Protein 5B1Q (pdb70)

B-factor: mean 24.25, std 9.79, range [7.21, 71.06]

Secondary structure (DSSP, 8-state):
---GGG--TTTT--TTTS-HHHHHHHHHHB-HHHHHHHHHHTSSS---HHHHHHH----B-GGGGGGHHHHHHHHHHHHHHHHHHHHHHHHHHHHHHHHGGG-SHHHHHHHHHHHHHHTTT-SSSTHHHHTGGG-STTT--HHHHHHHHHHHHGGGGSS---PPTTHHHHGGGGGSS-SS--------HHHHHHHHHHHHHHHHT-S-----GGGT--SSHHHHHHHHHHHHHHHHHHHHHHHHHHHHHHHHHHHHHHHHHHHHHHHHHH-GGGHHHHHHHHHHHHHHHHSPTT---HHHHHHHHHHHHHHHHHHHHHT----HHHHHHHHHHHHHHHHH--TT--HHHHHS--TTGGG---TTS--GGG-TTS---GGGSTTT----GGGTTSPPPB---EEEEEEEEETTEEEEEEEEPP-THHHHHHHHHHHTT--HHHHHTT--/---GGG--TTTT--TTTS-HHHHHHHHHHB-HHHHHHHHHHTSSS---HHHHHHH----B-GGGGGGHHHHHHHHHHHHHHHHHHHHHHHHHHHHHHHHGGG-SHHHHHHHHHHHHHHTTT-SSSTHIIIIIT--STTT--HHHHHHHHHHHHGGGGTTT--PPTTHHHHHGGGGTT-SS--------HHHHHHHHHHHHHHHHT-SSPPP-STTT--TTHHHHHHHHHHHHHHHHHHHHHHHHHHHHHHHHHHHHHHHHHHHHHHHHHH-GGGHHHHHHHHHHHHHHHHS-TTS--HHHHHHHHHHHHHHHHHHHHHT----HHHHHHHHHHHHHHHHH--TT--HHHHHS--TTGGG---TTS--GGG-TTS---GGGSTTT----TTTTTSPPPB--EEEEEEEEEETTEEEEEEEEE--THHHHHHHHHHHHT--HHHHHT---

Organism: Human herpesvirus 6B (NCBI:txid32604)

InterPro domains:
  IPR006731 Herpesvirus phosphoprotein 85 (HHV6-7 U14/HCMV UL25) [PF04637] (14-504)

Structure (mmCIF, N/CA/C/O backbone):
data_5B1Q
#
_entry.id   5B1Q
#
_cell.length_a   99.330
_cell.length_b   211.530
_cell.length_c   51.780
_cell.angle_alpha   90.00
_cell.angle_beta   90.00
_cell.angle_gamma   90.00
#
_symmetry.space_group_name_H-M   'P 21 21 2'
#
loop_
_entity.id
_entity.type
_entity.pdbx_description
1 polymer 'U14 protein'
2 non-polymer GLYCEROL
3 water water
#
loop_
_atom_site.group_PDB
_atom_site.id
_atom_site.type_symbol
_atom_site.label_atom_id
_atom_site.label_alt_id
_atom_site.label_comp_id
_atom_site.label_asym_id
_atom_site.label_entity_id
_atom_site.label_seq_id
_atom_site.pdbx_PDB_ins_code
_atom_site.Cartn_x
_atom_site.Cartn_y
_atom_site.Cartn_z
_atom_site.occupancy
_atom_site.B_iso_or_equiv
_atom_site.auth_seq_id
_atom_site.auth_comp_id
_atom_site.auth_asym_id
_atom_site.auth_atom_id
_atom_site.pdbx_PDB_model_num
ATOM 1 N N . ASN A 1 9 ? 16.948 17.485 69.270 1.00 54.79 8 ASN A N 1
ATOM 2 C CA . ASN A 1 9 ? 17.033 16.818 70.564 1.00 52.83 8 ASN A CA 1
ATOM 3 C C . ASN A 1 9 ? 18.046 15.674 70.534 1.00 51.17 8 ASN A C 1
ATOM 4 O O . ASN A 1 9 ? 17.897 14.712 69.776 1.00 50.24 8 ASN A O 1
ATOM 9 N N . ILE A 1 10 ? 19.061 15.776 71.389 1.00 51.54 9 ILE A N 1
ATOM 10 C CA . ILE A 1 10 ? 20.292 15.009 71.229 1.00 36.99 9 ILE A CA 1
ATOM 11 C C . ILE A 1 10 ? 20.494 13.895 72.261 1.00 42.33 9 ILE A C 1
ATOM 12 O O . ILE A 1 10 ? 20.574 14.149 73.464 1.00 45.96 9 ILE A O 1
ATOM 17 N N . PRO A 1 11 ? 20.600 12.648 71.777 1.00 41.39 10 PRO A N 1
ATOM 18 C CA . PRO A 1 11 ? 20.889 11.457 72.585 1.00 40.14 10 PRO A CA 1
ATOM 19 C C . PRO A 1 11 ? 22.183 11.608 73.380 1.00 41.21 10 PRO A C 1
ATOM 20 O O . PRO A 1 11 ? 23.168 12.135 72.859 1.00 34.81 10 PRO A O 1
ATOM 24 N N . THR A 1 12 ? 22.184 11.145 74.626 1.00 43.23 11 THR A N 1
ATOM 25 C CA . THR A 1 12 ? 23.329 11.359 75.503 1.00 41.92 11 THR A CA 1
ATOM 26 C C . THR A 1 12 ? 24.566 10.655 74.964 1.00 37.87 11 THR A C 1
ATOM 27 O O . THR A 1 12 ? 25.678 11.169 75.064 1.00 37.21 11 THR A O 1
ATOM 31 N N . PHE A 1 13 ? 24.364 9.484 74.374 1.00 37.32 12 PHE A N 1
ATOM 32 C CA . PHE A 1 13 ? 25.483 8.667 73.938 1.00 36.79 12 PHE A CA 1
ATOM 33 C C . PHE A 1 13 ? 26.199 9.235 72.709 1.00 34.77 12 PHE A C 1
ATOM 34 O O . PHE A 1 13 ? 27.248 8.719 72.316 1.00 32.80 12 PHE A O 1
ATOM 42 N N . VAL A 1 14 ? 25.660 10.288 72.100 1.00 33.83 13 VAL A N 1
ATOM 43 C CA . VAL A 1 14 ? 26.368 10.876 70.964 1.00 31.24 13 VAL A CA 1
ATOM 44 C C . VAL A 1 14 ? 27.173 12.116 71.343 1.00 31.48 13 VAL A C 1
ATOM 45 O O . VAL A 1 14 ? 27.903 12.641 70.511 1.00 29.09 13 VAL A O 1
ATOM 49 N N . LEU A 1 15 ? 27.058 12.589 72.583 1.00 33.73 14 LEU A N 1
ATOM 50 C CA . LEU A 1 15 ? 27.866 13.741 72.993 1.00 26.80 14 LEU A CA 1
ATOM 51 C C . LEU A 1 15 ? 29.332 13.317 73.045 1.00 28.98 14 LEU A C 1
ATOM 52 O O . LEU A 1 15 ? 29.664 12.198 73.437 1.00 34.81 14 LEU A O 1
ATOM 57 N N . ASP A 1 16 ? 30.209 14.206 72.617 1.00 24.90 15 ASP A N 1
ATOM 58 C CA . ASP A 1 16 ? 31.588 13.829 72.386 1.00 26.88 15 ASP A CA 1
ATOM 59 C C . ASP A 1 16 ? 32.471 15.064 72.368 1.00 27.56 15 ASP A C 1
ATOM 60 O O . ASP A 1 16 ? 32.026 16.146 71.976 1.00 25.79 15 ASP A O 1
ATOM 65 N N . GLU A 1 17 ? 33.719 14.907 72.795 1.00 30.17 16 GLU A N 1
ATOM 66 C CA . GLU A 1 17 ? 34.616 16.049 72.916 1.00 30.36 16 GLU A CA 1
ATOM 67 C C . GLU A 1 17 ? 35.348 16.370 71.617 1.00 33.42 16 GLU A C 1
ATOM 68 O O . GLU A 1 17 ? 36.028 17.392 71.523 1.00 35.00 16 GLU A O 1
ATOM 74 N N . ASN A 1 18 ? 35.215 15.503 70.618 1.00 29.69 17 ASN A N 1
ATOM 75 C CA . ASN A 1 18 ? 35.835 15.755 69.319 1.00 26.92 17 ASN A CA 1
ATOM 76 C C . ASN A 1 18 ? 34.803 15.737 68.219 1.00 24.54 17 ASN A C 1
ATOM 77 O O . ASN A 1 18 ? 35.118 15.493 67.054 1.00 19.22 17 ASN A O 1
ATOM 82 N N . CYS A 1 19 ? 33.561 15.980 68.617 1.00 23.26 18 CYS A N 1
ATOM 83 C CA . CYS A 1 19 ? 32.468 16.168 67.683 1.00 23.49 18 CYS A CA 1
ATOM 84 C C . CYS A 1 19 ? 32.221 14.903 66.864 1.00 21.85 18 CYS A C 1
ATOM 85 O O . CYS A 1 19 ? 31.644 14.959 65.772 1.00 21.26 18 CYS A O 1
ATOM 88 N N . ASN A 1 20 ? 32.656 13.774 67.433 1.00 20.88 19 ASN 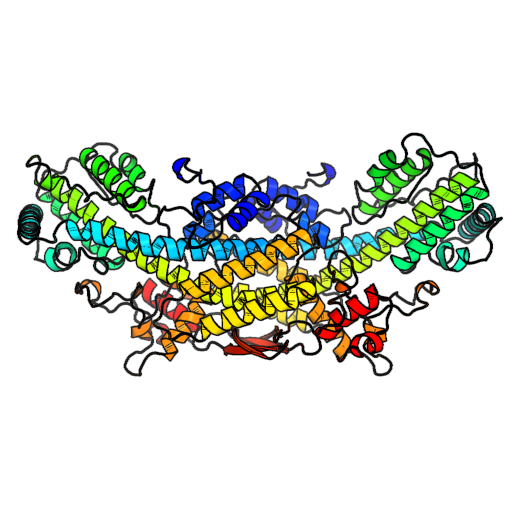A N 1
ATOM 89 C CA . ASN A 1 20 ? 32.529 12.433 66.861 1.00 21.65 19 ASN A CA 1
ATOM 90 C C . ASN A 1 20 ? 33.338 12.238 65.587 1.00 21.42 19 ASN A C 1
ATOM 91 O O . ASN A 1 20 ? 33.098 11.293 64.834 1.00 20.38 19 ASN A O 1
ATOM 96 N N . PHE A 1 21 ? 34.306 13.119 65.347 1.00 20.25 20 PHE A N 1
ATOM 97 C CA . PHE A 1 21 ? 35.239 12.873 64.265 1.00 20.93 20 PHE A CA 1
ATOM 98 C C . PHE A 1 21 ? 36.186 11.748 64.628 1.00 23.36 20 PHE A C 1
ATOM 99 O O . PHE A 1 21 ? 36.797 11.751 65.695 1.00 26.91 20 PHE A O 1
ATOM 107 N N . ILE A 1 22 ? 36.290 10.785 63.723 1.00 24.85 21 ILE A N 1
ATOM 108 C CA . ILE A 1 22 ? 37.275 9.720 63.812 1.00 25.50 21 ILE A CA 1
ATOM 109 C C . ILE A 1 22 ? 38.652 10.362 63.753 1.00 26.36 21 ILE A C 1
ATOM 110 O O . ILE A 1 22 ? 38.878 11.259 62.935 1.00 23.56 21 ILE A O 1
ATOM 115 N N . PRO A 1 23 ? 39.578 9.931 64.626 1.00 27.64 22 PRO A N 1
ATOM 116 C CA . PRO A 1 23 ? 40.915 10.537 64.623 1.00 24.01 22 PRO A CA 1
ATOM 117 C C . PRO A 1 23 ? 41.601 10.446 63.264 1.00 24.33 22 PRO A C 1
ATOM 118 O O . PRO A 1 23 ? 42.310 11.370 62.882 1.00 25.21 22 PRO A O 1
ATOM 122 N N . ASP A 1 24 ? 41.381 9.355 62.539 1.00 21.89 23 ASP A N 1
ATOM 123 C CA . ASP A 1 24 ? 42.023 9.172 61.243 1.00 26.01 23 ASP A CA 1
ATOM 124 C C . ASP A 1 24 ? 41.444 10.105 60.175 1.00 26.01 23 ASP A C 1
ATOM 125 O O . ASP A 1 24 ? 42.027 10.264 59.104 1.00 27.72 23 ASP A O 1
ATOM 130 N N . VAL A 1 25 ? 40.296 10.712 60.469 1.00 17.28 24 VAL A N 1
ATOM 131 C CA . VAL A 1 25 ? 39.642 11.618 59.530 1.00 20.80 24 VAL A CA 1
ATOM 132 C C . VAL A 1 25 ? 40.036 13.082 59.778 1.00 19.32 24 VAL A C 1
ATOM 133 O O . VAL A 1 25 ? 40.314 13.821 58.839 1.00 19.59 24 VAL A O 1
ATOM 137 N N . LEU A 1 26 ? 40.055 13.491 61.045 1.00 19.05 25 LEU A N 1
ATOM 138 C CA . LEU A 1 26 ? 40.274 14.898 61.403 1.00 15.19 25 LEU A CA 1
ATOM 139 C C . LEU A 1 26 ? 41.076 14.989 62.694 1.00 19.56 25 LEU A C 1
ATOM 140 O O . LEU A 1 26 ? 40.793 14.276 63.667 1.00 18.75 25 LEU A O 1
ATOM 145 N N . SER A 1 27 ? 42.091 15.847 62.693 1.00 20.87 26 SER A N 1
ATOM 146 C CA . SER A 1 27 ? 42.986 15.980 63.832 1.00 21.50 26 SER A CA 1
ATOM 147 C C . SER A 1 27 ? 42.244 16.460 65.067 1.00 18.19 26 SER A C 1
ATOM 148 O O . SER A 1 27 ? 41.193 17.096 64.970 1.00 16.95 26 SER A O 1
ATOM 151 N N . ARG A 1 28 ? 42.816 16.198 66.237 1.00 23.23 27 ARG A N 1
ATOM 152 C CA . ARG A 1 28 ? 42.149 16.613 67.460 1.00 27.63 27 ARG A CA 1
ATOM 153 C C . ARG A 1 28 ? 42.172 18.137 67.583 1.00 21.71 27 ARG A C 1
ATOM 154 O O . ARG A 1 28 ? 41.225 18.743 68.087 1.00 18.10 27 ARG A O 1
ATOM 162 N N . ALA A 1 29 ? 43.217 18.755 67.056 1.00 19.21 28 ALA A N 1
ATOM 163 C CA . ALA A 1 29 ? 43.311 20.212 67.047 1.00 18.67 28 ALA A CA 1
ATOM 164 C C . ALA A 1 29 ? 42.185 20.819 66.201 1.00 21.33 28 ALA A C 1
ATOM 165 O O . ALA A 1 29 ? 41.572 21.813 66.588 1.00 17.97 28 ALA A O 1
ATOM 167 N N . ASN A 1 30 ? 41.889 20.196 65.063 1.00 15.54 29 ASN A N 1
ATOM 168 C CA . ASN A 1 30 ? 40.817 20.688 64.205 1.00 18.64 29 ASN A CA 1
ATOM 169 C C . ASN A 1 30 ? 39.437 20.458 64.803 1.00 14.56 29 ASN A C 1
ATOM 170 O O . ASN A 1 30 ? 38.599 21.338 64.715 1.00 16.20 29 ASN A O 1
ATOM 175 N N . ALA A 1 31 ? 39.213 19.317 65.457 1.00 13.04 30 ALA A N 1
ATOM 176 C CA . ALA A 1 31 ? 37.954 19.098 66.180 1.00 17.52 30 ALA A CA 1
ATOM 177 C C . ALA A 1 31 ? 37.763 20.149 67.280 1.00 17.42 30 ALA A C 1
ATOM 178 O O . ALA A 1 31 ? 36.655 20.622 67.499 1.00 21.98 30 ALA A O 1
ATOM 180 N N . LYS A 1 32 ? 38.849 20.523 67.952 1.00 17.99 31 LYS A N 1
ATOM 181 C CA . LYS A 1 32 ? 38.797 21.547 69.002 1.00 18.67 31 LYS A CA 1
ATOM 182 C C . LYS A 1 32 ? 38.389 22.901 68.443 1.00 18.31 31 LYS A C 1
ATOM 183 O O . LYS A 1 32 ? 37.699 23.680 69.110 1.00 17.61 31 LYS A O 1
ATOM 189 N N . PHE A 1 33 ? 38.861 23.183 67.231 1.00 18.85 32 PHE A N 1
ATOM 190 C CA . PHE A 1 33 ? 38.533 24.419 66.529 1.00 17.02 32 PHE A CA 1
ATOM 191 C C . PHE A 1 33 ? 37.040 24.486 66.288 1.00 14.44 32 PHE A C 1
ATOM 192 O O . PHE A 1 33 ? 36.427 25.532 66.471 1.00 14.03 32 PHE A O 1
ATOM 200 N N . ILE A 1 34 ? 36.455 23.356 65.899 1.00 12.37 33 ILE A N 1
ATOM 201 C CA . ILE A 1 34 ? 35.016 23.303 65.678 1.00 13.83 33 ILE A CA 1
ATOM 202 C C . ILE A 1 34 ? 34.292 23.653 66.965 1.00 17.00 33 ILE A C 1
ATOM 203 O O . ILE A 1 34 ? 33.339 24.432 66.962 1.00 16.49 33 ILE A O 1
ATOM 208 N N . LYS A 1 35 ? 34.758 23.093 68.074 1.00 18.33 34 LYS A N 1
ATOM 209 C CA . LYS A 1 35 ? 34.112 23.355 69.353 1.00 16.69 34 LYS A CA 1
ATOM 210 C C . LYS A 1 35 ? 34.268 24.814 69.766 1.00 16.87 34 LYS A C 1
ATOM 211 O O . LYS A 1 35 ? 33.402 25.387 70.421 1.00 23.43 34 LYS A O 1
ATOM 217 N N . GLU A 1 36 ? 35.367 25.418 69.352 1.00 19.08 35 GLU A N 1
ATOM 218 C CA . GLU A 1 36 ? 35.679 26.783 69.744 1.00 22.17 35 GLU A CA 1
ATOM 219 C C . GLU A 1 36 ? 34.780 27.796 69.053 1.00 21.20 35 GLU A C 1
ATOM 220 O O . GLU A 1 36 ? 34.368 28.779 69.662 1.00 20.12 35 GLU A O 1
ATOM 226 N N . VAL A 1 37 ? 34.471 27.563 67.778 1.00 18.26 36 VAL A N 1
ATOM 227 C CA . VAL A 1 37 ? 33.771 28.580 67.007 1.00 17.53 36 VAL A CA 1
ATOM 228 C C . VAL A 1 37 ? 32.232 28.442 66.958 1.00 17.66 36 VAL A C 1
ATOM 229 O O . VAL A 1 37 ? 31.559 29.406 66.623 1.00 15.92 36 VAL A O 1
ATOM 233 N N . LEU A 1 38 ? 31.687 27.271 67.293 1.00 16.29 37 LEU A N 1
ATOM 234 C CA . LEU A 1 38 ? 30.246 27.044 67.263 1.00 18.35 37 LEU A CA 1
ATOM 235 C C . LEU A 1 38 ? 29.570 27.290 68.601 1.00 17.91 37 LEU A C 1
ATOM 236 O O . LEU A 1 38 ? 30.153 27.011 69.651 1.00 17.64 37 LEU A O 1
ATOM 241 N N . ILE A 1 39 ? 28.334 27.780 68.559 1.00 16.88 38 ILE A N 1
ATOM 242 C CA . ILE A 1 39 ? 27.529 27.834 69.773 1.00 19.78 38 ILE A CA 1
ATOM 243 C C . ILE A 1 39 ? 27.173 26.414 70.180 1.00 22.63 38 ILE A C 1
ATOM 244 O O . ILE A 1 39 ? 27.220 25.495 69.352 1.00 17.15 38 ILE A O 1
ATOM 249 N N . ARG A 1 40 ? 26.824 26.242 71.455 1.00 23.37 39 ARG A N 1
ATOM 250 C CA . ARG A 1 40 ? 26.581 24.912 72.020 1.00 25.18 39 ARG A CA 1
ATOM 251 C C . ARG A 1 40 ? 25.517 24.112 71.261 1.00 24.35 39 ARG A C 1
ATOM 252 O O . ARG A 1 40 ? 25.738 22.935 70.956 1.00 23.38 39 ARG A O 1
ATOM 260 N N . ASP A 1 41 ? 24.372 24.732 70.971 1.00 23.86 40 ASP A N 1
ATOM 261 C CA . ASP A 1 41 ? 23.276 24.038 70.281 1.00 25.56 40 ASP A CA 1
ATOM 262 C C . ASP A 1 41 ? 23.717 23.541 68.904 1.00 27.75 40 ASP A C 1
ATOM 263 O O . ASP A 1 41 ? 23.257 22.499 68.421 1.00 21.70 40 ASP A O 1
ATOM 268 N N . SER A 1 42 ? 24.609 24.302 68.278 1.00 21.75 41 SER A N 1
ATOM 269 C CA . SER A 1 42 ? 25.146 23.928 66.975 1.00 20.30 41 SER A CA 1
ATOM 270 C C . SER A 1 42 ? 26.179 22.814 67.110 1.00 18.83 41 SER A C 1
ATOM 271 O O . SER A 1 42 ? 26.171 21.868 66.322 1.00 19.95 41 SER A O 1
ATOM 274 N N . TYR A 1 43 ? 27.055 22.913 68.110 1.00 15.18 42 TYR A N 1
ATOM 275 C CA . TYR A 1 43 ? 28.040 21.870 68.355 1.00 16.68 42 TYR A CA 1
ATOM 276 C C . TYR A 1 43 ? 27.376 20.531 68.640 1.00 18.57 42 TYR A C 1
ATOM 277 O O . TYR A 1 43 ? 27.817 19.500 68.135 1.00 18.71 42 TYR A O 1
ATOM 286 N N . ASN A 1 44 ? 26.330 20.553 69.459 1.00 21.89 43 ASN A N 1
ATOM 287 C CA . ASN A 1 44 ? 25.591 19.334 69.781 1.00 21.57 43 ASN A CA 1
ATOM 288 C C . ASN A 1 44 ? 24.883 18.740 68.555 1.00 19.82 43 ASN A C 1
ATOM 289 O O . ASN A 1 44 ? 24.864 17.519 68.380 1.00 19.41 43 ASN A O 1
ATOM 294 N N . ALA A 1 45 ? 24.312 19.597 67.712 1.00 19.88 44 ALA A N 1
ATOM 295 C CA . ALA A 1 45 ? 23.686 19.143 66.474 1.00 20.60 44 ALA A CA 1
ATOM 296 C C . ALA A 1 45 ? 24.710 18.489 65.546 1.00 20.33 44 ALA A C 1
ATOM 297 O O . ALA A 1 45 ? 24.409 17.499 64.872 1.00 18.98 44 ALA A O 1
ATOM 299 N N . VAL A 1 46 ? 25.916 19.049 65.508 1.00 15.99 45 VAL A N 1
ATOM 300 C CA . VAL A 1 46 ? 26.979 18.492 64.683 1.00 19.01 45 VAL A CA 1
ATOM 301 C C . VAL A 1 46 ? 27.383 17.143 65.258 1.00 21.34 45 VAL A C 1
ATOM 302 O O . VAL A 1 46 ? 27.572 16.198 64.515 1.00 17.34 45 VAL A O 1
ATOM 306 N N . CYS A 1 47 ? 27.477 17.051 66.586 1.00 20.93 46 CYS A N 1
ATOM 307 C CA . CYS A 1 47 ? 27.762 15.780 67.253 1.00 18.63 46 CYS A CA 1
ATOM 308 C C . CYS A 1 47 ? 26.823 14.660 66.807 1.00 15.67 46 CYS A C 1
ATOM 309 O O . CYS A 1 47 ? 27.264 13.548 66.528 1.00 19.48 46 CYS A O 1
ATOM 312 N N . LEU A 1 48 ? 25.535 14.959 66.755 1.00 14.55 47 LEU A N 1
ATOM 313 C CA . LEU A 1 48 ? 24.533 13.972 66.345 1.00 18.10 47 LEU A CA 1
ATOM 314 C C . LEU A 1 48 ? 24.626 13.651 64.866 1.00 16.26 47 LEU A C 1
ATOM 315 O O . LEU A 1 48 ? 24.672 12.488 64.496 1.00 15.56 47 LEU A O 1
ATOM 320 N N . ALA A 1 49 ? 24.648 14.687 64.030 1.00 13.84 48 ALA A N 1
ATOM 321 C CA . ALA A 1 49 ? 24.788 14.521 62.584 1.00 17.89 48 ALA A CA 1
ATOM 322 C C . ALA A 1 49 ? 26.056 13.761 62.186 1.00 18.21 48 ALA A C 1
ATOM 323 O O . ALA A 1 49 ? 26.097 13.129 61.130 1.00 17.61 48 ALA A O 1
ATOM 325 N N . ASN A 1 50 ? 27.081 13.822 63.030 1.00 16.09 49 ASN A N 1
ATOM 326 C CA . ASN A 1 50 ? 28.367 13.190 62.748 1.00 16.38 49 ASN A CA 1
ATOM 327 C C . ASN A 1 50 ? 28.565 11.863 63.501 1.00 16.85 49 ASN A C 1
ATOM 328 O O . ASN A 1 50 ? 29.647 11.261 63.446 1.00 16.89 49 ASN A O 1
ATOM 333 N N . SER A 1 51 ? 27.506 11.406 64.182 1.00 16.29 50 SER A N 1
ATOM 334 C CA . SER A 1 51 ? 27.573 10.239 65.060 1.00 20.54 50 SER A CA 1
ATOM 335 C C . SER A 1 51 ? 27.526 8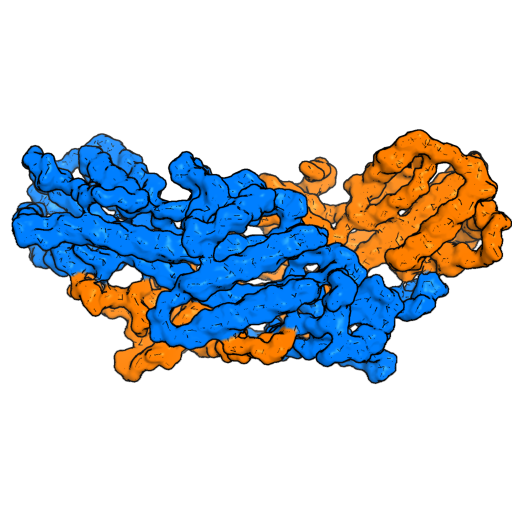.897 64.327 1.00 19.40 50 SER A C 1
ATOM 336 O O . SER A 1 51 ? 27.254 8.838 63.130 1.00 15.31 50 SER A O 1
ATOM 339 N N . PHE A 1 52 ? 27.771 7.823 65.073 1.00 18.04 51 PHE A N 1
ATOM 340 C CA . PHE A 1 52 ? 27.743 6.472 64.519 1.00 18.93 51 PHE A CA 1
ATOM 341 C C . PHE A 1 52 ? 26.346 5.988 64.124 1.00 19.56 51 PHE A C 1
ATOM 342 O O . PHE A 1 52 ? 26.215 4.919 63.531 1.00 18.20 51 PHE A O 1
ATOM 350 N N . ILE A 1 53 ? 25.310 6.759 64.448 1.00 16.50 52 ILE A N 1
ATOM 351 C CA . ILE A 1 53 ? 23.936 6.384 64.121 1.00 17.58 52 ILE A CA 1
ATOM 352 C C . ILE A 1 53 ? 23.721 6.388 62.610 1.00 16.67 52 ILE A C 1
ATOM 353 O O . ILE A 1 53 ? 23.870 7.432 61.982 1.00 16.03 52 ILE A O 1
ATOM 358 N N . PRO A 1 54 ? 23.390 5.223 62.017 1.00 17.11 53 PRO A N 1
ATOM 359 C CA . PRO A 1 54 ? 23.131 5.217 60.569 1.00 13.64 53 PRO A CA 1
ATOM 360 C C . PRO A 1 54 ? 21.991 6.158 60.198 1.00 16.66 53 PRO A C 1
ATOM 361 O O . PRO A 1 54 ? 20.944 6.119 60.841 1.00 13.64 53 PRO A O 1
ATOM 365 N N . MET A 1 55 ? 22.203 7.007 59.190 1.00 18.11 54 MET A N 1
ATOM 366 C CA . MET A 1 55 ? 21.161 7.900 58.689 1.00 17.56 54 MET A CA 1
ATOM 367 C C . MET A 1 55 ? 21.282 8.134 57.206 1.00 14.80 54 MET A C 1
ATOM 368 O O . MET A 1 55 ? 22.384 8.108 56.648 1.00 16.76 54 MET A O 1
ATOM 373 N N . ALA A 1 56 ? 20.146 8.419 56.598 1.00 13.86 55 ALA A N 1
ATOM 374 C CA . ALA A 1 56 ? 20.095 8.865 55.222 1.00 13.44 55 ALA A CA 1
ATOM 375 C C . ALA A 1 56 ? 20.740 10.228 55.129 1.00 16.21 55 ALA A C 1
ATOM 376 O O . ALA A 1 56 ? 20.704 11.008 56.087 1.00 13.21 55 ALA A O 1
ATOM 378 N N . THR A 1 57 ? 21.316 10.519 53.969 1.00 12.64 56 THR A N 1
ATOM 379 C CA . THR A 1 57 ? 22.033 11.771 53.764 1.00 17.19 56 THR A CA 1
ATOM 380 C C . THR A 1 57 ? 21.155 12.984 54.080 1.00 15.42 56 THR A C 1
ATOM 381 O O . THR A 1 57 ? 21.639 13.951 54.683 1.00 16.46 56 THR A O 1
ATOM 385 N N . GLN A 1 58 ? 19.876 12.912 53.705 1.00 16.32 57 GLN A N 1
ATOM 386 C CA . GLN A 1 58 ? 18.940 14.015 53.935 1.00 13.31 57 GLN A CA 1
ATOM 387 C C . GLN A 1 58 ? 18.648 14.214 55.428 1.00 13.17 57 GLN A C 1
ATOM 388 O O . GLN A 1 58 ? 18.422 15.338 55.878 1.00 13.96 57 GLN A O 1
ATOM 394 N N . THR A 1 59 ? 18.673 13.123 56.183 1.00 14.11 58 THR A N 1
ATOM 395 C CA . THR A 1 59 ? 18.504 13.167 57.637 1.00 17.06 58 THR A CA 1
ATOM 396 C C . THR A 1 59 ? 19.701 13.861 58.296 1.00 15.55 58 THR A C 1
ATOM 397 O O . THR A 1 59 ? 19.532 14.702 59.193 1.00 15.93 58 THR A O 1
ATOM 401 N N . VAL A 1 60 ? 20.902 13.489 57.863 1.00 15.16 59 VAL A N 1
ATOM 402 C CA . VAL A 1 60 ? 22.120 14.182 58.290 1.00 16.55 59 VAL A CA 1
ATOM 403 C C . VAL A 1 60 ? 21.978 15.694 58.087 1.00 15.93 59 VAL A C 1
ATOM 404 O O . VAL A 1 60 ? 22.204 16.486 59.001 1.00 11.59 59 VAL A O 1
ATOM 408 N N . GLU A 1 61 ? 21.600 16.090 56.878 1.00 14.01 60 GLU A N 1
ATOM 409 C CA . GLU A 1 61 ? 21.461 17.508 56.566 1.00 16.27 60 GLU A CA 1
ATOM 410 C C . GLU A 1 61 ? 20.415 18.223 57.411 1.00 17.27 60 GLU A C 1
ATOM 411 O O . GLU A 1 61 ? 20.629 19.357 57.831 1.00 15.98 60 GLU A O 1
ATOM 417 N N . GLN A 1 62 ? 19.286 17.569 57.661 1.00 13.89 61 GLN A N 1
ATOM 418 C CA . GLN A 1 62 ? 18.240 18.179 58.484 1.00 17.61 61 GLN A CA 1
ATOM 419 C C . GLN A 1 62 ? 18.732 18.488 59.895 1.00 18.39 61 GLN A C 1
ATOM 420 O O . GLN A 1 62 ? 18.335 19.483 60.500 1.00 19.21 61 GLN A O 1
ATOM 426 N N . ILE A 1 63 ? 19.583 17.610 60.412 1.00 18.08 62 ILE A N 1
ATOM 427 C CA . ILE A 1 63 ? 20.105 17.744 61.767 1.00 18.70 62 ILE A CA 1
ATOM 428 C C . ILE A 1 63 ? 21.261 18.744 61.808 1.00 21.40 62 ILE A C 1
ATOM 429 O O . ILE A 1 63 ? 21.400 19.507 62.769 1.00 21.04 62 ILE A O 1
ATOM 434 N N . LEU A 1 64 ? 22.084 18.736 60.756 1.00 16.42 63 LEU A N 1
ATOM 435 C CA . LEU A 1 64 ? 23.318 19.511 60.722 1.00 18.46 63 LEU A CA 1
ATOM 436 C C . LEU A 1 64 ? 23.066 21.010 60.570 1.00 20.53 63 LEU A C 1
ATOM 437 O O . LEU A 1 64 ? 22.859 21.523 59.468 1.00 20.35 63 LEU A O 1
ATOM 442 N N . ILE A 1 65 ? 23.081 21.722 61.686 1.00 23.80 64 ILE A N 1
ATOM 443 C CA . ILE A 1 65 ? 23.013 23.172 61.609 1.00 25.82 64 ILE A CA 1
ATOM 444 C C . ILE A 1 65 ? 24.318 23.724 62.161 1.00 23.32 64 ILE A C 1
ATOM 445 O O . ILE A 1 65 ? 24.779 23.343 63.242 1.00 24.67 64 ILE A O 1
ATOM 450 N N . ILE A 1 66 ? 24.939 24.585 61.371 1.00 20.08 65 ILE A N 1
ATOM 451 C CA . ILE A 1 66 ? 26.231 25.150 61.719 1.00 21.78 65 ILE A CA 1
ATOM 452 C C . ILE A 1 66 ? 26.049 26.624 62.071 1.00 22.53 65 ILE A C 1
ATOM 453 O O . ILE A 1 66 ? 25.779 27.454 61.206 1.00 23.27 65 ILE A O 1
ATOM 458 N N . ILE A 1 67 ? 26.150 26.929 63.363 1.00 17.55 66 ILE A N 1
ATOM 459 C CA . ILE A 1 67 ? 25.940 28.283 63.867 1.00 16.48 66 ILE A CA 1
ATOM 460 C C . ILE A 1 67 ? 27.144 28.737 64.678 1.00 18.85 66 ILE A C 1
ATOM 461 O O . ILE A 1 67 ? 27.459 28.150 65.709 1.00 14.32 66 ILE A O 1
ATOM 466 N N . THR A 1 68 ? 27.811 29.784 64.205 1.00 18.60 67 THR A N 1
ATOM 467 C CA . THR A 1 68 ? 28.985 30.307 64.876 1.00 17.86 67 THR A CA 1
ATOM 468 C C . THR A 1 68 ? 28.600 31.189 66.044 1.00 19.14 67 THR A C 1
ATOM 469 O O . THR A 1 68 ? 27.585 31.867 66.006 1.00 18.21 67 THR A O 1
ATOM 473 N N . LYS A 1 69 ? 29.428 31.161 67.079 1.00 17.82 68 LYS A N 1
ATOM 474 C CA . LYS A 1 69 ? 29.438 32.226 68.074 1.00 22.94 68 LYS A CA 1
ATOM 475 C C . LYS A 1 69 ? 29.656 33.556 67.366 1.00 24.31 68 LYS A C 1
ATOM 476 O O . LYS A 1 69 ? 30.428 33.639 66.395 1.00 20.17 68 LYS A O 1
ATOM 482 N N . PHE A 1 70 ? 28.998 34.596 67.873 1.00 25.73 69 PHE A N 1
ATOM 483 C CA . PHE A 1 70 ? 29.044 35.915 67.256 1.00 23.26 69 PHE A CA 1
ATOM 484 C C . PHE A 1 70 ? 30.471 36.382 66.947 1.00 21.77 69 PHE A C 1
ATOM 485 O O . PHE A 1 70 ? 30.698 37.014 65.921 1.00 24.74 69 PHE A O 1
ATOM 493 N N . LYS A 1 71 ? 31.416 36.053 67.822 1.00 24.53 70 LYS A N 1
ATOM 494 C CA . LYS A 1 71 ? 32.824 36.420 67.627 1.00 25.24 70 LYS A CA 1
ATOM 495 C C . LYS A 1 71 ? 33.390 35.895 66.299 1.00 24.34 70 LYS A C 1
ATOM 496 O O . LYS A 1 71 ? 34.277 36.506 65.697 1.00 25.70 70 LYS A O 1
ATOM 502 N N . PHE A 1 72 ? 32.866 34.762 65.842 1.00 22.08 71 PHE A N 1
ATOM 503 C CA . PHE A 1 72 ? 33.353 34.134 64.623 1.00 21.65 71 PHE A CA 1
ATOM 504 C C . PHE A 1 72 ? 32.391 34.243 63.453 1.00 18.43 71 PHE A C 1
ATOM 505 O O . PHE A 1 72 ? 32.611 33.641 62.408 1.00 23.37 71 PHE A O 1
ATOM 513 N N . SER A 1 73 ? 31.323 35.015 63.601 1.00 19.11 72 SER A N 1
ATOM 514 C CA . SER A 1 73 ? 30.339 35.097 62.528 1.00 20.49 72 SER A CA 1
ATOM 515 C C . SER A 1 73 ? 30.894 35.764 61.266 1.00 17.95 72 SER A C 1
ATOM 516 O O . SER A 1 73 ? 30.348 35.586 60.187 1.00 19.75 72 SER A O 1
ATOM 519 N N . ARG A 1 74 ? 31.978 36.519 61.423 1.00 17.67 73 ARG A N 1
ATOM 520 C CA . ARG A 1 74 ? 32.695 37.144 60.302 1.00 21.40 73 ARG A CA 1
ATOM 521 C C . ARG A 1 74 ? 33.166 36.185 59.217 1.00 19.33 73 ARG A C 1
ATOM 522 O O . ARG A 1 74 ? 33.384 36.597 58.090 1.00 15.91 73 ARG A O 1
ATOM 530 N N . SER A 1 75 ? 33.362 34.918 59.566 1.00 17.24 74 SER A N 1
ATOM 531 C CA . SER A 1 75 ? 33.844 33.944 58.596 1.00 18.54 74 SER A CA 1
ATOM 532 C C . SER A 1 75 ? 32.894 32.757 58.465 1.00 15.41 74 SER A C 1
ATOM 533 O O . SER A 1 75 ? 33.279 31.702 57.956 1.00 16.57 74 SER A O 1
ATOM 536 N N . ARG A 1 76 ? 31.655 32.933 58.930 1.00 15.25 75 ARG A N 1
ATOM 537 C CA . ARG A 1 76 ? 30.654 31.866 58.900 1.00 14.67 75 ARG A CA 1
ATOM 538 C C . ARG A 1 76 ? 30.521 31.232 57.517 1.00 16.96 75 ARG A C 1
ATOM 539 O O . ARG A 1 76 ? 30.438 30.015 57.399 1.00 15.29 75 ARG A O 1
ATOM 547 N N . ASP A 1 77 ? 30.521 32.057 56.473 1.00 16.55 76 ASP A N 1
ATOM 548 C CA . ASP A 1 77 ? 30.348 31.547 55.118 1.00 16.91 76 ASP A CA 1
ATOM 549 C C . ASP A 1 77 ? 31.380 30.484 54.763 1.00 18.43 76 ASP A C 1
ATOM 550 O O . ASP A 1 77 ? 31.021 29.446 54.191 1.00 19.21 76 ASP A O 1
ATOM 555 N N . LEU A 1 78 ? 32.644 30.709 55.131 1.00 13.50 77 LEU A N 1
ATOM 556 C CA . LEU A 1 78 ? 33.676 29.711 54.876 1.00 14.51 77 LEU A CA 1
ATOM 557 C C . LEU A 1 78 ? 33.527 28.519 55.812 1.00 14.30 77 LEU A C 1
ATOM 558 O O . LEU A 1 78 ? 33.534 27.370 55.354 1.00 13.99 77 LEU A O 1
ATOM 563 N N . LEU A 1 79 ? 33.387 28.778 57.111 1.00 14.12 78 LEU A N 1
ATOM 564 C CA . LEU A 1 79 ? 33.300 27.695 58.087 1.00 14.58 78 LEU A CA 1
ATOM 565 C C . LEU A 1 79 ? 32.158 26.735 57.774 1.00 15.97 78 LEU A C 1
ATOM 566 O O . LEU A 1 79 ? 32.341 25.522 57.884 1.00 15.78 78 LEU A O 1
ATOM 571 N N . MET A 1 80 ? 31.002 27.268 57.369 1.00 12.75 79 MET A N 1
ATOM 572 C CA . MET A 1 80 ? 29.845 26.434 57.059 1.00 17.92 79 MET A CA 1
ATOM 573 C C . MET A 1 80 ? 30.191 25.399 55.990 1.00 17.05 79 MET A C 1
ATOM 574 O O . MET A 1 80 ? 29.917 24.210 56.160 1.00 18.20 79 MET A O 1
ATOM 579 N N . SER A 1 81 ? 30.805 25.843 54.900 1.00 13.22 80 SER A N 1
ATOM 580 C CA . SER A 1 81 ? 31.105 24.931 53.788 1.00 18.47 80 SER A CA 1
ATOM 581 C C . SER A 1 81 ? 32.122 23.859 54.150 1.00 16.95 80 SER A C 1
ATOM 582 O O . SER A 1 81 ? 31.970 22.687 53.784 1.00 14.56 80 SER A O 1
ATOM 585 N N . VAL A 1 82 ? 33.168 24.259 54.858 1.00 13.39 81 VAL A N 1
ATOM 586 C CA . VAL A 1 82 ? 34.212 23.310 55.217 1.00 12.53 81 VAL A CA 1
ATOM 587 C C . VAL A 1 82 ? 33.716 22.312 56.265 1.00 14.46 81 VAL A C 1
ATOM 588 O O . VAL A 1 82 ? 33.977 21.117 56.155 1.00 13.16 81 VAL A O 1
ATOM 592 N N . PHE A 1 83 ? 32.997 22.791 57.278 1.00 12.20 82 PHE A N 1
ATOM 593 C CA . PHE A 1 83 ? 32.525 21.895 58.341 1.00 10.52 82 PHE A CA 1
ATOM 594 C C . PHE A 1 83 ? 31.519 20.888 57.780 1.00 14.20 82 PHE A C 1
ATOM 595 O O . PHE A 1 83 ? 31.561 19.707 58.131 1.00 13.62 82 PHE A O 1
ATOM 603 N N . ARG A 1 84 ? 30.628 21.358 56.909 1.00 11.14 83 ARG A N 1
ATOM 604 C CA . ARG A 1 84 ? 29.670 20.472 56.249 1.00 15.73 83 ARG A CA 1
ATOM 605 C C . ARG A 1 84 ? 30.395 19.362 55.490 1.00 11.58 83 ARG A C 1
ATOM 606 O O . ARG A 1 84 ? 30.104 18.178 55.664 1.00 12.29 83 ARG A O 1
ATOM 614 N N . LEU A 1 85 ? 31.344 19.756 54.652 1.00 14.66 84 LEU A N 1
ATOM 615 C CA . LEU A 1 85 ? 32.202 18.798 53.967 1.00 13.81 84 LEU A CA 1
ATOM 616 C C . LEU A 1 85 ? 32.864 17.826 54.951 1.00 13.19 84 LEU A C 1
ATOM 617 O O . LEU A 1 85 ? 32.860 16.625 54.726 1.00 11.90 84 LEU A O 1
ATOM 622 N N . GLY A 1 86 ? 33.431 18.344 56.036 1.00 12.89 85 GLY A N 1
ATOM 623 C CA . GLY A 1 86 ? 34.069 17.497 57.026 1.00 10.43 85 GLY A CA 1
ATOM 624 C C . GLY A 1 86 ? 33.155 16.396 57.539 1.00 14.05 85 GLY A C 1
ATOM 625 O O . GLY A 1 86 ? 33.554 15.228 57.581 1.00 15.53 85 GLY A O 1
ATOM 626 N N . VAL A 1 87 ? 31.943 16.771 57.937 1.00 11.53 86 VAL A N 1
ATOM 627 C CA . VAL A 1 87 ? 30.948 15.806 58.410 1.00 12.90 86 VAL A CA 1
ATOM 628 C C . VAL A 1 87 ? 30.672 14.745 57.338 1.00 14.67 86 VAL A C 1
ATOM 629 O O . VAL A 1 87 ? 30.660 13.552 57.634 1.00 15.57 86 VAL A O 1
ATOM 633 N N . HIS A 1 88 ? 30.515 15.173 56.089 1.00 13.56 87 HIS A N 1
ATOM 634 C CA . HIS A 1 88 ? 30.253 14.228 55.005 1.00 12.86 87 HIS A CA 1
ATOM 635 C C . HIS A 1 88 ? 31.373 13.202 54.881 1.00 13.46 87 HIS A C 1
ATOM 636 O O . HIS A 1 88 ? 31.116 11.997 54.819 1.00 13.65 87 HIS A O 1
ATOM 643 N N . ILE A 1 89 ? 32.611 13.695 54.853 1.00 12.78 88 ILE A N 1
ATOM 644 C CA . ILE A 1 89 ? 33.807 12.849 54.775 1.00 13.84 88 ILE A CA 1
ATOM 645 C C . ILE A 1 89 ? 33.885 11.887 55.952 1.00 13.12 88 ILE A C 1
ATOM 646 O O . ILE A 1 89 ? 34.176 10.703 55.778 1.00 13.18 88 ILE A O 1
ATOM 651 N N . ASN A 1 90 ? 33.611 12.394 57.150 1.00 13.71 89 ASN A N 1
ATOM 652 C CA . ASN A 1 90 ? 33.650 11.568 58.354 1.00 14.83 89 ASN A CA 1
ATOM 653 C C . ASN A 1 90 ? 32.643 10.425 58.287 1.00 15.79 89 ASN A C 1
ATOM 654 O O . ASN A 1 90 ? 32.978 9.289 58.607 1.00 14.01 89 ASN A O 1
ATOM 659 N N . ARG A 1 91 ? 31.426 10.744 57.867 1.00 12.56 90 ARG A N 1
ATOM 660 C CA . ARG A 1 91 ? 30.329 9.773 57.813 1.00 13.39 90 ARG A CA 1
ATOM 661 C C . ARG A 1 91 ? 30.601 8.707 56.760 1.00 17.63 90 ARG A C 1
ATOM 662 O O . ARG A 1 91 ? 30.226 7.538 56.929 1.00 15.53 90 ARG A O 1
ATOM 670 N N . PHE A 1 92 ? 31.240 9.134 55.672 1.00 11.20 91 PHE A N 1
ATOM 671 C CA . PHE A 1 92 ? 31.664 8.245 54.598 1.00 13.96 91 PHE A CA 1
ATOM 672 C C . PHE A 1 92 ? 32.658 7.231 55.137 1.00 15.95 91 PHE A C 1
ATOM 673 O O . PHE A 1 92 ? 32.446 6.026 55.008 1.00 15.69 91 PHE A O 1
ATOM 681 N N . TYR A 1 93 ? 33.730 7.720 55.755 1.00 12.55 92 TYR A N 1
ATOM 682 C CA . TYR A 1 93 ? 34.764 6.860 56.310 1.00 15.77 92 TYR A CA 1
ATOM 683 C C . TYR A 1 93 ? 34.210 5.930 57.382 1.00 15.97 92 TYR A C 1
ATOM 684 O O . TYR A 1 93 ? 34.356 4.698 57.301 1.00 17.60 92 TYR A O 1
ATOM 693 N N . ALA A 1 94 ? 33.585 6.525 58.392 1.00 16.44 93 ALA A N 1
ATOM 694 C CA . ALA A 1 94 ? 33.029 5.770 59.510 1.00 17.79 93 ALA A CA 1
ATOM 695 C C . ALA A 1 94 ? 32.015 4.767 59.002 1.00 17.29 93 ALA A C 1
ATOM 696 O O . ALA A 1 94 ? 31.988 3.624 59.455 1.00 17.93 93 ALA A O 1
ATOM 698 N N . GLY A 1 95 ? 31.204 5.198 58.041 1.00 16.04 94 GLY A N 1
ATOM 699 C CA . GLY A 1 95 ? 30.127 4.385 57.496 1.00 11.43 94 GLY A CA 1
ATOM 700 C C . GLY A 1 95 ? 30.641 3.129 56.818 1.00 16.50 94 GLY A C 1
ATOM 701 O O . GLY A 1 95 ? 30.084 2.052 57.020 1.00 15.37 94 GLY A O 1
ATOM 702 N N . LYS A 1 96 ? 31.708 3.259 56.023 1.00 18.95 95 LYS A N 1
ATOM 703 C CA . LYS A 1 96 ? 32.281 2.110 55.316 1.00 17.06 95 LYS A CA 1
ATOM 704 C C . LYS A 1 96 ? 32.830 1.082 56.280 1.00 20.64 95 LYS A C 1
ATOM 705 O O . LYS A 1 96 ? 32.629 -0.120 56.100 1.00 19.75 95 LYS A O 1
ATOM 711 N N . ASN A 1 97 ? 33.539 1.554 57.297 1.00 16.87 96 ASN A N 1
ATOM 712 C CA . ASN A 1 97 ? 34.066 0.663 58.323 1.00 18.31 96 ASN A CA 1
ATOM 713 C C . ASN A 1 97 ? 32.973 -0.041 59.106 1.00 18.94 96 ASN A C 1
ATOM 714 O O . ASN A 1 97 ? 33.082 -1.225 59.425 1.00 21.08 96 ASN A O 1
ATOM 719 N N . GLN A 1 98 ? 31.927 0.712 59.423 1.00 15.80 97 GLN A N 1
ATOM 720 C CA . GLN A 1 98 ? 30.799 0.220 60.192 1.00 18.31 97 GLN A CA 1
ATOM 721 C C . GLN A 1 98 ? 29.965 -0.796 59.424 1.00 20.74 97 GLN A C 1
ATOM 722 O O . GLN A 1 98 ? 29.531 -1.806 59.997 1.00 18.76 97 GLN A O 1
ATOM 728 N N . VAL A 1 99 ? 29.714 -0.546 58.140 1.00 16.14 98 VAL A N 1
ATOM 729 C CA . VAL A 1 99 ? 28.821 -1.463 57.425 1.00 15.36 98 VAL A CA 1
ATOM 730 C C . VAL A 1 99 ? 29.562 -2.772 57.139 1.00 19.52 98 VAL A C 1
ATOM 731 O O . VAL A 1 99 ? 28.952 -3.851 57.132 1.00 15.70 98 VAL A O 1
ATOM 735 N N . LYS A 1 100 ? 30.875 -2.683 56.937 1.00 16.11 99 LYS A N 1
ATOM 736 C CA . LYS A 1 100 ? 31.700 -3.881 56.797 1.00 19.01 99 LYS A CA 1
ATOM 737 C C . LYS A 1 100 ? 31.545 -4.808 57.999 1.00 18.32 99 LYS A C 1
ATOM 738 O O . LYS A 1 100 ? 31.408 -6.024 57.840 1.00 20.35 99 LYS A O 1
ATOM 744 N N . HIS A 1 101 ? 31.553 -4.231 59.196 1.00 19.49 100 HIS A N 1
ATOM 745 C CA . HIS A 1 101 ? 31.412 -5.014 60.419 1.00 19.97 100 HIS A CA 1
ATOM 746 C C . HIS A 1 101 ? 30.012 -5.597 60.559 1.00 21.09 100 HIS A C 1
ATOM 747 O O . HIS A 1 101 ? 29.853 -6.766 60.923 1.00 20.43 100 HIS A O 1
ATOM 754 N N . MET A 1 102 ? 29.004 -4.769 60.285 1.00 16.74 101 MET A N 1
ATOM 755 C CA . MET A 1 102 ? 27.611 -5.205 60.276 1.00 16.37 101 MET A CA 1
ATOM 756 C C . MET A 1 102 ? 27.443 -6.436 59.387 1.00 16.76 101 MET A C 1
ATOM 757 O O . MET A 1 102 ? 26.795 -7.404 59.767 1.00 16.29 101 MET A O 1
ATOM 762 N N . ILE A 1 103 ? 28.038 -6.394 58.199 1.00 16.93 102 ILE A N 1
ATOM 763 C CA . ILE A 1 103 ? 27.940 -7.508 57.260 1.00 14.31 102 ILE A CA 1
ATOM 764 C C . ILE A 1 103 ? 28.576 -8.776 57.842 1.00 18.69 102 ILE A C 1
ATOM 765 O O . ILE A 1 103 ? 27.997 -9.854 57.775 1.00 17.09 102 ILE A O 1
ATOM 770 N N . THR A 1 104 ? 29.745 -8.630 58.446 1.00 20.33 103 THR A N 1
ATOM 771 C CA . THR A 1 104 ? 30.442 -9.759 59.068 1.00 21.38 103 THR A CA 1
ATOM 772 C C . THR A 1 104 ? 29.606 -10.382 60.186 1.00 22.94 103 THR A C 1
ATOM 773 O O . THR A 1 104 ? 29.473 -11.605 60.264 1.00 20.91 103 THR A O 1
ATOM 777 N N . MET A 1 105 ? 29.032 -9.539 61.039 1.00 21.46 104 MET A N 1
ATOM 778 C CA . MET A 1 105 ? 28.165 -10.014 62.125 1.00 19.41 104 MET A CA 1
ATOM 779 C C . MET A 1 105 ? 26.896 -10.726 61.652 1.00 22.02 104 MET A C 1
ATOM 780 O O . MET A 1 105 ? 26.551 -11.798 62.150 1.00 22.12 104 MET A O 1
ATOM 785 N N . MET A 1 106 ? 26.179 -10.121 60.717 1.00 16.86 105 MET A N 1
ATOM 786 C CA . MET A 1 106 ? 24.926 -10.714 60.271 1.00 22.21 105 MET A CA 1
ATOM 787 C C . MET A 1 106 ? 25.175 -11.962 59.439 1.00 19.84 105 MET A C 1
ATOM 788 O O . MET A 1 106 ? 24.372 -12.903 59.478 1.00 18.32 105 MET A O 1
ATOM 793 N N . LYS A 1 107 ? 26.283 -11.969 58.698 1.00 16.81 106 LYS A N 1
ATOM 794 C CA . LYS A 1 107 ? 26.635 -13.125 57.864 1.00 21.05 106 LYS A CA 1
ATOM 795 C C . LYS A 1 107 ? 26.947 -14.330 58.741 1.00 23.03 106 LYS A C 1
ATOM 796 O O . LYS A 1 107 ? 26.692 -15.475 58.355 1.00 23.65 106 LYS A O 1
ATOM 802 N N . SER A 1 108 ? 27.471 -14.069 59.934 1.00 21.28 107 SER A N 1
ATOM 803 C CA . SER A 1 108 ? 27.922 -15.152 60.804 1.00 26.01 107 SER A CA 1
ATOM 804 C C . SER A 1 108 ? 26.756 -15.954 61.402 1.00 25.30 107 SER A C 1
ATOM 805 O O . SER A 1 108 ? 26.965 -17.028 61.961 1.00 26.29 107 SER A O 1
ATOM 808 N N . LEU A 1 109 ? 25.530 -15.450 61.277 1.00 21.51 108 LEU A N 1
ATOM 809 C CA . LEU A 1 109 ? 24.373 -16.171 61.806 1.00 22.45 108 LEU A CA 1
ATOM 810 C C . LEU A 1 109 ? 24.144 -17.505 61.103 1.00 23.29 108 LEU A C 1
ATOM 811 O O . LEU A 1 109 ? 23.699 -18.462 61.731 1.00 25.97 108 LEU A O 1
ATOM 816 N N . PHE A 1 110 ? 24.428 -17.572 59.805 1.00 19.24 109 PHE A N 1
ATOM 817 C CA . PHE A 1 110 ? 24.165 -18.800 59.054 1.00 23.28 109 PHE A CA 1
ATOM 818 C C . PHE A 1 110 ? 25.343 -19.251 58.190 1.00 29.86 109 PHE A C 1
ATOM 819 O O . PHE A 1 110 ? 25.149 -19.718 57.067 1.00 29.82 109 PHE A O 1
ATOM 827 N N . ASP A 1 111 ? 26.560 -19.133 58.719 1.00 28.47 110 ASP A N 1
ATOM 828 C CA . ASP A 1 111 ? 27.752 -19.411 57.920 1.00 30.52 110 ASP A CA 1
ATOM 829 C C . ASP A 1 111 ? 28.269 -20.848 58.087 1.00 33.46 110 ASP A C 1
ATOM 830 O O . ASP A 1 111 ? 29.312 -21.205 57.538 1.00 31.40 110 ASP A O 1
ATOM 835 N N . THR A 1 112 ? 27.532 -21.669 58.832 1.00 31.86 111 THR A N 1
ATOM 836 C CA . THR A 1 112 ? 27.842 -23.096 58.928 1.00 33.45 111 THR A CA 1
ATOM 837 C C . THR A 1 112 ? 26.677 -23.915 58.373 1.00 35.98 111 THR A C 1
ATOM 838 O O . THR A 1 112 ? 25.564 -23.411 58.238 1.00 33.75 111 THR A O 1
ATOM 842 N N . GLU A 1 113 ? 26.927 -25.175 58.033 1.00 37.42 112 GLU A N 1
ATOM 843 C CA . GLU A 1 113 ? 25.882 -25.978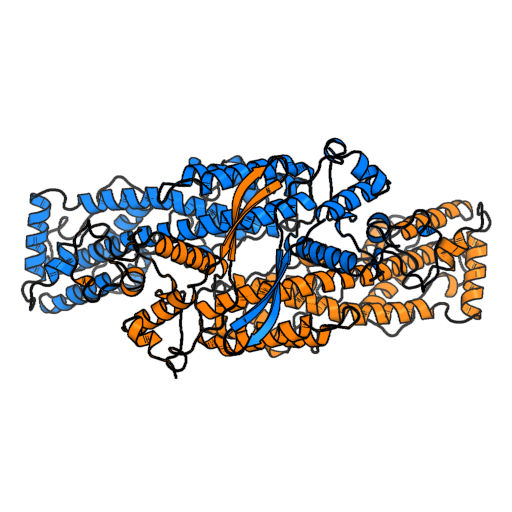 57.416 1.00 33.73 112 GLU A CA 1
ATOM 844 C C . GLU A 1 113 ? 24.790 -26.299 58.430 1.00 33.38 112 GLU A C 1
ATOM 845 O O . GLU A 1 113 ? 23.611 -26.339 58.083 1.00 36.15 112 GLU A O 1
ATOM 851 N N . GLU A 1 114 ? 25.174 -26.504 59.686 1.00 33.46 113 GLU A N 1
ATOM 852 C CA . GLU A 1 114 ? 24.189 -26.805 60.720 1.00 32.54 113 GLU A CA 1
ATOM 853 C C . GLU A 1 114 ? 23.250 -25.623 60.969 1.00 35.27 113 GLU A C 1
ATOM 854 O O . GLU A 1 114 ? 22.038 -25.806 61.149 1.00 31.31 113 GLU A O 1
ATOM 860 N N . ALA A 1 115 ? 23.807 -24.413 60.966 1.00 29.51 114 ALA A N 1
ATOM 861 C CA . ALA A 1 115 ? 23.011 -23.200 61.157 1.00 31.40 114 ALA A CA 1
ATOM 862 C C . ALA A 1 115 ? 22.032 -22.993 60.002 1.00 26.43 114 ALA A C 1
ATOM 863 O O . ALA A 1 115 ? 20.908 -22.536 60.196 1.00 28.27 114 ALA A O 1
ATOM 865 N N . MET A 1 116 ? 22.477 -23.336 58.799 1.00 29.56 115 MET A N 1
ATOM 866 C CA . MET A 1 116 ? 21.660 -23.222 57.599 1.00 33.65 115 MET A CA 1
ATOM 867 C C . MET A 1 116 ? 20.482 -24.184 57.584 1.00 33.34 115 MET A C 1
ATOM 868 O O . MET A 1 116 ? 19.389 -23.833 57.146 1.00 31.57 115 MET A O 1
ATOM 873 N N . ARG A 1 117 ? 20.728 -25.410 58.031 1.00 36.15 116 ARG A N 1
ATOM 874 C CA . ARG A 1 117 ? 19.696 -26.431 58.045 1.00 33.80 116 ARG A CA 1
ATOM 875 C C . ARG A 1 117 ? 18.649 -26.046 59.078 1.00 30.37 116 ARG A C 1
ATOM 876 O O . ARG A 1 117 ? 17.459 -26.244 58.869 1.00 29.68 116 ARG A O 1
ATOM 884 N N . GLN A 1 118 ? 19.100 -25.464 60.182 1.00 29.30 117 GLN A N 1
ATOM 885 C CA . GLN A 1 118 ? 18.181 -24.993 61.204 1.00 27.41 117 GLN A CA 1
ATOM 886 C C . GLN A 1 118 ? 17.242 -23.914 60.635 1.00 25.13 117 GLN A C 1
ATOM 887 O O . GLN A 1 118 ? 16.047 -23.927 60.903 1.00 22.09 117 GLN A O 1
ATOM 893 N N . LEU A 1 119 ? 17.780 -23.002 59.831 1.00 23.69 118 LEU A N 1
ATOM 894 C CA . LEU A 1 119 ? 16.969 -21.945 59.224 1.00 25.50 118 LEU A CA 1
ATOM 895 C C . LEU A 1 119 ? 15.986 -22.503 58.201 1.00 25.58 118 LEU A C 1
ATOM 896 O O . LEU A 1 119 ? 14.825 -22.109 58.180 1.00 26.43 118 LEU A O 1
ATOM 901 N N . ASP A 1 120 ? 16.458 -23.411 57.348 1.00 25.64 119 ASP A N 1
ATOM 902 C CA . ASP A 1 120 ? 15.607 -24.062 56.353 1.00 28.70 119 ASP A CA 1
ATOM 903 C C . ASP A 1 120 ? 14.418 -24.751 57.026 1.00 27.23 119 ASP A C 1
ATOM 904 O O . ASP A 1 120 ? 13.286 -24.676 56.548 1.00 28.36 119 ASP A O 1
ATOM 909 N N . ARG A 1 121 ? 14.700 -25.414 58.142 1.00 26.17 120 ARG A N 1
ATOM 910 C CA . ARG A 1 121 ? 13.689 -26.070 58.960 1.00 24.19 120 ARG A CA 1
ATOM 911 C C . ARG A 1 121 ? 12.688 -25.042 59.515 1.00 28.76 120 ARG A C 1
ATOM 912 O O . ARG A 1 121 ? 11.466 -25.250 59.475 1.00 26.73 120 ARG A O 1
ATOM 920 N N . ALA A 1 122 ? 13.219 -23.936 60.031 1.00 25.71 121 ALA A N 1
ATOM 921 C CA . ALA A 1 122 ? 12.399 -22.833 60.533 1.00 26.42 121 ALA A CA 1
ATOM 922 C C . ALA A 1 122 ? 11.497 -22.278 59.437 1.00 23.13 121 ALA A C 1
ATOM 923 O O . ALA A 1 122 ? 10.308 -22.036 59.648 1.00 24.30 121 ALA A O 1
ATOM 925 N N . LEU A 1 123 ? 12.082 -22.088 58.261 1.00 24.61 122 LEU A N 1
ATOM 926 C CA . LEU A 1 123 ? 11.376 -21.531 57.113 1.00 26.26 122 LEU A CA 1
ATOM 927 C C . LEU A 1 123 ? 10.224 -22.409 56.641 1.00 24.88 122 LEU A C 1
ATOM 928 O O . LEU A 1 123 ? 9.120 -21.925 56.365 1.00 20.87 122 LEU A O 1
ATOM 933 N N . MET A 1 124 ? 10.484 -23.706 56.533 1.00 25.18 123 MET A N 1
ATOM 934 C CA . MET A 1 124 ? 9.451 -24.642 56.096 1.00 23.42 123 MET A CA 1
ATOM 935 C C . MET A 1 124 ? 8.313 -24.682 57.106 1.00 22.73 123 MET A C 1
ATOM 936 O O . MET A 1 124 ? 7.142 -24.800 56.735 1.00 25.65 123 MET A O 1
ATOM 941 N N . GLY A 1 125 ? 8.662 -24.577 58.382 1.00 22.25 124 GLY A N 1
ATOM 942 C CA . GLY A 1 125 ? 7.677 -24.574 59.442 1.00 21.91 124 GLY A CA 1
ATOM 943 C C . GLY A 1 125 ? 6.751 -23.386 59.310 1.00 24.53 124 GLY A C 1
ATOM 944 O O . GLY A 1 125 ? 5.519 -23.532 59.249 1.00 22.39 124 GLY A O 1
ATOM 945 N N . LEU A 1 126 ? 7.339 -22.194 59.243 1.00 22.73 125 LEU A N 1
ATOM 946 C CA . LEU A 1 126 ? 6.530 -20.980 59.156 1.00 22.65 125 LEU A CA 1
ATOM 947 C C . LEU A 1 126 ? 5.756 -20.900 57.837 1.00 18.70 125 LEU A C 1
ATOM 948 O O . LEU A 1 126 ? 4.618 -20.438 57.816 1.00 19.20 125 LEU A O 1
ATOM 953 N N . PHE A 1 127 ? 6.367 -21.341 56.739 1.00 21.48 126 PHE A N 1
ATOM 954 C CA . PHE A 1 127 ? 5.718 -21.248 55.429 1.00 19.07 126 PHE A CA 1
ATOM 955 C C . PHE A 1 127 ? 5.067 -22.559 55.013 1.00 22.79 126 PHE A C 1
ATOM 956 O O . PHE A 1 127 ? 4.925 -22.836 53.819 1.00 21.25 126 PHE A O 1
ATOM 964 N N . VAL A 1 128 ? 4.669 -23.348 56.008 1.00 23.53 127 VAL A N 1
ATOM 965 C CA . VAL A 1 128 ? 3.971 -24.618 55.791 1.00 27.08 127 VAL A CA 1
ATOM 966 C C . VAL A 1 128 ? 2.766 -24.487 54.852 1.00 24.41 127 VAL A C 1
ATOM 967 O O . VAL A 1 128 ? 2.486 -25.393 54.062 1.00 24.28 127 VAL A O 1
ATOM 971 N N . ASP A 1 129 ? 2.069 -23.353 54.915 1.00 22.88 128 ASP A N 1
ATOM 972 C CA . ASP A 1 129 ? 0.839 -23.160 54.142 1.00 22.31 128 ASP A CA 1
ATOM 973 C C . ASP A 1 129 ? 1.036 -22.237 52.951 1.00 25.08 128 ASP A C 1
ATOM 974 O O . ASP A 1 129 ? 0.060 -21.748 52.382 1.00 29.02 128 ASP A O 1
ATOM 979 N N . ALA A 1 130 ? 2.287 -21.989 52.578 1.00 25.02 129 ALA A N 1
ATOM 980 C CA . ALA A 1 130 ? 2.573 -21.051 51.501 1.00 23.91 129 ALA A CA 1
ATOM 981 C C . ALA A 1 130 ? 2.026 -21.563 50.182 1.00 27.01 129 ALA A C 1
ATOM 982 O O . ALA A 1 130 ? 1.975 -22.774 49.942 1.00 26.58 129 ALA A O 1
ATOM 984 N N . ARG A 1 131 ? 1.613 -20.636 49.326 1.00 23.88 130 ARG A N 1
ATOM 985 C CA . ARG A 1 131 ? 0.985 -21.002 48.063 1.00 22.47 130 ARG A CA 1
ATOM 986 C C . ARG A 1 131 ? 1.979 -21.095 46.907 1.00 29.30 130 ARG A C 1
ATOM 987 O O . ARG A 1 131 ? 1.616 -21.489 45.792 1.00 29.55 130 ARG A O 1
ATOM 995 N N . ASP A 1 132 ? 3.226 -20.714 47.169 1.00 26.31 131 ASP A N 1
ATOM 996 C CA . ASP A 1 132 ? 4.327 -20.996 46.251 1.00 26.18 131 ASP A CA 1
ATOM 997 C C . ASP A 1 132 ? 5.628 -21.008 47.036 1.00 25.47 131 ASP A C 1
ATOM 998 O O . ASP A 1 132 ? 5.600 -20.973 48.263 1.00 22.56 131 ASP A O 1
ATOM 1003 N N . ASN A 1 133 ? 6.752 -21.064 46.327 1.00 22.65 132 ASN A N 1
ATOM 1004 C CA . ASN A 1 133 ? 8.071 -21.112 46.956 1.00 24.19 132 ASN A CA 1
ATOM 1005 C C . ASN A 1 133 ? 8.800 -19.773 46.906 1.00 20.82 132 ASN A C 1
ATOM 1006 O O . ASN A 1 133 ? 10.030 -19.729 46.922 1.00 23.07 132 ASN A O 1
ATOM 1011 N N . SER A 1 134 ? 8.050 -18.681 46.841 1.00 21.78 133 SER A N 1
ATOM 1012 C CA . SER A 1 134 ? 8.674 -17.372 46.664 1.00 20.29 133 SER A CA 1
ATOM 1013 C C . SER A 1 134 ? 9.465 -16.971 47.898 1.00 20.74 133 SER A C 1
ATOM 1014 O O . SER A 1 134 ? 10.303 -16.069 47.834 1.00 23.36 133 SER A O 1
ATOM 1017 N N . TYR A 1 135 ? 9.239 -17.655 49.015 1.00 20.08 134 TYR A N 1
ATOM 1018 C CA . TYR A 1 135 ? 10.024 -17.356 50.208 1.00 21.25 134 TYR A CA 1
ATOM 1019 C C . TYR A 1 135 ? 11.504 -17.689 50.000 1.00 20.57 134 TYR A C 1
ATOM 1020 O O . TYR A 1 135 ? 12.364 -17.189 50.731 1.00 20.43 134 TYR A O 1
ATOM 1029 N N . MET A 1 136 ? 11.807 -18.525 49.008 1.00 18.21 135 MET A N 1
ATOM 1030 C CA . MET A 1 136 ? 13.205 -18.838 48.715 1.00 21.80 135 MET A CA 1
ATOM 1031 C C . MET A 1 136 ? 13.954 -17.658 48.049 1.00 21.24 135 MET A C 1
ATOM 1032 O O . MET A 1 136 ? 14.962 -17.201 48.594 1.00 19.85 135 MET A O 1
ATOM 1037 N N . PRO A 1 137 ? 13.486 -17.148 46.889 1.00 19.68 136 PRO A N 1
ATOM 1038 C CA . PRO A 1 137 ? 14.226 -15.971 46.383 1.00 22.11 136 PRO A CA 1
ATOM 1039 C C . PRO A 1 137 ? 14.085 -14.693 47.238 1.00 24.22 136 PRO A C 1
ATOM 1040 O O . PRO A 1 137 ? 15.028 -13.899 47.347 1.00 20.65 136 PRO A O 1
ATOM 1044 N N . LEU A 1 138 ? 12.919 -14.497 47.841 1.00 22.39 137 LEU A N 1
ATOM 1045 C CA . LEU A 1 138 ? 12.652 -13.260 48.566 1.00 20.93 137 LEU A CA 1
ATOM 1046 C C . LEU A 1 138 ? 13.357 -13.180 49.907 1.00 20.39 137 LEU A C 1
ATOM 1047 O O . LEU A 1 138 ? 13.689 -12.092 50.377 1.00 20.14 137 LEU A O 1
ATOM 1052 N N . ILE A 1 139 ? 13.550 -14.321 50.550 1.00 16.53 138 ILE A N 1
ATOM 1053 C CA . ILE A 1 139 ? 14.059 -14.315 51.912 1.00 19.35 138 ILE A CA 1
ATOM 1054 C C . ILE A 1 139 ? 15.279 -15.208 52.096 1.00 21.11 138 ILE A C 1
ATOM 1055 O O . ILE A 1 139 ? 16.373 -14.723 52.398 1.00 21.70 138 ILE A O 1
ATOM 1060 N N . ALA A 1 140 ? 15.096 -16.511 51.914 1.00 22.64 139 ALA A N 1
ATOM 1061 C CA . ALA A 1 140 ? 16.165 -17.473 52.206 1.00 17.83 139 ALA A CA 1
ATOM 1062 C C . ALA A 1 140 ? 17.468 -17.160 51.465 1.00 19.12 139 ALA A C 1
ATOM 1063 O O . ALA A 1 140 ? 18.555 -17.226 52.050 1.00 24.75 139 ALA A O 1
ATOM 1065 N N . LEU A 1 141 ? 17.350 -16.800 50.191 1.00 16.73 140 LEU A N 1
ATOM 1066 C CA . LEU A 1 141 ? 18.513 -16.560 49.353 1.00 17.92 140 LEU A CA 1
ATOM 1067 C C . LEU A 1 141 ? 18.919 -15.088 49.322 1.00 23.01 140 LEU A C 1
ATOM 1068 O O . LEU A 1 141 ? 19.854 -14.722 48.611 1.00 17.49 140 LEU A O 1
ATOM 1073 N N . SER A 1 142 ? 18.239 -14.249 50.103 1.00 17.65 141 SER A N 1
ATOM 1074 C CA . SER A 1 142 ? 18.554 -12.825 50.085 1.00 17.70 141 SER A CA 1
ATOM 1075 C C . SER A 1 142 ? 19.058 -12.276 51.413 1.00 18.16 141 SER A C 1
ATOM 1076 O O . SER A 1 142 ? 18.950 -11.076 51.660 1.00 18.29 141 SER A O 1
ATOM 1079 N N . LEU A 1 143 ? 19.616 -13.140 52.257 1.00 17.82 142 LEU A N 1
ATOM 1080 C CA . LEU A 1 143 ? 20.154 -12.691 53.537 1.00 15.67 142 LEU A CA 1
ATOM 1081 C C . LEU A 1 143 ? 21.635 -12.326 53.396 1.00 17.38 142 LEU A C 1
ATOM 1082 O O . LEU A 1 143 ? 22.507 -12.944 54.016 1.00 17.76 142 LEU A O 1
ATOM 1087 N N . HIS A 1 144 ? 21.906 -11.328 52.564 1.00 14.57 143 HIS A N 1
ATOM 1088 C CA . HIS A 1 144 ? 23.260 -10.853 52.333 1.00 16.66 143 HIS A CA 1
ATOM 1089 C C . HIS A 1 144 ? 23.209 -9.392 51.940 1.00 14.52 143 HIS A C 1
ATOM 1090 O O . HIS A 1 144 ? 22.122 -8.810 51.790 1.00 15.36 143 HIS A O 1
ATOM 1097 N N . GLU A 1 145 ? 24.390 -8.808 51.762 1.00 15.95 144 GLU A N 1
ATOM 1098 C CA . GLU A 1 145 ? 24.543 -7.357 51.645 1.00 16.63 144 GLU A CA 1
ATOM 1099 C C . GLU A 1 145 ? 23.974 -6.767 50.342 1.00 16.08 144 GLU A C 1
ATOM 1100 O O . GLU A 1 145 ? 23.801 -5.558 50.234 1.00 13.81 144 GLU A O 1
ATOM 1106 N N . ASN A 1 146 ? 23.686 -7.613 49.355 1.00 17.41 145 ASN A N 1
ATOM 1107 C CA . ASN A 1 146 ? 22.988 -7.156 48.153 1.00 16.76 145 ASN A CA 1
ATOM 1108 C C . ASN A 1 146 ? 21.559 -7.707 48.042 1.00 16.09 145 ASN A C 1
ATOM 1109 O O . ASN A 1 146 ? 20.904 -7.563 47.010 1.00 16.61 145 ASN A O 1
ATOM 1114 N N . GLY A 1 147 ? 21.074 -8.333 49.106 1.00 13.66 146 GLY A N 1
ATOM 1115 C CA . GLY A 1 147 ? 19.849 -9.108 49.010 1.00 13.22 146 GLY A CA 1
ATOM 1116 C C . GLY A 1 147 ? 18.547 -8.339 49.034 1.00 16.45 146 GLY A C 1
ATOM 1117 O O . GLY A 1 147 ? 17.570 -8.711 48.367 1.00 17.05 146 GLY A O 1
ATOM 1118 N N . LEU A 1 148 ? 18.495 -7.265 49.812 1.00 16.13 147 LEU A N 1
ATOM 1119 C CA . LEU A 1 148 ? 17.190 -6.674 50.085 1.00 12.08 147 LEU A CA 1
ATOM 1120 C C . LEU A 1 148 ? 17.103 -5.146 49.926 1.00 14.95 147 LEU A C 1
ATOM 1121 O O . LEU A 1 148 ? 16.972 -4.419 50.910 1.00 15.95 147 LEU A O 1
ATOM 1126 N N . PRO A 1 149 ? 17.153 -4.661 48.673 1.00 16.14 148 PRO A N 1
ATOM 1127 C CA . PRO A 1 149 ? 16.828 -3.256 48.398 1.00 15.99 148 PRO A CA 1
ATOM 1128 C C . PRO A 1 149 ? 15.363 -3.006 48.737 1.00 20.62 148 PRO A C 1
ATOM 1129 O O . PRO A 1 149 ? 14.614 -3.984 48.869 1.00 15.32 148 PRO A O 1
ATOM 1133 N N . ASP A 1 150 ? 14.964 -1.736 48.844 1.00 17.48 149 ASP A N 1
ATOM 1134 C CA . ASP A 1 150 ? 13.635 -1.367 49.326 1.00 18.53 149 ASP A CA 1
ATOM 1135 C C . ASP A 1 150 ? 12.481 -2.115 48.628 1.00 17.71 149 ASP A C 1
ATOM 1136 O O . ASP A 1 150 ? 11.595 -2.641 49.297 1.00 18.75 149 ASP A O 1
ATOM 1141 N N . SER A 1 151 ? 12.506 -2.173 47.299 1.00 20.41 150 SER A N 1
ATOM 1142 C CA . SER A 1 151 ? 11.421 -2.801 46.524 1.00 23.22 150 SER A CA 1
ATOM 1143 C C . SER A 1 151 ? 11.259 -4.276 46.872 1.00 21.47 150 SER A C 1
ATOM 1144 O O . SER A 1 151 ? 10.150 -4.775 46.998 1.00 21.29 150 SER A O 1
ATOM 1147 N N . LYS A 1 152 ? 12.379 -4.961 47.062 1.00 22.77 151 LYS A N 1
ATOM 1148 C CA . LYS A 1 152 ? 12.361 -6.374 47.419 1.00 20.46 151 LYS A CA 1
ATOM 1149 C C . LYS A 1 152 ? 11.975 -6.568 48.877 1.00 18.33 151 LYS A C 1
ATOM 1150 O O . LYS A 1 152 ? 11.251 -7.506 49.232 1.00 20.04 151 LYS A O 1
ATOM 1156 N N . PHE A 1 153 ? 12.468 -5.674 49.724 1.00 16.75 152 PHE A N 1
ATOM 1157 C CA . PHE A 1 153 ? 12.186 -5.738 51.146 1.00 16.97 152 PHE A CA 1
ATOM 1158 C C . PHE A 1 153 ? 10.681 -5.626 51.403 1.00 18.23 152 PHE A C 1
ATOM 1159 O O . PHE A 1 153 ? 10.131 -6.370 52.197 1.00 17.66 152 PHE A O 1
ATOM 1167 N N . ILE A 1 154 ? 10.018 -4.709 50.711 1.00 17.18 153 ILE A N 1
ATOM 1168 C CA . ILE A 1 154 ? 8.564 -4.559 50.823 1.00 19.20 153 ILE A CA 1
ATOM 1169 C C . ILE A 1 154 ? 7.823 -5.872 50.510 1.00 19.57 153 ILE A C 1
ATOM 1170 O O . ILE A 1 154 ? 6.909 -6.296 51.233 1.00 21.04 153 ILE A O 1
ATOM 1175 N N . LYS A 1 155 ? 8.224 -6.511 49.421 1.00 18.78 154 LYS A N 1
ATOM 1176 C CA . LYS A 1 155 ? 7.642 -7.795 49.042 1.00 22.86 154 LYS A CA 1
ATOM 1177 C C . LYS A 1 155 ? 7.962 -8.875 50.069 1.00 18.74 154 LYS A C 1
ATOM 1178 O O . LYS A 1 155 ? 7.111 -9.705 50.395 1.00 19.66 154 LYS A O 1
ATOM 1184 N N . ALA A 1 156 ? 9.182 -8.855 50.595 1.00 17.58 155 ALA A N 1
ATOM 1185 C CA . ALA A 1 156 ? 9.586 -9.866 51.572 1.00 19.11 155 ALA A CA 1
ATOM 1186 C C . ALA A 1 156 ? 8.758 -9.777 52.853 1.00 21.56 155 ALA A C 1
ATOM 1187 O O . ALA A 1 156 ? 8.290 -10.792 53.373 1.00 19.61 155 ALA A O 1
ATOM 1189 N N . VAL A 1 157 ? 8.587 -8.565 53.370 1.00 19.42 156 VAL A N 1
ATOM 1190 C CA . VAL A 1 157 ? 7.799 -8.369 54.577 1.00 20.18 156 VAL A CA 1
ATOM 1191 C C . VAL A 1 157 ? 6.342 -8.745 54.349 1.00 20.94 156 VAL A C 1
ATOM 1192 O O . VAL A 1 157 ? 5.729 -9.376 55.202 1.00 24.65 156 VAL A O 1
ATOM 1196 N N . ARG A 1 158 ? 5.797 -8.368 53.194 1.00 21.97 157 ARG A N 1
ATOM 1197 C CA . ARG A 1 158 ? 4.413 -8.704 52.849 1.00 25.27 157 ARG A CA 1
ATOM 1198 C C . ARG A 1 158 ? 4.190 -10.218 52.865 1.00 23.53 157 ARG A C 1
ATOM 1199 O O . ARG A 1 158 ? 3.184 -10.701 53.382 1.00 28.24 157 ARG A O 1
ATOM 1207 N N . LEU A 1 159 ? 5.140 -10.956 52.304 1.00 21.45 158 LEU A N 1
ATOM 1208 C CA . LEU A 1 159 ? 5.083 -12.416 52.309 1.00 22.33 158 LEU A CA 1
ATOM 1209 C C . LEU A 1 159 ? 5.151 -12.974 53.729 1.00 23.63 158 LEU A C 1
ATOM 1210 O O . LEU A 1 159 ? 4.330 -13.817 54.104 1.00 21.87 158 LEU A O 1
ATOM 1215 N N . ILE A 1 160 ? 6.118 -12.516 54.523 1.00 19.24 159 ILE A N 1
ATOM 1216 C CA . ILE A 1 160 ? 6.182 -12.949 55.920 1.00 22.33 159 ILE A CA 1
ATOM 1217 C C . ILE A 1 160 ? 4.823 -12.698 56.605 1.00 23.85 159 ILE A C 1
ATOM 1218 O O . ILE A 1 160 ? 4.322 -13.535 57.360 1.00 20.06 159 ILE A O 1
ATOM 1223 N N . GLN A 1 161 ? 4.200 -11.564 56.302 1.00 20.61 160 GLN A N 1
ATOM 1224 C CA . GLN A 1 161 ? 2.966 -11.212 57.007 1.00 28.37 160 GLN A CA 1
ATOM 1225 C C . GLN A 1 161 ? 1.801 -12.165 56.713 1.00 25.50 160 GLN A C 1
ATOM 1226 O O . GLN A 1 161 ? 0.899 -12.306 57.532 1.00 28.84 160 GLN A O 1
ATOM 1232 N N . THR A 1 162 ? 1.839 -12.845 55.570 1.00 24.24 161 THR A N 1
ATOM 1233 C CA . THR A 1 162 ? 0.768 -13.772 55.194 1.00 31.18 161 THR A CA 1
ATOM 1234 C C . THR A 1 162 ? 0.693 -15.029 56.070 1.00 29.94 161 THR A C 1
ATOM 1235 O O . THR A 1 162 ? -0.327 -15.729 56.081 1.00 27.73 161 THR A O 1
ATOM 1239 N N . THR A 1 163 ? 1.758 -15.299 56.813 1.00 21.96 162 THR A N 1
ATOM 1240 C CA . THR A 1 163 ? 1.885 -16.558 57.534 1.00 23.10 162 THR A CA 1
ATOM 1241 C C . THR A 1 163 ? 1.134 -16.556 58.860 1.00 27.89 162 THR A C 1
ATOM 1242 O O . THR A 1 163 ? 1.113 -17.565 59.569 1.00 26.63 162 THR A O 1
ATOM 1246 N N . VAL A 1 164 ? 0.517 -15.431 59.207 1.00 26.81 163 VAL A N 1
ATOM 1247 C CA . VAL A 1 164 ? -0.243 -15.358 60.456 1.00 31.07 163 VAL A CA 1
ATOM 1248 C C . VAL A 1 164 ? -1.490 -16.254 60.429 1.00 29.15 163 VAL A C 1
ATOM 1249 O O . VAL A 1 164 ? -2.147 -16.434 61.445 1.00 32.26 163 VAL A O 1
ATOM 1253 N N . ASN A 1 165 ? -1.817 -16.816 59.273 1.00 27.77 164 ASN A N 1
ATOM 1254 C CA . ASN A 1 165 ? -2.915 -17.770 59.209 1.00 33.61 164 ASN A CA 1
ATOM 1255 C C . ASN A 1 165 ? -2.441 -19.191 59.471 1.00 32.47 164 ASN A C 1
ATOM 1256 O O . ASN A 1 165 ? -3.187 -20.149 59.264 1.00 31.83 164 ASN A O 1
ATOM 1261 N N . SER A 1 166 ? -1.201 -19.330 59.932 1.00 31.80 165 SER A N 1
ATOM 1262 C CA . SER A 1 166 ? -0.642 -20.654 60.173 1.00 28.06 165 SER A CA 1
ATOM 1263 C C . SER A 1 166 ? -0.225 -20.823 61.623 1.00 29.70 165 SER A C 1
ATOM 1264 O O . SER A 1 166 ? 0.295 -21.869 62.010 1.00 30.01 165 SER A O 1
ATOM 1267 N N . PHE A 1 167 ? -0.463 -19.792 62.426 1.00 27.65 166 PHE A N 1
ATOM 1268 C CA . PHE A 1 167 ? -0.199 -19.880 63.858 1.00 32.15 166 PHE A CA 1
ATOM 1269 C C . PHE A 1 167 ? -1.070 -18.894 64.632 1.00 34.40 166 PHE A C 1
ATOM 1270 O O . PHE A 1 167 ? -1.716 -18.025 64.051 1.00 31.63 166 PHE A O 1
ATOM 1278 N N . HIS A 1 168 ? -1.087 -19.051 65.947 1.00 34.05 167 HIS A N 1
ATOM 1279 C CA . HIS A 1 168 ? -1.925 -18.236 66.806 1.00 41.46 167 HIS A CA 1
ATOM 1280 C C . HIS A 1 168 ? -1.279 -16.867 66.997 1.00 40.25 167 HIS A C 1
ATOM 1281 O O . HIS A 1 168 ? -0.453 -16.704 67.901 1.00 40.51 167 HIS A O 1
ATOM 1288 N N . ASN A 1 169 ? -1.623 -15.886 66.163 1.00 36.81 168 ASN A N 1
ATOM 1289 C CA . ASN A 1 169 ? -0.984 -14.578 66.313 1.00 36.79 168 ASN A CA 1
ATOM 1290 C C . ASN A 1 169 ? -1.741 -13.688 67.293 1.00 36.52 168 ASN A C 1
ATOM 1291 O O . ASN A 1 169 ? -2.770 -13.096 66.959 1.00 38.30 168 ASN A O 1
ATOM 1296 N N . ARG A 1 170 ? -1.210 -13.594 68.505 1.00 33.74 169 ARG A N 1
ATOM 1297 C CA . ARG A 1 170 ? -1.758 -12.700 69.516 1.00 39.46 169 ARG A CA 1
ATOM 1298 C C . ARG A 1 170 ? -0.726 -11.656 69.950 1.00 33.38 169 ARG A C 1
ATOM 1299 O O . ARG A 1 170 ? -0.047 -11.828 70.970 1.00 33.71 169 ARG A O 1
ATOM 1307 N N . PRO A 1 171 ? -0.611 -10.563 69.168 1.00 36.55 170 PRO A N 1
ATOM 1308 C CA . PRO A 1 171 ? 0.400 -9.526 69.391 1.00 37.60 170 PRO A CA 1
ATOM 1309 C C . PRO A 1 171 ? 0.393 -8.973 70.807 1.00 40.25 170 PRO A C 1
ATOM 1310 O O . PRO A 1 171 ? -0.676 -8.733 71.376 1.00 38.97 170 PRO A O 1
ATOM 1314 N N . ASP A 1 172 ? 1.583 -8.767 71.362 1.00 36.78 171 ASP A N 1
ATOM 1315 C CA . ASP A 1 172 ? 1.722 -8.270 72.724 1.00 39.76 171 ASP A CA 1
ATOM 1316 C C . ASP A 1 172 ? 1.037 -6.935 72.916 1.00 44.76 171 ASP A C 1
ATOM 1317 O O . ASP A 1 172 ? 0.747 -6.218 71.958 1.00 43.36 171 ASP A O 1
ATOM 1322 N N . ALA A 1 173 ? 0.772 -6.614 74.174 1.00 49.36 172 ALA A N 1
ATOM 1323 C CA . ALA A 1 173 ? 0.235 -5.316 74.506 1.00 50.31 172 ALA A CA 1
ATOM 1324 C C . ALA A 1 173 ? 1.253 -4.234 74.196 1.00 48.07 172 ALA A C 1
ATOM 1325 O O . ALA A 1 173 ? 2.421 -4.309 74.603 1.00 52.54 172 ALA A O 1
ATOM 1327 N N . ASP A 1 174 ? 0.782 -3.255 73.428 1.00 47.32 173 ASP A N 1
ATOM 1328 C CA . ASP A 1 174 ? 1.438 -1.961 73.227 1.00 55.27 173 ASP A CA 1
ATOM 1329 C C . ASP A 1 174 ? 2.769 -2.078 72.471 1.00 52.76 173 ASP A C 1
ATOM 1330 O O . ASP A 1 174 ? 3.695 -1.303 72.727 1.00 53.79 173 ASP A O 1
ATOM 1335 N N . ILE A 1 175 ? 2.840 -3.025 71.536 1.00 48.79 174 ILE A N 1
ATOM 1336 C CA . ILE A 1 175 ? 4.084 -3.441 70.894 1.00 44.05 174 ILE A CA 1
ATOM 1337 C C . ILE A 1 175 ? 4.594 -2.480 69.816 1.00 44.05 174 ILE A C 1
ATOM 1338 O O . ILE A 1 175 ? 5.798 -2.310 69.666 1.00 42.67 174 ILE A O 1
ATOM 1343 N N . GLU A 1 176 ? 3.693 -1.841 69.077 1.00 46.42 175 GLU A N 1
ATOM 1344 C CA . GLU A 1 176 ? 4.097 -1.027 67.933 1.00 46.96 175 GLU A CA 1
ATOM 1345 C C . GLU A 1 176 ? 4.673 0.304 68.393 1.00 46.31 175 GLU A C 1
ATOM 1346 O O . GLU A 1 176 ? 5.495 0.902 67.702 1.00 38.51 175 GLU A O 1
ATOM 1352 N N . GLN A 1 177 ? 4.234 0.766 69.561 1.00 46.65 176 GLN A N 1
ATOM 1353 C CA . GLN A 1 177 ? 4.849 1.923 70.196 1.00 43.37 176 GLN A CA 1
ATOM 1354 C C . GLN A 1 177 ? 6.079 1.463 70.978 1.00 40.34 176 GLN A C 1
ATOM 1355 O O . GLN A 1 177 ? 7.053 2.201 71.112 1.00 40.24 176 GLN A O 1
ATOM 1361 N N . TYR A 1 178 ? 6.037 0.232 71.479 1.00 42.30 177 TYR A N 1
ATOM 1362 C CA . TYR A 1 178 ? 7.169 -0.348 72.201 1.00 39.24 177 TYR A CA 1
ATOM 1363 C C . TYR A 1 178 ? 8.378 -0.567 71.285 1.00 38.16 177 TYR A C 1
ATOM 1364 O O . TYR A 1 178 ? 9.528 -0.429 71.714 1.00 37.81 177 TYR A O 1
ATOM 1373 N N . ALA A 1 179 ? 8.110 -0.912 70.028 1.00 34.47 178 ALA A N 1
ATOM 1374 C CA . ALA A 1 179 ? 9.170 -1.211 69.067 1.00 32.49 178 ALA A CA 1
ATOM 1375 C C . ALA A 1 179 ? 9.842 0.061 68.553 1.00 33.78 178 ALA A C 1
ATOM 1376 O O . ALA A 1 179 ? 10.899 0.004 67.920 1.00 26.47 178 ALA A O 1
ATOM 1378 N N . GLU A 1 180 ? 9.224 1.207 68.826 1.00 33.91 179 GLU A N 1
ATOM 1379 C CA . GLU A 1 180 ? 9.764 2.495 68.401 1.00 33.52 179 GLU A CA 1
ATOM 1380 C C . GLU A 1 180 ? 11.214 2.716 68.840 1.00 28.35 179 GLU A C 1
ATOM 1381 O O . GLU A 1 180 ? 11.948 3.440 68.179 1.00 27.64 179 GLU A O 1
ATOM 1387 N N . LYS A 1 181 ? 11.632 2.074 69.928 1.00 26.38 180 LYS A N 1
ATOM 1388 C CA . LYS A 1 181 ? 12.995 2.230 70.433 1.00 28.65 180 LYS A CA 1
ATOM 1389 C C . LYS A 1 181 ? 14.057 1.557 69.562 1.00 28.51 180 LYS A C 1
ATOM 1390 O O . LYS A 1 181 ? 15.251 1.692 69.821 1.00 23.09 180 LYS A O 1
ATOM 1396 N N . LEU A 1 182 ? 13.631 0.814 68.549 1.00 25.04 181 LEU A N 1
ATOM 1397 C CA . LEU A 1 182 ? 14.588 0.157 67.674 1.00 24.45 181 LEU A CA 1
ATOM 1398 C C . LEU A 1 182 ? 15.279 1.152 66.745 1.00 24.55 181 LEU A C 1
ATOM 1399 O O . LEU A 1 182 ? 16.183 0.786 65.998 1.00 22.17 181 LEU A O 1
ATOM 1404 N N . ARG A 1 183 ? 14.848 2.407 66.765 1.00 25.03 182 ARG A N 1
ATOM 1405 C CA . ARG A 1 183 ? 15.544 3.402 65.959 1.00 24.84 182 ARG A CA 1
ATOM 1406 C C . ARG A 1 183 ? 16.383 4.356 66.810 1.00 20.74 182 ARG A C 1
ATOM 1407 O O . ARG A 1 183 ? 16.821 5.390 66.331 1.00 21.84 182 ARG A O 1
ATOM 1415 N N . ALA A 1 184 ? 16.642 3.981 68.060 1.00 24.56 183 ALA A N 1
ATOM 1416 C CA . ALA A 1 184 ? 17.465 4.801 68.950 1.00 19.57 183 ALA A CA 1
ATOM 1417 C C . ALA A 1 184 ? 18.906 4.904 68.462 1.00 25.15 183 ALA A C 1
ATOM 1418 O O . ALA A 1 184 ? 19.527 5.964 68.574 1.00 22.16 183 ALA A O 1
ATOM 1420 N N . TYR A 1 185 ? 19.441 3.803 67.938 1.00 18.42 184 TYR A N 1
ATOM 1421 C CA . TYR A 1 185 ? 20.833 3.772 67.497 1.00 24.74 184 TYR A CA 1
ATOM 1422 C C . TYR A 1 185 ? 20.925 3.650 65.988 1.00 21.16 184 TYR A C 1
ATOM 1423 O O . TYR A 1 185 ? 22.002 3.427 65.450 1.00 19.69 184 TYR A O 1
ATOM 1432 N N . ASN A 1 186 ? 19.793 3.818 65.316 1.00 18.46 185 ASN A N 1
ATOM 1433 C CA . ASN A 1 186 ? 19.742 3.635 63.870 1.00 18.96 185 ASN A CA 1
ATOM 1434 C C . ASN A 1 186 ? 18.531 4.333 63.230 1.00 18.52 185 ASN A C 1
ATOM 1435 O O . ASN A 1 186 ? 17.405 3.882 63.385 1.00 16.86 185 ASN A O 1
ATOM 1440 N N . TYR A 1 187 ? 18.759 5.437 62.519 1.00 16.03 186 TYR A N 1
ATOM 1441 C CA . TYR A 1 187 ? 17.660 6.177 61.901 1.00 15.98 186 TYR A CA 1
ATOM 1442 C C . TYR A 1 187 ? 17.405 5.730 60.473 1.00 17.21 186 TYR A C 1
ATOM 1443 O O . TYR A 1 187 ? 16.514 6.250 59.804 1.00 22.27 186 TYR A O 1
ATOM 1452 N N . LEU A 1 188 ? 18.208 4.797 59.984 1.00 17.40 187 LEU A N 1
ATOM 1453 C CA . LEU A 1 188 ? 18.036 4.325 58.616 1.00 18.37 187 LEU A CA 1
ATOM 1454 C C . LEU A 1 188 ? 17.183 3.068 58.623 1.00 19.13 187 LEU A C 1
ATOM 1455 O O . LEU A 1 188 ? 16.619 2.678 57.597 1.00 21.66 187 LEU A O 1
ATOM 1460 N N . TYR A 1 189 ? 17.091 2.453 59.803 1.00 19.31 188 TYR A N 1
ATOM 1461 C CA . TYR A 1 189 ? 16.367 1.200 60.016 1.00 19.56 188 TYR A CA 1
ATOM 1462 C C . TYR A 1 189 ? 14.845 1.348 59.875 1.00 21.50 188 TYR A C 1
ATOM 1463 O O . TYR A 1 189 ? 14.226 2.229 60.488 1.00 23.93 188 TYR A O 1
ATOM 1472 N N . LYS A 1 190 ? 14.234 0.487 59.065 1.00 20.48 189 LYS A N 1
ATOM 1473 C CA . LYS A 1 190 ? 12.784 0.512 58.930 1.00 17.13 189 LYS A CA 1
ATOM 1474 C C . LYS A 1 190 ? 12.154 -0.485 59.893 1.00 23.65 189 LYS A C 1
ATOM 1475 O O . LYS A 1 190 ? 12.380 -1.691 59.772 1.00 22.01 189 LYS A O 1
ATOM 1481 N N . ILE A 1 191 ? 11.348 0.004 60.834 1.00 20.95 190 ILE A N 1
ATOM 1482 C CA . ILE A 1 191 ? 10.790 -0.872 61.862 1.00 21.76 190 ILE A CA 1
ATOM 1483 C C . ILE A 1 191 ? 9.560 -1.639 61.363 1.00 19.77 190 ILE A C 1
ATOM 1484 O O . ILE A 1 191 ? 8.536 -1.046 61.032 1.00 19.57 190 ILE A O 1
ATOM 1489 N N . PRO A 1 192 ? 9.669 -2.976 61.295 1.00 23.41 191 PRO A N 1
ATOM 1490 C CA . PRO A 1 192 ? 8.526 -3.759 60.833 1.00 20.93 191 PRO A CA 1
ATOM 1491 C C . PRO A 1 192 ? 7.525 -4.016 61.958 1.00 23.08 191 PRO A C 1
ATOM 1492 O O . PRO A 1 192 ? 7.754 -3.636 63.109 1.00 23.62 191 PRO A O 1
ATOM 1496 N N . LYS A 1 193 ? 6.431 -4.680 61.617 1.00 26.32 192 LYS A N 1
ATOM 1497 C CA . LYS A 1 193 ? 5.338 -4.896 62.557 1.00 28.06 192 LYS A CA 1
ATOM 1498 C C . LYS A 1 193 ? 5.562 -6.124 63.433 1.00 29.31 192 LYS A C 1
ATOM 1499 O O . LYS A 1 193 ? 4.905 -7.148 63.255 1.00 31.81 192 LYS A O 1
ATOM 1505 N N . TYR A 1 194 ? 6.484 -6.010 64.384 1.00 25.33 193 TYR A N 1
ATOM 1506 C CA . TYR A 1 194 ? 6.733 -7.063 65.363 1.00 24.86 193 TYR A CA 1
ATOM 1507 C C . TYR A 1 194 ? 5.493 -7.369 66.210 1.00 33.83 193 TYR A C 1
ATOM 1508 O O . TYR A 1 194 ? 4.551 -6.578 66.251 1.00 33.10 193 TYR A O 1
ATOM 1517 N N . THR A 1 195 ? 5.498 -8.515 66.886 1.00 32.70 194 THR A N 1
ATOM 1518 C CA . THR A 1 195 ? 4.341 -8.928 67.686 1.00 29.22 194 THR A CA 1
ATOM 1519 C C . THR A 1 195 ? 4.696 -9.214 69.139 1.00 30.84 194 THR A C 1
ATOM 1520 O O . THR A 1 195 ? 3.834 -9.157 70.015 1.00 33.31 194 THR A O 1
ATOM 1524 N N . LEU A 1 196 ? 5.963 -9.521 69.389 1.00 28.87 195 LEU A N 1
ATOM 1525 C CA . LEU A 1 196 ? 6.424 -9.945 70.705 1.00 29.48 195 LEU A CA 1
ATOM 1526 C C . LEU A 1 196 ? 7.452 -8.995 71.300 1.00 34.71 195 LEU A C 1
ATOM 1527 O O . LEU A 1 196 ? 8.472 -8.698 70.679 1.00 34.57 195 LEU A O 1
ATOM 1532 N N . LYS A 1 197 ? 7.209 -8.560 72.528 1.00 33.33 196 LYS A N 1
ATOM 1533 C CA . LYS A 1 197 ? 8.113 -7.631 73.185 1.00 35.66 196 LYS A CA 1
ATOM 1534 C C . LYS A 1 197 ? 9.409 -8.340 73.612 1.00 35.82 196 LYS A C 1
ATOM 1535 O O . LYS A 1 197 ? 10.467 -7.715 73.719 1.00 35.79 196 LYS A O 1
ATOM 1541 N N . GLU A 1 198 ? 9.345 -9.656 73.795 1.00 31.91 197 GLU A N 1
ATOM 1542 C CA . GLU A 1 198 ? 10.551 -10.448 74.043 1.00 34.78 197 GLU A CA 1
ATOM 1543 C C . GLU A 1 198 ? 11.458 -10.444 72.815 1.00 30.03 197 GLU A C 1
ATOM 1544 O O . GLU A 1 198 ? 12.692 -10.496 72.922 1.00 30.25 197 GLU A O 1
ATOM 1550 N N . ALA A 1 199 ? 10.829 -10.403 71.647 1.00 27.68 198 ALA A N 1
ATOM 1551 C CA . ALA A 1 199 ? 11.547 -10.342 70.384 1.00 26.40 198 ALA A CA 1
ATOM 1552 C C . ALA A 1 199 ? 12.222 -8.977 70.229 1.00 27.36 198 ALA A C 1
ATOM 1553 O O . ALA A 1 199 ? 13.427 -8.887 69.985 1.00 25.67 198 ALA A O 1
ATOM 1555 N N . VAL A 1 200 ? 11.431 -7.923 70.403 1.00 27.64 199 VAL A N 1
ATOM 1556 C CA . VAL A 1 200 ? 11.902 -6.547 70.252 1.00 27.21 199 VAL A CA 1
ATOM 1557 C C . VAL A 1 200 ? 13.068 -6.232 71.188 1.00 28.53 199 VAL A C 1
ATOM 1558 O O . VAL A 1 200 ? 13.982 -5.512 70.811 1.00 26.42 199 VAL A O 1
ATOM 1562 N N . ASP A 1 201 ? 13.060 -6.793 72.394 1.00 31.15 200 ASP A N 1
ATOM 1563 C CA . ASP A 1 201 ? 14.158 -6.574 73.329 1.00 29.98 200 ASP A CA 1
ATOM 1564 C C . ASP A 1 201 ? 15.452 -7.174 72.805 1.00 31.85 200 ASP A C 1
ATOM 1565 O O . ASP A 1 201 ? 16.519 -6.572 72.931 1.00 31.64 200 ASP A O 1
ATOM 1570 N N . ILE A 1 202 ? 15.356 -8.361 72.216 1.00 27.68 201 ILE A N 1
ATOM 1571 C CA . ILE A 1 202 ? 16.511 -9.001 71.606 1.00 28.36 201 ILE A CA 1
ATOM 1572 C C . ILE A 1 202 ? 17.041 -8.173 70.432 1.00 24.12 201 ILE A C 1
ATOM 1573 O O . ILE A 1 202 ? 18.245 -7.995 70.277 1.00 22.56 201 ILE A O 1
ATOM 1578 N N . TYR A 1 203 ? 16.126 -7.664 69.617 1.00 20.99 202 TYR A N 1
ATOM 1579 C CA . TYR A 1 203 ? 16.511 -6.938 68.408 1.00 21.64 202 TYR A CA 1
ATOM 1580 C C . TYR A 1 203 ? 17.049 -5.553 68.767 1.00 21.03 202 TYR A C 1
ATOM 1581 O O . TYR A 1 203 ? 17.929 -5.024 68.094 1.00 18.65 202 TYR A O 1
ATOM 1590 N N . SER A 1 204 ? 16.506 -4.970 69.835 1.00 23.49 203 SER A N 1
ATOM 1591 C CA . SER A 1 204 ? 17.029 -3.716 70.372 1.00 26.59 203 SER A CA 1
ATOM 1592 C C . SER A 1 204 ? 18.520 -3.849 70.689 1.00 24.08 203 SER A C 1
ATOM 1593 O O . SER A 1 204 ? 19.350 -3.045 70.251 1.00 22.60 203 SER A O 1
ATOM 1596 N N . ASP A 1 205 ? 18.855 -4.886 71.440 1.00 24.86 204 ASP A N 1
ATOM 1597 C CA . ASP A 1 205 ? 20.236 -5.209 71.731 1.00 22.86 204 ASP A CA 1
ATOM 1598 C C . ASP A 1 205 ? 21.068 -5.454 70.461 1.00 24.81 204 ASP A C 1
ATOM 1599 O O . ASP A 1 205 ? 22.208 -4.983 70.364 1.00 21.97 204 ASP A O 1
ATOM 1604 N N . ASN A 1 206 ? 20.512 -6.194 69.502 1.00 18.30 205 ASN A N 1
ATOM 1605 C CA . ASN A 1 206 ? 21.247 -6.510 68.275 1.00 22.32 205 ASN A CA 1
ATOM 1606 C C . ASN A 1 206 ? 21.636 -5.246 67.523 1.00 19.55 205 ASN A C 1
ATOM 1607 O O . ASN A 1 206 ? 22.790 -5.064 67.133 1.00 22.70 205 ASN A O 1
ATOM 1612 N N . LEU A 1 207 ? 20.651 -4.380 67.334 1.00 19.22 206 LEU A N 1
ATOM 1613 C CA . LEU A 1 207 ? 20.820 -3.160 66.564 1.00 19.27 206 LEU A CA 1
ATOM 1614 C C . LEU A 1 207 ? 21.764 -2.198 67.255 1.00 23.09 206 LEU A C 1
ATOM 1615 O O . LEU A 1 207 ? 22.559 -1.522 66.598 1.00 21.03 206 LEU A O 1
ATOM 1620 N N . LYS A 1 208 ? 21.686 -2.143 68.583 1.00 21.56 207 LYS A N 1
ATOM 1621 C CA . LYS A 1 208 ? 22.599 -1.302 69.342 1.00 24.07 207 LYS A CA 1
ATOM 1622 C C . LYS A 1 208 ? 24.036 -1.774 69.162 1.00 22.61 207 LYS A C 1
ATOM 1623 O O . LYS A 1 208 ? 24.940 -0.967 68.943 1.00 18.71 207 LYS A O 1
ATOM 1629 N N . ASP A 1 209 ? 24.245 -3.084 69.244 1.00 22.50 208 ASP A N 1
ATOM 1630 C CA . ASP A 1 209 ? 25.559 -3.674 69.012 1.00 21.55 208 ASP A CA 1
ATOM 1631 C C . ASP A 1 209 ? 26.075 -3.418 67.595 1.00 22.47 208 ASP A C 1
ATOM 1632 O O . ASP A 1 209 ? 27.257 -3.138 67.399 1.00 19.30 208 ASP A O 1
ATOM 1637 N N . LEU A 1 210 ? 25.190 -3.535 66.611 1.00 19.67 209 LEU A N 1
ATOM 1638 C CA . LEU A 1 210 ? 25.577 -3.345 65.213 1.00 19.49 209 LEU A CA 1
ATOM 1639 C C . LEU A 1 210 ? 26.107 -1.930 64.962 1.00 19.00 209 LEU A C 1
ATOM 1640 O O . LEU A 1 210 ? 27.108 -1.739 64.271 1.00 19.96 209 LEU A O 1
ATOM 1645 N N . THR A 1 211 ? 25.442 -0.945 65.547 1.00 15.74 210 THR A N 1
ATOM 1646 C CA . THR A 1 211 ? 25.841 0.442 65.376 1.00 19.48 210 THR A CA 1
ATOM 1647 C C . THR A 1 211 ? 27.170 0.718 66.098 1.00 19.55 210 THR A C 1
ATOM 1648 O O . THR A 1 211 ? 28.050 1.377 65.557 1.00 20.74 210 THR A O 1
ATOM 1652 N N . ILE A 1 212 ? 27.320 0.189 67.310 1.00 18.91 211 ILE A N 1
ATOM 1653 C CA . ILE A 1 212 ? 28.535 0.403 68.100 1.00 20.25 211 ILE A CA 1
ATOM 1654 C C . ILE A 1 212 ? 29.745 -0.353 67.555 1.00 21.99 211 ILE A C 1
ATOM 1655 O O . ILE A 1 212 ? 30.877 0.136 67.623 1.00 26.28 211 ILE A O 1
ATOM 1660 N N . GLY A 1 213 ? 29.499 -1.535 66.999 1.00 19.86 212 GLY A N 1
ATOM 1661 C CA . GLY A 1 213 ? 30.560 -2.380 66.485 1.00 23.97 212 GLY A CA 1
ATOM 1662 C C . GLY A 1 213 ? 31.047 -3.412 67.498 1.00 23.82 212 GLY A C 1
ATOM 1663 O O . GLY A 1 213 ? 32.205 -3.794 67.488 1.00 25.13 212 GLY A O 1
ATOM 1664 N N . VAL A 1 214 ? 30.146 -3.871 68.359 1.00 25.60 213 VAL A N 1
ATOM 1665 C CA . VAL A 1 214 ? 30.450 -4.903 69.350 1.00 27.52 213 VAL A CA 1
ATOM 1666 C C . VAL A 1 214 ? 30.752 -6.242 68.676 1.00 31.15 213 VAL A C 1
ATOM 1667 O O . VAL A 1 214 ? 29.947 -6.734 67.884 1.00 33.66 213 VAL A O 1
ATOM 1671 N N . ASN A 1 215 ? 31.908 -6.831 68.974 1.00 36.24 214 ASN A N 1
ATOM 1672 C CA . ASN A 1 215 ? 32.229 -8.149 68.438 1.00 35.56 214 ASN A CA 1
ATOM 1673 C C . ASN A 1 215 ? 31.424 -9.223 69.158 1.00 37.81 214 ASN A C 1
ATOM 1674 O O . ASN A 1 215 ? 31.941 -9.933 70.016 1.00 44.89 214 ASN A O 1
ATOM 1679 N N . LYS A 1 216 ? 30.154 -9.326 68.797 1.00 31.42 215 LYS A N 1
ATOM 1680 C CA . LYS A 1 216 ? 29.225 -10.249 69.427 1.00 34.97 215 LYS A CA 1
ATOM 1681 C C . LYS A 1 216 ? 28.125 -10.609 68.444 1.00 32.41 215 LYS A C 1
ATOM 1682 O O . LYS A 1 216 ? 27.348 -9.742 68.037 1.00 34.38 215 LYS A O 1
ATOM 1688 N N . LYS A 1 217 ? 28.082 -11.880 68.049 1.00 29.78 216 LYS A N 1
ATOM 1689 C CA . LYS A 1 217 ? 27.083 -12.374 67.111 1.00 29.27 216 LYS A CA 1
ATOM 1690 C C . LYS A 1 217 ? 25.691 -12.002 67.606 1.00 29.94 216 LYS A C 1
ATOM 1691 O O . LYS A 1 217 ? 25.419 -12.091 68.806 1.00 29.63 216 LYS A O 1
ATOM 1697 N N . PRO A 1 218 ? 24.820 -11.538 66.692 1.00 30.15 217 PRO A N 1
ATOM 1698 C CA . PRO A 1 218 ? 23.437 -11.185 67.034 1.00 27.88 217 PRO A CA 1
ATOM 1699 C C . PRO A 1 218 ? 22.669 -12.392 67.575 1.00 27.96 217 PRO A C 1
ATOM 1700 O O . PRO A 1 218 ? 23.080 -13.516 67.314 1.00 25.16 217 PRO A O 1
ATOM 1704 N N . THR A 1 219 ? 21.585 -12.148 68.308 1.00 26.91 218 THR A N 1
ATOM 1705 C CA . THR A 1 219 ? 20.741 -13.202 68.860 1.00 28.25 218 THR A CA 1
ATOM 1706 C C . THR A 1 219 ? 19.434 -13.293 68.091 1.00 27.06 218 THR A C 1
ATOM 1707 O O . THR A 1 219 ? 18.866 -12.274 67.708 1.00 24.93 218 THR A O 1
ATOM 1711 N N . LEU A 1 220 ? 18.958 -14.516 67.873 1.00 26.61 219 LEU A N 1
ATOM 1712 C CA . LEU A 1 220 ? 17.633 -14.736 67.323 1.00 24.24 219 LEU A CA 1
ATOM 1713 C C . LEU A 1 220 ? 16.770 -15.447 68.364 1.00 27.09 219 LEU A C 1
ATOM 1714 O O . LEU A 1 220 ? 17.266 -16.269 69.134 1.00 25.27 219 LEU A O 1
ATOM 1719 N N . LEU A 1 221 ? 15.481 -15.134 68.385 1.00 30.82 220 LEU A N 1
ATOM 1720 C CA . LEU A 1 221 ? 14.589 -15.712 69.381 1.00 30.95 220 LEU A CA 1
ATOM 1721 C C . LEU A 1 221 ? 14.332 -17.203 69.128 1.00 34.36 220 LEU A C 1
ATOM 1722 O O . LEU A 1 221 ? 14.079 -17.959 70.070 1.00 35.89 220 LEU A O 1
ATOM 1727 N N . PHE A 1 222 ? 14.424 -17.641 67.872 1.00 32.10 221 PHE A N 1
ATOM 1728 C CA . PHE A 1 222 ? 14.059 -19.020 67.553 1.00 33.71 221 PHE A CA 1
ATOM 1729 C C . PHE A 1 222 ? 15.230 -19.978 67.742 1.00 34.11 221 PHE A C 1
ATOM 1730 O O . PHE A 1 222 ? 15.040 -21.195 67.765 1.00 36.19 221 PHE A O 1
ATOM 1738 N N . THR A 1 223 ? 16.433 -19.437 67.907 1.00 34.44 222 THR A N 1
ATOM 1739 C CA . THR A 1 223 ? 17.593 -20.273 68.192 1.00 32.50 222 THR A CA 1
ATOM 1740 C C . THR A 1 223 ? 18.056 -20.122 69.641 1.00 40.43 222 THR A C 1
ATOM 1741 O O . THR A 1 223 ? 19.130 -20.602 70.010 1.00 40.88 222 THR A O 1
ATOM 1745 N N . SER A 1 224 ? 17.257 -19.448 70.459 1.00 38.97 223 SER A N 1
ATOM 1746 C CA . SER A 1 224 ? 17.651 -19.210 71.842 1.00 38.73 223 SER A CA 1
ATOM 1747 C C . SER A 1 224 ? 16.599 -19.721 72.817 1.00 45.69 223 SER A C 1
ATOM 1748 O O . SER A 1 224 ? 16.818 -19.740 74.028 1.00 47.24 223 SER A O 1
ATOM 1751 N N . SER A 1 225 ? 15.462 -20.147 72.282 1.00 47.92 224 SER A N 1
ATOM 1752 C CA . SER A 1 225 ? 14.369 -20.634 73.113 1.00 48.69 224 SER A CA 1
ATOM 1753 C C . SER A 1 225 ? 13.766 -21.920 72.572 1.00 48.59 224 SER A C 1
ATOM 1754 O O . SER A 1 225 ? 14.271 -22.512 71.619 1.00 53.00 224 SER A O 1
ATOM 1757 N N . ASP A 1 226 ? 12.664 -22.331 73.186 1.00 57.65 225 ASP A N 1
ATOM 1758 C CA . ASP A 1 226 ? 11.960 -23.540 72.792 1.00 59.77 225 ASP A CA 1
ATOM 1759 C C . ASP A 1 226 ? 10.478 -23.228 72.620 1.00 55.00 225 ASP A C 1
ATOM 1760 O O . ASP A 1 226 ? 9.833 -23.667 71.662 1.00 52.50 225 ASP A O 1
ATOM 1765 N N . ASP A 1 227 ? 9.973 -22.433 73.559 1.00 56.39 226 ASP A N 1
ATOM 1766 C CA . ASP A 1 227 ? 8.564 -22.058 73.660 1.00 60.03 226 ASP A CA 1
ATOM 1767 C C . ASP A 1 227 ? 7.950 -21.528 72.353 1.00 58.25 226 ASP A C 1
ATOM 1768 O O . ASP A 1 227 ? 8.672 -21.066 71.465 1.00 52.42 226 ASP A O 1
ATOM 1773 N N . ALA A 1 228 ? 6.616 -21.615 72.268 1.00 59.59 227 ALA A N 1
ATOM 1774 C CA . ALA A 1 228 ? 5.774 -21.094 71.169 1.00 48.64 227 ALA A CA 1
ATOM 1775 C C . ALA A 1 228 ? 6.507 -20.773 69.861 1.00 45.87 227 ALA A C 1
ATOM 1776 O O . ALA A 1 228 ? 6.589 -19.616 69.456 1.00 44.99 227 ALA A O 1
ATOM 1778 N N . TYR A 1 229 ? 6.992 -21.815 69.191 1.00 45.53 228 TYR A N 1
ATOM 1779 C CA . TYR A 1 229 ? 7.985 -21.696 68.129 1.00 36.79 228 TYR A CA 1
ATOM 1780 C C . TYR A 1 229 ? 7.658 -20.732 66.969 1.00 36.04 228 TYR A C 1
ATOM 1781 O O . TYR A 1 229 ? 8.424 -19.819 66.704 1.00 37.13 228 TYR A O 1
ATOM 1790 N N . LEU A 1 230 ? 6.537 -20.930 66.282 1.00 29.64 229 LEU A N 1
ATOM 1791 C CA . LEU A 1 230 ? 6.303 -20.261 64.998 1.00 27.56 229 LEU A CA 1
ATOM 1792 C C . LEU A 1 230 ? 6.243 -18.729 65.078 1.00 28.49 229 LEU A C 1
ATOM 1793 O O . LEU A 1 230 ? 6.678 -18.037 64.153 1.00 23.05 229 LEU A O 1
ATOM 1798 N N . SER A 1 231 ? 5.696 -18.187 66.161 1.00 26.45 230 SER A N 1
ATOM 1799 C CA . SER A 1 231 ? 5.674 -16.737 66.289 1.00 27.48 230 SER A CA 1
ATOM 1800 C C . SER A 1 231 ? 7.095 -16.206 66.514 1.00 26.01 230 SER A C 1
ATOM 1801 O O . SER A 1 231 ? 7.377 -15.042 66.235 1.00 23.07 230 SER A O 1
ATOM 1804 N N . HIS A 1 232 ? 7.992 -17.059 67.006 1.00 25.54 231 HIS A N 1
ATOM 1805 C CA . HIS A 1 232 ? 9.380 -16.647 67.186 1.00 27.37 231 HIS A CA 1
ATOM 1806 C C . HIS A 1 232 ? 10.064 -16.484 65.833 1.00 26.08 231 HIS A C 1
ATOM 1807 O O . HIS A 1 232 ? 10.733 -15.481 65.589 1.00 22.15 231 HIS A O 1
ATOM 1814 N N . ILE A 1 233 ? 9.886 -17.468 64.956 1.00 22.37 232 ILE A N 1
ATOM 1815 C CA . ILE A 1 233 ? 10.467 -17.400 63.619 1.00 22.77 232 ILE A CA 1
ATOM 1816 C C . ILE A 1 233 ? 9.917 -16.194 62.881 1.00 22.70 232 ILE A C 1
ATOM 1817 O O . ILE A 1 233 ? 10.650 -15.500 62.177 1.00 19.54 232 ILE A O 1
ATOM 1822 N N . TYR A 1 234 ? 8.618 -15.953 63.062 1.00 19.18 233 TYR A N 1
ATOM 1823 C CA . TYR A 1 234 ? 7.922 -14.871 62.380 1.00 19.97 233 TYR A CA 1
ATOM 1824 C C . TYR A 1 234 ? 8.574 -13.533 62.690 1.00 19.08 233 TYR A C 1
ATOM 1825 O O . TYR A 1 234 ? 8.891 -12.767 61.783 1.00 20.82 233 TYR A O 1
ATOM 1834 N N . ASN A 1 235 ? 8.758 -13.254 63.976 1.00 15.79 234 ASN A N 1
ATOM 1835 C CA . ASN A 1 235 ? 9.463 -12.036 64.382 1.00 21.29 234 ASN A CA 1
ATOM 1836 C C . ASN A 1 235 ? 10.924 -12.012 63.924 1.00 18.80 234 ASN A C 1
ATOM 1837 O O . ASN A 1 235 ? 11.434 -10.964 63.529 1.00 19.50 234 ASN A O 1
ATOM 1842 N N . ASP A 1 236 ? 11.592 -13.166 63.967 1.00 19.32 235 ASP A N 1
ATOM 1843 C CA . ASP A 1 236 ? 12.999 -13.244 63.570 1.00 19.59 235 ASP A CA 1
ATOM 1844 C C . ASP A 1 236 ? 13.198 -12.950 62.083 1.00 19.77 235 ASP A C 1
ATOM 1845 O O . ASP A 1 236 ? 14.197 -12.327 61.698 1.00 17.28 235 ASP A O 1
ATOM 1850 N N . LEU A 1 237 ? 12.279 -13.418 61.244 1.00 15.56 236 LEU A N 1
ATOM 1851 C CA . LEU A 1 237 ? 12.376 -13.141 59.812 1.00 17.47 236 LEU A CA 1
ATOM 1852 C C . LEU A 1 237 ? 12.173 -11.653 59.529 1.00 20.66 236 LEU A C 1
ATOM 1853 O O . LEU A 1 237 ? 12.861 -11.069 58.682 1.00 17.24 236 LEU A O 1
ATOM 1858 N N . LEU A 1 238 ? 11.240 -11.039 60.250 1.00 20.32 237 LEU A N 1
ATOM 1859 C CA . LEU A 1 238 ? 11.071 -9.589 60.183 1.00 18.98 237 LEU A CA 1
ATOM 1860 C C . LEU A 1 238 ? 12.353 -8.870 60.608 1.00 15.72 237 LEU A C 1
ATOM 1861 O O . LEU A 1 238 ? 12.732 -7.874 59.990 1.00 16.06 237 LEU A O 1
ATOM 1866 N N . PHE A 1 239 ? 13.029 -9.372 61.643 1.00 15.74 238 PHE A N 1
ATOM 1867 C CA . PHE A 1 239 ? 14.301 -8.775 62.044 1.00 17.21 238 PHE A CA 1
ATOM 1868 C C . PHE A 1 239 ? 15.375 -8.960 60.985 1.00 15.63 238 PHE A C 1
ATOM 1869 O O . PHE A 1 239 ? 16.047 -8.007 60.618 1.00 14.50 238 PHE A O 1
ATOM 1877 N N . LEU A 1 240 ? 15.541 -10.190 60.502 1.00 13.62 239 LEU A N 1
ATOM 1878 C CA . LEU A 1 240 ? 16.577 -10.474 59.508 1.00 15.07 239 LEU A CA 1
ATOM 1879 C C . LEU A 1 240 ? 16.402 -9.647 58.246 1.00 17.65 239 LEU A C 1
ATOM 1880 O O . LEU A 1 240 ? 17.379 -9.071 57.738 1.00 14.80 239 LEU A O 1
ATOM 1885 N N . THR A 1 241 ? 15.169 -9.580 57.744 1.00 11.28 240 THR A N 1
ATOM 1886 C CA . THR A 1 241 ? 14.940 -8.898 56.475 1.00 14.79 240 THR A CA 1
ATOM 1887 C C . THR A 1 241 ? 15.133 -7.389 56.654 1.00 16.40 240 THR A C 1
ATOM 1888 O O . THR A 1 241 ? 15.776 -6.747 55.822 1.00 14.56 240 THR A O 1
ATOM 1892 N N . SER A 1 242 ? 14.625 -6.832 57.754 1.00 13.44 241 SER A N 1
ATOM 1893 C CA . SER A 1 242 ? 14.722 -5.381 57.966 1.00 15.00 241 SER A CA 1
ATOM 1894 C C . SER A 1 242 ? 16.162 -4.935 58.216 1.00 14.97 241 SER A C 1
ATOM 1895 O O . SER A 1 242 ? 16.586 -3.867 57.755 1.00 14.17 241 SER A O 1
ATOM 1898 N N . THR A 1 243 ? 16.917 -5.758 58.935 1.00 13.74 242 THR A N 1
ATOM 1899 C CA . THR A 1 243 ? 18.302 -5.462 59.207 1.00 17.44 242 THR A CA 1
ATOM 1900 C C . THR A 1 243 ? 19.137 -5.547 57.933 1.00 15.62 242 THR A C 1
ATOM 1901 O O . THR A 1 243 ? 20.000 -4.705 57.715 1.00 13.57 242 THR A O 1
ATOM 1905 N N . TRP A 1 244 ? 18.872 -6.529 57.073 1.00 12.95 243 TRP A N 1
ATOM 1906 C CA . TRP A 1 244 ? 19.622 -6.609 55.819 1.00 13.59 243 TRP A CA 1
ATOM 1907 C C . TRP A 1 244 ? 19.232 -5.479 54.858 1.00 10.88 243 TRP A C 1
ATOM 1908 O O . TRP A 1 244 ? 20.059 -5.007 54.073 1.00 12.26 243 TRP A O 1
ATOM 1919 N N . ASN A 1 245 ? 17.972 -5.061 54.899 1.00 10.45 244 ASN A N 1
ATOM 1920 C CA . ASN A 1 245 ? 17.539 -3.903 54.121 1.00 11.53 244 ASN A CA 1
ATOM 1921 C C . ASN A 1 245 ? 18.252 -2.636 54.568 1.00 15.27 244 ASN A C 1
ATOM 1922 O O . ASN A 1 245 ? 18.613 -1.786 53.743 1.00 16.26 244 ASN A O 1
ATOM 1927 N N . MET A 1 246 ? 18.469 -2.534 55.877 1.00 13.57 245 MET A N 1
ATOM 1928 C CA . MET A 1 246 ? 19.200 -1.413 56.480 1.00 12.12 245 MET A CA 1
ATOM 1929 C C . MET A 1 246 ? 20.669 -1.390 56.048 1.00 13.10 245 MET A C 1
ATOM 1930 O O . MET A 1 246 ? 21.243 -0.325 55.764 1.00 12.71 245 MET A O 1
ATOM 1935 N N . ILE A 1 247 ? 21.275 -2.570 56.002 1.00 13.08 246 ILE A N 1
ATOM 1936 C CA . ILE A 1 247 ? 22.660 -2.703 55.591 1.00 12.92 246 ILE A CA 1
ATOM 1937 C C . ILE A 1 247 ? 22.818 -2.321 54.126 1.00 14.95 246 ILE A C 1
ATOM 1938 O O . ILE A 1 247 ? 23.763 -1.621 53.773 1.00 13.96 246 ILE A O 1
ATOM 1943 N N . TYR A 1 248 ? 21.886 -2.767 53.288 1.00 13.04 247 TYR A N 1
ATOM 1944 C CA . TYR A 1 248 ? 21.893 -2.379 51.877 1.00 16.61 247 TYR A CA 1
ATOM 1945 C C . TYR A 1 248 ? 21.853 -0.856 51.733 1.00 17.56 247 TYR A C 1
ATOM 1946 O O . TYR A 1 248 ? 22.640 -0.266 50.990 1.00 15.71 247 TYR A O 1
ATOM 1955 N N . ASN A 1 249 ? 20.938 -0.223 52.450 1.00 15.10 248 ASN A N 1
ATOM 1956 C CA . ASN A 1 249 ? 20.818 1.223 52.372 1.00 16.51 248 ASN A CA 1
ATOM 1957 C C . ASN A 1 249 ? 22.022 1.968 52.928 1.00 14.51 248 ASN A C 1
ATOM 1958 O O . ASN A 1 249 ? 22.325 3.058 52.461 1.00 13.93 248 ASN A O 1
ATOM 1963 N N . CYS A 1 250 ? 22.687 1.396 53.930 1.00 12.74 249 CYS A N 1
ATOM 1964 C CA . CYS A 1 250 ? 23.972 1.934 54.378 1.00 13.21 249 CYS A CA 1
ATOM 1965 C C . CYS A 1 250 ? 24.932 2.053 53.205 1.00 14.48 249 CYS A C 1
ATOM 1966 O O . CYS A 1 250 ? 25.516 3.103 52.985 1.00 13.52 249 CYS A O 1
ATOM 1969 N N . LYS A 1 251 ? 25.090 0.973 52.442 1.00 13.84 250 LYS A N 1
ATOM 1970 C CA . LYS A 1 251 ? 25.929 1.003 51.247 1.00 10.78 250 LYS A CA 1
ATOM 1971 C C . LYS A 1 251 ? 25.481 2.091 50.269 1.00 13.70 250 LYS A C 1
ATOM 1972 O O . LYS A 1 251 ? 26.287 2.884 49.796 1.00 12.65 250 LYS A O 1
ATOM 1978 N N . LYS A 1 252 ? 24.175 2.144 49.997 1.00 12.54 251 LYS A N 1
ATOM 1979 C CA . LYS A 1 252 ? 23.612 3.164 49.115 1.00 12.17 251 LYS A CA 1
ATOM 1980 C C . LYS A 1 252 ? 23.937 4.592 49.575 1.00 11.86 251 LYS A C 1
ATOM 1981 O O . LYS A 1 252 ? 24.252 5.456 48.768 1.00 10.81 251 LYS A O 1
ATOM 1987 N N . GLU A 1 253 ? 23.818 4.851 50.874 1.00 10.07 252 GLU A N 1
ATOM 1988 C CA . GLU A 1 253 ? 24.048 6.205 51.392 1.00 11.70 252 GLU A CA 1
ATOM 1989 C C . GLU A 1 253 ? 25.509 6.577 51.365 1.00 11.30 252 GLU A C 1
ATOM 1990 O O . GLU A 1 253 ? 25.842 7.729 51.128 1.00 12.08 252 GLU A O 1
ATOM 1996 N N . ILE A 1 254 ? 26.372 5.601 51.635 1.00 12.85 253 ILE A N 1
ATOM 1997 C CA . ILE A 1 254 ? 27.819 5.781 51.501 1.00 12.77 253 ILE A CA 1
ATOM 1998 C C . ILE A 1 254 ? 28.171 6.235 50.078 1.00 12.72 253 ILE A C 1
ATOM 1999 O O . ILE A 1 254 ? 28.955 7.152 49.883 1.00 14.27 253 ILE A O 1
ATOM 2004 N N . ARG A 1 255 ? 27.579 5.585 49.084 1.00 15.54 254 ARG A N 1
ATOM 2005 C CA . ARG A 1 255 ? 27.799 5.961 47.691 1.00 13.26 254 ARG A CA 1
ATOM 2006 C C . ARG A 1 255 ? 27.298 7.379 47.433 1.00 14.25 254 ARG A C 1
ATOM 2007 O O . ARG A 1 255 ? 27.934 8.146 46.712 1.00 14.43 254 ARG A O 1
ATOM 2015 N N . ARG A 1 256 ? 26.156 7.721 48.027 1.00 11.07 255 ARG A N 1
ATOM 2016 C CA . ARG A 1 256 ? 25.585 9.064 47.869 1.00 11.61 255 ARG A CA 1
ATOM 2017 C C . ARG A 1 256 ? 26.486 10.138 48.479 1.00 13.75 255 ARG A C 1
ATOM 2018 O O . ARG A 1 256 ? 26.687 11.187 47.888 1.00 14.84 255 ARG A O 1
ATOM 2026 N N . LEU A 1 257 ? 27.042 9.862 49.652 1.00 13.25 256 LEU A N 1
ATOM 2027 C CA . LEU A 1 257 ? 27.981 10.785 50.277 1.00 11.44 256 LEU A CA 1
ATOM 2028 C C . LEU A 1 257 ? 29.229 10.963 49.413 1.00 12.07 256 LEU A C 1
ATOM 2029 O O . LEU A 1 257 ? 29.680 12.074 49.167 1.00 9.73 256 LEU A O 1
ATOM 2034 N N . ASN A 1 258 ? 29.776 9.848 48.948 1.00 11.77 257 ASN A N 1
ATOM 2035 C CA . ASN A 1 258 ? 30.977 9.880 48.118 1.00 12.77 257 ASN A CA 1
ATOM 2036 C C . ASN A 1 258 ? 30.779 10.730 46.866 1.00 16.13 257 ASN A C 1
ATOM 2037 O O . ASN A 1 258 ? 31.631 11.544 46.497 1.00 10.41 257 ASN A O 1
ATOM 2042 N N . THR A 1 259 ? 29.625 10.552 46.231 1.00 10.92 258 THR A N 1
ATOM 2043 C CA . THR A 1 259 ? 29.258 11.358 45.071 1.00 11.25 258 THR A CA 1
ATOM 2044 C C . THR A 1 259 ? 29.191 12.843 45.430 1.00 15.92 258 THR A C 1
ATOM 2045 O O . THR A 1 259 ? 29.670 13.700 44.681 1.00 12.91 258 THR A O 1
ATOM 2049 N N . TRP A 1 260 ? 28.609 13.153 46.583 1.00 12.79 259 TRP A N 1
ATOM 2050 C CA . TRP A 1 260 ? 28.443 14.545 46.965 1.00 13.69 259 TRP A CA 1
ATOM 2051 C C . TRP A 1 260 ? 29.802 15.162 47.306 1.00 12.40 259 TRP A C 1
ATOM 2052 O O . TRP A 1 260 ? 30.112 16.265 46.881 1.00 12.05 259 TRP A O 1
ATOM 2063 N N . ILE A 1 261 ? 30.603 14.441 48.081 1.00 10.91 260 ILE A N 1
ATOM 2064 C CA . ILE A 1 261 ? 31.938 14.912 48.477 1.00 13.24 260 ILE A CA 1
ATOM 2065 C C . ILE A 1 261 ? 32.840 15.337 47.304 1.00 17.58 260 ILE A C 1
ATOM 2066 O O . ILE A 1 261 ? 33.521 16.369 47.366 1.00 11.87 260 ILE A O 1
ATOM 2071 N N . LYS A 1 262 ? 32.831 14.550 46.229 1.00 16.51 261 LYS A N 1
ATOM 2072 C CA . LYS A 1 262 ? 33.637 14.868 45.063 1.00 12.52 261 LYS A CA 1
ATOM 2073 C C . LYS A 1 262 ? 33.242 16.218 44.473 1.00 15.01 261 LYS A C 1
ATOM 2074 O O . LYS A 1 262 ? 34.112 17.004 44.097 1.00 15.11 261 LYS A O 1
ATOM 2080 N N . TYR A 1 263 ? 31.943 16.501 44.412 1.00 14.42 262 TYR A N 1
ATOM 2081 C CA . TYR A 1 263 ? 31.505 17.796 43.880 1.00 14.94 262 TYR A CA 1
ATOM 2082 C C . TYR A 1 263 ? 31.770 18.944 44.871 1.00 15.45 262 TYR A C 1
ATOM 2083 O O . TYR A 1 263 ? 32.214 20.020 44.472 1.00 15.83 262 TYR A O 1
ATOM 2092 N N . GLU A 1 264 ? 31.500 18.731 46.157 1.00 13.75 263 GLU A N 1
ATOM 2093 C CA . GLU A 1 264 ? 31.840 19.745 47.168 1.00 15.47 263 GLU A CA 1
ATOM 2094 C C . GLU A 1 264 ? 33.312 20.150 47.138 1.00 13.16 263 GLU A C 1
ATOM 2095 O O . GLU A 1 264 ? 33.655 21.324 47.282 1.00 13.73 263 GLU A O 1
ATOM 2101 N N . ILE A 1 265 ? 34.185 19.170 46.966 1.00 12.27 264 ILE A N 1
ATOM 2102 C CA . ILE A 1 265 ? 35.623 19.443 46.931 1.00 10.26 264 ILE A CA 1
ATOM 2103 C C . ILE A 1 265 ? 36.024 20.223 45.670 1.00 13.54 264 ILE A C 1
ATOM 2104 O O . ILE A 1 265 ? 36.788 21.200 45.737 1.00 13.02 264 ILE A O 1
ATOM 2109 N N . ASN A 1 266 ? 35.501 19.832 44.516 1.00 12.29 265 ASN A N 1
ATOM 2110 C CA . ASN A 1 266 ? 35.837 20.597 43.322 1.00 11.61 265 ASN A CA 1
ATOM 2111 C C . ASN A 1 266 ? 35.279 22.011 43.375 1.00 10.85 265 ASN A C 1
ATOM 2112 O O . ASN A 1 266 ? 35.925 22.952 42.917 1.00 13.91 265 ASN A O 1
ATOM 2117 N N . SER A 1 267 ? 34.101 22.179 43.947 1.00 16.51 266 SER A N 1
ATOM 2118 C CA . SER A 1 267 ? 33.473 23.497 43.917 1.00 15.88 266 SER A CA 1
ATOM 2119 C C . SER A 1 267 ? 34.118 24.435 44.941 1.00 16.21 266 SER A C 1
ATOM 2120 O O . SER A 1 267 ? 34.105 25.664 44.777 1.00 14.47 266 SER A O 1
ATOM 2123 N N . ILE A 1 268 ? 34.711 23.865 45.982 1.00 12.24 267 ILE A N 1
ATOM 2124 C CA . ILE A 1 268 ? 35.240 24.696 47.054 1.00 14.40 267 ILE A CA 1
ATOM 2125 C C . ILE A 1 268 ? 36.599 25.268 46.662 1.00 12.85 267 ILE A C 1
ATOM 2126 O O . ILE A 1 268 ? 37.109 26.189 47.314 1.00 13.31 267 ILE A O 1
ATOM 2131 N N . MET A 1 269 ? 37.172 24.763 45.569 1.00 13.70 268 MET A N 1
ATOM 2132 C CA . MET A 1 269 ? 38.421 25.334 45.062 1.00 14.37 268 MET A CA 1
ATOM 2133 C C . MET A 1 269 ? 38.224 26.825 44.752 1.00 15.78 268 MET A C 1
ATOM 2134 O O . MET A 1 269 ? 39.026 27.677 45.158 1.00 12.47 268 MET A O 1
ATOM 2139 N N . GLU A 1 270 ? 37.136 27.142 44.057 1.00 14.19 269 GLU A N 1
ATOM 2140 C CA . GLU A 1 270 ? 36.846 28.538 43.747 1.00 16.08 269 GLU A CA 1
ATOM 2141 C C . GLU A 1 270 ? 36.603 29.348 45.017 1.00 12.89 269 GLU A C 1
ATOM 2142 O O . GLU A 1 270 ? 36.948 30.526 45.086 1.00 13.15 269 GLU A O 1
ATOM 2148 N N . THR A 1 271 ? 36.014 28.722 46.022 1.00 13.80 270 THR A N 1
ATOM 2149 C CA . THR A 1 271 ? 35.741 29.430 47.269 1.00 15.09 270 THR A CA 1
ATOM 2150 C C . THR A 1 271 ? 37.073 29.800 47.906 1.00 13.92 270 THR A C 1
ATOM 2151 O O . THR A 1 271 ? 37.266 30.923 48.362 1.00 13.76 270 THR A O 1
ATOM 2155 N N . ALA A 1 272 ? 38.008 28.859 47.893 1.00 13.82 271 ALA A N 1
ATOM 2156 C CA . ALA A 1 272 ? 39.336 29.067 48.473 1.00 12.21 271 ALA A CA 1
ATOM 2157 C C . ALA A 1 272 ? 40.083 30.185 47.754 1.00 13.88 271 ALA A C 1
ATOM 2158 O O . ALA A 1 272 ? 40.687 31.032 48.391 1.00 12.01 271 ALA A O 1
ATOM 2160 N N . VAL A 1 273 ? 40.016 30.191 46.423 1.00 12.63 272 VAL A N 1
ATOM 2161 C CA . VAL A 1 273 ? 40.641 31.241 45.618 1.00 10.50 272 VAL A CA 1
ATOM 2162 C C . VAL A 1 273 ? 40.106 32.627 45.986 1.00 10.44 272 VAL A C 1
ATOM 2163 O O . VAL A 1 273 ? 40.877 33.584 46.142 1.00 13.88 272 VAL A O 1
ATOM 2167 N N . LEU A 1 274 ? 38.789 32.714 46.175 1.00 10.81 273 LEU A N 1
ATOM 2168 C CA . LEU A 1 274 ? 38.139 33.978 46.545 1.00 9.93 273 LEU A CA 1
ATOM 2169 C C . LEU A 1 274 ? 38.595 34.442 47.929 1.00 11.08 273 LEU A C 1
ATOM 2170 O O . LEU A 1 274 ? 38.810 35.632 48.151 1.00 13.31 273 LEU A O 1
ATOM 2175 N N . VAL A 1 275 ? 38.711 33.509 48.867 1.00 11.68 274 VAL A N 1
ATOM 2176 C CA . VAL A 1 275 ? 39.274 33.826 50.183 1.00 11.47 274 VAL A CA 1
ATOM 2177 C C . VAL A 1 275 ? 40.704 34.384 50.037 1.00 12.24 274 VAL A C 1
ATOM 2178 O O . VAL A 1 275 ? 41.104 35.304 50.749 1.00 12.08 274 VAL A O 1
ATOM 2182 N N . GLY A 1 276 ? 41.465 33.823 49.106 1.00 11.99 275 GLY A N 1
ATOM 2183 C CA . GLY A 1 276 ? 42.819 34.287 48.843 1.00 12.52 275 GLY A CA 1
ATOM 2184 C C . GLY A 1 276 ? 42.921 35.692 48.278 1.00 14.50 275 GLY A C 1
ATOM 2185 O O . GLY A 1 276 ? 43.956 36.336 48.427 1.00 15.91 275 GLY A O 1
ATOM 2186 N N . PHE A 1 277 ? 41.857 36.165 47.625 1.00 15.29 276 PHE A N 1
ATOM 2187 C CA . PHE A 1 277 ? 41.755 37.569 47.223 1.00 16.47 276 PHE A CA 1
ATOM 2188 C C . PHE A 1 277 ? 41.758 38.482 48.449 1.00 16.73 276 PHE A C 1
ATOM 2189 O O . PHE A 1 277 ? 42.408 39.547 48.457 1.00 13.07 276 PHE A O 1
ATOM 2197 N N . GLN A 1 278 ? 41.019 38.062 49.474 1.00 12.93 277 GLN A N 1
ATOM 2198 C CA . GLN A 1 278 ? 40.896 38.822 50.714 1.00 12.49 277 GLN A CA 1
ATOM 2199 C C . GLN A 1 278 ? 42.133 38.662 51.603 1.00 13.57 277 GLN A C 1
ATOM 2200 O O . GLN A 1 278 ? 42.464 39.562 52.373 1.00 13.17 277 GLN A O 1
ATOM 2206 N N . LEU A 1 279 ? 42.792 37.508 51.497 1.00 12.86 278 LEU A N 1
ATOM 2207 C CA . LEU A 1 279 ? 43.920 37.165 52.353 1.00 12.80 278 LEU A CA 1
ATOM 2208 C C . LEU A 1 279 ? 45.050 36.520 51.541 1.00 12.40 278 LEU A C 1
ATOM 2209 O O . LEU A 1 279 ? 45.228 35.305 51.580 1.00 15.03 278 LEU A O 1
ATOM 2214 N N . PRO A 1 280 ? 45.811 37.332 50.786 1.00 12.61 279 PRO A N 1
ATOM 2215 C CA . PRO A 1 280 ? 46.782 36.746 49.859 1.00 16.08 279 PRO A CA 1
ATOM 2216 C C . PRO A 1 280 ? 47.926 36.008 50.557 1.00 13.84 279 PRO A C 1
ATOM 2217 O O . PRO A 1 280 ? 48.611 35.255 49.883 1.00 12.71 279 PRO A O 1
ATOM 2221 N N . ASP A 1 281 ? 48.101 36.160 51.867 1.00 14.56 280 ASP A N 1
ATOM 2222 C CA . ASP A 1 281 ? 49.099 35.338 52.570 1.00 15.59 280 ASP A CA 1
ATOM 2223 C C . ASP A 1 281 ? 48.790 33.832 52.406 1.00 15.88 280 ASP A C 1
ATOM 2224 O O . ASP A 1 281 ? 49.669 32.978 52.602 1.00 15.34 280 ASP A O 1
ATOM 2229 N N . LEU A 1 282 ? 47.542 33.515 52.054 1.00 13.38 281 LEU A N 1
ATOM 2230 C CA . LEU A 1 282 ? 47.105 32.130 51.839 1.00 13.26 281 LEU A CA 1
ATOM 2231 C C . LEU A 1 282 ? 47.460 31.543 50.471 1.00 15.61 281 LEU A C 1
ATOM 2232 O O . LEU A 1 282 ? 47.129 30.394 50.191 1.00 16.95 281 LEU A O 1
ATOM 2237 N N . LYS A 1 283 ? 48.123 32.322 49.628 1.00 16.42 282 LYS A N 1
ATOM 2238 C CA . LYS A 1 283 ? 48.448 31.885 48.264 1.00 16.28 282 LYS A CA 1
ATOM 2239 C C . LYS A 1 283 ? 49.066 30.487 48.176 1.00 15.71 282 LYS A C 1
ATOM 2240 O O . LYS A 1 283 ? 48.559 29.634 47.451 1.00 15.79 282 LYS A O 1
ATOM 2246 N N . GLU A 1 284 ? 50.141 30.238 48.918 1.00 15.19 283 GLU A N 1
ATOM 2247 C CA . GLU A 1 284 ? 50.795 28.935 48.841 1.00 16.87 283 GLU A CA 1
ATOM 2248 C C . GLU A 1 284 ? 49.933 27.805 49.402 1.00 18.30 283 GLU A C 1
ATOM 2249 O O . GLU A 1 284 ? 49.980 26.690 48.891 1.00 17.47 283 GLU A O 1
ATOM 2255 N N . THR A 1 285 ? 49.167 28.096 50.452 1.00 14.55 284 THR A N 1
ATOM 2256 C CA . THR A 1 285 ? 48.198 27.140 50.995 1.00 15.94 284 THR A CA 1
ATOM 2257 C C . THR A 1 285 ? 47.117 26.826 49.952 1.00 15.21 284 THR A C 1
ATOM 2258 O O . THR A 1 285 ? 46.681 25.684 49.804 1.00 14.19 284 THR A O 1
ATOM 2262 N N . ILE A 1 286 ? 46.680 27.848 49.229 1.00 12.99 285 ILE A N 1
ATOM 2263 C CA . ILE A 1 286 ? 45.676 27.651 48.187 1.00 13.91 285 ILE A CA 1
ATOM 2264 C C . ILE A 1 286 ? 46.221 26.892 46.982 1.00 13.52 285 ILE A C 1
ATOM 2265 O O . ILE A 1 286 ? 45.517 26.070 46.389 1.00 11.93 285 ILE A O 1
ATOM 2270 N N . LEU A 1 287 ? 47.484 27.140 46.628 1.00 17.95 286 LEU A N 1
ATOM 2271 C CA . LEU A 1 287 ? 48.098 26.396 45.525 1.00 15.67 286 LEU A CA 1
ATOM 2272 C C . LEU A 1 287 ? 48.371 24.934 45.915 1.00 15.75 286 LEU A C 1
ATOM 2273 O O . LEU A 1 287 ? 48.310 24.043 45.070 1.00 13.22 286 LEU A O 1
ATOM 2278 N N . ASP A 1 288 ? 48.630 24.682 47.193 1.00 14.74 287 ASP A N 1
ATOM 2279 C CA . ASP A 1 288 ? 48.780 23.304 47.668 1.00 15.75 287 ASP A CA 1
ATOM 2280 C C . ASP A 1 288 ? 47.441 22.564 47.651 1.00 15.13 287 ASP A C 1
ATOM 2281 O O . ASP A 1 288 ? 47.373 21.384 47.320 1.00 14.83 287 ASP A O 1
ATOM 2286 N N . LEU A 1 289 ? 46.383 23.267 48.026 1.00 13.62 288 LEU A N 1
ATOM 2287 C CA . LEU A 1 289 ? 45.026 22.715 47.945 1.00 11.61 288 LEU A CA 1
ATOM 2288 C C . LEU A 1 289 ? 44.702 22.322 46.505 1.00 13.41 288 LEU A C 1
ATOM 2289 O O . LEU A 1 289 ? 44.181 21.244 46.264 1.00 13.32 288 LEU A O 1
ATOM 2294 N N . ALA A 1 290 ? 45.029 23.181 45.547 1.00 12.83 289 ALA A N 1
ATOM 2295 C CA . ALA A 1 290 ? 44.755 22.863 44.145 1.00 14.51 289 ALA A CA 1
ATOM 2296 C C . ALA A 1 290 ? 45.515 21.615 43.681 1.00 15.57 289 ALA A C 1
ATOM 2297 O O . ALA A 1 290 ? 44.995 20.821 42.901 1.00 14.06 289 ALA A O 1
ATOM 2299 N N . ALA A 1 291 ? 46.749 21.450 44.151 1.00 15.41 290 ALA A N 1
ATOM 2300 C CA . ALA A 1 291 ? 47.534 20.266 43.802 1.00 14.78 290 ALA A CA 1
ATOM 2301 C C . ALA A 1 291 ? 46.921 19.001 44.401 1.00 17.02 290 ALA A C 1
ATOM 2302 O O . ALA A 1 291 ? 46.932 17.946 43.761 1.00 18.62 290 ALA A O 1
ATOM 2304 N N . LEU A 1 292 ? 46.393 19.101 45.624 1.00 14.65 291 LEU A N 1
ATOM 2305 C CA . LEU A 1 292 ? 45.734 17.959 46.265 1.00 16.00 291 LEU A CA 1
ATOM 2306 C C . LEU A 1 292 ? 44.478 17.547 45.525 1.00 17.19 291 LEU A C 1
ATOM 2307 O O . LEU A 1 292 ? 44.192 16.362 45.368 1.00 19.45 291 LEU A O 1
ATOM 2312 N N . ILE A 1 293 ? 43.696 18.540 45.117 1.00 17.31 292 ILE A N 1
ATOM 2313 C CA . ILE A 1 293 ? 42.459 18.287 44.416 1.00 14.16 292 ILE A CA 1
ATOM 2314 C C . ILE A 1 293 ? 42.755 17.741 43.013 1.00 17.66 292 ILE A C 1
ATOM 2315 O O . ILE A 1 293 ? 42.040 16.846 42.529 1.00 14.86 292 ILE A O 1
ATOM 2320 N N . SER A 1 294 ? 43.804 18.270 42.371 1.00 15.32 293 SER A N 1
ATOM 2321 C CA . SER A 1 294 ? 44.236 17.750 41.072 1.00 17.42 293 SER A CA 1
ATOM 2322 C C . SER A 1 294 ? 44.575 16.257 41.188 1.00 20.74 293 SER A C 1
ATOM 2323 O O . SER A 1 294 ? 44.165 15.451 40.354 1.00 20.18 293 SER A O 1
ATOM 2326 N N . ASN A 1 295 ? 45.333 15.903 42.226 1.00 20.73 294 ASN A N 1
ATOM 2327 C CA . ASN A 1 295 ? 45.707 14.509 42.470 1.00 19.60 294 ASN A CA 1
ATOM 2328 C C . ASN A 1 295 ? 44.485 13.625 42.656 1.00 20.93 294 ASN A C 1
ATOM 2329 O O . ASN A 1 295 ? 44.423 12.518 42.121 1.00 21.06 294 ASN A O 1
ATOM 2334 N N . MET A 1 296 ? 43.519 14.114 43.430 1.00 19.19 295 MET A N 1
ATOM 2335 C CA . MET A 1 296 ? 42.274 13.384 43.643 1.00 18.44 295 MET A CA 1
ATOM 2336 C C . MET A 1 296 ? 41.565 13.142 42.309 1.00 17.98 295 MET A C 1
ATOM 2337 O O . MET A 1 296 ? 41.085 12.036 42.049 1.00 20.31 295 MET A O 1
ATOM 2342 N N . ASN A 1 297 ? 41.513 14.165 41.460 1.00 13.48 296 ASN A N 1
ATOM 2343 C CA . ASN A 1 297 ? 40.798 14.045 40.193 1.00 19.85 296 ASN A CA 1
ATOM 2344 C C . ASN A 1 297 ? 41.496 13.112 39.211 1.00 22.98 296 ASN A C 1
ATOM 2345 O O . ASN A 1 297 ? 40.860 12.552 38.323 1.00 21.63 296 ASN A O 1
ATOM 2350 N N . LEU A 1 298 ? 42.804 12.941 39.390 1.00 22.72 297 LEU A N 1
ATOM 2351 C CA . LEU A 1 298 ? 43.611 12.087 38.524 1.00 28.24 297 LEU A CA 1
ATOM 2352 C C . LEU A 1 298 ? 43.276 10.610 38.704 1.00 25.21 297 LEU A C 1
ATOM 2353 O O . LEU A 1 298 ? 43.378 9.825 37.767 1.00 31.22 297 LEU A O 1
ATOM 2358 N N . VAL A 1 299 ? 42.895 10.242 39.922 1.00 27.76 298 VAL A N 1
ATOM 2359 C CA . VAL A 1 299 ? 42.642 8.850 40.280 1.00 32.58 298 VAL A CA 1
ATOM 2360 C C . VAL A 1 299 ? 41.604 8.222 39.354 1.00 38.19 298 VAL A C 1
ATOM 2361 O O . VAL A 1 299 ? 40.544 8.795 39.113 1.00 33.50 298 VAL A O 1
ATOM 2365 N N . SER A 1 300 ? 41.937 7.060 38.805 1.00 41.47 299 SER A N 1
ATOM 2366 C CA . SER A 1 300 ? 41.030 6.363 37.908 1.00 43.59 299 SER A CA 1
ATOM 2367 C C . SER A 1 300 ? 39.812 5.857 38.682 1.00 43.87 299 SER A C 1
ATOM 2368 O O . SER A 1 300 ? 39.885 5.639 39.890 1.00 41.76 299 SER A O 1
ATOM 2371 N N . PRO A 1 301 ? 38.675 5.699 37.990 1.00 47.93 300 PRO A N 1
ATOM 2372 C CA . PRO A 1 301 ? 37.450 5.225 38.638 1.00 46.06 300 PRO A CA 1
ATOM 2373 C C . PRO A 1 301 ? 37.339 3.706 38.627 1.00 50.76 300 PRO A C 1
ATOM 2374 O O . PRO A 1 301 ? 37.754 3.070 37.658 1.00 56.98 300 PRO A O 1
ATOM 2378 N N . ASP A 1 302 ? 36.806 3.127 39.696 1.00 51.50 301 ASP A N 1
ATOM 2379 C CA . ASP A 1 302 ? 36.482 3.861 40.909 1.00 46.16 301 ASP A CA 1
ATOM 2380 C C . ASP A 1 302 ? 37.363 3.330 42.032 1.00 46.61 301 ASP A C 1
ATOM 2381 O O . ASP A 1 302 ? 37.144 2.224 42.531 1.00 50.90 301 ASP A O 1
ATOM 2386 N N . LYS A 1 303 ? 38.378 4.102 42.404 1.00 44.91 302 LYS A N 1
ATOM 2387 C CA . LYS A 1 303 ? 39.244 3.728 43.511 1.00 38.09 302 LYS A CA 1
ATOM 2388 C C . LYS A 1 303 ? 38.814 4.468 44.774 1.00 35.81 302 LYS A C 1
ATOM 2389 O O . LYS A 1 303 ? 37.992 5.388 44.725 1.00 35.94 302 LYS A O 1
ATOM 2395 N N . GLU A 1 304 ? 39.354 4.045 45.908 1.00 32.69 303 GLU A N 1
ATOM 2396 C CA . GLU A 1 304 ? 39.077 4.694 47.181 1.00 30.66 303 GLU A CA 1
ATOM 2397 C C . GLU A 1 304 ? 39.756 6.067 47.236 1.00 28.01 303 GLU A C 1
ATOM 2398 O O . GLU A 1 304 ? 40.975 6.173 47.096 1.00 26.01 303 GLU A O 1
ATOM 2404 N N . LEU A 1 305 ? 38.961 7.115 47.433 1.00 22.46 304 LEU A N 1
ATOM 2405 C CA . LEU A 1 305 ? 39.494 8.471 47.434 1.00 21.93 304 LEU A CA 1
ATOM 2406 C C . LEU A 1 305 ? 39.765 9.023 48.836 1.00 20.00 304 LEU A C 1
ATOM 2407 O O . LEU A 1 305 ? 40.236 10.156 48.965 1.00 18.14 304 LEU A O 1
ATOM 2412 N N . PHE A 1 306 ? 39.483 8.248 49.884 1.00 19.41 305 PHE A N 1
ATOM 2413 C CA . PHE A 1 306 ? 39.586 8.811 51.227 1.00 16.72 305 PHE A CA 1
ATOM 2414 C C . PHE A 1 306 ? 40.974 9.388 51.560 1.00 18.36 305 PHE A C 1
ATOM 2415 O O . PHE A 1 306 ? 41.039 10.450 52.176 1.00 16.78 305 PHE A O 1
ATOM 2423 N N . PRO A 1 307 ? 42.078 8.709 51.163 1.00 19.56 306 PRO A N 1
ATOM 2424 C CA . PRO A 1 307 ? 43.366 9.349 51.475 1.00 20.91 306 PRO A CA 1
ATOM 2425 C C . PRO A 1 307 ? 43.430 10.791 50.970 1.00 15.57 306 PRO A C 1
ATOM 2426 O O . PRO A 1 307 ? 43.973 11.652 51.658 1.00 15.79 306 PRO A O 1
ATOM 2430 N N . HIS A 1 308 ? 42.812 11.056 49.820 1.00 16.37 307 HIS A N 1
ATOM 2431 C CA . HIS A 1 308 ? 42.756 12.407 49.275 1.00 18.27 307 HIS A CA 1
ATOM 2432 C C . HIS A 1 308 ? 41.803 13.293 50.086 1.00 15.49 307 HIS A C 1
ATOM 2433 O O . HIS A 1 308 ? 42.157 14.423 50.445 1.00 14.73 307 HIS A O 1
ATOM 2440 N N . TYR A 1 309 ? 40.614 12.777 50.384 1.00 16.22 308 TYR A N 1
ATOM 2441 C CA . TYR A 1 309 ? 39.654 13.490 51.238 1.00 12.72 308 TYR A CA 1
ATOM 2442 C C . TYR A 1 309 ? 40.316 13.942 52.541 1.00 15.89 308 TYR A C 1
ATOM 2443 O O . TYR A 1 309 ? 40.145 15.085 52.970 1.00 12.78 308 TYR A O 1
ATOM 2452 N N . LYS A 1 310 ? 41.069 13.038 53.165 1.00 15.00 309 LYS A N 1
ATOM 2453 C CA . LYS A 1 310 ? 41.719 13.337 54.432 1.00 14.25 309 LYS A CA 1
ATOM 2454 C C . LYS A 1 310 ? 42.657 14.535 54.315 1.00 15.57 309 LYS A C 1
ATOM 2455 O O . LYS A 1 310 ? 42.577 15.469 55.122 1.00 18.21 309 LYS A O 1
ATOM 2461 N N . LEU A 1 311 ? 43.539 14.504 53.312 1.00 14.01 310 LEU A N 1
ATOM 2462 C CA . LEU A 1 311 ? 44.506 15.578 53.078 1.00 14.49 310 LEU A CA 1
ATOM 2463 C C . LEU A 1 311 ? 43.822 16.900 52.741 1.00 12.35 310 LEU A C 1
ATOM 2464 O O . LEU A 1 311 ? 44.216 17.964 53.223 1.00 13.23 310 LEU A O 1
ATOM 2469 N N . ILE A 1 312 ? 42.832 16.829 51.866 1.00 12.78 311 ILE A N 1
ATOM 2470 C CA . ILE A 1 312 ? 42.107 18.026 51.442 1.00 13.98 311 ILE A CA 1
ATOM 2471 C C . ILE A 1 312 ? 41.357 18.665 52.612 1.00 14.81 311 ILE A C 1
ATOM 2472 O O . ILE A 1 312 ? 41.345 19.898 52.750 1.00 14.68 311 ILE A O 1
ATOM 2477 N N . LEU A 1 313 ? 40.756 17.841 53.467 1.00 12.93 312 LEU A N 1
ATOM 2478 C CA . LEU A 1 313 ? 40.033 18.365 54.625 1.00 11.76 312 LEU A CA 1
ATOM 2479 C C . LEU A 1 313 ? 40.986 19.102 55.570 1.00 17.20 312 LEU A C 1
ATOM 2480 O O . LEU A 1 313 ? 40.660 20.176 56.103 1.00 13.87 312 LEU A O 1
ATOM 2485 N N . ALA A 1 314 ? 42.164 18.523 55.775 1.00 15.20 313 ALA A N 1
ATOM 2486 C CA . ALA A 1 314 ? 43.174 19.140 56.640 1.00 17.15 313 ALA A CA 1
ATOM 2487 C C . ALA A 1 314 ? 43.683 20.459 56.047 1.00 13.84 313 ALA A C 1
ATOM 2488 O O . ALA A 1 314 ? 43.905 21.438 56.776 1.00 13.01 313 ALA A O 1
ATOM 2490 N N . LYS A 1 315 ? 43.818 20.511 54.725 1.00 12.68 314 LYS A N 1
ATOM 2491 C CA . LYS A 1 315 ? 44.288 21.728 54.078 1.00 13.71 314 LYS A CA 1
ATOM 2492 C C . LYS A 1 315 ? 43.233 22.836 54.160 1.00 14.66 314 LYS A C 1
ATOM 2493 O O . LYS A 1 315 ? 43.564 24.018 54.347 1.00 14.05 314 LYS A O 1
ATOM 2499 N N . LEU A 1 316 ? 41.962 22.451 54.046 1.00 13.03 315 LEU A N 1
ATOM 2500 C CA . LEU A 1 316 ? 40.857 23.390 54.177 1.00 11.64 315 LEU A CA 1
ATOM 2501 C C . LEU A 1 316 ? 40.760 23.930 55.600 1.00 15.31 315 LEU A C 1
ATOM 2502 O O . LEU A 1 316 ? 40.453 25.098 55.810 1.00 12.97 315 LEU A O 1
ATOM 2507 N N . PHE A 1 317 ? 41.031 23.088 56.586 1.00 14.14 316 PHE A N 1
ATOM 2508 C CA . PHE A 1 317 ? 41.032 23.588 57.953 1.00 16.45 316 PHE A CA 1
ATOM 2509 C C . PHE A 1 317 ? 42.170 24.575 58.216 1.00 13.84 316 PHE A C 1
ATOM 2510 O O . PHE A 1 317 ? 42.015 25.480 59.049 1.00 15.92 316 PHE A O 1
ATOM 2518 N N . GLU A 1 318 ? 43.293 24.434 57.510 1.00 12.90 317 GLU A N 1
ATOM 2519 C CA . GLU A 1 318 ? 44.348 25.445 57.597 1.00 14.39 317 GLU A CA 1
ATOM 2520 C C . GLU A 1 318 ? 43.836 26.812 57.137 1.00 17.44 317 GLU A C 1
ATOM 2521 O O . GLU A 1 318 ? 44.106 27.843 57.765 1.00 15.72 317 GLU A O 1
ATOM 2527 N N . ILE A 1 319 ? 43.158 26.821 55.995 1.00 12.80 318 ILE A N 1
ATOM 2528 C CA . ILE A 1 319 ? 42.527 28.035 55.477 1.00 14.29 318 ILE A CA 1
ATOM 2529 C C . ILE A 1 319 ? 41.510 28.619 56.464 1.00 14.49 318 ILE A C 1
ATOM 2530 O O . ILE A 1 319 ? 41.465 29.828 56.695 1.00 14.56 318 ILE A O 1
ATOM 2535 N N . CYS A 1 320 ? 40.692 27.759 57.056 1.00 12.36 319 CYS A N 1
ATOM 2536 C CA . CYS A 1 320 ? 39.683 28.223 58.004 1.00 16.78 319 CYS A CA 1
ATOM 2537 C C . CYS A 1 320 ? 40.293 28.899 59.222 1.00 16.52 319 CYS A C 1
ATOM 2538 O O . CYS A 1 320 ? 39.840 29.959 59.655 1.00 16.47 319 CYS A O 1
ATOM 2541 N N . ILE A 1 321 ? 41.328 28.276 59.764 1.00 15.90 320 ILE A N 1
ATOM 2542 C CA . ILE A 1 321 ? 41.922 28.730 61.007 1.00 18.02 320 ILE A CA 1
ATOM 2543 C C . ILE A 1 321 ? 42.655 30.054 60.782 1.00 17.93 320 ILE A C 1
ATOM 2544 O O . ILE A 1 321 ? 42.577 30.969 61.605 1.00 16.38 320 ILE A O 1
ATOM 2549 N N . PHE A 1 322 ? 43.332 30.165 59.646 1.00 14.07 321 PHE A N 1
ATOM 2550 C CA . PHE A 1 322 ? 44.027 31.411 59.310 1.00 15.31 321 PHE A CA 1
ATOM 2551 C C . PHE A 1 322 ? 43.022 32.535 59.082 1.00 16.75 321 PHE A C 1
ATOM 2552 O O . PHE A 1 322 ? 43.209 33.652 59.587 1.00 16.05 321 PHE A O 1
ATOM 2560 N N . ALA A 1 323 ? 41.976 32.252 58.299 1.00 14.06 322 ALA A N 1
ATOM 2561 C CA . ALA A 1 323 ? 40.971 33.274 57.975 1.00 17.28 322 ALA A CA 1
ATOM 2562 C C . ALA A 1 323 ? 40.278 33.754 59.226 1.00 15.13 322 ALA A C 1
ATOM 2563 O O . ALA A 1 323 ? 39.965 34.931 59.366 1.00 16.78 322 ALA A O 1
ATOM 2565 N N . THR A 1 324 ? 40.034 32.831 60.143 1.00 15.95 323 THR A N 1
ATOM 2566 C CA . THR A 1 324 ? 39.398 33.190 61.395 1.00 18.96 323 THR A CA 1
ATOM 2567 C C . THR A 1 324 ? 40.343 34.033 62.268 1.00 19.66 323 THR A C 1
ATOM 2568 O O . THR A 1 324 ? 39.930 35.040 62.851 1.00 21.52 323 THR A O 1
ATOM 2572 N N . LYS A 1 325 ? 41.614 33.653 62.334 1.00 20.19 324 LYS A N 1
ATOM 2573 C CA . LYS A 1 325 ? 42.577 34.431 63.104 1.00 19.39 324 LYS A CA 1
ATOM 2574 C C . LYS A 1 325 ? 42.705 35.851 62.554 1.00 17.20 324 LYS A C 1
ATOM 2575 O O . LYS A 1 325 ? 42.899 36.805 63.316 1.00 17.20 324 LYS A O 1
ATOM 2581 N N . ALA A 1 326 ? 42.563 35.981 61.236 1.00 15.88 325 ALA A N 1
ATOM 2582 C CA . ALA A 1 326 ? 42.692 37.259 60.537 1.00 20.63 325 ALA A CA 1
ATOM 2583 C C . ALA A 1 326 ? 41.632 38.248 60.969 1.00 20.02 325 ALA A C 1
ATOM 2584 O O . ALA A 1 326 ? 41.820 39.458 60.842 1.00 16.80 325 ALA A O 1
ATOM 2586 N N . ASN A 1 327 ? 40.512 37.714 61.452 1.00 17.69 326 ASN A N 1
ATOM 2587 C CA . ASN A 1 327 ? 39.378 38.505 61.916 1.00 22.07 326 ASN A CA 1
ATOM 2588 C C . ASN A 1 327 ? 38.846 39.484 60.870 1.00 21.74 326 ASN A C 1
ATOM 2589 O O . ASN A 1 327 ? 38.354 40.561 61.207 1.00 21.17 326 ASN A O 1
ATOM 2594 N N . ILE A 1 328 ? 38.959 39.124 59.594 1.00 19.51 327 ILE A N 1
ATOM 2595 C CA . ILE A 1 328 ? 38.282 39.905 58.573 1.00 20.81 327 ILE A CA 1
ATOM 2596 C C . ILE A 1 328 ? 37.002 39.208 58.106 1.00 17.37 327 ILE A C 1
ATOM 2597 O O . ILE A 1 328 ? 36.725 38.059 58.443 1.00 15.70 327 ILE A O 1
ATOM 2602 N N . CYS A 1 329 ? 36.219 39.945 57.341 1.00 12.73 328 CYS A N 1
ATOM 2603 C CA . CYS A 1 329 ? 34.890 39.524 56.925 1.00 15.34 328 CYS A CA 1
ATOM 2604 C C . CYS A 1 329 ? 34.939 38.735 55.624 1.00 15.17 328 CYS A C 1
ATOM 2605 O O . CYS A 1 329 ? 35.079 39.311 54.550 1.00 13.12 328 CYS A O 1
ATOM 2608 N N . ILE A 1 330 ? 34.804 37.420 55.743 1.00 14.65 329 ILE A N 1
ATOM 2609 C CA . ILE A 1 330 ? 35.018 36.506 54.630 1.00 13.30 329 ILE A CA 1
ATOM 2610 C C . ILE A 1 330 ? 33.694 36.228 53.952 1.00 15.13 329 ILE A C 1
ATOM 2611 O O . ILE A 1 330 ? 32.869 35.504 54.493 1.00 14.81 329 ILE A O 1
ATOM 2616 N N . LEU A 1 331 ? 33.487 36.829 52.788 1.00 13.30 330 LEU A N 1
ATOM 2617 C CA . LEU A 1 331 ? 32.220 36.711 52.070 1.00 15.13 330 LEU A CA 1
ATOM 2618 C C . LEU A 1 331 ? 32.516 36.451 50.602 1.00 15.41 330 LEU A C 1
ATOM 2619 O O . LEU A 1 331 ? 32.510 37.370 49.798 1.00 15.03 330 LEU A O 1
ATOM 2624 N N . PRO A 1 332 ? 32.811 35.190 50.252 1.00 14.92 331 PRO A N 1
ATOM 2625 C CA . PRO A 1 332 ? 33.126 34.881 48.854 1.00 13.44 331 PRO A CA 1
ATOM 2626 C C . PRO A 1 332 ? 32.067 35.374 47.851 1.00 13.97 331 PRO A C 1
ATOM 2627 O O . PRO A 1 332 ? 32.440 35.864 46.792 1.00 14.19 331 PRO A O 1
ATOM 2631 N N . SER A 1 333 ? 30.780 35.267 48.183 1.00 13.98 332 SER A N 1
ATOM 2632 C CA . SER A 1 333 ? 29.725 35.712 47.278 1.00 15.34 332 SER A CA 1
ATOM 2633 C C . SER A 1 333 ? 29.804 37.216 46.992 1.00 14.13 332 SER A C 1
ATOM 2634 O O . SER A 1 333 ? 29.634 37.677 45.856 1.00 11.67 332 SER A O 1
ATOM 2637 N N . PHE A 1 334 ? 30.045 37.970 48.054 1.00 11.06 333 PHE A N 1
ATOM 2638 C CA . PHE A 1 334 ? 30.181 39.426 47.999 1.00 12.07 333 PHE A CA 1
ATOM 2639 C C . PHE A 1 334 ? 31.408 39.820 47.176 1.00 13.58 333 PHE A C 1
ATOM 2640 O O . PHE A 1 334 ? 31.370 40.738 46.364 1.00 11.26 333 PHE A O 1
ATOM 2648 N N . ILE A 1 335 ? 32.504 39.113 47.411 1.00 12.22 334 ILE A N 1
ATOM 2649 C CA . ILE A 1 335 ? 33.747 39.379 46.703 1.00 10.52 334 ILE A CA 1
ATOM 2650 C C . ILE A 1 335 ? 33.575 39.078 45.216 1.00 13.38 334 ILE A C 1
ATOM 2651 O O . ILE A 1 335 ? 33.899 39.914 44.370 1.00 13.26 334 ILE A O 1
ATOM 2656 N N . LYS A 1 336 ? 33.007 37.914 44.896 1.00 12.27 335 LYS A N 1
ATOM 2657 C CA . LYS A 1 336 ? 32.780 37.569 43.497 1.00 12.81 335 LYS A CA 1
ATOM 2658 C C . LYS A 1 336 ? 31.857 38.581 42.828 1.00 12.24 335 LYS A C 1
ATOM 2659 O O . LYS A 1 336 ? 32.083 38.956 41.681 1.00 12.26 335 LYS A O 1
ATOM 2665 N N . GLY A 1 337 ? 30.835 39.045 43.547 1.00 12.31 336 GLY A N 1
ATOM 2666 C CA . GLY A 1 337 ? 29.946 40.063 42.997 1.00 12.86 336 GLY A CA 1
ATOM 2667 C C . GLY A 1 337 ? 30.703 41.323 42.609 1.00 14.12 336 GLY A C 1
ATOM 2668 O O . GLY A 1 337 ? 30.428 41.951 41.583 1.00 15.76 336 GLY A O 1
ATOM 2669 N N . HIS A 1 338 ? 31.676 41.690 43.430 1.00 14.19 337 HIS A N 1
ATOM 2670 C CA . HIS A 1 338 ? 32.460 42.880 43.159 1.00 15.36 337 HIS A CA 1
ATOM 2671 C C . HIS A 1 338 ? 33.534 42.657 42.108 1.00 13.62 337 HIS A C 1
ATOM 2672 O O . HIS A 1 338 ? 33.913 43.593 41.415 1.00 12.19 337 HIS A O 1
ATOM 2679 N N . LEU A 1 339 ? 33.998 41.424 41.946 1.00 13.52 338 LEU A N 1
ATOM 2680 C CA . LEU A 1 339 ? 34.874 41.132 40.826 1.00 16.18 338 LEU A CA 1
ATOM 2681 C C . LEU A 1 339 ? 34.110 41.342 39.512 1.00 15.62 338 LEU A C 1
ATOM 2682 O O . LEU A 1 339 ? 34.661 41.853 38.538 1.00 15.76 338 LEU A O 1
ATOM 2687 N N . ILE A 1 340 ? 32.834 40.967 39.499 1.00 14.32 339 ILE A N 1
ATOM 2688 C CA . ILE A 1 340 ? 32.010 41.126 38.303 1.00 16.23 339 ILE A CA 1
ATOM 2689 C C . ILE A 1 340 ? 31.765 42.599 37.978 1.00 18.67 339 ILE A C 1
ATOM 2690 O O . ILE A 1 340 ? 31.822 43.010 36.819 1.00 18.56 339 ILE A O 1
ATOM 2695 N N . GLU A 1 341 ? 31.519 43.400 39.003 1.00 16.10 340 GLU A N 1
ATOM 2696 C CA . GLU A 1 341 ? 31.323 44.826 38.787 1.00 19.06 340 GLU A CA 1
ATOM 2697 C C . GLU A 1 341 ? 32.625 45.493 38.296 1.00 16.13 340 GLU A C 1
ATOM 2698 O O . GLU A 1 341 ? 32.590 46.346 37.406 1.00 17.07 340 GLU A O 1
ATOM 2704 N N . PHE A 1 342 ? 33.766 45.104 38.866 1.00 14.65 341 PHE A N 1
ATOM 2705 C CA . PHE A 1 342 ? 35.063 45.612 38.405 1.00 17.62 341 PHE A CA 1
ATOM 2706 C C . PHE A 1 342 ? 35.240 45.371 36.909 1.00 17.37 341 PHE A C 1
ATOM 2707 O O . PHE A 1 342 ? 35.654 46.267 36.170 1.00 15.23 341 PHE A O 1
ATOM 2715 N N . GLU A 1 343 ? 34.942 44.147 36.480 1.00 15.53 342 GLU A N 1
ATOM 2716 C CA . GLU A 1 343 ? 35.019 43.782 35.058 1.00 22.98 342 GLU A CA 1
ATOM 2717 C C . GLU A 1 343 ? 34.180 44.683 34.186 1.00 21.71 342 GLU A C 1
ATOM 2718 O O . GLU A 1 343 ? 34.623 45.124 33.124 1.00 21.43 342 GLU A O 1
ATOM 2724 N N . ASP A 1 344 ? 32.954 44.930 34.626 1.00 18.15 343 ASP A N 1
ATOM 2725 C CA . ASP A 1 344 ? 32.034 45.770 33.858 1.00 23.29 343 ASP A CA 1
ATOM 2726 C C . ASP A 1 344 ? 32.528 47.201 33.758 1.00 21.27 343 ASP A C 1
ATOM 2727 O O . ASP A 1 344 ? 32.469 47.805 32.689 1.00 22.01 343 ASP A O 1
ATOM 2732 N N . VAL A 1 345 ? 32.989 47.757 34.875 1.00 17.35 344 VAL A N 1
ATOM 2733 C CA . VAL A 1 345 ? 33.532 49.116 34.862 1.00 18.18 344 VAL A CA 1
ATOM 2734 C C . VAL A 1 345 ? 34.764 49.182 33.959 1.00 21.59 344 VAL A C 1
ATOM 2735 O O . VAL A 1 345 ? 34.920 50.119 33.166 1.00 23.07 344 VAL A O 1
ATOM 2739 N N . LEU A 1 346 ? 35.625 48.174 34.069 1.00 16.60 345 LEU A N 1
ATOM 2740 C CA . LEU A 1 346 ? 36.807 48.087 33.230 1.00 18.31 345 LEU A CA 1
ATOM 2741 C C . LEU A 1 346 ? 36.427 48.119 31.752 1.00 24.73 345 LEU A C 1
ATOM 2742 O O . LEU A 1 346 ? 37.041 48.841 30.964 1.00 22.74 345 LEU A O 1
ATOM 2747 N N . LYS A 1 347 ? 35.401 47.352 31.390 1.00 22.03 346 LYS A N 1
ATOM 2748 C CA . LYS A 1 347 ? 34.935 47.282 30.005 1.00 24.40 346 LYS A CA 1
ATOM 2749 C C . LYS A 1 347 ? 34.325 48.590 29.518 1.00 26.48 346 LYS A C 1
ATOM 2750 O O . LYS A 1 347 ? 34.477 48.958 28.357 1.00 29.32 346 LYS A O 1
ATOM 2756 N N . ARG A 1 348 ? 33.612 49.273 30.403 1.00 22.25 347 ARG A N 1
ATOM 2757 C CA . ARG A 1 348 ? 32.947 50.512 30.052 1.00 25.28 347 ARG A CA 1
ATOM 2758 C C . ARG A 1 348 ? 33.901 51.701 30.017 1.00 23.49 347 ARG A C 1
ATOM 2759 O O . ARG A 1 348 ? 33.525 52.778 29.563 1.00 26.80 347 ARG A O 1
ATOM 2767 N N . SER A 1 349 ? 35.125 51.518 30.510 1.00 24.69 348 SER A N 1
ATOM 2768 C CA . SER A 1 349 ? 36.065 52.635 30.618 1.00 22.51 348 SER A CA 1
ATOM 2769 C C . SER A 1 349 ? 36.663 52.962 29.254 1.00 21.34 348 SER A C 1
ATOM 2770 O O . SER A 1 349 ? 36.660 52.125 28.360 1.00 24.79 348 SER A O 1
ATOM 2773 N N . ASN A 1 350 ? 37.154 54.184 29.092 1.00 22.23 349 ASN A N 1
ATOM 2774 C CA . ASN A 1 350 ? 37.841 54.542 27.853 1.00 26.14 349 ASN A CA 1
ATOM 2775 C C . ASN A 1 350 ? 39.358 54.491 28.016 1.00 27.36 349 ASN A C 1
ATOM 2776 O O . ASN A 1 350 ? 39.868 54.158 29.092 1.00 24.66 349 ASN A O 1
ATOM 2781 N N . ASP A 1 351 ? 40.074 54.833 26.946 1.00 27.77 350 ASP A N 1
ATOM 2782 C CA . ASP A 1 351 ? 41.529 54.747 26.934 1.00 33.33 350 ASP A CA 1
ATOM 2783 C C . ASP A 1 351 ? 42.204 55.824 27.781 1.00 32.70 350 ASP A C 1
ATOM 2784 O O . ASP A 1 351 ? 43.399 55.732 28.063 1.00 37.49 350 ASP A O 1
ATOM 2789 N N . ASP A 1 352 ? 41.457 56.845 28.190 1.00 32.20 351 ASP A N 1
ATOM 2790 C CA . ASP A 1 352 ? 42.019 57.830 29.111 1.00 30.89 351 ASP A CA 1
ATOM 2791 C C . ASP A 1 352 ? 41.962 57.325 30.549 1.00 31.84 351 ASP A C 1
ATOM 2792 O O . ASP A 1 352 ? 42.492 57.968 31.451 1.00 31.39 351 ASP A O 1
ATOM 2797 N N . GLU A 1 353 ? 41.313 56.179 30.757 1.00 29.22 352 GLU A N 1
ATOM 2798 C CA . GLU A 1 353 ? 41.033 55.682 32.104 1.00 27.71 352 GLU A CA 1
ATOM 2799 C C . GLU A 1 353 ? 41.747 54.358 32.378 1.00 27.14 352 GLU A C 1
ATOM 2800 O O . GLU A 1 353 ? 41.211 53.288 32.084 1.00 24.26 352 GLU A O 1
ATOM 2806 N N . ASP A 1 354 ? 42.961 54.429 32.928 1.00 20.89 353 ASP A N 1
ATOM 2807 C CA . ASP A 1 354 ? 43.719 53.208 33.167 1.00 20.70 353 ASP A CA 1
ATOM 2808 C C . ASP A 1 354 ? 43.341 52.613 34.515 1.00 21.83 353 ASP A C 1
ATOM 2809 O O . ASP A 1 354 ? 42.560 53.200 35.267 1.00 21.74 353 ASP A O 1
ATOM 2814 N N . LEU A 1 355 ? 43.857 51.426 34.806 1.00 20.86 354 LEU A N 1
ATOM 2815 C CA . LEU A 1 355 ? 43.464 50.739 36.028 1.00 20.91 354 LEU A CA 1
ATOM 2816 C C . LEU A 1 355 ? 43.771 51.590 37.260 1.00 19.64 354 LEU A C 1
ATOM 2817 O O . LEU A 1 355 ? 43.019 51.590 38.232 1.00 19.41 354 LEU A O 1
ATOM 2822 N N . ASN A 1 356 ? 44.856 52.346 37.201 1.00 22.72 355 ASN A N 1
ATOM 2823 C CA . ASN A 1 356 ? 45.228 53.202 38.312 1.00 18.11 355 ASN A CA 1
ATOM 2824 C C . ASN A 1 356 ? 44.123 54.217 38.599 1.00 22.87 355 ASN A C 1
ATOM 2825 O O . ASN A 1 356 ? 43.754 54.454 39.746 1.00 22.88 355 ASN A O 1
ATOM 2830 N N . TYR A 1 357 ? 43.568 54.784 37.539 1.00 19.93 356 TYR A N 1
ATOM 2831 C CA . TYR A 1 357 ? 42.464 55.725 37.666 1.00 21.22 356 TYR A CA 1
ATOM 2832 C C . TYR A 1 357 ? 41.168 55.076 38.198 1.00 18.70 356 TYR A C 1
ATOM 2833 O O . TYR A 1 357 ? 40.446 55.635 39.032 1.00 18.61 356 TYR A O 1
ATOM 2842 N N . LEU A 1 358 ? 40.874 53.893 37.685 1.00 17.21 357 LEU A N 1
ATOM 2843 C CA . LEU A 1 358 ? 39.665 53.179 38.062 1.00 18.53 357 LEU A CA 1
ATOM 2844 C C . LEU A 1 358 ? 39.679 52.662 39.503 1.00 16.93 357 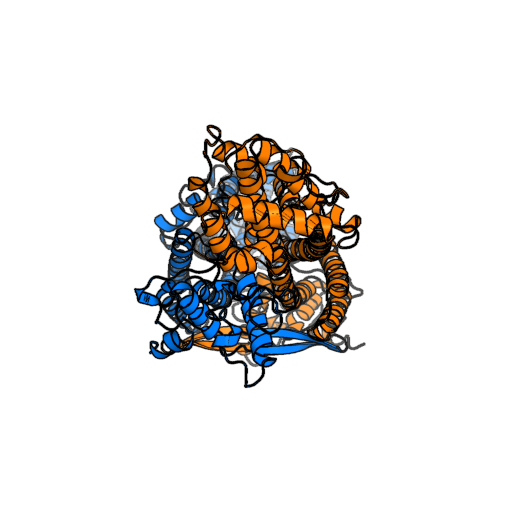LEU A C 1
ATOM 2845 O O . LEU A 1 358 ? 38.631 52.593 40.142 1.00 16.61 357 LEU A O 1
ATOM 2850 N N . LEU A 1 359 ? 40.859 52.307 40.015 1.00 17.65 358 LEU A N 1
ATOM 2851 C CA . LEU A 1 359 ? 40.938 51.550 41.268 1.00 14.48 358 LEU A CA 1
ATOM 2852 C C . LEU A 1 359 ? 41.349 52.372 42.501 1.00 19.38 358 LEU A C 1
ATOM 2853 O O . LEU A 1 359 ? 41.057 51.986 43.631 1.00 23.68 358 LEU A O 1
ATOM 2858 N N . LEU A 1 360 ? 42.026 53.495 42.289 1.00 17.31 359 LEU A N 1
ATOM 2859 C CA . LEU A 1 360 ? 42.592 54.272 43.391 1.00 18.19 359 LEU A CA 1
ATOM 2860 C C . LEU A 1 360 ? 42.214 55.740 43.353 1.00 19.24 359 LEU A C 1
ATOM 2861 O O . LEU A 1 360 ? 42.202 56.359 42.292 1.00 17.89 359 LEU A O 1
ATOM 2866 N N . LYS A 1 361 ? 41.945 56.307 44.523 1.00 18.50 360 LYS A N 1
ATOM 2867 C CA . LYS A 1 361 ? 41.661 57.728 44.599 1.00 20.07 360 LYS A CA 1
ATOM 2868 C C . LYS A 1 361 ? 42.849 58.511 44.059 1.00 23.34 360 LYS A C 1
ATOM 2869 O O . LYS A 1 361 ? 43.983 58.041 44.102 1.00 26.46 360 LYS A O 1
ATOM 2875 N N . SER A 1 362 ? 42.585 59.683 43.504 1.00 24.77 361 SER A N 1
ATOM 2876 C CA . SER A 1 362 ? 43.674 60.531 43.023 1.00 26.89 361 SER A CA 1
ATOM 2877 C C . SER A 1 362 ? 44.491 61.067 44.197 1.00 27.68 361 SER A C 1
ATOM 2878 O O . SER A 1 362 ? 43.989 61.151 45.313 1.00 26.40 361 SER A O 1
ATOM 2881 N N . ARG A 1 363 ? 45.740 61.444 43.932 1.00 22.51 362 ARG A N 1
ATOM 2882 C CA . ARG A 1 363 ? 46.652 61.951 44.965 1.00 32.54 362 ARG A CA 1
ATOM 2883 C C . ARG A 1 363 ? 46.076 63.074 45.810 1.00 27.31 362 ARG A C 1
ATOM 2884 O O . ARG A 1 363 ? 46.229 63.094 47.036 1.00 27.27 362 ARG A O 1
ATOM 2892 N N . ASP A 1 364 ? 45.442 64.029 45.148 1.00 19.29 363 ASP A N 1
ATOM 2893 C CA . ASP A 1 364 ? 44.974 65.214 45.840 1.00 23.48 363 ASP A CA 1
ATOM 2894 C C . ASP A 1 364 ? 43.450 65.207 45.960 1.00 24.30 363 ASP A C 1
ATOM 2895 O O . ASP A 1 364 ? 42.820 66.256 46.019 1.00 21.84 363 ASP A O 1
ATOM 2900 N N . SER A 1 365 ? 42.862 64.016 46.009 1.00 23.71 364 SER A N 1
ATOM 2901 C CA . SER A 1 365 ? 41.410 63.905 46.073 1.00 22.93 364 SER A CA 1
ATOM 2902 C C . SER A 1 365 ? 40.830 64.583 47.313 1.00 22.70 364 SER A C 1
ATOM 2903 O O . SER A 1 365 ? 39.708 65.098 47.282 1.00 25.96 364 SER A O 1
ATOM 2906 N N . ASP A 1 366 ? 41.586 64.611 48.403 1.00 23.32 365 ASP A N 1
ATOM 2907 C CA . ASP A 1 366 ? 41.048 65.182 49.625 1.00 25.12 365 ASP A CA 1
ATOM 2908 C C . ASP A 1 366 ? 41.100 66.726 49.592 1.00 23.58 365 ASP A C 1
ATOM 2909 O O . ASP A 1 366 ? 40.630 67.385 50.515 1.00 26.55 365 ASP A O 1
ATOM 2914 N N . ASP A 1 367 ? 41.635 67.297 48.512 1.00 22.95 366 ASP A N 1
ATOM 2915 C CA . ASP A 1 367 ? 41.512 68.742 48.263 1.00 24.63 366 ASP A CA 1
ATOM 2916 C C . ASP A 1 367 ? 40.265 69.094 47.460 1.00 25.04 366 ASP A C 1
ATOM 2917 O O . ASP A 1 367 ? 39.895 70.267 47.349 1.00 23.94 366 ASP A O 1
ATOM 2922 N N . GLU A 1 368 ? 39.636 68.080 46.878 1.00 21.64 367 GLU A N 1
ATOM 2923 C CA . GLU A 1 368 ? 38.465 68.287 46.046 1.00 24.57 367 GLU A CA 1
ATOM 2924 C C . GLU A 1 368 ? 37.233 68.341 46.936 1.00 25.75 367 GLU A C 1
ATOM 2925 O O . GLU A 1 368 ? 37.112 67.533 47.858 1.00 23.86 367 GLU A O 1
ATOM 2931 N N . TYR A 1 369 ? 36.330 69.285 46.669 1.00 18.85 368 TYR A N 1
ATOM 2932 C CA . TYR A 1 369 ? 35.133 69.460 47.494 1.00 21.91 368 TYR A CA 1
ATOM 2933 C C . TYR A 1 369 ? 33.864 69.707 46.678 1.00 19.44 368 TYR A C 1
ATOM 2934 O O . TYR A 1 369 ? 32.792 69.894 47.244 1.00 20.67 368 TYR A O 1
ATOM 2943 N N . ASP A 1 370 ? 33.992 69.740 45.357 1.00 22.46 369 ASP A N 1
ATOM 2944 C CA . ASP A 1 370 ? 32.855 69.983 44.473 1.00 22.48 369 ASP A CA 1
ATOM 2945 C C . ASP A 1 370 ? 31.834 68.843 44.573 1.00 22.25 369 ASP A C 1
ATOM 2946 O O . ASP A 1 370 ? 32.170 67.685 44.347 1.00 23.36 369 ASP A O 1
ATOM 2951 N N . GLU A 1 371 ? 30.587 69.179 44.889 1.00 19.81 370 GLU A N 1
ATOM 2952 C CA . GLU A 1 371 ? 29.542 68.161 45.018 1.00 25.96 370 GLU A CA 1
ATOM 2953 C C . GLU A 1 371 ? 29.296 67.398 43.712 1.00 27.81 370 GLU A C 1
ATOM 2954 O O . GLU A 1 371 ? 28.974 66.209 43.718 1.00 25.37 370 GLU A O 1
ATOM 2960 N N . ASP A 1 372 ? 29.463 68.082 42.589 1.00 25.53 371 ASP A N 1
ATOM 2961 C CA . ASP A 1 372 ? 29.201 67.467 41.295 1.00 29.17 371 ASP A CA 1
ATOM 2962 C C . ASP A 1 372 ? 30.391 66.650 40.783 1.00 30.46 371 ASP A C 1
ATOM 2963 O O . ASP A 1 372 ? 30.394 66.214 39.635 1.00 34.70 371 ASP A O 1
ATOM 2968 N N . LYS A 1 373 ? 31.394 66.433 41.631 1.00 25.66 372 LYS A N 1
ATOM 2969 C CA . LYS A 1 373 ? 32.473 65.506 41.297 1.00 27.41 372 LYS A CA 1
ATOM 2970 C C . LYS A 1 373 ? 32.575 64.374 42.320 1.00 23.11 372 LYS A C 1
ATOM 2971 O O . LYS A 1 373 ? 33.385 64.442 43.246 1.00 25.48 372 LYS A O 1
ATOM 2977 N N . PRO A 1 374 ? 31.764 63.319 42.140 1.00 25.71 373 PRO A N 1
ATOM 2978 C CA . PRO A 1 374 ? 31.701 62.235 43.125 1.00 23.85 373 PRO A CA 1
ATOM 2979 C C . PRO A 1 374 ? 33.061 61.586 43.339 1.00 18.30 373 PRO A C 1
ATOM 2980 O O . PRO A 1 374 ? 33.719 61.233 42.362 1.00 19.46 373 PRO A O 1
ATOM 2984 N N . PRO A 1 375 ? 33.487 61.465 44.607 1.00 17.88 374 PRO A N 1
ATOM 2985 C CA . PRO A 1 375 ? 34.696 60.741 44.995 1.00 18.38 374 PRO A CA 1
ATOM 2986 C C . PRO A 1 375 ? 34.598 59.284 44.557 1.00 16.23 374 PRO A C 1
ATOM 2987 O O . PRO A 1 375 ? 33.518 58.812 44.216 1.00 16.04 374 PRO A O 1
ATOM 2991 N N . ILE A 1 376 ? 35.716 58.582 44.583 1.00 14.46 375 ILE A N 1
ATOM 2992 C CA . ILE A 1 376 ? 35.822 57.325 43.847 1.00 15.90 375 ILE A CA 1
ATOM 2993 C C . ILE A 1 376 ? 34.837 56.255 44.311 1.00 14.23 375 ILE A C 1
ATOM 2994 O O . ILE A 1 376 ? 34.253 55.566 43.480 1.00 13.41 375 ILE A O 1
ATOM 2999 N N . GLN A 1 377 ? 34.607 56.129 45.613 1.00 12.74 376 GLN A N 1
ATOM 3000 C CA . GLN A 1 377 ? 33.768 55.025 46.087 1.00 13.83 376 GLN A CA 1
ATOM 3001 C C . GLN A 1 377 ? 32.313 55.101 45.601 1.00 14.94 376 GLN A C 1
ATOM 3002 O O . GLN A 1 377 ? 31.668 54.064 45.446 1.00 16.99 376 GLN A O 1
ATOM 3008 N N . VAL A 1 378 ? 31.792 56.300 45.329 1.00 13.09 377 VAL A N 1
ATOM 3009 C CA . VAL A 1 378 ? 30.416 56.400 44.833 1.00 16.97 377 VAL A CA 1
ATOM 3010 C C . VAL A 1 378 ? 30.345 56.816 43.356 1.00 16.79 377 VAL A C 1
ATOM 3011 O O . VAL A 1 378 ? 29.257 57.041 42.832 1.00 19.23 377 VAL A O 1
ATOM 3015 N N . ASP A 1 379 ? 31.496 56.897 42.696 1.00 17.08 378 ASP A N 1
ATOM 3016 C CA . ASP A 1 379 ? 31.572 57.260 41.270 1.00 16.73 378 ASP A CA 1
ATOM 3017 C C . ASP A 1 379 ? 31.305 56.027 40.399 1.00 16.56 378 ASP A C 1
ATOM 3018 O O . ASP A 1 379 ? 32.095 55.097 40.398 1.00 14.47 378 ASP A O 1
ATOM 3023 N N . PRO A 1 380 ? 30.170 56.007 39.667 1.00 18.87 379 PRO A N 1
ATOM 3024 C CA . PRO A 1 380 ? 29.839 54.830 38.847 1.00 18.36 379 PRO A CA 1
ATOM 3025 C C . PRO A 1 380 ? 30.815 54.646 37.669 1.00 20.27 379 PRO A C 1
ATOM 3026 O O . PRO A 1 380 ? 30.852 53.574 37.068 1.00 19.29 379 PRO A O 1
ATOM 3030 N N . GLY A 1 381 ? 31.603 55.673 37.364 1.00 18.29 380 GLY A N 1
ATOM 3031 C CA . GLY A 1 381 ? 32.618 55.586 36.326 1.00 18.80 380 GLY A CA 1
ATOM 3032 C C . GLY A 1 381 ? 33.925 54.960 36.791 1.00 22.45 380 GLY A C 1
ATOM 3033 O O . GLY A 1 381 ? 34.800 54.678 35.985 1.00 18.73 380 GLY A O 1
ATOM 3034 N N . ARG A 1 382 ? 34.051 54.740 38.096 1.00 20.66 381 ARG A N 1
ATOM 3035 C CA . ARG A 1 382 ? 35.244 54.129 38.673 1.00 14.41 381 ARG A CA 1
ATOM 3036 C C . ARG A 1 382 ? 34.862 52.915 39.546 1.00 16.16 381 ARG A C 1
ATOM 3037 O O . ARG A 1 382 ? 33.685 52.577 39.683 1.00 16.05 381 ARG A O 1
ATOM 3045 N N . VAL A 1 383 ? 35.857 52.249 40.117 1.00 16.76 382 VAL A N 1
ATOM 3046 C CA . VAL A 1 383 ? 35.600 51.050 40.913 1.00 16.82 382 VAL A CA 1
ATOM 3047 C C . VAL A 1 383 ? 35.594 51.382 42.409 1.00 18.27 382 VAL A C 1
ATOM 3048 O O . VAL A 1 383 ? 36.499 52.057 42.898 1.00 17.44 382 VAL A O 1
ATOM 3052 N N . ASP A 1 384 ? 34.555 50.944 43.124 1.00 15.30 383 ASP A N 1
ATOM 3053 C CA . ASP A 1 384 ? 34.594 50.924 44.585 1.00 13.59 383 ASP A CA 1
ATOM 3054 C C . ASP A 1 384 ? 35.230 49.603 44.964 1.00 17.31 383 ASP A C 1
ATOM 3055 O O . ASP A 1 384 ? 34.556 48.578 45.036 1.00 14.46 383 ASP A O 1
ATOM 3060 N N . ASN A 1 385 ? 36.545 49.605 45.148 1.00 14.18 384 ASN A N 1
ATOM 3061 C CA . ASN A 1 385 ? 37.245 48.356 45.409 1.00 14.80 384 ASN A CA 1
ATOM 3062 C C . ASN A 1 385 ? 37.117 47.983 46.869 1.00 13.72 384 ASN A C 1
ATOM 3063 O O . ASN A 1 385 ? 37.778 48.586 47.712 1.00 15.33 384 ASN A O 1
ATOM 3068 N N . VAL A 1 386 ? 36.280 46.993 47.176 1.00 13.26 385 VAL A N 1
ATOM 3069 C CA . VAL A 1 386 ? 36.011 46.681 48.582 1.00 13.19 385 VAL A CA 1
ATOM 3070 C C . VAL A 1 386 ? 37.255 46.217 49.316 1.00 11.14 385 VAL A C 1
ATOM 3071 O O . VAL A 1 386 ? 37.318 46.295 50.539 1.00 12.31 385 VAL A O 1
ATOM 3075 N N . LEU A 1 387 ? 38.243 45.747 48.568 1.00 15.01 386 LEU A N 1
ATOM 3076 C CA . LEU A 1 387 ? 39.488 45.270 49.169 1.00 12.04 386 LEU A CA 1
ATOM 3077 C C . LEU A 1 387 ? 40.388 46.404 49.693 1.00 17.72 386 LEU A C 1
ATOM 3078 O O . LEU A 1 387 ? 41.445 46.135 50.259 1.00 13.57 386 LEU A O 1
ATOM 3083 N N . THR A 1 388 ? 39.980 47.664 49.527 1.00 14.19 387 THR A N 1
ATOM 3084 C CA . THR A 1 388 ? 40.727 48.760 50.169 1.00 17.54 387 THR A CA 1
ATOM 3085 C C . THR A 1 388 ? 40.211 48.987 51.598 1.00 18.96 387 THR A C 1
ATOM 3086 O O . THR A 1 388 ? 40.765 49.770 52.364 1.00 19.02 387 THR A O 1
ATOM 3090 N N . ASP A 1 389 ? 39.138 48.283 51.936 1.00 15.42 388 ASP A N 1
ATOM 3091 C CA . ASP A 1 389 ? 38.500 48.343 53.243 1.00 19.07 388 ASP A CA 1
ATOM 3092 C C . ASP A 1 389 ? 39.173 47.322 54.163 1.00 19.56 388 ASP A C 1
ATOM 3093 O O . ASP A 1 389 ? 39.252 46.148 53.818 1.00 18.91 388 ASP A O 1
ATOM 3098 N N . SER A 1 390 ? 39.659 47.758 55.324 1.00 17.16 389 SER A N 1
ATOM 3099 C CA . SER A 1 390 ? 40.360 46.859 56.239 1.00 18.51 389 SER A CA 1
ATOM 3100 C C . SER A 1 390 ? 39.504 45.699 56.767 1.00 15.58 389 SER A C 1
ATOM 3101 O O . SER A 1 390 ? 40.033 44.693 57.246 1.00 17.04 389 SER A O 1
ATOM 3104 N N . ASP A 1 391 ? 38.184 45.826 56.689 1.00 17.96 390 ASP A N 1
ATOM 3105 C CA . ASP A 1 391 ? 37.318 44.722 57.101 1.00 18.10 390 ASP A CA 1
ATOM 3106 C C . ASP A 1 391 ? 37.309 43.572 56.079 1.00 15.30 390 ASP A C 1
ATOM 3107 O O . ASP A 1 391 ? 36.855 42.468 56.400 1.00 14.45 390 ASP A O 1
ATOM 3112 N N . PHE A 1 392 ? 37.798 43.824 54.860 1.00 14.50 391 PHE A N 1
ATOM 3113 C CA . PHE A 1 392 ? 37.757 42.817 53.792 1.00 14.21 391 PHE A CA 1
ATOM 3114 C C . PHE A 1 392 ? 39.124 42.342 53.258 1.00 15.95 391 PHE A C 1
ATOM 3115 O O . PHE A 1 392 ? 39.181 41.457 52.405 1.00 13.49 391 PHE A O 1
ATOM 3123 N N . PHE A 1 393 ? 40.219 42.924 53.730 1.00 15.49 392 PHE A N 1
ATOM 3124 C CA . PHE A 1 393 ? 41.518 42.609 53.140 1.00 12.89 392 PHE A CA 1
ATOM 3125 C C . PHE A 1 393 ? 42.652 42.801 54.133 1.00 17.93 392 PHE A C 1
ATOM 3126 O O . PHE A 1 393 ? 42.615 43.725 54.950 1.00 13.98 392 PHE A O 1
ATOM 3134 N N . ASN A 1 394 ? 43.643 41.910 54.062 1.00 13.72 393 ASN A N 1
ATOM 3135 C CA . ASN A 1 394 ? 44.912 42.096 54.758 1.00 17.20 393 ASN A CA 1
ATOM 3136 C C . ASN A 1 394 ? 46.011 41.246 54.121 1.00 16.57 393 ASN A C 1
ATOM 3137 O O . ASN A 1 394 ? 45.761 40.221 53.513 1.00 12.44 393 ASN A O 1
ATOM 3142 N N . VAL A 1 395 ? 47.242 41.695 54.269 1.00 15.22 394 VAL A N 1
ATOM 3143 C CA . VAL A 1 395 ? 48.366 40.960 53.724 1.00 14.30 394 VAL A CA 1
ATOM 3144 C C . VAL A 1 395 ? 49.584 41.431 54.496 1.00 19.58 394 VAL A C 1
ATOM 3145 O O . VAL A 1 395 ? 49.583 42.534 55.053 1.00 18.23 394 VAL A O 1
ATOM 3149 N N . THR A 1 396 ? 50.601 40.583 54.579 1.00 19.20 395 THR A N 1
ATOM 3150 C CA . THR A 1 396 ? 51.843 40.965 55.233 1.00 18.02 395 THR A CA 1
ATOM 3151 C C . THR A 1 396 ? 52.768 41.593 54.191 1.00 20.13 395 THR A C 1
ATOM 3152 O O . THR A 1 396 ? 52.671 41.266 53.009 1.00 18.12 395 THR A O 1
ATOM 3156 N N . PRO A 1 397 ? 53.678 42.490 54.621 1.00 21.35 396 PRO A N 1
ATOM 3157 C CA . PRO A 1 397 ? 54.594 43.107 53.654 1.00 27.18 396 PRO A CA 1
ATOM 3158 C C . PRO A 1 397 ? 55.333 42.077 52.808 1.00 22.61 396 PRO A C 1
ATOM 3159 O O . PRO A 1 397 ? 55.563 42.326 51.623 1.00 24.48 396 PRO A O 1
ATOM 3163 N N . GLU A 1 398 ? 55.662 40.932 53.400 1.00 21.28 397 GLU A N 1
ATOM 3164 C CA . GLU A 1 398 ? 56.449 39.903 52.718 1.00 23.43 397 GLU A CA 1
ATOM 3165 C C . GLU A 1 398 ? 55.733 39.360 51.484 1.00 24.09 397 GLU A C 1
ATOM 3166 O O . GLU A 1 398 ? 56.373 38.907 50.530 1.00 18.90 397 GLU A O 1
ATOM 3172 N N . ASN A 1 399 ? 54.404 39.410 51.505 1.00 19.28 398 ASN A N 1
ATOM 3173 C CA . ASN A 1 399 ? 53.613 38.851 50.414 1.00 20.60 398 ASN A CA 1
ATOM 3174 C C . ASN A 1 399 ? 52.917 39.908 49.553 1.00 19.18 398 ASN A C 1
ATOM 3175 O O . ASN A 1 399 ? 52.170 39.565 48.651 1.00 17.49 398 ASN A O 1
ATOM 3180 N N . ALA A 1 400 ? 53.177 41.184 49.817 1.00 21.05 399 ALA A N 1
ATOM 3181 C CA . ALA A 1 400 ? 52.461 42.266 49.129 1.00 19.00 399 ALA A CA 1
ATOM 3182 C C . ALA A 1 400 ? 52.757 42.313 47.631 1.00 22.25 399 ALA A C 1
ATOM 3183 O O . ALA A 1 400 ? 51.939 42.796 46.851 1.00 16.55 399 ALA A O 1
ATOM 3185 N N . PHE A 1 401 ? 53.915 41.798 47.220 1.00 16.81 400 PHE A N 1
ATOM 3186 C CA . PHE A 1 401 ? 54.279 41.817 45.803 1.00 18.51 400 PHE A CA 1
ATOM 3187 C C . PHE A 1 401 ? 54.472 40.415 45.240 1.00 22.43 400 PHE A C 1
ATOM 3188 O O . PHE A 1 401 ? 55.287 40.188 44.341 1.00 23.37 400 PHE A O 1
ATOM 3196 N N . SER A 1 402 ? 53.724 39.472 45.793 1.00 20.36 401 SER A N 1
ATOM 3197 C CA . SER A 1 402 ? 53.572 38.158 45.195 1.00 23.18 401 SER A CA 1
ATOM 3198 C C . SER A 1 402 ? 52.280 38.178 44.369 1.00 25.65 401 SER A C 1
ATOM 3199 O O . SER A 1 402 ? 51.342 38.881 44.721 1.00 27.81 401 SER A O 1
ATOM 3202 N N . SER A 1 403 ? 52.216 37.454 43.258 1.00 32.29 402 SER A N 1
ATOM 3203 C CA . SER A 1 403 ? 50.947 37.414 42.521 1.00 29.76 402 SER A CA 1
ATOM 3204 C C . SER A 1 403 ? 49.980 36.520 43.295 1.00 31.09 402 SER A C 1
ATOM 3205 O O . SER A 1 403 ? 50.410 35.724 44.116 1.00 35.28 402 SER A O 1
ATOM 3208 N N . ILE A 1 404 ? 48.683 36.646 43.066 1.00 30.12 403 ILE A N 1
ATOM 3209 C CA . ILE A 1 404 ? 47.743 35.804 43.802 1.00 23.33 403 ILE A CA 1
ATOM 3210 C C . ILE A 1 404 ? 47.595 34.428 43.169 1.00 19.46 403 ILE A C 1
ATOM 3211 O O . ILE A 1 404 ? 47.872 34.244 41.986 1.00 22.59 403 ILE A O 1
ATOM 3216 N N . ALA A 1 405 ? 47.148 33.467 43.964 1.00 18.18 404 ALA A N 1
ATOM 3217 C CA . ALA A 1 405 ? 46.615 32.228 43.409 1.00 21.99 404 ALA A CA 1
ATOM 3218 C C . ALA A 1 405 ? 45.391 32.564 42.564 1.00 21.12 404 ALA A C 1
ATOM 3219 O O . ALA A 1 405 ? 44.480 33.277 43.008 1.00 17.25 404 ALA A O 1
ATOM 3221 N N . ILE A 1 406 ? 45.349 32.056 41.342 1.00 17.12 405 ILE A N 1
ATOM 3222 C CA . ILE A 1 406 ? 44.235 32.401 40.485 1.00 18.66 405 ILE A CA 1
ATOM 3223 C C . ILE A 1 406 ? 43.732 31.156 39.759 1.00 19.91 405 ILE A C 1
ATOM 3224 O O . ILE A 1 406 ? 44.481 30.192 39.559 1.00 15.69 405 ILE A O 1
ATOM 3229 N N . MET A 1 407 ? 42.438 31.148 39.457 1.00 16.32 406 MET A N 1
ATOM 3230 C CA . MET A 1 407 ? 41.842 30.120 38.618 1.00 19.18 406 MET A CA 1
ATOM 3231 C C . MET A 1 407 ? 40.827 30.837 37.748 1.00 16.62 406 MET A C 1
ATOM 3232 O O . MET A 1 407 ? 40.466 31.970 38.036 1.00 19.40 406 MET A O 1
ATOM 3237 N N . PRO A 1 408 ? 40.386 30.201 36.655 1.00 22.50 407 PRO A N 1
ATOM 3238 C CA . PRO A 1 408 ? 39.327 30.857 35.889 1.00 18.62 407 PRO A CA 1
ATOM 3239 C C . PRO A 1 408 ? 38.055 31.037 36.716 1.00 23.27 407 PRO A C 1
ATOM 3240 O O . PRO A 1 408 ? 37.557 30.116 37.381 1.00 22.38 407 PRO A O 1
ATOM 3244 N N . ILE A 1 409 ? 37.552 32.258 36.695 1.00 20.15 408 ILE A N 1
ATOM 3245 C CA . ILE A 1 409 ? 36.361 32.593 37.434 1.00 21.66 408 ILE A CA 1
ATOM 3246 C C . ILE A 1 409 ? 35.348 33.174 36.462 1.00 25.71 408 ILE A C 1
ATOM 3247 O O . ILE A 1 409 ? 35.617 34.138 35.751 1.00 26.54 408 ILE A O 1
ATOM 3252 N N . SER A 1 410 ? 34.191 32.541 36.398 1.00 22.18 409 SER A N 1
ATOM 3253 C CA . SER A 1 410 ? 33.192 32.948 35.433 1.00 25.22 409 SER A CA 1
ATOM 3254 C C . SER A 1 410 ? 31.838 32.927 36.077 1.00 24.29 409 SER A C 1
ATOM 3255 O O . SER A 1 410 ? 31.655 32.340 37.146 1.00 19.90 409 SER A O 1
ATOM 3258 N N . TYR A 1 411 ? 30.875 33.548 35.413 1.00 24.34 410 TYR A N 1
ATOM 3259 C CA . TYR A 1 411 ? 29.509 33.372 35.832 1.00 25.46 410 TYR A CA 1
ATOM 3260 C C . TYR A 1 411 ? 28.591 33.412 34.619 1.00 25.24 410 TYR A C 1
ATOM 3261 O O . TYR A 1 411 ? 28.899 34.050 33.616 1.00 26.07 410 TYR A O 1
ATOM 3270 N N . ASP A 1 412 ? 27.491 32.671 34.706 1.00 25.05 411 ASP A N 1
ATOM 3271 C CA . ASP A 1 412 ? 26.513 32.635 33.627 1.00 25.34 411 ASP A CA 1
ATOM 3272 C C . ASP A 1 412 ? 25.484 33.737 33.869 1.00 25.63 411 ASP A C 1
ATOM 3273 O O . ASP A 1 412 ? 24.914 33.842 34.952 1.00 28.43 411 ASP A O 1
ATOM 3278 N N . LYS A 1 413 ? 25.272 34.577 32.867 1.00 18.27 412 LYS A N 1
ATOM 3279 C CA . LYS A 1 413 ? 24.298 35.652 32.961 1.00 19.15 412 LYS A CA 1
ATOM 3280 C C . LYS A 1 413 ? 23.069 35.281 32.124 1.00 21.38 412 LYS A C 1
ATOM 3281 O O . LYS A 1 413 ? 23.196 35.067 30.929 1.00 20.41 412 LYS A O 1
ATOM 3287 N N . THR A 1 414 ? 21.895 35.184 32.746 1.00 17.82 413 THR A N 1
ATOM 3288 C CA . THR A 1 414 ? 20.684 34.726 32.047 1.00 21.49 413 THR A CA 1
ATOM 3289 C C . THR A 1 414 ? 20.120 35.840 31.171 1.00 20.85 413 THR A C 1
ATOM 3290 O O . THR A 1 414 ? 19.816 36.915 31.670 1.00 21.11 413 THR A O 1
ATOM 3294 N N . ILE A 1 415 ? 19.984 35.593 29.869 1.00 21.31 414 ILE A N 1
ATOM 3295 C CA . ILE A 1 415 ? 19.652 36.679 28.947 1.00 20.85 414 ILE A CA 1
ATOM 3296 C C . ILE A 1 415 ? 18.399 36.450 28.106 1.00 25.83 414 ILE A C 1
ATOM 3297 O O . ILE A 1 415 ? 17.834 37.411 27.585 1.00 26.96 414 ILE A O 1
ATOM 3302 N N . ASP A 1 416 ? 17.952 35.203 27.972 1.00 23.85 415 ASP A N 1
ATOM 3303 C CA . ASP A 1 416 ? 16.725 34.938 27.220 1.00 22.64 415 ASP A CA 1
ATOM 3304 C C . ASP A 1 416 ? 16.143 33.587 27.574 1.00 23.21 415 ASP A C 1
ATOM 3305 O O . ASP A 1 416 ? 16.821 32.752 28.175 1.00 21.61 415 ASP A O 1
ATOM 3310 N N . VAL A 1 417 ? 14.881 33.390 27.197 1.00 22.01 416 VAL A N 1
ATOM 3311 C CA . VAL A 1 417 ? 14.215 32.091 27.278 1.00 22.95 416 VAL A CA 1
ATOM 3312 C C . VAL A 1 417 ? 13.521 31.778 25.956 1.00 25.27 416 VAL A C 1
ATOM 3313 O O . VAL A 1 417 ? 12.893 32.654 25.368 1.00 24.99 416 VAL A O 1
ATOM 3317 N N . GLU A 1 418 ? 13.629 30.539 25.487 1.00 24.35 417 GLU A N 1
ATOM 3318 C CA . GLU A 1 418 ? 12.800 30.094 24.366 1.00 28.76 417 GLU A CA 1
ATOM 3319 C C . GLU A 1 418 ? 12.270 28.709 24.659 1.00 26.51 417 GLU A C 1
ATOM 3320 O O . GLU A 1 418 ? 13.046 27.763 24.778 1.00 25.61 417 GLU A O 1
ATOM 3326 N N . ASP A 1 419 ? 10.946 28.608 24.762 1.00 29.30 418 ASP A N 1
ATOM 3327 C CA . ASP A 1 419 ? 10.278 27.403 25.243 1.00 27.23 418 ASP A CA 1
ATOM 3328 C C . ASP A 1 419 ? 10.843 27.024 26.618 1.00 25.62 418 ASP A C 1
ATOM 3329 O O . ASP A 1 419 ? 10.832 27.834 27.540 1.00 24.19 418 ASP A O 1
ATOM 3334 N N . ASN A 1 420 ? 11.345 25.803 26.747 1.00 22.88 419 ASN A N 1
ATOM 3335 C CA . ASN A 1 420 ? 11.836 25.318 28.035 1.00 22.93 419 ASN A CA 1
ATOM 3336 C C . ASN A 1 420 ? 13.303 25.641 28.256 1.00 21.70 419 ASN A C 1
ATOM 3337 O O . ASN A 1 420 ? 13.858 25.349 29.320 1.00 20.37 419 ASN A O 1
ATOM 3342 N N . GLU A 1 421 ? 13.934 26.231 27.247 1.00 22.08 420 GLU A N 1
ATOM 3343 C CA . GLU A 1 421 ? 15.379 26.457 27.289 1.00 22.92 420 GLU A CA 1
ATOM 3344 C C . GLU A 1 421 ? 15.766 27.882 27.677 1.00 23.07 420 GLU A C 1
ATOM 3345 O O . GLU A 1 421 ? 15.416 28.843 26.997 1.00 21.42 420 GLU A O 1
ATOM 3351 N N . ILE A 1 422 ? 16.517 27.993 28.768 1.00 20.42 421 ILE A N 1
ATOM 3352 C CA . ILE A 1 422 ? 17.043 29.268 29.244 1.00 19.88 421 ILE A CA 1
ATOM 3353 C C . ILE A 1 422 ? 18.394 29.541 28.622 1.00 21.99 421 ILE A C 1
ATOM 3354 O O . ILE A 1 422 ? 19.291 28.709 28.717 1.00 20.80 421 ILE A O 1
ATOM 3359 N N . GLN A 1 423 ? 18.549 30.706 28.003 1.00 22.68 422 GLN A N 1
ATOM 3360 C CA . GLN A 1 423 ? 19.812 31.059 27.366 1.00 21.11 422 GLN A CA 1
ATOM 3361 C C . GLN A 1 423 ? 20.655 31.945 28.292 1.00 23.74 422 GLN A C 1
ATOM 3362 O O . GLN A 1 423 ? 20.137 32.828 28.984 1.00 21.29 422 GLN A O 1
ATOM 3368 N N . VAL A 1 424 ? 21.955 31.680 28.325 1.00 23.60 423 VAL A N 1
ATOM 3369 C CA . VAL A 1 424 ? 22.851 32.485 29.141 1.00 24.28 423 VAL A CA 1
ATOM 3370 C C . VAL A 1 424 ? 24.020 33.036 28.328 1.00 29.05 423 VAL A C 1
ATOM 3371 O O . VAL A 1 424 ? 24.278 32.620 27.196 1.00 25.93 423 VAL A O 1
ATOM 3375 N N . LEU A 1 425 ? 24.714 33.993 28.924 1.00 25.50 424 LEU A N 1
ATOM 3376 C CA . LEU A 1 425 ? 25.939 34.522 28.361 1.00 26.98 424 LEU A CA 1
ATOM 3377 C C . LEU A 1 425 ? 27.028 34.234 29.370 1.00 31.04 424 LEU A C 1
ATOM 3378 O O . LEU A 1 425 ? 26.933 34.678 30.522 1.00 25.48 424 LEU A O 1
ATOM 3383 N N . GLU A 1 426 ? 28.025 33.452 28.958 1.00 31.22 425 GLU A N 1
ATOM 3384 C CA . GLU A 1 426 ? 29.169 33.173 29.815 1.00 36.02 425 GLU A CA 1
ATOM 3385 C C . GLU A 1 426 ? 30.072 34.393 29.873 1.00 37.45 425 GLU A C 1
ATOM 3386 O O . GLU A 1 426 ? 30.486 34.941 28.843 1.00 35.47 425 GLU A O 1
ATOM 3392 N N . VAL A 1 427 ? 30.356 34.827 31.094 1.00 35.58 426 VAL A N 1
ATOM 3393 C CA . VAL A 1 427 ? 31.238 35.957 31.315 1.00 31.63 426 VAL A CA 1
ATOM 3394 C C . VAL A 1 427 ? 32.468 35.478 32.066 1.00 35.83 426 VAL A C 1
ATOM 3395 O O . VAL A 1 427 ? 32.409 35.236 33.268 1.00 31.18 426 VAL A O 1
ATOM 3399 N N . GLU A 1 428 ? 33.566 35.305 31.333 1.00 40.28 427 GLU A N 1
ATOM 3400 C CA . GLU A 1 428 ? 34.845 34.933 31.921 1.00 39.67 427 GLU A CA 1
ATOM 3401 C C . GLU A 1 428 ? 35.611 36.194 32.257 1.00 38.31 427 GLU A C 1
ATOM 3402 O O . GLU A 1 428 ? 35.770 37.082 31.426 1.00 39.73 427 GLU A O 1
ATOM 3408 N N . MET A 1 429 ? 36.091 36.269 33.485 1.00 33.71 428 MET A N 1
ATOM 3409 C CA . MET A 1 429 ? 36.714 37.498 33.925 1.00 32.80 428 MET A CA 1
ATOM 3410 C C . MET A 1 429 ? 38.235 37.464 33.880 1.00 33.46 428 MET A C 1
ATOM 3411 O O . MET A 1 429 ? 38.876 36.637 34.528 1.00 34.20 428 MET A O 1
ATOM 3416 N N . GLN A 1 430 ? 38.798 38.371 33.091 1.00 33.67 429 GLN A N 1
ATOM 3417 C CA . GLN A 1 430 ? 40.239 38.532 32.992 1.00 33.48 429 GLN A CA 1
ATOM 3418 C C . GLN A 1 430 ? 40.644 39.700 33.878 1.00 29.60 429 GLN A C 1
ATOM 3419 O O . GLN A 1 430 ? 39.790 40.437 34.333 1.00 32.27 429 GLN A O 1
ATOM 3425 N N . SER A 1 431 ? 41.932 39.874 34.130 1.00 30.25 430 SER A N 1
ATOM 3426 C CA . SER A 1 431 ? 42.404 41.029 34.900 1.00 29.39 430 SER A CA 1
ATOM 3427 C C . SER A 1 431 ? 41.911 41.083 36.350 1.00 24.84 430 SER A C 1
ATOM 3428 O O . SER A 1 431 ? 42.068 42.112 36.999 1.00 19.67 430 SER A O 1
ATOM 3431 N N . LEU A 1 432 ? 41.336 39.995 36.861 1.00 27.57 431 LEU A N 1
ATOM 3432 C CA . LEU A 1 432 ? 40.864 39.982 38.251 1.00 23.28 431 LEU A CA 1
ATOM 3433 C C . LEU A 1 432 ? 41.982 40.338 39.237 1.00 21.77 431 LEU A C 1
ATOM 3434 O O . LEU A 1 432 ? 41.735 40.991 40.247 1.00 18.60 431 LEU A O 1
ATOM 3439 N N . SER A 1 433 ? 43.209 39.915 38.940 1.00 22.24 432 SER A N 1
ATOM 3440 C CA . SER A 1 433 ? 44.351 40.174 39.820 1.00 20.64 432 SER A CA 1
ATOM 3441 C C . SER A 1 433 ? 44.497 41.650 40.184 1.00 17.97 432 SER A C 1
ATOM 3442 O O . SER A 1 433 ? 44.939 41.979 41.279 1.00 19.12 432 SER A O 1
ATOM 3445 N N . ALA A 1 434 ? 44.090 42.538 39.287 1.00 15.70 433 ALA A N 1
ATOM 3446 C CA . ALA A 1 434 ? 44.269 43.969 39.523 1.00 15.49 433 ALA A CA 1
ATOM 3447 C C . ALA A 1 434 ? 43.579 44.482 40.787 1.00 21.70 433 ALA A C 1
ATOM 3448 O O . ALA A 1 434 ? 44.032 45.461 41.392 1.00 16.20 433 ALA A O 1
ATOM 3450 N N . VAL A 1 435 ? 42.475 43.859 41.189 1.00 17.44 434 VAL A N 1
ATOM 3451 C CA . VAL A 1 435 ? 41.775 44.390 42.359 1.00 18.62 434 VAL A CA 1
ATOM 3452 C C . VAL A 1 435 ? 42.615 44.139 43.604 1.00 13.44 434 VAL A C 1
ATOM 3453 O O . VAL A 1 435 ? 42.564 44.915 44.544 1.00 16.32 434 VAL A O 1
ATOM 3457 N N . VAL A 1 436 ? 43.410 43.070 43.586 1.00 17.10 435 VAL A N 1
ATOM 3458 C CA . VAL A 1 436 ? 44.300 42.765 44.696 1.00 18.58 435 VAL A CA 1
ATOM 3459 C C . VAL A 1 436 ? 45.491 43.712 44.695 1.00 14.93 435 VAL A C 1
ATOM 3460 O O . VAL A 1 436 ? 45.858 44.251 45.741 1.00 15.74 435 VAL A O 1
ATOM 3464 N N . TYR A 1 437 ? 46.095 43.931 43.527 1.00 17.10 436 TYR A N 1
ATOM 3465 C CA . TYR A 1 437 ? 47.233 44.863 43.473 1.00 17.07 436 TYR A CA 1
ATOM 3466 C C . TYR A 1 437 ? 46.748 46.258 43.829 1.00 17.20 436 TYR A C 1
ATOM 3467 O O . TYR A 1 437 ? 47.493 47.046 44.406 1.00 17.90 436 TYR A O 1
ATOM 3476 N N . GLY A 1 438 ? 45.487 46.546 43.492 1.00 16.73 437 GLY A N 1
ATOM 3477 C CA . GLY A 1 438 ? 44.863 47.800 43.866 1.00 12.55 437 GLY A CA 1
ATOM 3478 C C . GLY A 1 438 ? 44.692 47.910 45.373 1.00 17.13 437 GLY A C 1
ATOM 3479 O O . GLY A 1 438 ? 44.883 48.986 45.941 1.00 19.02 437 GLY A O 1
ATOM 3480 N N . ALA A 1 439 ? 44.333 46.802 46.021 1.00 16.43 438 ALA A N 1
ATOM 3481 C CA . ALA A 1 439 ? 44.277 46.754 47.485 1.00 17.59 438 ALA A CA 1
ATOM 3482 C C . ALA A 1 439 ? 45.667 46.967 48.100 1.00 16.01 438 ALA A C 1
ATOM 3483 O O . ALA A 1 439 ? 45.833 47.719 49.063 1.00 19.01 438 ALA A O 1
ATOM 3485 N N . VAL A 1 440 ? 46.669 46.295 47.542 1.00 20.06 439 VAL A N 1
ATOM 3486 C CA . VAL A 1 440 ? 48.042 46.479 48.006 1.00 16.78 439 VAL A CA 1
ATOM 3487 C C . VAL A 1 440 ? 48.471 47.934 47.863 1.00 19.49 439 VAL A C 1
ATOM 3488 O O . VAL A 1 440 ? 48.971 48.544 48.820 1.00 21.72 439 VAL A O 1
ATOM 3492 N N . ALA A 1 441 ? 48.250 48.489 46.674 1.00 15.87 440 ALA A N 1
ATOM 3493 C CA . ALA A 1 441 ? 48.593 49.883 46.389 1.00 18.70 440 ALA A CA 1
ATOM 3494 C C . ALA A 1 441 ? 47.973 50.839 47.398 1.00 22.55 440 ALA A C 1
ATOM 3495 O O . ALA A 1 441 ? 48.662 51.712 47.923 1.00 21.84 440 ALA A O 1
ATOM 3497 N N . SER A 1 442 ? 46.680 50.659 47.676 1.00 20.98 441 SER A N 1
ATOM 3498 C CA . SER A 1 442 ? 45.964 51.494 48.642 1.00 22.65 441 SER A CA 1
ATOM 3499 C C . SER A 1 442 ? 46.505 51.323 50.060 1.00 23.45 441 SER A C 1
ATOM 3500 O O . SER A 1 442 ? 46.687 52.302 50.796 1.00 19.77 441 SER A O 1
ATOM 3503 N N . LYS A 1 443 ? 46.753 50.076 50.441 1.00 19.22 442 LYS A N 1
ATOM 3504 C CA . LYS A 1 443 ? 47.254 49.773 51.778 1.00 23.36 442 LYS A CA 1
ATOM 3505 C C . LYS A 1 443 ? 48.602 50.453 52.056 1.00 28.22 442 LYS A C 1
ATOM 3506 O O . LYS A 1 443 ? 48.847 50.955 53.159 1.00 29.02 442 LYS A O 1
ATOM 3512 N N . TYR A 1 444 ? 49.458 50.504 51.044 1.00 26.67 443 TYR A N 1
ATOM 3513 C CA . TYR A 1 444 ? 50.834 50.940 51.243 1.00 28.48 443 TYR A CA 1
ATOM 3514 C C . TYR A 1 444 ? 51.167 52.295 50.613 1.00 27.90 443 TYR A C 1
ATOM 3515 O O . TYR A 1 444 ? 52.339 52.666 50.503 1.00 30.46 443 TYR A O 1
ATOM 3524 N N . GLY A 1 445 ? 50.137 53.032 50.210 1.00 28.42 444 GLY A N 1
ATOM 3525 C CA . GLY A 1 445 ? 50.312 54.386 49.717 1.00 27.10 444 GLY A CA 1
ATOM 3526 C C . GLY A 1 445 ? 50.897 54.465 48.325 1.00 26.90 444 GLY A C 1
ATOM 3527 O O . GLY A 1 445 ? 51.365 55.517 47.900 1.00 32.82 444 GLY A O 1
ATOM 3528 N N . LEU A 1 446 ? 50.858 53.351 47.605 1.00 25.64 445 LEU A N 1
ATOM 3529 C CA . LEU A 1 446 ? 51.474 53.263 46.286 1.00 26.17 445 LEU A CA 1
ATOM 3530 C C . LEU A 1 446 ? 50.496 53.475 45.126 1.00 29.56 445 LEU A C 1
ATOM 3531 O O . LEU A 1 446 ? 49.279 53.420 45.295 1.00 28.85 445 LEU A O 1
ATOM 3536 N N . SER A 1 447 ? 51.049 53.715 43.943 1.00 28.18 446 SER A N 1
ATOM 3537 C CA . SER A 1 447 ? 50.263 53.722 42.716 1.00 28.41 446 SER A CA 1
ATOM 3538 C C . SER A 1 447 ? 50.146 52.286 42.247 1.00 26.02 446 SER A C 1
ATOM 3539 O O . SER A 1 447 ? 50.889 51.426 42.723 1.00 27.39 446 SER A O 1
ATOM 3542 N N . LEU A 1 448 ? 49.240 52.017 41.310 1.00 24.40 447 LEU A N 1
ATOM 3543 C CA . LEU A 1 448 ? 49.087 50.655 40.812 1.00 22.65 447 LEU A CA 1
ATOM 3544 C C . LEU A 1 448 ? 50.349 50.248 40.064 1.00 25.89 447 LEU A C 1
ATOM 3545 O O . LEU A 1 448 ? 50.818 49.113 40.172 1.00 23.99 447 LEU A O 1
ATOM 3550 N N . GLU A 1 449 ? 50.896 51.209 39.326 1.00 24.87 448 GLU A N 1
ATOM 3551 C CA . GLU A 1 449 ? 52.128 51.049 38.569 1.00 23.93 448 GLU A CA 1
ATOM 3552 C C . GLU A 1 449 ? 53.286 50.589 39.462 1.00 25.21 448 GLU A C 1
ATOM 3553 O O . GLU A 1 449 ? 54.051 49.696 39.089 1.00 22.76 448 GLU A O 1
ATOM 3559 N N . GLN A 1 450 ? 53.393 51.196 40.641 1.00 27.65 449 GLN A N 1
ATOM 3560 C CA . GLN A 1 450 ? 54.473 50.902 41.577 1.00 27.00 449 GLN A CA 1
ATOM 3561 C C . GLN A 1 450 ? 54.357 49.479 42.126 1.00 28.72 449 GLN A C 1
ATOM 3562 O O . GLN A 1 450 ? 55.364 48.825 42.401 1.00 26.65 449 GLN A O 1
ATOM 3568 N N . VAL A 1 451 ? 53.128 48.986 42.258 1.00 21.87 450 VAL A N 1
ATOM 3569 C CA . VAL A 1 451 ? 52.909 47.612 42.706 1.00 22.04 450 VAL A CA 1
ATOM 3570 C C . VAL A 1 451 ? 53.259 46.597 41.627 1.00 20.53 450 VAL A C 1
ATOM 3571 O O . VAL A 1 451 ? 54.045 45.675 41.852 1.00 22.12 450 VAL A O 1
ATOM 3575 N N . ILE A 1 452 ? 52.664 46.768 40.453 1.00 21.14 451 ILE A N 1
ATOM 3576 C CA . ILE A 1 452 ? 52.785 45.793 39.373 1.00 22.32 451 ILE A CA 1
ATOM 3577 C C . ILE A 1 452 ? 54.228 45.620 38.896 1.00 20.37 451 ILE A C 1
ATOM 3578 O O . ILE A 1 452 ? 54.635 44.518 38.531 1.00 21.10 451 ILE A O 1
ATOM 3583 N N . ARG A 1 453 ? 55.009 46.695 38.918 1.00 22.73 452 ARG A N 1
ATOM 3584 C CA . ARG A 1 453 ? 56.410 46.596 38.487 1.00 25.74 452 ARG A CA 1
ATOM 3585 C C . ARG A 1 453 ? 57.245 45.704 39.419 1.00 24.81 452 ARG A C 1
ATOM 3586 O O . ARG A 1 453 ? 58.243 45.121 38.998 1.00 27.48 452 ARG A O 1
ATOM 3594 N N . LYS A 1 454 ? 56.834 45.576 40.676 1.00 22.34 453 LYS A N 1
ATOM 3595 C CA . LYS A 1 454 ? 57.597 44.766 41.629 1.00 22.10 453 LYS A CA 1
ATOM 3596 C C . LYS A 1 454 ? 57.228 43.287 41.595 1.00 21.67 453 LYS A C 1
ATOM 3597 O O . LYS A 1 454 ? 57.820 42.482 42.317 1.00 20.10 453 LYS A O 1
ATOM 3603 N N . LEU A 1 455 ? 56.250 42.927 40.765 1.00 24.05 454 LEU A N 1
ATOM 3604 C CA . LEU A 1 455 ? 55.795 41.543 40.676 1.00 24.43 454 LEU A CA 1
ATOM 3605 C C . LEU A 1 455 ? 56.688 40.716 39.761 1.00 25.77 454 LEU A C 1
ATOM 3606 O O . LEU A 1 455 ? 57.239 41.235 38.793 1.00 27.87 454 LEU A O 1
ATOM 3611 N N . ASN A 1 456 ? 56.817 39.432 40.075 1.00 25.16 455 ASN A N 1
ATOM 3612 C CA . ASN A 1 456 ? 57.501 38.487 39.202 1.00 32.11 455 ASN A CA 1
ATOM 3613 C C . ASN A 1 456 ? 56.679 38.212 37.951 1.00 33.37 455 ASN A C 1
ATOM 3614 O O . ASN A 1 456 ? 55.702 37.466 38.011 1.00 36.76 455 ASN A O 1
ATOM 3619 N N . ASN B 1 9 ? 20.883 40.620 72.480 1.00 53.99 8 ASN B N 1
ATOM 3620 C CA . ASN B 1 9 ? 21.551 41.784 71.906 1.00 52.02 8 ASN B CA 1
ATOM 3621 C C . ASN B 1 9 ? 20.593 42.672 71.108 1.00 50.22 8 ASN B C 1
ATOM 3622 O O . ASN B 1 9 ? 20.950 43.786 70.721 1.00 48.65 8 ASN B O 1
ATOM 3627 N N . ILE B 1 10 ? 19.379 42.179 70.870 1.00 47.06 9 ILE B N 1
ATOM 3628 C CA . ILE B 1 10 ? 18.434 42.852 69.977 1.00 40.34 9 ILE B CA 1
ATOM 3629 C C . ILE B 1 10 ? 17.624 43.930 70.703 1.00 40.48 9 ILE B C 1
ATOM 3630 O O . ILE B 1 10 ? 16.945 43.6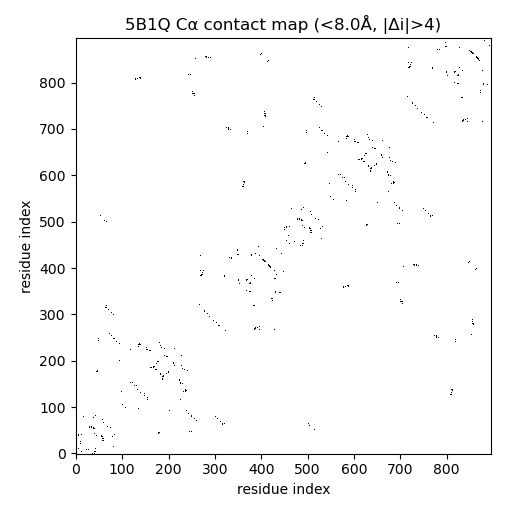47 71.691 1.00 41.63 9 ILE B O 1
ATOM 3635 N N . PRO B 1 11 ? 17.709 45.180 70.212 1.00 37.14 10 PRO B N 1
ATOM 3636 C CA . PRO B 1 11 ? 16.929 46.302 70.748 1.00 36.37 10 PRO B CA 1
ATOM 3637 C C . PRO B 1 11 ? 15.442 46.135 70.462 1.00 38.96 10 PRO B C 1
ATOM 3638 O O . PRO B 1 11 ? 15.058 45.688 69.381 1.00 38.21 10 PRO B O 1
ATOM 3642 N N . THR B 1 12 ? 14.605 46.483 71.432 1.00 41.19 11 THR B N 1
ATOM 3643 C CA . THR B 1 12 ? 13.182 46.227 71.304 1.00 34.48 11 THR B CA 1
ATOM 3644 C C . THR B 1 12 ? 12.542 47.088 70.225 1.00 38.43 11 THR B C 1
ATOM 3645 O O . THR B 1 12 ? 11.509 46.716 69.665 1.00 40.64 11 THR B O 1
ATOM 3649 N N . PHE B 1 13 ? 13.157 48.222 69.907 1.00 33.08 12 PHE B N 1
ATOM 3650 C CA . PHE B 1 13 ? 12.546 49.122 68.935 1.00 33.31 12 PHE B CA 1
ATOM 3651 C C . PHE B 1 13 ? 12.719 48.668 67.478 1.00 35.10 12 PHE B C 1
ATOM 3652 O O . PHE B 1 13 ? 12.162 49.287 66.570 1.00 34.17 12 PHE B O 1
ATOM 3660 N N . VAL B 1 14 ? 13.483 47.602 67.241 1.00 30.01 13 VAL B N 1
ATOM 3661 C CA . VAL B 1 14 ? 13.583 47.076 65.879 1.00 28.93 13 VAL B CA 1
ATOM 3662 C C . VAL B 1 14 ? 12.624 45.908 65.680 1.00 31.83 13 VAL B C 1
ATOM 3663 O O . VAL B 1 14 ? 12.599 45.284 64.622 1.00 26.44 13 VAL B O 1
ATOM 3667 N N . LEU B 1 15 ? 11.826 45.609 66.697 1.00 33.47 14 LEU B N 1
ATOM 3668 C CA . LEU B 1 15 ? 10.848 44.540 66.550 1.00 35.47 14 LEU B CA 1
ATOM 3669 C C . LEU B 1 15 ? 9.727 44.971 65.601 1.00 28.50 14 LEU B C 1
ATOM 3670 O O . LEU B 1 15 ? 9.304 46.132 65.588 1.00 27.50 14 LEU B O 1
ATOM 3675 N N . ASP B 1 16 ? 9.279 44.039 64.770 1.00 31.99 15 ASP B N 1
ATOM 3676 C CA . ASP B 1 16 ? 8.309 44.374 63.740 1.00 30.80 15 ASP B CA 1
ATOM 3677 C C . ASP B 1 16 ? 7.551 43.149 63.260 1.00 32.22 15 ASP B C 1
ATOM 3678 O O . ASP B 1 16 ? 8.128 42.069 63.126 1.00 28.32 15 ASP B O 1
ATOM 3683 N N . GLU B 1 17 ? 6.257 43.329 62.994 1.00 29.76 16 GLU B N 1
ATOM 3684 C CA . GLU B 1 17 ? 5.394 42.216 62.604 1.00 32.63 16 GLU B CA 1
ATOM 3685 C C . GLU B 1 17 ? 5.684 41.700 61.201 1.00 29.17 16 GLU B C 1
ATOM 3686 O O . GLU B 1 17 ? 5.366 40.550 60.881 1.00 31.22 16 GLU B O 1
ATOM 3692 N N . ASN B 1 18 ? 6.279 42.550 60.369 1.00 22.63 17 ASN B N 1
ATOM 3693 C CA . ASN B 1 18 ? 6.644 42.171 59.014 1.00 20.98 17 ASN B CA 1
ATOM 3694 C C . ASN B 1 18 ? 8.151 41.960 58.865 1.00 21.70 17 ASN B C 1
ATOM 3695 O O . ASN B 1 18 ? 8.680 42.032 57.761 1.00 17.20 17 ASN B O 1
ATOM 3700 N N . CYS B 1 19 ? 8.830 41.714 59.983 1.00 20.69 18 CYS B N 1
ATOM 3701 C CA . CYS B 1 19 ? 10.276 41.509 59.987 1.00 20.62 18 CYS B CA 1
ATOM 3702 C C . CYS B 1 19 ? 11.024 42.682 59.354 1.00 16.08 18 CYS B C 1
ATOM 3703 O O . CYS B 1 19 ? 12.115 42.508 58.824 1.00 17.19 18 CYS B O 1
ATOM 3706 N N . ASN B 1 20 ? 10.421 43.866 59.444 1.00 17.17 19 ASN B N 1
ATOM 3707 C CA . ASN B 1 20 ? 10.943 45.109 58.882 1.00 16.00 19 ASN B CA 1
ATOM 3708 C C . ASN B 1 20 ? 11.051 45.153 57.362 1.00 14.94 19 ASN B C 1
ATOM 3709 O O . ASN B 1 20 ? 11.735 46.011 56.813 1.00 17.95 19 ASN B O 1
ATOM 3714 N N . PHE B 1 21 ? 10.367 44.250 56.672 1.00 17.11 20 PHE B N 1
ATOM 3715 C CA . PHE B 1 21 ? 10.273 44.377 55.224 1.00 17.27 20 PHE B CA 1
ATOM 3716 C C . PHE B 1 21 ? 9.302 45.486 54.864 1.00 20.30 20 PHE B C 1
ATOM 3717 O O . PHE B 1 21 ? 8.194 45.546 55.395 1.00 20.58 20 PHE B O 1
ATOM 3725 N N . ILE B 1 22 ? 9.748 46.372 53.977 1.00 19.99 21 ILE B N 1
ATOM 3726 C CA . ILE B 1 22 ? 8.922 47.443 53.440 1.00 21.55 21 ILE B CA 1
ATOM 3727 C C . ILE B 1 22 ? 7.830 46.806 52.593 1.00 22.77 21 ILE B C 1
ATOM 3728 O O . ILE B 1 22 ? 8.126 45.929 51.783 1.00 21.32 21 ILE B O 1
ATOM 3733 N N . PRO B 1 23 ? 6.567 47.224 52.789 1.00 25.46 22 PRO B N 1
ATOM 3734 C CA . PRO B 1 23 ? 5.438 46.756 51.974 1.00 24.00 22 PRO B CA 1
ATOM 3735 C C . PRO B 1 23 ? 5.736 46.745 50.472 1.00 23.87 22 PRO B C 1
ATOM 3736 O O . PRO B 1 23 ? 5.427 45.762 49.795 1.00 23.18 22 PRO B O 1
ATOM 3740 N N . ASP B 1 24 ? 6.365 47.803 49.967 1.00 25.59 23 ASP B N 1
ATOM 3741 C CA . ASP B 1 24 ? 6.725 47.870 48.554 1.00 26.06 23 ASP B CA 1
ATOM 3742 C C . ASP B 1 24 ? 7.763 46.806 48.155 1.00 22.76 23 ASP B C 1
ATOM 3743 O O . ASP B 1 24 ? 7.889 46.480 46.977 1.00 26.92 23 ASP B O 1
ATOM 3748 N N . VAL B 1 25 ? 8.491 46.257 49.126 1.00 18.83 24 VAL B N 1
ATOM 3749 C CA . VAL B 1 25 ? 9.553 45.282 48.829 1.00 20.14 24 VAL B CA 1
ATOM 3750 C C . VAL B 1 25 ? 9.071 43.822 48.924 1.00 20.24 24 VAL B C 1
ATOM 3751 O O . VAL B 1 25 ? 9.422 42.985 48.085 1.00 18.95 24 VAL B O 1
ATOM 3755 N N . LEU B 1 26 ? 8.273 43.521 49.943 1.00 16.18 25 LEU B N 1
ATOM 3756 C CA . LEU B 1 26 ? 7.807 42.149 50.156 1.00 16.76 25 LEU B CA 1
ATOM 3757 C C . LEU B 1 26 ? 6.368 42.129 50.644 1.00 18.18 25 LEU B C 1
ATOM 3758 O O . LEU B 1 26 ? 6.013 42.905 51.520 1.00 21.37 25 LEU B O 1
ATOM 3763 N N . SER B 1 27 ? 5.547 41.229 50.101 1.00 19.19 26 SER B N 1
ATOM 3764 C CA . SER B 1 27 ? 4.140 41.137 50.502 1.00 20.15 26 SER B CA 1
ATOM 3765 C C . SER B 1 27 ? 3.945 40.711 51.957 1.00 16.98 26 SER B C 1
ATOM 3766 O O . SER B 1 27 ? 4.788 40.051 52.540 1.00 18.81 26 SER B O 1
ATOM 3769 N N . ARG B 1 28 ? 2.807 41.088 52.535 1.00 19.54 27 ARG B N 1
ATOM 3770 C CA . ARG B 1 28 ? 2.440 40.616 53.865 1.00 20.51 27 ARG B CA 1
ATOM 3771 C C . ARG B 1 28 ? 2.493 39.086 53.946 1.00 15.10 27 ARG B C 1
ATOM 3772 O O . ARG B 1 28 ? 3.023 38.536 54.904 1.00 16.03 27 ARG B O 1
ATOM 3780 N N . ALA B 1 29 ? 1.969 38.414 52.925 1.00 15.60 28 ALA B N 1
ATOM 3781 C CA . ALA B 1 29 ? 1.911 36.950 52.915 1.00 17.73 28 ALA B CA 1
ATOM 3782 C C . ALA B 1 29 ? 3.323 36.371 52.989 1.00 16.08 28 ALA B C 1
ATOM 3783 O O . ALA B 1 29 ? 3.581 35.418 53.720 1.00 14.52 28 ALA B O 1
ATOM 3785 N N . ASN B 1 30 ? 4.233 36.974 52.243 1.00 15.96 29 ASN B N 1
ATOM 3786 C CA . ASN B 1 30 ? 5.608 36.478 52.206 1.00 14.94 29 ASN B CA 1
ATOM 3787 C C . ASN B 1 30 ? 6.336 36.797 53.504 1.00 16.78 29 ASN B C 1
ATOM 3788 O O . ASN B 1 30 ? 7.186 36.024 53.960 1.00 15.18 29 ASN B O 1
ATOM 3793 N N . ALA B 1 31 ? 5.977 37.921 54.120 1.00 15.12 30 ALA B N 1
ATOM 3794 C CA . ALA B 1 31 ? 6.591 38.302 55.381 1.00 18.39 30 ALA B CA 1
ATOM 3795 C C . ALA B 1 31 ? 6.171 37.322 56.477 1.00 16.95 30 ALA B C 1
ATOM 3796 O O . ALA B 1 31 ? 6.987 36.932 57.326 1.00 16.79 30 ALA B O 1
ATOM 3798 N N . LYS B 1 32 ? 4.904 36.913 56.436 1.00 16.32 31 LYS B N 1
ATOM 3799 C CA . LYS B 1 32 ? 4.355 35.903 57.342 1.00 16.58 31 LYS B CA 1
ATOM 3800 C C . LYS B 1 32 ? 5.017 34.548 57.144 1.00 13.90 31 LYS B C 1
ATOM 3801 O O . LYS B 1 32 ? 5.173 33.792 58.092 1.00 15.54 31 LYS B O 1
ATOM 3807 N N . PHE B 1 33 ? 5.346 34.227 55.897 1.00 13.14 32 PHE B N 1
ATOM 3808 C CA . PHE B 1 33 ? 6.020 32.969 55.588 1.00 13.22 32 PHE B CA 1
ATOM 3809 C C . PHE B 1 33 ? 7.365 32.924 56.308 1.00 12.27 32 PHE B C 1
ATOM 3810 O O . PHE B 1 33 ? 7.766 31.893 56.846 1.00 13.69 32 PHE B O 1
ATOM 3818 N N . ILE B 1 34 ? 8.056 34.059 56.335 1.00 14.48 33 ILE B N 1
ATOM 3819 C CA . ILE B 1 34 ? 9.339 34.114 57.024 1.00 12.94 33 ILE B CA 1
ATOM 3820 C C . ILE B 1 34 ? 9.174 33.830 58.510 1.00 14.72 33 ILE B C 1
ATOM 3821 O O . ILE B 1 34 ? 9.933 33.054 59.082 1.00 13.02 33 ILE B O 1
ATOM 3826 N N . LYS B 1 35 ? 8.160 34.417 59.135 1.00 15.54 34 LYS B N 1
ATOM 3827 C CA . LYS B 1 35 ? 7.953 34.163 60.556 1.00 13.85 34 LYS B CA 1
ATOM 3828 C C . LYS B 1 35 ? 7.566 32.700 60.810 1.00 17.50 34 LYS B C 1
ATOM 3829 O O . LYS B 1 35 ? 7.933 32.118 61.826 1.00 21.01 34 LYS B O 1
ATOM 3835 N N . GLU B 1 36 ? 6.811 32.117 59.884 1.00 20.75 35 GLU B N 1
ATOM 3836 C CA . GLU B 1 36 ? 6.389 30.722 60.001 1.00 18.01 35 GLU B CA 1
ATOM 3837 C C . GLU B 1 36 ? 7.614 29.787 60.045 1.00 19.22 35 GLU B C 1
ATOM 3838 O O . GLU B 1 36 ? 7.671 28.859 60.853 1.00 21.51 35 GLU B O 1
ATOM 3844 N N . VAL B 1 37 ? 8.616 30.047 59.211 1.00 13.83 36 VAL B N 1
ATOM 3845 C CA . VAL B 1 37 ? 9.666 29.054 59.015 1.00 14.66 36 VAL B CA 1
ATOM 3846 C C . VAL B 1 37 ? 10.905 29.184 59.924 1.00 15.17 36 VAL B C 1
ATOM 3847 O O . VAL B 1 37 ? 11.638 28.204 60.103 1.00 17.29 36 VAL B O 1
ATOM 3851 N N . LEU B 1 38 ? 11.158 30.375 60.475 1.00 15.14 37 LEU B N 1
ATOM 3852 C CA . LEU B 1 38 ? 12.362 30.589 61.300 1.00 14.06 37 LEU B CA 1
ATOM 3853 C C . LEU B 1 38 ? 12.108 30.365 62.790 1.00 14.48 37 LEU B C 1
ATOM 3854 O O . LEU B 1 38 ? 11.001 30.603 63.273 1.00 20.01 37 LEU B O 1
ATOM 3859 N N . ILE B 1 39 ? 13.125 29.915 63.519 1.00 15.14 38 ILE B N 1
ATOM 3860 C CA . ILE B 1 39 ? 13.016 29.860 64.974 1.00 18.16 38 ILE B CA 1
ATOM 3861 C C . ILE B 1 39 ? 13.063 31.291 65.521 1.00 21.32 38 ILE B C 1
ATOM 3862 O O . ILE B 1 39 ? 13.554 32.197 64.845 1.00 18.50 38 ILE B O 1
ATOM 3867 N N . ARG B 1 40 ? 12.582 31.484 66.746 1.00 19.43 39 ARG B N 1
ATOM 3868 C CA . ARG B 1 40 ? 12.474 32.833 67.311 1.00 23.35 39 ARG B CA 1
ATOM 3869 C C . ARG B 1 40 ? 13.756 33.660 67.219 1.00 20.76 39 ARG B C 1
ATOM 3870 O O . ARG B 1 40 ? 13.718 34.789 66.738 1.00 22.80 39 ARG B O 1
ATOM 3878 N N . ASP B 1 41 ? 14.881 33.105 67.674 1.00 21.15 40 ASP B N 1
ATOM 3879 C CA . ASP B 1 41 ? 16.146 33.848 67.699 1.00 23.00 40 ASP B CA 1
ATOM 3880 C C . ASP B 1 41 ? 16.587 34.295 66.313 1.00 20.16 40 ASP B C 1
ATOM 3881 O O . ASP B 1 41 ? 17.123 35.386 66.155 1.00 18.88 40 ASP B O 1
ATOM 3886 N N . SER B 1 42 ? 16.365 33.449 65.314 1.00 16.42 41 SER B N 1
ATOM 3887 C CA . SER B 1 42 ? 16.712 33.783 63.934 1.00 16.29 41 SER B CA 1
ATOM 3888 C C . SER B 1 42 ? 15.797 34.871 63.387 1.00 18.79 41 SER B C 1
ATOM 3889 O O . SER B 1 42 ? 16.265 35.793 62.716 1.00 17.72 41 SER B O 1
ATOM 3892 N N . TYR B 1 43 ? 14.497 34.755 63.664 1.00 15.96 42 TYR B N 1
ATOM 3893 C CA . TYR B 1 43 ? 13.554 35.790 63.259 1.00 18.19 42 TYR B CA 1
ATOM 3894 C C . TYR B 1 43 ? 13.957 37.129 63.853 1.00 16.89 42 TYR B C 1
ATOM 3895 O O . TYR B 1 43 ? 13.951 38.144 63.158 1.00 15.89 42 TYR B O 1
ATOM 3904 N N . ASN B 1 44 ? 14.327 37.134 65.133 1.00 16.58 43 ASN B N 1
ATOM 3905 C CA . ASN B 1 44 ? 14.704 38.398 65.780 1.00 19.04 43 ASN B CA 1
ATOM 3906 C C . ASN B 1 44 ? 15.989 38.959 65.178 1.00 19.80 43 ASN B C 1
ATOM 3907 O O . ASN B 1 44 ? 16.119 40.177 65.003 1.00 21.68 43 ASN B O 1
ATOM 3912 N N . ALA B 1 45 ? 16.923 38.077 64.834 1.00 17.68 44 ALA B N 1
ATOM 3913 C CA . ALA B 1 45 ? 18.167 38.511 64.197 1.00 19.61 44 ALA B CA 1
ATOM 3914 C C . ALA B 1 45 ? 17.897 39.106 62.825 1.00 18.38 44 ALA B C 1
ATOM 3915 O O . ALA B 1 45 ? 18.530 40.092 62.431 1.00 14.69 44 ALA B O 1
ATOM 3917 N N . VAL B 1 46 ? 16.954 38.515 62.093 1.00 17.44 45 VAL B N 1
ATOM 3918 C CA . VAL B 1 46 ? 16.617 39.029 60.774 1.00 16.08 45 VAL B CA 1
ATOM 3919 C C . VAL B 1 46 ? 15.947 40.392 60.930 1.00 15.84 45 VAL B C 1
ATOM 3920 O O . VAL B 1 46 ? 16.248 41.315 60.184 1.00 17.07 45 VAL B O 1
ATOM 3924 N N . CYS B 1 47 ? 15.060 40.517 61.909 1.00 16.36 46 CYS B N 1
ATOM 3925 C CA . CYS B 1 47 ? 14.453 41.821 62.213 1.00 15.20 46 CYS B CA 1
ATOM 3926 C C . CYS B 1 47 ? 15.507 42.919 62.366 1.00 16.43 46 CYS B C 1
ATOM 3927 O O . CYS B 1 47 ? 15.376 44.000 61.776 1.00 16.57 46 CYS B O 1
ATOM 3930 N N . LEU B 1 48 ? 16.543 42.641 63.153 1.00 16.01 47 LEU B N 1
ATOM 3931 C CA . LEU B 1 48 ? 17.611 43.623 63.389 1.00 15.23 47 LEU B CA 1
ATOM 3932 C C . LEU B 1 48 ? 18.410 43.859 62.108 1.00 14.76 47 LEU B C 1
ATOM 3933 O O . LEU B 1 48 ? 18.679 45.009 61.727 1.00 13.94 47 LEU B O 1
ATOM 3938 N N . ALA B 1 49 ? 18.749 42.779 61.414 1.00 11.70 48 ALA B N 1
ATOM 3939 C CA . ALA B 1 49 ? 19.569 42.910 60.217 1.00 14.89 48 ALA B CA 1
ATOM 3940 C C . ALA B 1 49 ? 18.809 43.603 59.097 1.00 12.85 48 ALA B C 1
ATOM 3941 O O . ALA B 1 49 ? 19.411 44.165 58.183 1.00 16.06 48 ALA B O 1
ATOM 3943 N N . ASN B 1 50 ? 17.482 43.581 59.177 1.00 13.47 49 ASN B N 1
ATOM 3944 C CA . ASN B 1 50 ? 16.658 44.153 58.127 1.00 13.14 49 ASN B CA 1
ATOM 3945 C C . ASN B 1 50 ? 16.101 45.513 58.534 1.00 13.93 49 ASN B C 1
ATOM 3946 O O . ASN B 1 50 ? 15.258 46.075 57.835 1.00 12.70 49 ASN B O 1
ATOM 3951 N N . SER B 1 51 ? 16.596 46.039 59.651 1.00 13.85 50 SER B N 1
ATOM 3952 C CA . SER B 1 51 ? 15.989 47.210 60.289 1.00 12.96 50 SER B CA 1
ATOM 3953 C C . SER B 1 51 ? 16.470 48.528 59.686 1.00 15.05 50 SER B C 1
ATOM 3954 O O . SER B 1 51 ? 17.392 48.559 58.872 1.00 13.64 50 SER B O 1
ATOM 3957 N N . PHE B 1 52 ? 15.831 49.613 60.114 1.00 15.93 51 PHE B N 1
ATOM 3958 C CA . PHE B 1 52 ? 16.193 50.975 59.719 1.00 17.45 51 PHE B CA 1
ATOM 3959 C C . PHE B 1 52 ? 17.616 51.427 60.103 1.00 13.59 51 PHE B C 1
ATOM 3960 O O . PHE B 1 52 ? 18.095 52.449 59.616 1.00 13.06 51 PHE B O 1
ATOM 3968 N N . ILE B 1 53 ? 18.289 50.681 60.977 1.00 10.72 52 ILE B N 1
ATOM 3969 C CA . ILE B 1 53 ? 19.587 51.122 61.471 1.00 13.92 52 ILE B CA 1
ATOM 3970 C C . ILE B 1 53 ? 20.622 51.019 60.345 1.00 12.37 52 ILE B C 1
ATOM 3971 O O . ILE B 1 53 ? 20.820 49.939 59.808 1.00 11.02 52 ILE B O 1
ATOM 3976 N N . PRO B 1 54 ? 21.247 52.151 59.956 1.00 11.97 53 PRO B N 1
ATOM 3977 C CA . PRO B 1 54 ? 22.319 52.101 58.954 1.00 12.59 53 PRO B CA 1
ATOM 3978 C C . PRO B 1 54 ? 23.460 51.213 59.411 1.00 10.17 53 PRO B C 1
ATOM 3979 O O . PRO B 1 54 ? 23.915 51.310 60.556 1.00 11.62 53 PRO B O 1
ATOM 3983 N N . MET B 1 55 ? 23.913 50.338 58.532 1.00 11.08 54 MET B N 1
ATOM 3984 C CA . MET B 1 55 ? 25.039 49.501 58.884 1.00 15.59 54 MET B CA 1
ATOM 3985 C C . MET B 1 55 ? 25.767 49.058 57.634 1.00 14.27 54 MET B C 1
ATOM 3986 O O . MET B 1 55 ? 25.197 49.038 56.540 1.00 12.99 54 MET B O 1
ATOM 3991 N N . ALA B 1 56 ? 27.048 48.751 57.806 1.00 11.84 55 ALA B N 1
ATOM 3992 C CA . ALA B 1 56 ? 27.883 48.266 56.719 1.00 16.76 55 ALA B CA 1
ATOM 3993 C C . ALA B 1 56 ? 27.410 46.890 56.299 1.00 14.29 55 ALA B C 1
ATOM 3994 O O . ALA B 1 56 ? 26.868 46.134 57.117 1.00 13.39 55 ALA B O 1
ATOM 3996 N N . THR B 1 57 ? 27.619 46.555 55.034 1.00 11.96 56 THR B N 1
ATOM 3997 C CA . THR B 1 57 ? 27.148 45.269 54.532 1.00 15.10 56 THR B CA 1
ATOM 3998 C C . THR B 1 57 ? 27.719 44.095 55.350 1.00 13.69 56 THR B C 1
ATOM 3999 O O . THR B 1 57 ? 27.041 43.077 55.543 1.00 15.46 56 THR B O 1
ATOM 4003 N N . GLN B 1 58 ? 28.943 44.235 55.867 1.00 14.15 57 GLN B N 1
ATOM 4004 C CA . GLN B 1 58 ? 29.529 43.137 56.640 1.00 16.29 57 GLN B CA 1
ATOM 4005 C C . GLN B 1 58 ? 28.873 43.020 58.013 1.00 16.63 57 GLN B C 1
ATOM 4006 O O . GLN B 1 58 ? 28.807 41.929 58.589 1.00 15.93 57 GLN B O 1
ATOM 4012 N N . THR B 1 59 ? 28.354 44.130 58.525 1.00 14.09 58 THR B N 1
ATOM 4013 C CA . THR B 1 59 ? 27.633 44.130 59.798 1.00 14.16 58 THR B CA 1
ATOM 4014 C C . THR B 1 59 ? 26.260 43.447 59.636 1.00 15.13 58 THR B C 1
ATOM 4015 O O . THR B 1 59 ? 25.819 42.666 60.491 1.00 13.87 58 THR B O 1
ATOM 4019 N N . VAL B 1 60 ? 25.588 43.742 58.530 1.00 12.79 59 VAL B N 1
ATOM 4020 C CA . VAL B 1 60 ? 24.350 43.037 58.193 1.00 14.98 59 VAL B CA 1
ATOM 4021 C C . VAL B 1 60 ? 24.599 41.533 58.207 1.00 17.15 59 VAL B C 1
ATOM 4022 O O . VAL B 1 60 ? 23.809 40.769 58.760 1.00 13.19 59 VAL B O 1
ATOM 4026 N N . GLU B 1 61 ? 25.719 41.111 57.626 1.00 12.29 60 GLU B N 1
ATOM 4027 C CA . GLU B 1 61 ? 25.947 39.673 57.471 1.00 14.56 60 GLU B CA 1
ATOM 4028 C C . GLU B 1 61 ? 26.270 38.983 58.787 1.00 14.08 60 GLU B C 1
ATOM 4029 O O . GLU B 1 61 ? 25.860 37.835 59.018 1.00 14.13 60 GLU B O 1
ATOM 4035 N N . GLN B 1 62 ? 27.006 39.669 59.654 1.00 16.13 61 GLN B N 1
ATOM 4036 C CA . GLN B 1 62 ? 27.309 39.117 60.967 1.00 17.49 61 GLN B CA 1
ATOM 4037 C C . GLN B 1 62 ? 26.044 38.892 61.781 1.00 19.26 61 GLN B C 1
ATOM 4038 O O . GLN B 1 62 ? 25.911 37.879 62.456 1.00 20.76 61 GLN B O 1
ATOM 4044 N N . ILE B 1 63 ? 25.121 39.848 61.730 1.00 14.61 62 ILE B N 1
ATOM 4045 C CA . ILE B 1 63 ? 23.886 39.758 62.501 1.00 16.68 62 ILE B CA 1
ATOM 4046 C C . ILE B 1 63 ? 22.909 38.744 61.887 1.00 18.51 62 ILE B C 1
ATOM 4047 O O . ILE B 1 63 ? 22.215 38.017 62.604 1.00 19.01 62 ILE B O 1
ATOM 4052 N N . LEU B 1 64 ? 22.872 38.686 60.559 1.00 12.98 63 LEU B N 1
ATOM 4053 C CA . LEU B 1 64 ? 21.868 37.894 59.848 1.00 15.84 63 LEU B CA 1
ATOM 4054 C C . LEU B 1 64 ? 22.137 36.391 59.994 1.00 19.26 63 LEU B C 1
ATOM 4055 O O . LEU B 1 64 ? 23.024 35.831 59.353 1.00 20.01 63 LEU B O 1
ATOM 4060 N N . ILE B 1 65 ? 21.374 35.743 60.865 1.00 17.20 64 ILE B N 1
ATOM 4061 C CA . ILE B 1 65 ? 21.498 34.307 61.011 1.00 22.11 64 ILE B CA 1
ATOM 4062 C C . ILE B 1 65 ? 20.141 33.713 60.708 1.00 21.82 64 ILE B C 1
ATOM 4063 O O . ILE B 1 65 ? 19.119 34.101 61.286 1.00 23.86 64 ILE B O 1
ATOM 4068 N N . ILE B 1 66 ? 20.132 32.808 59.744 1.00 19.98 65 ILE B N 1
ATOM 4069 C CA . ILE B 1 66 ? 18.900 32.246 59.239 1.00 22.24 65 ILE B CA 1
ATOM 4070 C C . ILE B 1 66 ? 18.849 30.785 59.657 1.00 20.50 65 ILE B C 1
ATOM 4071 O O . ILE B 1 66 ? 19.610 29.961 59.161 1.00 22.12 65 ILE B O 1
ATOM 4076 N N . ILE B 1 67 ? 17.981 30.491 60.620 1.00 17.91 66 ILE B N 1
ATOM 4077 C CA . ILE B 1 6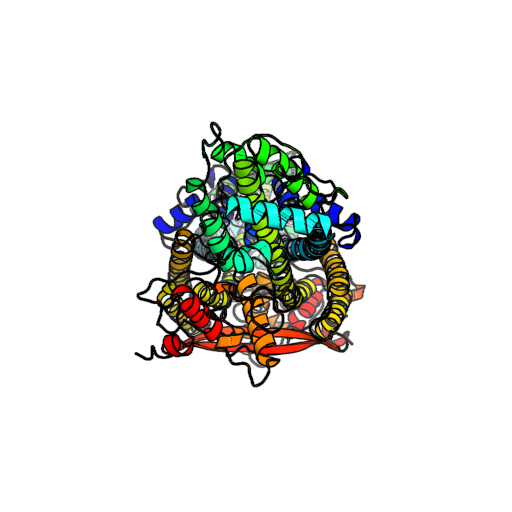7 ? 17.849 29.149 61.177 1.00 17.34 66 ILE B CA 1
ATOM 4078 C C . ILE B 1 67 ? 16.395 28.735 61.149 1.00 16.75 66 ILE B C 1
ATOM 4079 O O . ILE B 1 67 ? 15.550 29.370 61.787 1.00 13.77 66 ILE B O 1
ATOM 4084 N N . THR B 1 68 ? 16.095 27.680 60.405 1.00 18.29 67 THR B N 1
ATOM 4085 C CA . THR B 1 68 ? 14.709 27.233 60.271 1.00 16.30 67 THR B CA 1
ATOM 4086 C C . THR B 1 68 ? 14.312 26.369 61.456 1.00 17.02 67 THR B C 1
ATOM 4087 O O . THR B 1 68 ? 15.173 25.718 62.067 1.00 17.20 67 THR B O 1
ATOM 4091 N N . LYS B 1 69 ? 13.021 26.394 61.788 1.00 16.75 68 LYS B N 1
ATOM 4092 C CA . LYS B 1 69 ? 12.413 25.394 62.667 1.00 19.17 68 LYS B CA 1
ATOM 4093 C C . LYS B 1 69 ? 12.654 24.010 62.083 1.00 22.31 68 LYS B C 1
ATOM 4094 O O . LYS B 1 69 ? 12.826 23.874 60.875 1.00 18.28 68 LYS B O 1
ATOM 4100 N N . PHE B 1 70 ? 12.619 22.984 62.928 1.00 19.96 69 PHE B N 1
ATOM 4101 C CA . PHE B 1 70 ? 12.908 21.629 62.465 1.00 23.14 69 PHE B CA 1
ATOM 4102 C C . PHE B 1 70 ? 12.066 21.202 61.261 1.00 19.49 69 PHE B C 1
ATOM 4103 O O . PHE B 1 70 ? 12.581 20.574 60.339 1.00 20.00 69 PHE B O 1
ATOM 4111 N N . LYS B 1 71 ? 10.785 21.566 61.261 1.00 20.77 70 LYS B N 1
ATOM 4112 C CA . LYS B 1 71 ? 9.875 21.217 60.168 1.00 23.97 70 LYS B CA 1
ATOM 4113 C C . LYS B 1 71 ? 10.407 21.629 58.798 1.00 24.76 70 LYS B C 1
ATOM 4114 O O . LYS B 1 71 ? 10.339 20.862 57.829 1.00 24.35 70 LYS B O 1
ATOM 4120 N N . PHE B 1 72 ? 10.963 22.833 58.712 1.00 21.85 71 PHE B N 1
ATOM 4121 C CA . PHE B 1 72 ? 11.400 23.350 57.419 1.00 18.95 71 PHE B CA 1
ATOM 4122 C C . PHE B 1 72 ? 12.912 23.150 57.161 1.00 17.36 71 PHE B C 1
ATOM 4123 O O . PHE B 1 72 ? 13.476 23.682 56.203 1.00 17.16 71 PHE B O 1
ATOM 4131 N N . SER B 1 73 ? 13.560 22.333 57.976 1.00 16.52 72 SER B N 1
ATOM 4132 C CA . SER B 1 73 ? 14.999 22.124 57.805 1.00 19.97 72 SER B CA 1
ATOM 4133 C C . SER B 1 73 ? 15.309 21.412 56.480 1.00 17.84 72 SER B C 1
ATOM 4134 O O . SER B 1 73 ? 16.386 21.582 55.925 1.00 18.62 72 SER B O 1
ATOM 4137 N N . ARG B 1 74 ? 14.323 20.678 55.960 1.00 18.59 73 ARG B N 1
ATOM 4138 C CA . ARG B 1 74 ? 14.400 20.004 54.650 1.00 17.97 73 ARG B CA 1
ATOM 4139 C C . ARG B 1 74 ? 14.694 20.913 53.470 1.00 17.03 73 ARG B C 1
ATOM 4140 O O . ARG B 1 74 ? 15.222 20.459 52.451 1.00 13.10 73 ARG B O 1
ATOM 4148 N N . SER B 1 75 ? 14.295 22.176 53.578 1.00 14.71 74 SER B N 1
ATOM 4149 C CA . SER B 1 75 ? 14.512 23.114 52.485 1.00 16.66 74 SER B CA 1
ATOM 4150 C C . SER B 1 75 ? 15.360 24.316 52.904 1.00 15.54 74 SER B C 1
ATOM 4151 O O . SER B 1 75 ? 15.306 25.363 52.266 1.00 14.84 74 SER B O 1
ATOM 4154 N N . ARG B 1 76 ? 16.128 24.160 53.977 1.00 16.16 75 ARG B N 1
ATOM 4155 C CA . ARG B 1 76 ? 16.997 25.231 54.477 1.00 17.98 75 ARG B CA 1
ATOM 4156 C C . ARG B 1 76 ? 17.901 25.812 53.396 1.00 18.31 75 ARG B C 1
ATOM 4157 O O . ARG B 1 76 ? 18.054 27.027 53.314 1.00 21.17 75 ARG B O 1
ATOM 4165 N N . ASP B 1 77 ? 18.506 24.955 52.576 1.00 14.47 76 ASP B N 1
ATOM 4166 C CA . ASP B 1 77 ? 19.476 25.437 51.597 1.00 16.22 76 ASP B CA 1
ATOM 4167 C C . ASP B 1 77 ? 18.847 26.492 50.702 1.00 16.76 76 ASP B C 1
ATOM 4168 O O . ASP B 1 77 ? 19.432 27.554 50.465 1.00 18.30 76 ASP B O 1
ATOM 4173 N N . LEU B 1 78 ? 17.624 26.224 50.255 1.00 14.45 77 LEU B N 1
ATOM 4174 C CA . LEU B 1 78 ? 16.911 27.168 49.403 1.00 16.09 77 LEU B CA 1
ATOM 4175 C C . LEU B 1 78 ? 16.474 28.402 50.188 1.00 16.96 77 LEU B C 1
ATOM 4176 O O . LEU B 1 78 ? 16.693 29.538 49.758 1.00 15.45 77 LEU B O 1
ATOM 4181 N N . LEU B 1 79 ? 15.852 28.182 51.340 1.00 16.15 78 LEU B N 1
ATOM 4182 C CA . LEU B 1 79 ? 15.314 29.307 52.103 1.00 18.32 78 LEU B CA 1
ATOM 4183 C C . LEU B 1 79 ? 16.384 30.315 52.504 1.00 15.17 78 LEU B C 1
ATOM 4184 O O . LEU B 1 79 ? 16.143 31.520 52.471 1.00 13.25 78 LEU B O 1
ATOM 4189 N N . MET B 1 80 ? 17.553 29.823 52.905 1.00 14.89 79 MET B N 1
ATOM 4190 C CA . MET B 1 80 ? 18.637 30.705 53.325 1.00 17.70 79 MET B CA 1
ATOM 4191 C C . MET B 1 80 ? 19.046 31.673 52.209 1.00 18.92 79 MET B C 1
ATOM 4192 O O . MET B 1 80 ? 19.104 32.882 52.427 1.00 19.09 79 MET B O 1
ATOM 4197 N N . SER B 1 81 ? 19.320 31.145 51.018 1.00 14.40 80 SER B N 1
ATOM 4198 C CA . SER B 1 81 ? 19.679 31.986 49.874 1.00 19.22 80 SER B CA 1
ATOM 4199 C C . SER B 1 81 ? 18.610 33.034 49.545 1.00 17.26 80 SER B C 1
ATOM 4200 O O . SER B 1 81 ? 18.912 34.209 49.281 1.00 16.73 80 SER B O 1
ATOM 4203 N N . VAL B 1 82 ? 17.359 32.612 49.542 1.00 15.04 81 VAL B N 1
ATOM 4204 C CA . VAL B 1 82 ? 16.297 33.536 49.136 1.00 13.00 81 VAL B CA 1
ATOM 4205 C C . VAL B 1 82 ? 16.099 34.598 50.207 1.00 12.30 81 VAL B C 1
ATOM 4206 O O . VAL B 1 82 ? 15.922 35.768 49.869 1.00 13.61 81 VAL B O 1
ATOM 4210 N N . PHE B 1 83 ? 16.164 34.206 51.484 1.00 12.07 82 PHE B N 1
ATOM 4211 C CA . PHE B 1 83 ? 15.861 35.142 52.559 1.00 13.58 82 PHE B CA 1
ATOM 4212 C C . PHE B 1 83 ? 16.982 36.161 52.646 1.00 14.42 82 PHE B C 1
ATOM 4213 O O . PHE B 1 83 ? 16.730 37.351 52.807 1.00 14.77 82 PHE B O 1
ATOM 4221 N N . ARG B 1 84 ? 18.222 35.686 52.537 1.00 13.20 83 ARG B N 1
ATOM 4222 C CA . ARG B 1 84 ? 19.368 36.575 52.494 1.00 13.67 83 ARG B CA 1
ATOM 4223 C C . ARG B 1 84 ? 19.208 37.603 51.376 1.00 13.77 83 ARG B C 1
ATOM 4224 O O . ARG B 1 84 ? 19.355 38.805 51.604 1.00 12.91 83 ARG B O 1
ATOM 4232 N N . LEU B 1 85 ? 18.888 37.138 50.172 1.00 13.45 84 LEU B N 1
ATOM 4233 C CA . LEU B 1 85 ? 18.680 38.041 49.048 1.00 14.83 84 LEU B CA 1
ATOM 4234 C C . LEU B 1 85 ? 17.616 39.083 49.357 1.00 15.83 84 LEU B C 1
ATOM 4235 O O . LEU B 1 85 ? 17.803 40.266 49.068 1.00 13.51 84 LEU B O 1
ATOM 4240 N N . GLY B 1 86 ? 16.500 38.646 49.938 1.00 11.29 85 GLY B N 1
ATOM 4241 C CA . GLY B 1 86 ? 15.428 39.550 50.298 1.00 13.49 85 GLY B CA 1
ATOM 4242 C C . GLY B 1 86 ? 15.862 40.637 51.264 1.00 13.97 85 GLY B C 1
ATOM 4243 O O . GLY B 1 86 ? 15.443 41.784 51.141 1.00 13.74 85 GLY B O 1
ATOM 4244 N N . VAL B 1 87 ? 16.658 40.270 52.257 1.00 12.40 86 VAL B N 1
ATOM 4245 C CA . VAL B 1 87 ? 17.161 41.256 53.203 1.00 11.53 86 VAL B CA 1
ATOM 4246 C C . VAL B 1 87 ? 18.001 42.284 52.447 1.00 13.20 86 VAL B C 1
ATOM 4247 O O . VAL B 1 87 ? 17.823 43.490 52.640 1.00 12.41 86 VAL B O 1
ATOM 4251 N N . HIS B 1 88 ? 18.879 41.816 51.559 1.00 10.57 87 HIS B N 1
ATOM 4252 C CA . HIS B 1 88 ? 19.726 42.719 50.775 1.00 14.88 87 HIS B CA 1
ATOM 4253 C C . HIS B 1 88 ? 18.908 43.707 49.964 1.00 12.68 87 HIS B C 1
ATOM 4254 O O . HIS B 1 88 ? 19.203 44.911 49.942 1.00 10.94 87 HIS B O 1
ATOM 4261 N N . ILE B 1 89 ? 17.880 43.199 49.294 1.00 11.69 88 ILE B N 1
ATOM 4262 C CA . ILE B 1 89 ? 17.033 44.024 48.460 1.00 10.92 88 ILE B CA 1
ATOM 4263 C C . ILE B 1 89 ? 16.280 45.023 49.335 1.00 13.36 88 ILE B C 1
ATOM 4264 O O . ILE B 1 89 ? 16.189 46.200 48.978 1.00 12.76 88 ILE B O 1
ATOM 4269 N N . ASN B 1 90 ? 15.772 44.568 50.485 1.00 11.42 89 ASN B N 1
ATOM 4270 C CA . ASN B 1 90 ? 15.040 45.456 51.382 1.00 11.73 89 ASN B CA 1
ATOM 4271 C C . ASN B 1 90 ? 15.914 46.586 51.900 1.00 13.11 89 ASN B C 1
ATOM 4272 O O . ASN B 1 90 ? 15.470 47.740 51.956 1.00 12.03 89 ASN B O 1
ATOM 4277 N N . ARG B 1 91 ? 17.150 46.260 52.284 1.00 13.09 90 ARG B N 1
ATOM 4278 C CA . ARG B 1 91 ? 18.052 47.277 52.798 1.00 11.21 90 ARG B CA 1
ATOM 4279 C C . ARG B 1 91 ? 18.403 48.242 51.678 1.00 13.79 90 ARG B C 1
ATOM 4280 O O . ARG B 1 91 ? 18.516 49.445 51.909 1.00 15.08 90 ARG B O 1
ATOM 4288 N N . PHE B 1 92 ? 18.589 47.709 50.471 1.00 9.74 91 PHE B N 1
ATOM 4289 C CA . PHE B 1 92 ? 18.901 48.550 49.316 1.00 15.02 91 PHE B CA 1
ATOM 4290 C C . PHE B 1 92 ? 17.804 49.590 49.110 1.00 15.67 91 PHE B C 1
ATOM 4291 O O . PHE B 1 92 ? 18.087 50.792 49.017 1.00 13.91 91 PHE B O 1
ATOM 4299 N N . TYR B 1 93 ? 16.555 49.131 49.072 1.00 11.95 92 TYR B N 1
ATOM 4300 C CA . TYR B 1 93 ? 15.417 50.013 48.796 1.00 14.26 92 TYR B CA 1
ATOM 4301 C C . TYR B 1 93 ? 15.190 51.010 49.933 1.00 13.52 92 TYR B C 1
ATOM 4302 O O . TYR B 1 93 ? 15.058 52.224 49.711 1.00 13.47 92 TYR B O 1
ATOM 4311 N N . ALA B 1 94 ? 15.172 50.485 51.153 1.00 13.44 93 ALA B N 1
ATOM 4312 C CA . ALA B 1 94 ? 14.966 51.282 52.359 1.00 13.49 93 ALA B CA 1
ATOM 4313 C C . ALA B 1 94 ? 16.067 52.299 52.539 1.00 15.82 93 ALA B C 1
ATOM 4314 O O . ALA B 1 94 ? 15.802 53.447 52.924 1.00 14.34 93 ALA B O 1
ATOM 4316 N N . GLY B 1 95 ? 17.300 51.849 52.280 1.00 14.33 94 GLY B N 1
ATOM 4317 C CA . GLY B 1 95 ? 18.484 52.672 52.403 1.00 11.79 94 GLY B CA 1
ATOM 4318 C C . GLY B 1 95 ? 18.425 53.875 51.491 1.00 13.58 94 GLY B C 1
ATOM 4319 O O . GLY B 1 95 ? 18.713 54.992 51.913 1.00 13.27 94 GLY B O 1
ATOM 4320 N N . LYS B 1 96 ? 18.054 53.653 50.233 1.00 12.53 95 LYS B N 1
ATOM 4321 C CA . LYS B 1 96 ? 17.980 54.739 49.265 1.00 14.65 95 LYS B CA 1
ATOM 4322 C C . LYS B 1 96 ? 17.012 55.834 49.694 1.00 16.64 95 LYS B C 1
ATOM 4323 O O . LYS B 1 96 ? 17.348 57.026 49.658 1.00 15.43 95 LYS B O 1
ATOM 4329 N N . ASN B 1 97 ? 15.817 55.435 50.127 1.00 14.41 96 ASN B N 1
ATOM 4330 C CA . ASN B 1 97 ? 14.834 56.397 50.596 1.00 17.36 96 ASN B CA 1
ATOM 4331 C C . ASN B 1 97 ? 15.309 57.113 51.861 1.00 15.61 96 ASN B C 1
ATOM 4332 O O . ASN B 1 97 ? 15.056 58.302 52.051 1.00 15.55 96 ASN B O 1
ATOM 4337 N N . GLN B 1 98 ? 15.992 56.380 52.728 1.00 13.20 97 GLN B N 1
ATOM 4338 C CA . GLN B 1 98 ? 16.486 56.938 53.989 1.00 17.71 97 GLN B CA 1
ATOM 4339 C C . GLN B 1 98 ? 17.576 57.988 53.798 1.00 14.59 97 GLN B C 1
ATOM 4340 O O . GLN B 1 98 ? 17.520 59.073 54.402 1.00 13.72 97 GLN B O 1
ATOM 4346 N N . VAL B 1 99 ? 18.569 57.672 52.974 1.00 12.98 98 VAL B N 1
ATOM 4347 C CA . VAL B 1 99 ? 19.712 58.575 52.830 1.00 15.71 98 VAL B CA 1
ATOM 4348 C C . VAL B 1 99 ? 19.250 59.834 52.091 1.00 15.18 98 VAL B C 1
ATOM 4349 O O . VAL B 1 99 ? 19.805 60.919 52.292 1.00 14.39 98 VAL B O 1
ATOM 4353 N N . LYS B 1 100 ? 18.215 59.691 51.263 1.00 14.85 99 LYS B N 1
ATOM 4354 C CA . LYS B 1 100 ? 17.685 60.825 50.514 1.00 12.95 99 LYS B CA 1
ATOM 4355 C C . LYS B 1 100 ? 17.136 61.830 51.506 1.00 16.66 99 LYS B C 1
ATOM 4356 O O . LYS B 1 100 ? 17.409 63.025 51.416 1.00 17.26 99 LYS B O 1
ATOM 4362 N N . HIS B 1 101 ? 16.381 61.327 52.479 1.00 16.78 100 HIS B N 1
ATOM 4363 C CA . HIS B 1 101 ? 15.803 62.189 53.497 1.00 19.06 100 HIS B CA 1
ATOM 4364 C C . HIS B 1 101 ? 16.888 62.751 54.416 1.00 15.60 100 HIS B C 1
ATOM 4365 O O . HIS B 1 101 ? 16.829 63.919 54.785 1.00 16.68 100 HIS B O 1
ATOM 4372 N N . MET B 1 102 ? 17.870 61.933 54.790 1.00 11.54 101 MET B N 1
ATOM 4373 C CA . MET B 1 102 ? 19.008 62.423 55.580 1.00 14.06 101 MET B CA 1
ATOM 4374 C C . MET B 1 102 ? 19.707 63.591 54.898 1.00 12.62 101 MET B C 1
ATOM 4375 O O . MET B 1 102 ? 20.083 64.573 55.546 1.00 11.35 101 MET B O 1
ATOM 4380 N N . ILE B 1 103 ? 19.883 63.470 53.588 1.00 12.53 102 ILE B N 1
ATOM 4381 C CA . ILE B 1 103 ? 20.547 64.519 52.813 1.00 13.15 102 ILE B CA 1
ATOM 4382 C C . ILE B 1 103 ? 19.698 65.795 52.842 1.00 13.33 102 ILE B C 1
ATOM 4383 O O . ILE B 1 103 ? 20.217 66.897 53.052 1.00 13.18 102 ILE B O 1
ATOM 4388 N N . THR B 1 104 ? 18.394 65.645 52.631 1.00 12.89 103 THR B N 1
ATOM 4389 C CA . THR B 1 104 ? 17.484 66.784 52.706 1.00 16.41 103 THR B CA 1
ATOM 4390 C C . THR B 1 104 ? 17.524 67.478 54.070 1.00 16.47 103 THR B C 1
ATOM 4391 O O . THR B 1 104 ? 17.585 68.702 54.149 1.00 14.12 103 THR B O 1
ATOM 4395 N N . MET B 1 105 ? 17.502 66.702 55.147 1.00 10.88 104 MET B N 1
ATOM 4396 C CA . MET B 1 105 ? 17.521 67.301 56.478 1.00 11.81 104 MET B CA 1
ATOM 4397 C C . MET B 1 105 ? 18.851 67.993 56.833 1.00 15.14 104 MET B C 1
ATOM 4398 O O . MET B 1 105 ? 18.841 69.084 57.411 1.00 13.76 104 MET B O 1
ATOM 4403 N N . MET B 1 106 ? 19.985 67.365 56.516 1.00 13.03 105 MET B N 1
ATOM 4404 C CA . MET B 1 106 ? 21.288 67.953 56.833 1.00 16.63 105 MET B CA 1
ATOM 4405 C C . MET B 1 106 ? 21.577 69.165 55.932 1.00 14.91 105 MET B C 1
ATOM 4406 O O . MET B 1 106 ? 22.193 70.138 56.378 1.00 13.65 105 MET B O 1
ATOM 4411 N N . LYS B 1 107 ? 21.136 69.094 54.675 1.00 13.11 106 LYS B N 1
ATOM 4412 C CA . LYS B 1 107 ? 21.292 70.204 53.732 1.00 14.76 106 LYS B CA 1
ATOM 4413 C C . LYS B 1 107 ? 20.534 71.437 54.214 1.00 17.60 106 LYS B C 1
ATOM 4414 O O . LYS B 1 107 ? 20.974 72.565 54.006 1.00 17.43 106 LYS B O 1
ATOM 4420 N N . SER B 1 108 ? 19.400 71.227 54.880 1.00 16.20 107 SER B N 1
ATOM 4421 C CA . SER B 1 108 ? 18.562 72.353 55.277 1.00 19.94 107 SER B CA 1
ATOM 4422 C C . SER B 1 108 ? 19.188 73.213 56.392 1.00 20.23 107 SER B C 1
ATOM 4423 O O . SER B 1 108 ? 18.723 74.323 56.657 1.00 19.91 107 SER B O 1
ATOM 4426 N N . LEU B 1 109 ? 20.234 72.708 57.035 1.00 19.31 108 LEU B N 1
ATOM 4427 C CA . LEU B 1 109 ? 20.912 73.469 58.087 1.00 16.13 108 LEU B CA 1
ATOM 4428 C C . LEU B 1 109 ? 21.510 74.785 57.589 1.00 18.06 108 LEU B C 1
ATOM 4429 O O . LEU B 1 109 ? 21.503 75.783 58.304 1.00 22.57 108 LEU B O 1
ATOM 4434 N N . PHE B 1 110 ? 22.032 74.796 56.371 1.00 15.68 109 PHE B N 1
ATOM 4435 C CA . PHE B 1 110 ? 22.708 75.991 55.886 1.00 21.54 109 PHE B CA 1
ATOM 4436 C C . PHE B 1 110 ? 22.310 76.335 54.466 1.00 22.32 109 PHE B C 1
ATOM 4437 O O . PHE B 1 110 ? 23.162 76.737 53.666 1.00 27.17 109 PHE B O 1
ATOM 4445 N N . ASP B 1 111 ? 21.029 76.181 54.138 1.00 21.48 110 ASP B N 1
ATOM 4446 C CA . ASP B 1 111 ? 20.624 76.390 52.758 1.00 23.81 110 ASP B CA 1
ATOM 4447 C C . ASP B 1 111 ? 20.156 77.823 52.503 1.00 24.01 110 ASP B C 1
ATOM 4448 O O . ASP B 1 111 ? 19.605 78.115 51.445 1.00 29.23 110 ASP B O 1
ATOM 4453 N N . THR B 1 112 ? 20.382 78.708 53.471 1.00 24.56 111 THR B N 1
ATOM 4454 C CA . THR B 1 112 ? 20.100 80.135 53.300 1.00 24.78 111 THR B CA 1
ATOM 4455 C C . THR B 1 112 ? 21.373 80.939 53.547 1.00 25.63 111 THR B C 1
ATOM 4456 O O . THR B 1 112 ? 22.231 80.511 54.315 1.00 21.50 111 THR B O 1
ATOM 4460 N N . GLU B 1 113 ? 21.504 82.095 52.899 1.00 26.90 112 GLU B N 1
ATOM 4461 C CA . GLU B 1 113 ? 22.699 82.915 53.090 1.00 26.95 112 GLU B CA 1
ATOM 4462 C C . GLU B 1 113 ? 22.866 83.273 54.568 1.00 25.61 112 GLU B C 1
ATOM 4463 O O . GLU B 1 113 ? 23.978 83.284 55.082 1.00 27.02 112 GLU B O 1
ATOM 4469 N N . GLU B 1 114 ? 21.759 83.531 55.257 1.00 21.57 113 GLU B N 1
ATOM 4470 C CA . GLU B 1 114 ? 21.843 83.928 56.658 1.00 23.93 113 GLU B CA 1
ATOM 4471 C C . GLU B 1 114 ? 22.417 82.797 57.511 1.00 23.14 113 GLU B C 1
ATOM 4472 O O . GLU B 1 114 ? 23.226 83.040 58.409 1.00 22.29 113 GLU B O 1
ATOM 4478 N N . ALA B 1 115 ? 22.022 81.558 57.221 1.00 23.35 114 ALA B N 1
ATOM 4479 C CA . ALA B 1 115 ? 22.544 80.416 57.970 1.00 20.75 114 ALA B CA 1
ATOM 4480 C C . ALA B 1 115 ? 24.008 80.153 57.624 1.00 17.43 114 ALA B C 1
ATOM 4481 O O . ALA B 1 115 ? 24.792 79.764 58.484 1.00 21.88 114 ALA B O 1
ATOM 4483 N N . MET B 1 116 ? 24.380 80.366 56.367 1.00 18.21 115 MET B N 1
ATOM 4484 C CA . MET B 1 116 ? 25.764 80.141 55.958 1.00 23.17 115 MET B CA 1
ATOM 4485 C C . MET B 1 116 ? 26.719 81.160 56.594 1.00 22.35 115 MET B C 1
ATOM 4486 O O . MET B 1 116 ? 27.815 80.806 57.033 1.00 22.03 115 MET B O 1
ATOM 4491 N N . ARG B 1 117 ? 26.300 82.421 56.645 1.00 21.31 116 ARG B N 1
ATOM 4492 C CA . ARG B 1 117 ? 27.090 83.469 57.292 1.00 23.92 116 ARG B CA 1
ATOM 4493 C C . ARG B 1 117 ? 27.261 83.209 58.790 1.00 22.14 116 ARG B C 1
ATOM 4494 O O . ARG B 1 117 ? 28.300 83.537 59.364 1.00 20.08 116 ARG B O 1
ATOM 4502 N N . GLN B 1 118 ? 26.231 82.646 59.423 1.00 21.61 117 GLN B N 1
ATOM 4503 C CA . GLN B 1 118 ? 26.308 82.261 60.834 1.00 21.53 117 GLN B CA 1
ATOM 4504 C C . GLN B 1 118 ? 27.400 81.198 61.045 1.00 25.10 117 GLN B C 1
ATOM 4505 O O . GLN B 1 118 ? 28.178 81.248 62.010 1.00 19.95 117 GLN B O 1
ATOM 4511 N N . LEU B 1 119 ? 27.452 80.248 60.117 1.00 21.28 118 LEU B N 1
ATOM 4512 C CA . LEU B 1 119 ? 28.458 79.202 60.116 1.00 23.27 118 LEU B CA 1
ATOM 4513 C C . LEU B 1 119 ? 29.853 79.785 59.848 1.00 22.09 118 LEU B C 1
ATOM 4514 O O . LEU B 1 119 ? 30.821 79.451 60.537 1.00 19.43 118 LEU B O 1
ATOM 4519 N N . ASP B 1 120 ? 29.939 80.664 58.845 1.00 25.02 119 ASP B N 1
ATOM 4520 C CA . ASP B 1 120 ? 31.166 81.404 58.545 1.00 26.98 119 ASP B CA 1
ATOM 4521 C C . ASP B 1 120 ? 31.752 82.071 59.791 1.00 21.17 119 ASP B C 1
ATOM 4522 O O . ASP B 1 120 ? 32.947 81.978 60.055 1.00 25.05 119 ASP B O 1
ATOM 4527 N N . ARG B 1 121 ? 30.897 82.753 60.540 1.00 21.55 120 ARG B N 1
ATOM 4528 C CA . ARG B 1 121 ? 31.313 83.449 61.749 1.00 24.93 120 ARG B CA 1
ATOM 4529 C C . ARG B 1 121 ? 31.850 82.471 62.788 1.00 24.04 120 ARG B C 1
ATOM 4530 O O . ARG B 1 121 ? 32.920 82.690 63.360 1.00 23.69 120 ARG B O 1
ATOM 4538 N N . ALA B 1 122 ? 31.096 81.395 63.020 1.00 21.02 121 ALA B N 1
ATOM 4539 C CA . ALA B 1 122 ? 31.509 80.339 63.939 1.00 20.57 121 ALA B CA 1
ATOM 4540 C C . ALA B 1 122 ? 32.865 79.736 63.564 1.00 18.58 121 ALA B C 1
ATOM 4541 O O . ALA B 1 122 ? 33.722 79.559 64.424 1.00 21.07 121 ALA B O 1
ATOM 4543 N N . LEU B 1 123 ? 33.051 79.422 62.282 1.00 17.56 122 LEU B N 1
ATOM 4544 C CA . LEU B 1 123 ? 34.313 78.854 61.805 1.00 17.81 122 LEU B CA 1
ATOM 4545 C C . LEU B 1 123 ? 35.453 79.820 62.066 1.00 19.46 122 LEU B C 1
ATOM 4546 O O . LEU B 1 123 ? 36.525 79.425 62.522 1.00 19.69 122 LEU B O 1
ATOM 4551 N N . MET B 1 124 ? 35.208 81.095 61.781 1.00 21.97 123 MET B N 1
ATOM 4552 C CA . MET B 1 124 ? 36.201 82.132 62.028 1.00 22.22 123 MET B CA 1
ATOM 4553 C C . MET B 1 124 ? 36.592 82.172 63.503 1.00 24.36 123 MET B C 1
ATOM 4554 O O . MET B 1 124 ? 37.770 82.324 63.841 1.00 25.73 123 MET B O 1
ATOM 4559 N N . GLY B 1 125 ? 35.600 82.017 64.373 1.00 23.87 124 GLY B N 1
ATOM 4560 C CA . GLY B 1 125 ? 35.828 82.054 65.805 1.00 20.19 124 GLY B CA 1
ATOM 4561 C C . GLY B 1 125 ? 36.703 80.909 66.268 1.00 22.69 124 GLY B C 1
ATOM 4562 O O . GLY B 1 125 ? 37.628 81.103 67.046 1.00 20.95 124 GLY B O 1
ATOM 4563 N N . LEU B 1 126 ? 36.411 79.707 65.781 1.00 21.06 125 LEU B N 1
ATOM 4564 C CA . LEU B 1 126 ? 37.097 78.512 66.256 1.00 16.53 125 LEU B CA 1
ATOM 4565 C C . LEU B 1 126 ? 38.487 78.392 65.671 1.00 18.91 125 LEU B C 1
ATOM 4566 O O . LEU B 1 126 ? 39.414 77.933 66.342 1.00 18.38 125 LEU B O 1
ATOM 4571 N N . PHE B 1 127 ? 38.613 78.799 64.410 1.00 19.49 126 PHE B N 1
ATOM 4572 C CA . PHE B 1 127 ? 39.877 78.711 63.685 1.00 21.08 126 PHE B CA 1
ATOM 4573 C C . PHE B 1 127 ? 40.659 80.033 63.701 1.00 22.95 126 PHE B C 1
ATOM 4574 O O . PHE B 1 127 ? 41.470 80.300 62.808 1.00 24.26 126 PHE B O 1
ATOM 4582 N N . VAL B 1 128 ? 40.417 80.839 64.730 1.00 24.54 127 VAL B N 1
ATOM 4583 C CA . VAL B 1 128 ? 41.099 82.125 64.900 1.00 27.36 127 VAL B CA 1
ATOM 4584 C C . VAL B 1 128 ? 42.629 82.004 64.871 1.00 29.95 127 VAL B C 1
ATOM 4585 O O . VAL B 1 128 ? 43.311 82.907 64.390 1.00 34.07 127 VAL B O 1
ATOM 4589 N N . ASP B 1 129 ? 43.165 80.889 65.360 1.00 27.96 128 ASP B N 1
ATOM 4590 C CA . ASP B 1 129 ? 44.614 80.705 65.410 1.00 30.53 128 ASP B CA 1
ATOM 4591 C C . ASP B 1 129 ? 45.108 79.725 64.357 1.00 30.59 128 ASP B C 1
ATOM 4592 O O . ASP B 1 129 ? 46.219 79.218 64.464 1.00 32.44 128 ASP B O 1
ATOM 4597 N N . ALA B 1 130 ? 44.285 79.454 63.346 1.00 29.91 129 ALA B N 1
ATOM 4598 C CA . ALA B 1 130 ? 44.624 78.441 62.345 1.00 29.81 129 ALA B CA 1
ATOM 4599 C C . ALA B 1 130 ? 45.854 78.815 61.502 1.00 34.14 129 ALA B C 1
ATOM 4600 O O . ALA B 1 130 ? 46.014 79.960 61.087 1.00 33.52 129 ALA B O 1
ATOM 4602 N N . ARG B 1 131 ? 46.699 77.817 61.249 1.00 33.63 130 ARG B N 1
ATOM 4603 C CA . ARG B 1 131 ? 47.909 77.959 60.441 1.00 36.80 130 ARG B CA 1
ATOM 4604 C C . ARG B 1 131 ? 47.644 78.435 59.003 1.00 38.49 130 ARG B C 1
ATOM 4605 O O . ARG B 1 131 ? 48.437 79.200 58.446 1.00 33.58 130 ARG B O 1
ATOM 4613 N N . ASP B 1 132 ? 46.547 77.965 58.402 1.00 31.27 131 ASP B N 1
ATOM 4614 C CA . ASP B 1 132 ? 46.125 78.417 57.072 1.00 29.07 131 ASP B CA 1
ATOM 4615 C C . ASP B 1 132 ? 44.605 78.331 56.935 1.00 32.69 131 ASP B C 1
ATOM 4616 O O . ASP B 1 132 ? 43.903 78.175 57.931 1.00 28.07 131 ASP B O 1
ATOM 4621 N N . ASN B 1 133 ? 44.091 78.440 55.713 1.00 28.51 132 ASN B N 1
ATOM 4622 C CA . ASN B 1 133 ? 42.638 78.483 55.528 1.00 25.65 132 ASN B CA 1
ATOM 4623 C C . ASN B 1 133 ? 42.037 77.146 55.052 1.00 24.97 132 ASN B C 1
ATOM 4624 O O . ASN B 1 133 ? 40.977 77.103 54.419 1.00 25.06 132 ASN B O 1
ATOM 4629 N N . SER B 1 134 ? 42.701 76.052 55.403 1.00 26.42 133 SER B N 1
ATOM 4630 C CA . SER B 1 134 ? 42.288 74.731 54.937 1.00 26.16 133 SER B CA 1
ATOM 4631 C C . SER B 1 134 ? 40.914 74.307 55.447 1.00 21.94 133 SER B C 1
ATOM 4632 O O . SER B 1 134 ? 40.315 73.389 54.897 1.00 20.70 133 SER B O 1
ATOM 4635 N N . TYR B 1 135 ? 40.414 74.962 56.491 1.00 20.19 134 TYR B N 1
ATOM 4636 C CA . TYR B 1 135 ? 39.099 74.614 57.021 1.00 21.52 134 TYR B CA 1
ATOM 4637 C C . TYR B 1 135 ? 38.005 74.911 55.999 1.00 23.53 134 TYR B C 1
ATOM 4638 O O . TYR B 1 135 ? 36.891 74.390 56.093 1.00 23.04 134 TYR B O 1
ATOM 4647 N N . MET B 1 136 ? 38.313 75.750 55.014 1.00 20.30 135 MET B N 1
ATOM 4648 C CA . MET B 1 136 ? 37.302 76.094 54.024 1.00 24.87 135 MET B CA 1
ATOM 4649 C C . MET B 1 136 ? 37.021 74.919 53.072 1.00 22.70 135 MET B C 1
ATOM 4650 O O . MET B 1 136 ? 35.886 74.438 53.032 1.00 24.91 135 MET B O 1
ATOM 4655 N N . PRO B 1 137 ? 38.035 74.426 52.330 1.00 24.62 136 PRO B N 1
ATOM 4656 C CA . PRO B 1 137 ? 37.679 73.284 51.478 1.00 24.05 136 PRO B CA 1
ATOM 4657 C C . PRO B 1 137 ? 37.476 71.977 52.251 1.00 23.00 136 PRO B C 1
ATOM 4658 O O . PRO B 1 137 ? 36.716 71.128 51.812 1.00 22.01 136 PRO B O 1
ATOM 4662 N N . LEU B 1 138 ? 38.156 71.813 53.379 1.00 23.70 137 LEU B N 1
ATOM 4663 C CA . LEU B 1 138 ? 38.060 70.560 54.118 1.00 22.34 137 LEU B CA 1
ATOM 4664 C C . LEU B 1 138 ? 36.755 70.443 54.922 1.00 19.58 137 LEU B C 1
ATOM 4665 O O . LEU B 1 138 ? 36.219 69.346 55.094 1.00 19.78 137 LEU B O 1
ATOM 4670 N N . ILE B 1 139 ? 36.242 71.561 55.413 1.00 18.92 138 ILE B N 1
ATOM 4671 C CA . ILE B 1 139 ? 35.057 71.522 56.261 1.00 16.62 138 ILE B CA 1
ATOM 4672 C C . ILE B 1 139 ? 33.926 72.356 55.693 1.00 19.62 138 ILE B C 1
ATOM 4673 O O . ILE B 1 139 ? 32.853 71.835 55.412 1.00 21.12 138 ILE B O 1
ATOM 4678 N N . ALA B 1 140 ? 34.160 73.652 55.528 1.00 19.18 139 ALA B N 1
ATOM 4679 C CA . ALA B 1 140 ? 33.100 74.567 55.145 1.00 18.51 139 ALA B CA 1
ATOM 4680 C C . ALA B 1 140 ? 32.429 74.174 53.820 1.00 16.16 139 ALA B C 1
ATOM 4681 O O . ALA B 1 140 ? 31.213 74.250 53.700 1.00 20.52 139 ALA B O 1
ATOM 4683 N N . LEU B 1 141 ? 33.216 73.733 52.847 1.00 15.35 140 LEU B N 1
ATOM 4684 C CA . LEU B 1 141 ? 32.695 73.471 51.511 1.00 18.51 140 LEU B CA 1
ATOM 4685 C C . LEU B 1 141 ? 32.449 71.977 51.266 1.00 19.53 140 LEU B C 1
ATOM 4686 O O . LEU B 1 141 ? 32.199 71.562 50.137 1.00 18.82 140 LEU B O 1
ATOM 4691 N N . SER B 1 142 ? 32.513 71.179 52.331 1.00 18.71 141 SER B N 1
ATOM 4692 C CA . SER B 1 142 ? 32.400 69.728 52.215 1.00 18.30 141 SER B CA 1
ATOM 4693 C C . SER B 1 142 ? 31.224 69.180 53.023 1.00 15.75 141 SER B C 1
ATOM 4694 O O . SER B 1 142 ? 31.110 67.969 53.246 1.00 14.87 141 SER B O 1
ATOM 4697 N N . LEU B 1 143 ? 30.333 70.069 53.441 1.00 15.96 142 LEU B N 1
ATOM 4698 C CA . LEU B 1 143 ? 29.158 69.646 54.192 1.00 15.26 142 LEU B CA 1
ATOM 4699 C C . LEU B 1 143 ? 28.021 69.284 53.237 1.00 16.46 142 LEU B C 1
ATOM 4700 O O . LEU B 1 143 ? 26.973 69.947 53.206 1.00 16.08 142 LEU B O 1
ATOM 4705 N N . HIS B 1 144 ? 28.246 68.235 52.448 1.00 12.49 143 HIS B N 1
ATOM 4706 C CA . HIS B 1 144 ? 27.250 67.746 51.500 1.00 13.23 143 HIS B CA 1
ATOM 4707 C C . HIS B 1 144 ? 27.474 66.260 51.249 1.00 12.93 143 HIS B C 1
ATOM 4708 O O . HIS B 1 144 ? 28.438 65.690 51.755 1.00 14.67 143 HIS B O 1
ATOM 4715 N N . GLU B 1 145 ? 26.608 65.643 50.448 1.00 13.25 144 GLU B N 1
ATOM 4716 C CA . GLU B 1 145 ? 26.596 64.177 50.319 1.00 13.91 144 GLU B CA 1
ATOM 4717 C C . GLU B 1 145 ? 27.833 63.568 49.658 1.00 13.77 144 GLU B C 1
ATOM 4718 O O . GLU B 1 145 ? 28.022 62.350 49.720 1.00 15.47 144 GLU B O 1
ATOM 4724 N N . ASN B 1 146 ? 28.668 64.397 49.029 1.00 12.62 145 ASN B N 1
ATOM 4725 C CA . ASN B 1 146 ? 29.906 63.912 48.418 1.00 16.17 145 ASN B CA 1
ATOM 4726 C C . ASN B 1 146 ? 31.144 64.475 49.102 1.00 13.16 145 ASN B C 1
ATOM 4727 O O . ASN B 1 146 ? 32.280 64.287 48.635 1.00 15.19 145 ASN B O 1
ATOM 4732 N N . GLY B 1 147 ? 30.925 65.144 50.226 1.00 10.95 146 GLY B N 1
ATOM 4733 C CA . GLY B 1 147 ? 31.967 65.957 50.824 1.00 13.30 146 GLY B CA 1
ATOM 4734 C C . GLY B 1 147 ? 33.012 65.224 51.640 1.00 15.26 146 GLY B C 1
ATOM 4735 O O . GLY B 1 147 ? 34.179 65.593 51.615 1.00 13.91 146 GLY B O 1
ATOM 4736 N N . LEU B 1 148 ? 32.612 64.178 52.357 1.00 13.39 147 LEU B N 1
ATOM 4737 C CA . LEU B 1 148 ? 33.507 63.632 53.387 1.00 12.50 147 LEU B CA 1
ATOM 4738 C C . LEU B 1 148 ? 33.636 62.113 53.384 1.00 13.52 147 LEU B C 1
ATOM 4739 O O . LEU B 1 148 ? 33.236 61.445 54.348 1.00 14.09 147 LEU B O 1
ATOM 4744 N N . PRO B 1 149 ? 34.212 61.558 52.309 1.00 13.31 148 PRO B N 1
ATOM 4745 C CA . PRO B 1 149 ? 34.637 60.153 52.355 1.00 14.37 148 PRO B CA 1
ATOM 4746 C C . PRO B 1 149 ? 35.613 59.940 53.508 1.00 15.61 148 PRO B C 1
ATOM 4747 O O . PRO B 1 149 ? 36.175 60.922 53.988 1.00 13.46 148 PRO B O 1
ATOM 4751 N N . ASP B 1 150 ? 35.831 58.687 53.909 1.00 15.74 149 ASP B N 1
ATOM 4752 C CA . ASP B 1 150 ? 36.665 58.352 55.073 1.00 15.90 149 ASP B CA 1
ATOM 4753 C C . ASP B 1 150 ? 38.003 59.096 55.126 1.00 17.29 149 ASP B C 1
ATOM 4754 O O . ASP B 1 150 ? 38.366 59.653 56.159 1.00 17.09 149 ASP B O 1
ATOM 4759 N N . SER B 1 151 ? 38.735 59.099 54.018 1.00 13.24 150 SER B N 1
ATOM 4760 C CA . SER B 1 151 ? 40.081 59.700 54.008 1.00 21.49 150 SER B CA 1
ATOM 4761 C C . SER B 1 151 ? 40.040 61.197 54.305 1.00 20.47 150 SER B C 1
ATOM 4762 O O . SER B 1 151 ? 40.894 61.728 55.020 1.00 21.05 150 SER B O 1
ATOM 4765 N N . LYS B 1 152 ? 39.022 61.874 53.780 1.00 19.32 151 LYS B N 1
ATOM 4766 C CA . LYS B 1 152 ? 38.900 63.303 53.977 1.00 20.33 151 LYS B CA 1
ATOM 4767 C C . LYS B 1 152 ? 38.293 63.621 55.351 1.00 19.43 151 LYS B C 1
ATOM 4768 O O . LYS B 1 152 ? 38.579 64.659 55.951 1.00 20.45 151 LYS B O 1
ATOM 4774 N N . PHE B 1 153 ? 37.491 62.697 55.863 1.00 13.66 152 PHE B N 1
ATOM 4775 C CA . PHE B 1 153 ? 36.860 62.850 57.175 1.00 16.23 152 PHE B CA 1
ATOM 4776 C C . PHE B 1 153 ? 37.913 62.834 58.282 1.00 16.61 152 PHE B C 1
ATOM 4777 O O . PHE B 1 153 ? 37.847 63.613 59.231 1.00 17.40 152 PHE B O 1
ATOM 4785 N N . ILE B 1 154 ? 38.893 61.946 58.139 1.00 15.72 153 ILE B N 1
ATOM 4786 C CA . ILE B 1 154 ? 39.970 61.830 59.104 1.00 18.53 153 ILE B CA 1
ATOM 4787 C C . ILE B 1 154 ? 40.733 63.150 59.197 1.00 19.17 153 ILE B C 1
ATOM 4788 O O . ILE B 1 154 ? 40.993 63.656 60.292 1.00 20.65 153 ILE B O 1
ATOM 4793 N N . LYS B 1 155 ? 41.057 63.722 58.040 1.00 15.99 154 LYS B N 1
ATOM 4794 C CA . LYS B 1 155 ? 41.780 64.993 57.997 1.00 18.76 154 LYS B CA 1
ATOM 4795 C C . LYS B 1 155 ? 40.948 66.129 58.573 1.00 18.26 154 LYS B C 1
ATOM 4796 O O . LYS B 1 155 ? 41.457 66.967 59.309 1.00 17.16 154 LYS B O 1
ATOM 4802 N N . ALA B 1 156 ? 39.660 66.147 58.251 1.00 15.78 155 ALA B N 1
ATOM 4803 C CA . ALA B 1 156 ? 38.769 67.174 58.780 1.00 15.20 155 ALA B CA 1
ATOM 4804 C C . ALA B 1 156 ? 38.702 67.146 60.312 1.00 16.17 155 ALA B C 1
ATOM 4805 O O . ALA B 1 156 ? 38.776 68.186 60.974 1.00 14.40 155 ALA B O 1
ATOM 4807 N N . VAL B 1 157 ? 38.578 65.953 60.880 1.00 16.31 156 VAL B N 1
ATOM 4808 C CA . VAL B 1 157 ? 38.505 65.812 62.327 1.00 15.75 156 VAL B CA 1
ATOM 4809 C C . VAL B 1 157 ? 39.833 66.200 62.977 1.00 19.32 156 VAL B C 1
ATOM 4810 O O . VAL B 1 157 ? 39.869 66.894 63.996 1.00 20.15 156 VAL B O 1
ATOM 4814 N N . ARG B 1 158 ? 40.931 65.781 62.377 1.00 18.61 157 ARG B N 1
ATOM 4815 C CA . ARG B 1 158 ? 42.223 66.178 62.919 1.00 21.54 157 ARG B CA 1
ATOM 4816 C C . ARG B 1 158 ? 42.375 67.704 62.922 1.00 21.72 157 ARG B C 1
ATOM 4817 O O . ARG B 1 158 ? 42.871 68.276 63.897 1.00 17.50 157 ARG B O 1
ATOM 4825 N N . LEU B 1 159 ? 41.903 68.361 61.868 1.00 16.54 158 LEU B N 1
ATOM 4826 C CA . LEU B 1 159 ? 41.988 69.814 61.796 1.00 19.54 158 LEU B CA 1
ATOM 4827 C C . LEU B 1 159 ? 41.118 70.471 62.870 1.00 21.09 158 LEU B C 1
ATOM 4828 O O . LEU B 1 159 ? 41.540 71.425 63.511 1.00 18.05 158 LEU B O 1
ATOM 4833 N N . ILE B 1 160 ? 39.907 69.955 63.069 1.00 15.52 159 ILE B N 1
ATOM 4834 C CA . ILE B 1 160 ? 39.044 70.472 64.122 1.00 17.46 159 ILE B CA 1
ATOM 4835 C C . ILE B 1 160 ? 39.747 70.338 65.467 1.00 17.55 159 ILE B C 1
ATOM 4836 O O . ILE B 1 160 ? 39.732 71.260 66.285 1.00 19.72 159 ILE B O 1
ATOM 4841 N N . GLN B 1 161 ? 40.381 69.189 65.681 1.00 17.27 160 GLN B N 1
ATOM 4842 C CA . GLN B 1 161 ? 40.976 68.873 66.974 1.00 17.97 160 GLN B CA 1
ATOM 4843 C C . GLN B 1 161 ? 42.157 69.778 67.323 1.00 23.31 160 GLN B C 1
ATOM 4844 O O . GLN B 1 161 ? 42.482 69.934 68.494 1.00 24.97 160 GLN B O 1
ATOM 4850 N N . THR B 1 162 ? 42.775 70.395 66.323 1.00 19.74 161 THR B N 1
ATOM 4851 C CA . THR B 1 162 ? 43.876 71.330 66.579 1.00 21.13 161 THR B CA 1
ATOM 4852 C C . THR B 1 162 ? 43.412 72.631 67.232 1.00 23.36 161 THR B C 1
ATOM 4853 O O . THR B 1 162 ? 44.232 73.385 67.750 1.00 24.78 161 THR B O 1
ATOM 4857 N N . THR B 1 163 ? 42.111 72.912 67.198 1.00 22.26 162 THR B N 1
ATOM 4858 C CA . THR B 1 163 ? 41.605 74.177 67.736 1.00 22.38 162 THR B CA 1
ATOM 4859 C C . THR B 1 163 ? 41.407 74.167 69.255 1.00 27.92 162 THR B C 1
ATOM 4860 O O . THR B 1 163 ? 40.898 75.142 69.818 1.00 30.45 162 THR B O 1
ATOM 4864 N N . VAL B 1 164 ? 41.805 73.088 69.927 1.00 26.80 163 VAL B N 1
ATOM 4865 C CA . VAL B 1 164 ? 41.596 73.008 71.376 1.00 28.31 163 VAL B CA 1
ATOM 4866 C C . VAL B 1 164 ? 42.465 73.989 72.163 1.00 32.88 163 VAL B C 1
ATOM 4867 O O . VAL B 1 164 ? 42.233 74.224 73.351 1.00 35.04 163 VAL B O 1
ATOM 4871 N N . ASN B 1 165 ? 43.468 74.563 71.514 1.00 30.39 164 ASN B N 1
ATOM 4872 C CA . ASN B 1 165 ? 44.327 75.508 72.211 1.00 36.41 164 ASN B CA 1
ATOM 4873 C C . ASN B 1 165 ? 43.840 76.945 72.060 1.00 35.73 164 ASN B C 1
ATOM 4874 O O . ASN B 1 165 ? 44.456 77.878 72.577 1.00 35.32 164 ASN B O 1
ATOM 4879 N N . SER B 1 166 ? 42.708 77.110 71.381 1.00 31.17 165 SER B N 1
ATOM 4880 C CA . SER B 1 166 ? 42.117 78.425 71.183 1.00 28.48 165 SER B CA 1
ATOM 4881 C C . SER B 1 166 ? 40.955 78.678 72.145 1.00 26.30 165 SER B C 1
ATOM 4882 O O . SER B 1 166 ? 40.421 79.777 72.204 1.00 26.86 165 SER B O 1
ATOM 4885 N N . PHE B 1 167 ? 40.574 77.661 72.908 1.00 24.85 166 PHE B N 1
ATOM 4886 C CA . PHE B 1 167 ? 39.620 77.852 73.993 1.00 27.65 166 PHE B CA 1
ATOM 4887 C C . PHE B 1 167 ? 39.978 76.933 75.155 1.00 27.37 166 PHE B C 1
ATOM 4888 O O . PHE B 1 167 ? 40.847 76.080 75.027 1.00 31.29 166 PHE B O 1
ATOM 4896 N N . HIS B 1 168 ? 39.324 77.113 76.295 1.00 28.70 167 HIS B N 1
ATOM 4897 C CA . HIS B 1 168 ? 39.601 76.254 77.436 1.00 30.62 167 HIS B CA 1
ATOM 4898 C C . HIS B 1 168 ? 38.770 74.985 77.325 1.00 29.25 167 HIS B C 1
ATOM 4899 O O . HIS B 1 168 ? 37.593 74.945 77.692 1.00 29.93 167 HIS B O 1
ATOM 4906 N N . ASN B 1 169 ? 39.401 73.953 76.787 1.00 28.73 168 ASN B N 1
ATOM 4907 C CA . ASN B 1 169 ? 38.765 72.656 76.642 1.00 27.28 168 ASN B CA 1
ATOM 4908 C C . ASN B 1 169 ? 38.767 71.905 77.967 1.00 27.33 168 ASN B C 1
ATOM 4909 O O . ASN B 1 169 ? 39.823 71.466 78.442 1.00 32.90 168 ASN B O 1
ATOM 4914 N N . ARG B 1 170 ? 37.591 71.776 78.573 1.00 26.62 169 ARG B N 1
ATOM 4915 C CA . ARG B 1 170 ? 37.440 70.993 79.797 1.00 30.26 169 ARG B CA 1
ATOM 4916 C C . ARG B 1 170 ? 36.368 69.929 79.606 1.00 23.78 169 ARG B C 1
ATOM 4917 O O . ARG B 1 170 ? 35.231 70.100 80.047 1.00 28.64 169 ARG B O 1
ATOM 4925 N N . PRO B 1 171 ? 36.735 68.826 78.947 1.00 23.38 170 PRO B N 1
ATOM 4926 C CA . PRO B 1 171 ? 35.760 67.777 78.631 1.00 22.24 170 PRO B CA 1
ATOM 4927 C C . PRO B 1 171 ? 35.066 67.252 79.883 1.00 23.59 170 PRO B C 1
ATOM 4928 O O . PRO B 1 171 ? 35.703 67.125 80.931 1.00 23.27 170 PRO B O 1
ATOM 4932 N N . ASP B 1 172 ? 33.773 66.965 79.776 1.00 24.60 171 ASP B N 1
ATOM 4933 C CA . ASP B 1 172 ? 33.052 66.286 80.849 1.00 21.85 171 ASP B CA 1
ATOM 4934 C C . ASP B 1 172 ? 33.723 64.950 81.157 1.00 24.08 171 ASP B C 1
ATOM 4935 O O . ASP B 1 172 ? 34.196 64.262 80.251 1.00 21.00 171 ASP B O 1
ATOM 4940 N N . ALA B 1 173 ? 33.794 64.591 82.435 1.00 24.01 172 ALA B N 1
ATOM 4941 C CA . ALA B 1 173 ? 34.313 63.284 82.806 1.00 20.03 172 ALA B CA 1
ATOM 4942 C C . ALA B 1 173 ? 33.458 62.197 82.165 1.00 18.40 172 ALA B C 1
ATOM 4943 O O . ALA B 1 173 ? 32.230 62.312 82.125 1.00 21.41 172 ALA B O 1
ATOM 4945 N N . ASP B 1 174 ? 34.112 61.167 81.642 1.00 19.44 173 ASP B N 1
ATOM 4946 C CA . ASP B 1 174 ? 33.434 60.006 81.077 1.00 19.81 173 ASP B CA 1
ATOM 4947 C C . ASP B 1 174 ? 32.509 60.322 79.900 1.00 19.53 173 ASP B C 1
ATOM 4948 O O . ASP B 1 174 ? 31.542 59.612 79.667 1.00 19.61 173 ASP B O 1
ATOM 4953 N N . ILE B 1 175 ? 32.823 61.377 79.159 1.00 20.79 174 ILE B N 1
ATOM 4954 C CA . ILE B 1 175 ? 32.082 61.715 77.952 1.00 18.05 174 ILE B CA 1
ATOM 4955 C C . ILE B 1 175 ? 32.212 60.610 76.875 1.00 19.09 174 ILE B C 1
ATOM 4956 O O . ILE B 1 175 ? 31.284 60.378 76.101 1.00 16.52 174 ILE B O 1
ATOM 4961 N N . GLU B 1 176 ? 33.354 59.928 76.827 1.00 18.26 175 GLU B N 1
ATOM 4962 C CA . GLU B 1 176 ? 33.556 58.862 75.838 1.00 18.07 175 GLU B CA 1
ATOM 4963 C C . GLU B 1 176 ? 32.502 57.767 76.005 1.00 21.40 175 GLU B C 1
ATOM 4964 O O . GLU B 1 176 ? 31.823 57.390 75.035 1.00 19.06 175 GLU B O 1
ATOM 4970 N N . GLN B 1 177 ? 32.336 57.280 77.234 1.00 19.01 176 GLN B N 1
ATOM 4971 C CA . GLN B 1 177 ? 31.311 56.284 77.517 1.00 17.40 176 GLN B CA 1
ATOM 4972 C C . GLN B 1 177 ? 29.915 56.834 77.262 1.00 21.03 176 GLN B C 1
ATOM 4973 O O . GLN B 1 177 ? 29.050 56.150 76.727 1.00 21.95 176 GLN B O 1
ATOM 4979 N N . TYR B 1 178 ? 29.709 58.078 77.666 1.00 18.50 177 TYR B N 1
ATOM 4980 C CA . TYR B 1 178 ? 28.441 58.755 77.489 1.00 21.81 177 TYR B CA 1
ATOM 4981 C C . TYR B 1 178 ? 28.017 58.837 76.022 1.00 21.18 177 TYR B C 1
ATOM 4982 O O . TYR B 1 178 ? 26.831 58.731 75.713 1.00 24.06 177 TYR B O 1
ATOM 4991 N N . ALA B 1 179 ? 28.986 59.029 75.133 1.00 19.97 178 ALA B N 1
ATOM 4992 C CA . ALA B 1 179 ? 28.702 59.230 73.712 1.00 16.70 178 ALA B CA 1
ATOM 4993 C C . ALA B 1 179 ? 28.458 57.919 72.974 1.00 19.78 178 ALA B C 1
ATOM 4994 O O . ALA B 1 179 ? 28.031 57.923 71.818 1.00 17.72 178 ALA B O 1
ATOM 4996 N N . GLU B 1 180 ? 28.722 56.795 73.634 1.00 18.23 179 GLU B N 1
ATOM 4997 C CA . GLU B 1 180 ? 28.521 55.495 73.000 1.00 20.91 179 GLU B CA 1
ATOM 4998 C C . GLU B 1 180 ? 27.066 55.305 72.565 1.00 21.16 179 GLU B C 1
ATOM 4999 O O . GLU B 1 180 ? 26.787 54.553 71.630 1.00 20.92 179 GLU B O 1
ATOM 5005 N N . LYS B 1 181 ? 26.137 56.020 73.195 1.00 18.75 180 LYS B N 1
ATOM 5006 C CA . LYS B 1 181 ? 24.736 55.895 72.816 1.00 20.29 180 LYS B CA 1
ATOM 5007 C C . LYS B 1 181 ? 24.473 56.445 71.410 1.00 17.13 180 LYS B C 1
ATOM 5008 O O . LYS B 1 181 ? 23.432 56.187 70.842 1.00 15.60 180 LYS B O 1
ATOM 5014 N N . LEU B 1 182 ? 25.419 57.187 70.841 1.00 17.26 181 LEU B N 1
ATOM 5015 C CA . LEU B 1 182 ? 25.202 57.755 69.510 1.00 17.57 181 LEU B CA 1
ATOM 5016 C C . LEU B 1 182 ? 25.148 56.690 68.402 1.00 17.12 181 LEU B C 1
ATOM 5017 O O . LEU B 1 182 ? 24.800 56.993 67.259 1.00 16.49 181 LEU B O 1
ATOM 5022 N N . ARG B 1 183 ? 25.468 55.447 68.734 1.00 16.19 182 ARG B N 1
ATOM 5023 C CA . ARG B 1 183 ? 25.326 54.380 67.747 1.00 19.54 182 ARG B CA 1
ATOM 5024 C C . ARG B 1 183 ? 24.114 53.487 67.999 1.00 17.28 182 ARG B C 1
ATOM 5025 O O . ARG B 1 183 ? 23.929 52.480 67.313 1.00 14.65 182 ARG B O 1
ATOM 5033 N N . ALA B 1 184 ? 23.274 53.860 68.963 1.00 14.27 183 ALA B N 1
ATOM 5034 C CA . ALA B 1 184 ? 22.052 53.095 69.243 1.00 16.00 183 ALA B CA 1
ATOM 5035 C C . ALA B 1 184 ? 21.166 52.928 68.004 1.00 15.03 183 ALA B C 1
ATOM 5036 O O . ALA B 1 184 ? 20.609 51.855 67.780 1.00 13.02 183 ALA B O 1
ATOM 5038 N N . TYR B 1 185 ? 21.051 53.983 67.197 1.00 15.06 184 TYR B N 1
ATOM 5039 C CA . TYR B 1 185 ? 20.228 53.955 65.981 1.00 12.24 184 TYR B CA 1
ATOM 5040 C C . TYR B 1 185 ? 21.051 53.982 64.692 1.00 11.98 184 TYR B C 1
ATOM 5041 O O . TYR B 1 185 ? 20.509 54.179 63.614 1.00 12.79 184 TYR B O 1
ATOM 5050 N N . ASN B 1 186 ? 22.360 53.773 64.790 1.00 10.54 185 ASN B N 1
ATOM 5051 C CA . ASN B 1 186 ? 23.198 53.901 63.608 1.00 11.66 185 ASN B CA 1
ATOM 5052 C C . ASN B 1 186 ? 24.552 53.223 63.833 1.00 12.17 185 ASN B C 1
ATOM 5053 O O . ASN B 1 186 ? 25.371 53.716 64.600 1.00 12.82 185 ASN B O 1
ATOM 5058 N N . TYR B 1 187 ? 24.764 52.084 63.180 1.00 12.91 186 TYR B N 1
ATOM 5059 C CA . TYR B 1 187 ? 25.998 51.316 63.326 1.00 15.40 186 TYR B CA 1
ATOM 5060 C C . TYR B 1 187 ? 27.060 51.713 62.306 1.00 15.82 186 TYR B C 1
ATOM 5061 O O . TYR B 1 187 ? 28.203 51.253 62.377 1.00 18.92 186 TYR B O 1
ATOM 5070 N N . LEU B 1 188 ? 26.676 52.528 61.335 1.00 13.06 187 LEU B N 1
ATOM 5071 C CA . LEU B 1 188 ? 27.620 53.039 60.355 1.00 13.00 187 LEU B CA 1
ATOM 5072 C C . LEU B 1 188 ? 28.346 54.259 60.897 1.00 16.13 187 LEU B C 1
ATOM 5073 O O . LEU B 1 188 ? 29.458 54.565 60.475 1.00 16.02 187 LEU B O 1
ATOM 5078 N N . TYR B 1 189 ? 27.703 54.945 61.838 1.00 13.54 188 TYR B N 1
ATOM 5079 C CA . TYR B 1 189 ? 28.201 56.213 62.380 1.00 13.42 188 TYR B 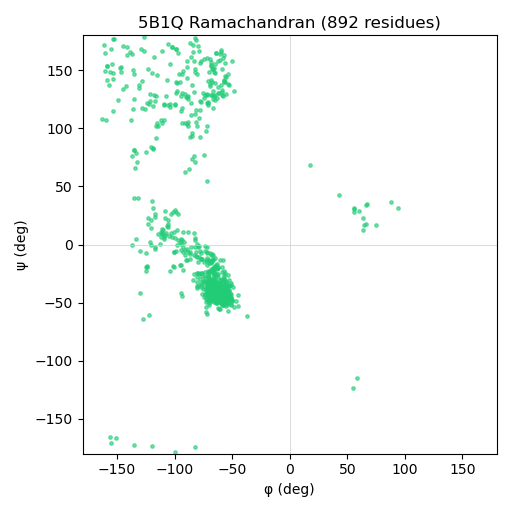CA 1
ATOM 5080 C C . TYR B 1 189 ? 29.512 56.073 63.149 1.00 12.91 188 TYR B C 1
ATOM 5081 O O . TYR B 1 189 ? 29.610 55.249 64.060 1.00 14.73 188 TYR B O 1
ATOM 5090 N N . LYS B 1 190 ? 30.501 56.894 62.798 1.00 10.93 189 LYS B N 1
ATOM 5091 C CA . LYS B 1 190 ? 31.775 56.909 63.530 1.00 14.37 189 LYS B CA 1
ATOM 5092 C C . LYS B 1 190 ? 31.743 57.999 64.597 1.00 14.42 189 LYS B C 1
ATOM 5093 O O . LYS B 1 190 ? 31.653 59.193 64.287 1.00 14.52 189 LYS B O 1
ATOM 5099 N N . ILE B 1 191 ? 31.791 57.594 65.857 1.00 12.38 190 ILE B N 1
ATOM 5100 C CA . ILE B 1 191 ? 31.698 58.569 66.953 1.00 15.31 190 ILE B CA 1
ATOM 5101 C C . ILE B 1 191 ? 33.011 59.319 67.181 1.00 16.84 190 ILE B C 1
ATOM 5102 O O . ILE B 1 191 ? 34.019 58.721 67.557 1.00 16.67 190 ILE B O 1
ATOM 5107 N N . PRO B 1 192 ? 33.011 60.645 66.955 1.00 15.03 191 PRO B N 1
ATOM 5108 C CA . PRO B 1 192 ? 34.230 61.419 67.218 1.00 16.65 191 PRO B CA 1
ATOM 5109 C C . PRO B 1 192 ? 34.379 61.777 68.693 1.00 16.18 191 PRO B C 1
ATOM 5110 O O . PRO B 1 192 ? 33.489 61.493 69.499 1.00 14.18 191 PRO B O 1
ATOM 5114 N N . LYS B 1 193 ? 35.499 62.413 69.027 1.00 16.66 192 LYS B N 1
ATOM 5115 C CA . LYS B 1 193 ? 35.847 62.692 70.411 1.00 16.69 192 LYS B CA 1
ATOM 5116 C C . LYS B 1 193 ? 35.159 63.957 70.917 1.00 16.03 192 LYS B C 1
ATOM 5117 O O . LYS B 1 193 ? 35.785 65.012 71.022 1.00 17.29 192 LYS B O 1
ATOM 5123 N N . TYR B 1 194 ? 33.863 63.847 71.213 1.00 15.91 193 TYR B N 1
ATOM 5124 C CA . TYR B 1 194 ? 33.104 64.946 71.807 1.00 14.56 193 TYR B CA 1
ATOM 5125 C C . TYR B 1 194 ? 33.627 65.294 73.192 1.00 17.99 193 TYR B C 1
ATOM 5126 O O . TYR B 1 194 ? 34.366 64.511 73.794 1.00 19.40 193 TYR B O 1
ATOM 5135 N N . THR B 1 195 ? 33.230 66.458 73.700 1.00 14.83 194 THR B N 1
ATOM 5136 C CA . THR B 1 195 ? 33.680 66.925 75.012 1.00 16.85 194 THR B CA 1
ATOM 5137 C C . THR B 1 195 ? 32.537 67.263 75.976 1.00 20.99 194 THR B C 1
ATOM 5138 O O . THR B 1 195 ? 32.748 67.327 77.188 1.00 22.60 194 THR B O 1
ATOM 5142 N N . LEU B 1 196 ? 31.333 67.488 75.448 1.00 17.99 195 LEU B N 1
ATOM 5143 C CA . LEU B 1 196 ? 30.216 67.924 76.282 1.00 18.96 195 LEU B CA 1
ATOM 5144 C C . LEU B 1 196 ? 29.042 66.955 76.214 1.00 18.68 195 LEU B C 1
ATOM 5145 O O . LEU B 1 196 ? 28.596 66.606 75.128 1.00 17.84 195 LEU B O 1
ATOM 5150 N N . LYS B 1 197 ? 28.537 66.539 77.374 1.00 18.35 196 LYS B N 1
ATOM 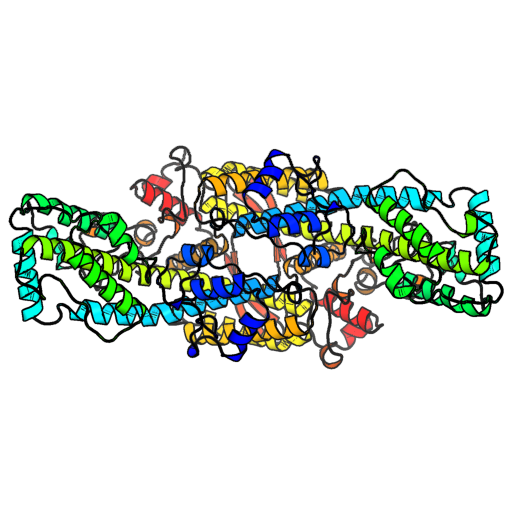5151 C CA . LYS B 1 197 ? 27.352 65.687 77.438 1.00 19.21 196 LYS B CA 1
ATOM 5152 C C . LYS B 1 197 ? 26.121 66.436 76.903 1.00 22.93 196 LYS B C 1
ATOM 5153 O O . LYS B 1 197 ? 25.241 65.853 76.266 1.00 17.39 196 LYS B O 1
ATOM 5159 N N . GLU B 1 198 ? 26.076 67.738 77.168 1.00 18.77 197 GLU B N 1
ATOM 5160 C CA . GLU B 1 198 ? 25.051 68.608 76.615 1.00 19.48 197 GLU B CA 1
ATOM 5161 C C . GLU B 1 198 ? 24.972 68.475 75.096 1.00 20.68 197 GLU B C 1
ATOM 5162 O O . GLU B 1 198 ? 23.892 68.402 74.519 1.00 21.24 197 GLU B O 1
ATOM 5168 N N . ALA B 1 199 ? 26.133 68.454 74.455 1.00 15.32 198 ALA B N 1
ATOM 5169 C CA . ALA B 1 199 ? 26.200 68.323 73.010 1.00 18.10 198 ALA B CA 1
ATOM 5170 C C . ALA B 1 199 ? 25.764 66.912 72.596 1.00 18.02 198 ALA B C 1
ATOM 5171 O O . ALA B 1 199 ? 24.928 66.741 71.702 1.00 14.20 198 ALA B O 1
ATOM 5173 N N . VAL B 1 200 ? 26.313 65.905 73.268 1.00 15.92 199 VAL B N 1
ATOM 5174 C CA . VAL B 1 200 ? 26.000 64.521 72.926 1.00 16.80 199 VAL B CA 1
ATOM 5175 C C . VAL B 1 200 ? 24.493 64.236 73.020 1.00 18.17 199 VAL B C 1
ATOM 5176 O O . VAL B 1 200 ? 23.957 63.534 72.168 1.00 15.73 199 VAL B O 1
ATOM 5180 N N . ASP B 1 201 ? 23.814 64.799 74.022 1.00 17.39 200 ASP B N 1
ATOM 5181 C CA . ASP B 1 201 ? 22.347 64.656 74.155 1.00 20.40 200 ASP B CA 1
ATOM 5182 C C . ASP B 1 201 ? 21.563 65.126 72.930 1.00 21.23 200 ASP B C 1
ATOM 5183 O O . ASP B 1 201 ? 20.554 64.516 72.513 1.00 16.59 200 ASP B O 1
ATOM 5188 N N . ILE B 1 202 ? 21.993 66.258 72.392 1.00 15.28 201 ILE B N 1
ATOM 5189 C CA . ILE B 1 202 ? 21.387 66.814 71.201 1.00 15.91 201 ILE B CA 1
ATOM 5190 C C . ILE B 1 202 ? 21.664 65.937 69.989 1.00 16.01 201 ILE B C 1
ATOM 5191 O O . ILE B 1 202 ? 20.762 65.657 69.201 1.00 15.47 201 ILE B O 1
ATOM 5196 N N . TYR B 1 203 ? 22.911 65.506 69.846 1.00 14.61 202 TYR B N 1
ATOM 5197 C CA . TYR B 1 203 ? 23.295 64.698 68.684 1.00 13.70 202 TYR B CA 1
ATOM 5198 C C . TYR B 1 203 ? 22.626 63.332 68.738 1.00 14.66 202 TYR B C 1
ATOM 5199 O O . TYR B 1 203 ? 22.314 62.758 67.698 1.00 13.51 202 TYR B O 1
ATOM 5208 N N . SER B 1 204 ? 22.377 62.824 69.945 1.00 17.00 203 SER B N 1
ATOM 5209 C CA . SER B 1 204 ? 21.622 61.568 70.087 1.00 15.56 203 SER B CA 1
ATOM 5210 C C . SER B 1 204 ? 20.223 61.682 69.490 1.00 16.92 203 SER B C 1
ATOM 5211 O O . SER B 1 204 ? 19.795 60.804 68.739 1.00 15.28 203 SER B O 1
ATOM 5214 N N . ASP B 1 205 ? 19.518 62.767 69.814 1.00 14.98 204 ASP B N 1
ATOM 5215 C CA . ASP B 1 205 ? 18.207 63.016 69.222 1.00 19.83 204 ASP B CA 1
ATOM 5216 C C . ASP B 1 205 ? 18.324 63.207 67.714 1.00 16.60 204 ASP B C 1
ATOM 5217 O O . ASP B 1 205 ? 17.529 62.654 66.963 1.00 13.60 204 ASP B O 1
ATOM 5222 N N . ASN B 1 206 ? 19.316 63.976 67.267 1.00 13.63 205 ASN B N 1
ATOM 5223 C CA . ASN B 1 206 ? 19.511 64.181 65.831 1.00 12.77 205 ASN B CA 1
ATOM 5224 C C . ASN B 1 206 ? 19.681 62.866 65.059 1.00 12.43 205 ASN B C 1
ATOM 5225 O O . ASN B 1 206 ? 19.063 62.659 64.011 1.00 13.06 205 ASN B O 1
ATOM 5230 N N . LEU B 1 207 ? 20.545 61.993 65.565 1.00 15.03 206 LEU B N 1
ATOM 5231 C CA . LEU B 1 207 ? 20.856 60.742 64.875 1.00 12.15 206 LEU B CA 1
ATOM 5232 C C . LEU B 1 207 ? 19.653 59.790 64.896 1.00 14.56 206 LEU B C 1
ATOM 5233 O O . LEU B 1 207 ? 19.345 59.129 63.912 1.00 13.84 206 LEU B O 1
ATOM 5238 N N . LYS B 1 208 ? 18.970 59.730 66.025 1.00 11.86 207 LYS B N 1
ATOM 5239 C CA . LYS B 1 208 ? 17.728 58.966 66.100 1.00 12.79 207 LYS B CA 1
ATOM 5240 C C . LYS B 1 208 ? 16.717 59.508 65.086 1.00 13.76 207 LYS B C 1
ATOM 5241 O O . LYS B 1 208 ? 16.100 58.746 64.342 1.00 12.57 207 LYS B O 1
ATOM 5247 N N . ASP B 1 209 ? 16.573 60.829 65.030 1.00 14.12 208 ASP B N 1
ATOM 5248 C CA . ASP B 1 209 ? 15.660 61.445 64.068 1.00 14.63 208 ASP B CA 1
ATOM 5249 C C . ASP B 1 209 ? 16.023 61.104 62.628 1.00 13.63 208 ASP B C 1
ATOM 5250 O O . ASP B 1 209 ? 15.142 60.805 61.817 1.00 13.79 208 ASP B O 1
ATOM 5255 N N . LEU B 1 210 ? 17.312 61.152 62.305 1.00 12.23 209 LEU B N 1
ATOM 5256 C CA . LEU B 1 210 ? 17.767 60.861 60.945 1.00 12.92 209 LEU B CA 1
ATOM 5257 C C . LEU B 1 210 ? 17.454 59.418 60.515 1.00 11.99 209 LEU B C 1
ATOM 5258 O O . LEU B 1 210 ? 17.102 59.160 59.368 1.00 14.20 209 LEU B O 1
ATOM 5263 N N . THR B 1 211 ? 17.605 58.478 61.439 1.00 11.38 210 THR B N 1
ATOM 5264 C CA . THR B 1 211 ? 17.320 57.082 61.150 1.00 11.42 210 THR B CA 1
ATOM 5265 C C . THR B 1 211 ? 15.814 56.819 60.982 1.00 12.75 210 THR B C 1
ATOM 5266 O O . THR B 1 211 ? 15.385 56.114 60.060 1.00 15.45 210 THR B O 1
ATOM 5270 N N . ILE B 1 212 ? 15.018 57.386 61.874 1.00 10.71 211 ILE B N 1
ATOM 5271 C CA . ILE B 1 212 ? 13.565 57.202 61.808 1.00 14.80 211 ILE B CA 1
ATOM 5272 C C . ILE B 1 212 ? 12.975 57.933 60.588 1.00 18.37 211 ILE B C 1
ATOM 5273 O O . ILE B 1 212 ? 11.990 57.474 59.982 1.00 17.01 211 ILE B O 1
ATOM 5278 N N . GLY B 1 213 ? 13.608 59.043 60.200 1.00 14.68 212 GLY B N 1
ATOM 5279 C CA . GLY B 1 213 ? 13.108 59.864 59.106 1.00 18.65 212 GLY B CA 1
ATOM 5280 C C . GLY B 1 213 ? 12.117 60.907 59.612 1.00 18.76 212 GLY B C 1
ATOM 5281 O O . GLY B 1 213 ? 11.121 61.219 58.959 1.00 19.04 212 GLY B O 1
ATOM 5282 N N . VAL B 1 214 ? 12.386 61.429 60.800 1.00 16.13 213 VAL B N 1
ATOM 5283 C CA . VAL B 1 214 ? 11.540 62.449 61.419 1.00 17.45 213 VAL B CA 1
ATOM 5284 C C . VAL B 1 214 ? 11.648 63.765 60.656 1.00 22.67 213 VAL B C 1
ATOM 5285 O O . VAL B 1 214 ? 12.749 64.182 60.292 1.00 20.53 213 VAL B O 1
ATOM 5289 N N . ASN B 1 215 ? 10.514 64.421 60.415 1.00 18.41 214 ASN B N 1
ATOM 5290 C CA . ASN B 1 215 ? 10.520 65.699 59.709 1.00 18.12 214 ASN B CA 1
ATOM 5291 C C . ASN B 1 215 ? 10.841 66.855 60.654 1.00 23.12 214 ASN B C 1
ATOM 5292 O O . ASN B 1 215 ? 9.999 67.684 60.990 1.00 19.14 214 ASN B O 1
ATOM 5297 N N . LYS B 1 216 ? 12.094 66.901 61.080 1.00 22.90 215 LYS B N 1
ATOM 5298 C CA . LYS B 1 216 ? 12.557 67.916 62.004 1.00 20.26 215 LYS B CA 1
ATOM 5299 C C . LYS B 1 216 ? 14.026 68.183 61.699 1.00 19.78 215 LYS B C 1
ATOM 5300 O O . LYS B 1 216 ? 14.838 67.259 61.682 1.00 19.22 215 LYS B O 1
ATOM 5306 N N . LYS B 1 217 ? 14.349 69.443 61.427 1.00 17.23 216 LYS B N 1
ATOM 5307 C CA . LYS B 1 217 ? 15.723 69.863 61.195 1.00 20.92 216 LYS B CA 1
ATOM 5308 C C . LYS B 1 217 ? 16.600 69.512 62.392 1.00 15.94 216 LYS B C 1
ATOM 5309 O O . LYS B 1 217 ? 16.157 69.644 63.536 1.00 17.77 216 LYS B O 1
ATOM 5315 N N . PRO B 1 218 ? 17.839 69.049 62.134 1.00 14.82 217 PRO B N 1
ATOM 5316 C CA . PRO B 1 218 ? 18.800 68.781 63.209 1.00 14.64 217 PRO B CA 1
ATOM 5317 C C . PRO B 1 218 ? 19.034 70.016 64.078 1.00 17.16 217 PRO B C 1
ATOM 5318 O O . PRO B 1 218 ? 19.009 71.127 63.566 1.00 15.60 217 PRO B O 1
ATOM 5322 N N . THR B 1 219 ? 19.245 69.811 65.371 1.00 14.00 218 THR B N 1
ATOM 5323 C CA . THR B 1 219 ? 19.592 70.901 66.270 1.00 15.43 218 THR B CA 1
ATOM 5324 C C . THR B 1 219 ? 21.120 70.986 66.434 1.00 18.95 218 THR B C 1
ATOM 5325 O O . THR B 1 219 ? 21.808 69.960 66.485 1.00 16.10 218 THR B O 1
ATOM 5329 N N . LEU B 1 220 ? 21.648 72.207 66.468 1.00 17.80 219 LEU B N 1
ATOM 5330 C CA . LEU B 1 220 ? 23.056 72.426 66.781 1.00 18.62 219 LEU B CA 1
ATOM 5331 C C . LEU B 1 220 ? 23.167 73.281 68.031 1.00 19.28 219 LEU B C 1
ATOM 5332 O O . LEU B 1 220 ? 22.312 74.130 68.281 1.00 21.40 219 LEU B O 1
ATOM 5337 N N . LEU B 1 221 ? 24.212 73.057 68.814 1.00 19.73 220 LEU B N 1
ATOM 5338 C CA . LEU B 1 221 ? 24.442 73.850 70.020 1.00 22.78 220 LEU B CA 1
ATOM 5339 C C . LEU B 1 221 ? 24.704 75.332 69.729 1.00 23.99 220 LEU B C 1
ATOM 5340 O O . LEU B 1 221 ? 24.150 76.212 70.397 1.00 27.13 220 LEU B O 1
ATOM 5345 N N . PHE B 1 222 ? 25.536 75.624 68.733 1.00 24.64 221 PHE B N 1
ATOM 5346 C CA . PHE B 1 222 ? 25.981 77.006 68.553 1.00 24.20 221 PHE B CA 1
ATOM 5347 C C . PHE B 1 222 ? 24.866 77.919 68.019 1.00 29.43 221 PHE B C 1
ATOM 5348 O O . PHE B 1 222 ? 24.954 79.142 68.141 1.00 33.12 221 PHE B O 1
ATOM 5356 N N . THR B 1 223 ? 23.814 77.329 67.458 1.00 27.20 222 THR B N 1
ATOM 5357 C CA . THR B 1 223 ? 22.658 78.105 66.996 1.00 31.51 222 THR B CA 1
ATOM 5358 C C . THR B 1 223 ? 21.487 78.079 67.984 1.00 32.68 222 THR B C 1
ATOM 5359 O O . THR B 1 223 ? 20.407 78.589 67.683 1.00 39.61 222 THR B O 1
ATOM 5363 N N . SER B 1 224 ? 21.691 77.481 69.155 1.00 32.00 223 SER B N 1
ATOM 5364 C CA . SER B 1 224 ? 20.646 77.444 70.182 1.00 35.78 223 SER B CA 1
ATOM 5365 C C . SER B 1 224 ? 20.883 78.471 71.287 1.00 44.65 223 SER B C 1
ATOM 5366 O O . SER B 1 224 ? 19.971 78.807 72.044 1.00 46.16 223 SER B O 1
ATOM 5369 N N . SER B 1 225 ? 22.113 78.959 71.384 1.00 42.93 224 SER B N 1
ATOM 5370 C CA . SER B 1 225 ? 22.493 79.864 72.460 1.00 45.97 224 SER B CA 1
ATOM 5371 C C . SER B 1 225 ? 23.686 80.721 72.058 1.00 49.98 224 SER B C 1
ATOM 5372 O O . SER B 1 225 ? 24.037 80.806 70.879 1.00 49.86 224 SER B O 1
ATOM 5375 N N . ASP B 1 226 ? 24.301 81.361 73.049 1.00 54.49 225 ASP B N 1
ATOM 5376 C CA . ASP B 1 226 ? 25.508 82.150 72.835 1.00 53.36 225 ASP B CA 1
ATOM 5377 C C . ASP B 1 226 ? 26.580 81.755 73.846 1.00 48.56 225 ASP B C 1
ATOM 5378 O O . ASP B 1 226 ? 27.720 82.222 73.782 1.00 51.16 225 ASP B O 1
ATOM 5383 N N . ASP B 1 227 ? 26.192 80.883 74.773 1.00 49.16 226 ASP B N 1
ATOM 5384 C CA . ASP B 1 227 ? 27.048 80.457 75.879 1.00 51.97 226 ASP B CA 1
ATOM 5385 C C . ASP B 1 227 ? 28.212 79.565 75.435 1.00 44.94 226 ASP B C 1
ATOM 5386 O O . ASP B 1 227 ? 28.089 78.814 74.465 1.00 45.41 226 ASP B O 1
ATOM 5391 N N . ALA B 1 228 ? 29.330 79.660 76.156 1.00 43.38 227 ALA B N 1
ATOM 5392 C CA . ALA B 1 228 ? 30.518 78.826 75.932 1.00 39.55 227 ALA B CA 1
ATOM 5393 C C . ALA B 1 228 ? 30.851 78.659 74.454 1.00 35.58 227 ALA B C 1
ATOM 5394 O O . ALA B 1 228 ? 31.200 77.561 74.017 1.00 34.03 227 ALA B O 1
ATOM 5396 N N . TYR B 1 229 ? 30.745 79.762 73.712 1.00 35.24 228 TYR B N 1
ATOM 5397 C CA . TYR B 1 229 ? 30.710 79.777 72.248 1.00 36.10 228 TYR B CA 1
ATOM 5398 C C . TYR B 1 229 ? 31.625 78.732 71.593 1.00 30.42 228 TYR B C 1
ATOM 5399 O O . TYR B 1 229 ? 31.141 77.829 70.923 1.00 27.87 228 TYR B O 1
ATOM 5408 N N . LEU B 1 230 ? 32.933 78.821 71.826 1.00 23.74 229 LEU B N 1
ATOM 5409 C CA . LEU B 1 230 ? 33.873 78.022 71.043 1.00 25.05 229 LEU B CA 1
ATOM 5410 C C . LEU B 1 230 ? 33.749 76.511 71.248 1.00 22.73 229 LEU B C 1
ATOM 5411 O O . LEU B 1 230 ? 33.870 75.756 70.292 1.00 21.87 229 LEU B O 1
ATOM 5416 N N . SER B 1 231 ? 33.529 76.068 72.481 1.00 21.00 230 SER B N 1
ATOM 5417 C CA . SER B 1 231 ? 33.378 74.631 72.741 1.00 22.55 230 SER B CA 1
ATOM 5418 C C . SER B 1 231 ? 32.112 74.082 72.069 1.00 19.89 230 SER B C 1
ATOM 5419 O O . SER B 1 231 ? 32.060 72.916 71.681 1.00 17.68 230 SER B O 1
ATOM 5422 N N . HIS B 1 232 ? 31.097 74.929 71.921 1.00 17.10 231 HIS B N 1
ATOM 5423 C CA . HIS B 1 232 ? 29.848 74.523 71.295 1.00 17.23 231 HIS B CA 1
ATOM 5424 C C . HIS B 1 232 ? 30.044 74.273 69.800 1.00 17.10 231 HIS B C 1
ATOM 5425 O O . HIS B 1 232 ? 29.672 73.221 69.280 1.00 13.83 231 HIS B O 1
ATOM 5432 N N . ILE B 1 233 ? 30.685 75.221 69.127 1.00 15.72 232 ILE B N 1
ATOM 5433 C CA . ILE B 1 233 ? 31.050 75.082 67.720 1.00 17.57 232 ILE B CA 1
ATOM 5434 C C . ILE B 1 233 ? 31.972 73.888 67.493 1.00 17.01 232 ILE B C 1
ATOM 5435 O O . ILE B 1 233 ? 31.826 73.162 66.499 1.00 16.65 232 ILE B O 1
ATOM 5440 N N . TYR B 1 234 ? 32.919 73.692 68.409 1.00 13.06 233 TYR B N 1
ATOM 5441 C CA . TYR B 1 234 ? 33.856 72.572 68.327 1.00 14.96 233 TYR B CA 1
ATOM 5442 C C . TYR B 1 234 ? 33.105 71.244 68.236 1.00 14.34 233 TYR B C 1
ATOM 5443 O O . TYR B 1 234 ? 33.344 70.452 67.320 1.00 13.70 233 TYR B O 1
ATOM 5452 N N . ASN B 1 235 ? 32.192 71.018 69.178 1.00 12.78 234 ASN B N 1
ATOM 5453 C CA . ASN B 1 235 ? 31.376 69.795 69.176 1.00 15.21 234 ASN B CA 1
ATOM 5454 C C . ASN B 1 235 ? 30.436 69.706 67.975 1.00 15.06 234 ASN B C 1
ATOM 5455 O O . ASN B 1 235 ? 30.209 68.616 67.450 1.00 13.31 234 ASN B O 1
ATOM 5460 N N . ASP B 1 236 ? 29.876 70.847 67.564 1.00 13.20 235 ASP B N 1
ATOM 5461 C CA . ASP B 1 236 ? 28.958 70.909 66.427 1.00 16.51 235 ASP B CA 1
ATOM 5462 C C . ASP B 1 236 ? 29.619 70.491 65.129 1.00 13.27 235 ASP B C 1
ATOM 5463 O O . ASP B 1 236 ? 29.012 69.769 64.332 1.00 13.45 235 ASP B O 1
ATOM 5468 N N . LEU B 1 237 ? 30.863 70.940 64.914 1.00 14.35 236 LEU B N 1
ATOM 5469 C CA . LEU B 1 237 ? 31.623 70.576 63.728 1.00 13.18 236 LEU B CA 1
ATOM 5470 C C . LEU B 1 237 ? 31.958 69.094 63.728 1.00 14.44 236 LEU B C 1
ATOM 5471 O O . LEU B 1 237 ? 31.996 68.458 62.679 1.00 12.77 236 LEU B O 1
ATOM 5476 N N . LEU B 1 238 ? 32.223 68.554 64.910 1.00 13.80 237 LEU B N 1
ATOM 5477 C CA . LEU B 1 238 ? 32.447 67.120 65.032 1.00 12.54 237 LEU B CA 1
ATOM 5478 C C . LEU B 1 238 ? 31.189 66.368 64.641 1.00 13.50 237 LEU B C 1
ATOM 5479 O O . LEU B 1 238 ? 31.267 65.338 63.961 1.00 12.28 237 LEU B O 1
ATOM 5484 N N . PHE B 1 239 ? 30.034 66.865 65.094 1.00 12.63 238 PHE B N 1
ATOM 5485 C CA . PHE B 1 239 ? 28.768 66.257 64.706 1.00 12.32 238 PHE B CA 1
ATOM 5486 C C . PHE B 1 239 ? 28.530 66.405 63.210 1.00 14.16 238 PHE B C 1
ATOM 5487 O O . PHE B 1 239 ? 28.136 65.442 62.549 1.00 12.18 238 PHE B O 1
ATOM 5495 N N . LEU B 1 240 ? 28.735 67.610 62.677 1.00 11.02 239 LEU B N 1
ATOM 5496 C CA . LEU B 1 240 ? 28.436 67.849 61.255 1.00 11.68 239 LEU B CA 1
ATOM 5497 C C . LEU B 1 240 ? 29.276 66.978 60.331 1.00 13.16 239 LEU B C 1
ATOM 5498 O O . LEU B 1 240 ? 28.741 66.368 59.390 1.00 11.87 239 LEU B O 1
ATOM 5503 N N . THR B 1 241 ? 30.585 66.906 60.602 1.00 8.82 240 THR B N 1
ATOM 5504 C CA . THR B 1 241 ? 31.471 66.135 59.750 1.00 10.54 240 THR B CA 1
ATOM 5505 C C . THR B 1 241 ? 31.216 64.629 59.883 1.00 11.25 240 THR B C 1
ATOM 5506 O O . THR B 1 241 ? 31.155 63.936 58.882 1.00 11.08 240 THR B O 1
ATOM 5510 N N . SER B 1 242 ? 31.057 64.129 61.105 1.00 11.69 241 SER B N 1
ATOM 5511 C CA . SER B 1 242 ? 30.814 62.693 61.281 1.00 12.44 241 SER B CA 1
ATOM 5512 C C . SER B 1 242 ? 29.498 62.251 60.625 1.00 14.09 241 SER B C 1
ATOM 5513 O O . SER B 1 242 ? 29.424 61.172 60.028 1.00 12.20 241 SER B O 1
ATOM 5516 N N . THR B 1 243 ? 28.476 63.098 60.704 1.00 10.51 242 THR B N 1
ATOM 5517 C CA . THR B 1 243 ? 27.165 62.747 60.157 1.00 10.69 242 THR B CA 1
ATOM 5518 C C . THR B 1 243 ? 27.224 62.772 58.639 1.00 12.53 242 THR B C 1
ATOM 5519 O O . THR B 1 243 ? 26.677 61.898 57.979 1.00 10.04 242 THR B O 1
ATOM 5523 N N . TRP B 1 244 ? 27.943 63.738 58.070 1.00 13.61 243 TRP B N 1
ATOM 5524 C CA . TRP B 1 244 ? 28.075 63.743 56.619 1.00 10.64 243 TRP B CA 1
ATOM 5525 C C . TRP B 1 244 ? 28.964 62.601 56.143 1.00 9.67 243 TRP B C 1
ATOM 5526 O O . TRP B 1 244 ? 28.733 62.060 55.070 1.00 11.25 243 TRP B O 1
ATOM 5537 N N . ASN B 1 245 ? 29.979 62.232 56.923 1.00 7.78 244 ASN B N 1
ATOM 5538 C CA . ASN B 1 245 ? 30.742 61.029 56.589 1.00 10.26 244 ASN B CA 1
ATOM 5539 C C . ASN B 1 245 ? 29.843 59.787 56.605 1.00 10.46 244 ASN B C 1
ATOM 5540 O O . ASN B 1 245 ? 29.930 58.932 55.718 1.00 11.63 244 ASN B O 1
ATOM 5545 N N . MET B 1 246 ? 28.976 59.699 57.605 1.00 10.81 245 MET B N 1
ATOM 5546 C CA . MET B 1 246 ? 28.041 58.582 57.706 1.00 11.05 245 MET B CA 1
ATOM 5547 C C . MET B 1 246 ? 27.123 58.524 56.482 1.00 9.73 245 MET B C 1
ATOM 5548 O O . MET B 1 246 ? 26.880 57.451 55.923 1.00 10.94 245 MET B O 1
ATOM 5553 N N . ILE B 1 247 ? 26.623 59.678 56.063 1.00 8.42 246 ILE B N 1
ATOM 5554 C CA . ILE B 1 247 ? 25.742 59.747 54.899 1.00 11.74 246 ILE B CA 1
ATOM 5555 C C . ILE B 1 247 ? 26.456 59.293 53.628 1.00 11.87 246 ILE B C 1
ATOM 5556 O O . ILE B 1 247 ? 25.875 58.556 52.809 1.00 12.23 246 ILE B O 1
ATOM 5561 N N . TYR B 1 248 ? 27.713 59.712 53.475 1.00 11.58 247 TYR B N 1
ATOM 5562 C CA . TYR B 1 248 ? 28.498 59.300 52.328 1.00 13.22 247 TYR B CA 1
ATOM 5563 C C . TYR B 1 248 ? 28.609 57.781 52.303 1.00 13.58 247 TYR B C 1
ATOM 5564 O O . TYR B 1 248 ? 28.397 57.155 51.267 1.00 13.37 247 TYR B O 1
ATOM 5573 N N . ASN B 1 249 ? 28.905 57.197 53.460 1.00 11.80 248 ASN B N 1
ATOM 5574 C CA . ASN B 1 249 ? 29.111 55.756 53.543 1.00 11.94 248 ASN B CA 1
ATOM 5575 C C . ASN B 1 249 ? 27.799 54.978 53.363 1.00 14.34 248 ASN B C 1
ATOM 5576 O O . ASN B 1 249 ? 27.818 53.823 52.919 1.00 12.57 248 ASN B O 1
ATOM 5581 N N . CYS B 1 250 ? 26.659 55.612 53.657 1.00 12.26 249 CYS B N 1
ATOM 5582 C CA . CYS B 1 250 ? 25.359 55.030 53.306 1.00 11.27 249 CYS B CA 1
ATOM 5583 C C . CYS B 1 250 ? 25.273 54.839 51.804 1.00 11.01 249 CYS B C 1
ATOM 5584 O O . CYS B 1 250 ? 24.944 53.749 51.334 1.00 10.70 249 CYS B O 1
ATOM 5587 N N . LYS B 1 251 ? 25.585 55.890 51.046 1.00 10.69 250 LYS B N 1
ATOM 5588 C CA . LYS B 1 251 ? 25.576 55.781 49.594 1.00 11.04 250 LYS B CA 1
ATOM 5589 C C . LYS B 1 251 ? 26.516 54.675 49.111 1.00 11.97 250 LYS B C 1
ATOM 5590 O O . LYS B 1 251 ? 26.159 53.909 48.207 1.00 13.16 250 LYS B O 1
ATOM 5596 N N . LYS B 1 252 ? 27.710 54.600 49.704 1.00 10.91 251 LYS B N 1
ATOM 5597 C CA . LYS B 1 252 ? 28.686 53.548 49.358 1.00 12.16 251 LYS B CA 1
ATOM 5598 C C . LYS B 1 252 ? 28.145 52.143 49.650 1.00 14.50 251 LYS B C 1
ATOM 5599 O O . LYS B 1 252 ? 28.308 51.218 48.840 1.00 14.77 251 LYS B O 1
ATOM 5605 N N . GLU B 1 253 ? 27.533 51.966 50.815 1.00 11.65 252 GLU B N 1
ATOM 5606 C CA . GLU B 1 253 ? 26.998 50.652 51.171 1.00 12.91 252 GLU B CA 1
ATOM 5607 C C . GLU B 1 253 ? 25.786 50.266 50.307 1.00 15.17 252 GLU B C 1
ATOM 5608 O O . GLU B 1 253 ? 25.568 49.090 50.005 1.00 13.09 252 GLU B O 1
ATOM 5614 N N . ILE B 1 254 ? 24.999 51.258 49.908 1.00 10.37 253 ILE B N 1
ATOM 5615 C CA . ILE B 1 254 ? 23.907 51.010 48.969 1.00 11.64 253 ILE B CA 1
ATOM 5616 C C . ILE B 1 254 ? 24.446 50.506 47.633 1.00 13.97 253 ILE B C 1
ATOM 5617 O O . ILE B 1 254 ? 23.867 49.604 47.010 1.00 11.82 253 ILE B O 1
ATOM 5622 N N . ARG B 1 255 ? 25.556 51.097 47.195 1.00 13.48 254 ARG B N 1
ATOM 5623 C CA . ARG B 1 255 ? 26.231 50.658 45.980 1.00 13.34 254 ARG B CA 1
ATOM 5624 C C . ARG B 1 255 ? 26.725 49.221 46.159 1.00 12.80 254 ARG B C 1
ATOM 5625 O O . ARG B 1 255 ? 26.556 48.388 45.275 1.00 13.06 254 ARG B O 1
ATOM 5633 N N . ARG B 1 256 ? 27.310 48.927 47.318 1.00 12.38 255 ARG B N 1
ATOM 5634 C CA . ARG B 1 256 ? 27.789 47.572 47.605 1.00 13.27 255 ARG B CA 1
ATOM 5635 C C . ARG B 1 256 ? 26.665 46.526 47.643 1.00 13.07 255 ARG B C 1
ATOM 5636 O O . ARG B 1 256 ? 26.844 45.414 47.140 1.00 12.32 255 ARG B O 1
ATOM 5644 N N . LEU B 1 257 ? 25.522 46.881 48.221 1.00 13.24 256 LEU B N 1
ATOM 5645 C CA . LEU B 1 257 ? 24.350 45.992 48.191 1.00 13.47 256 LEU B CA 1
ATOM 5646 C C . LEU B 1 257 ? 23.869 45.756 46.757 1.00 13.51 256 LEU B C 1
ATOM 5647 O O . LEU B 1 257 ? 23.607 44.610 46.370 1.00 11.96 256 LEU B O 1
ATOM 5652 N N . ASN B 1 258 ? 23.758 46.830 45.973 1.00 10.67 257 ASN B N 1
ATOM 5653 C CA . ASN B 1 258 ? 23.305 46.723 44.586 1.00 10.81 257 ASN B CA 1
ATOM 5654 C C . ASN B 1 258 ? 24.179 45.759 43.788 1.00 13.83 257 ASN B C 1
ATOM 5655 O O . ASN B 1 258 ? 23.698 44.925 43.025 1.00 9.49 257 ASN B O 1
ATOM 5660 N N . THR B 1 259 ? 25.487 45.885 43.967 1.00 13.83 258 THR B N 1
ATOM 5661 C CA . THR B 1 259 ? 26.428 45.052 43.246 1.00 13.54 258 THR B CA 1
ATOM 5662 C C . THR B 1 259 ? 26.267 43.582 43.645 1.00 12.47 258 THR B C 1
ATOM 5663 O O . THR B 1 259 ? 26.260 42.696 42.794 1.00 10.37 258 THR B O 1
ATOM 5667 N N . TRP B 1 260 ? 26.110 43.332 44.940 1.00 13.18 259 TRP B N 1
ATOM 5668 C CA . TRP B 1 260 ? 25.937 41.965 45.437 1.00 13.60 259 TRP B CA 1
ATOM 5669 C C . TRP B 1 260 ? 24.635 41.347 44.942 1.00 13.47 259 TRP B C 1
ATOM 5670 O O . TRP B 1 260 ? 24.613 40.193 44.510 1.00 12.34 259 TRP B O 1
ATOM 5681 N N . ILE B 1 261 ? 23.559 42.128 44.990 1.00 13.47 260 ILE B N 1
ATOM 5682 C CA . ILE B 1 261 ? 22.230 41.660 44.623 1.00 10.60 260 ILE B CA 1
ATOM 5683 C C . ILE B 1 261 ? 22.195 41.135 43.178 1.00 13.68 260 ILE B C 1
ATOM 5684 O O . ILE B 1 261 ? 21.670 40.054 42.903 1.00 11.13 260 ILE B O 1
ATOM 5689 N N . LYS B 1 262 ? 22.795 41.881 42.263 1.00 13.66 261 LYS B N 1
ATOM 5690 C CA . LYS B 1 262 ? 22.786 41.474 40.871 1.00 11.34 261 LYS B CA 1
ATOM 5691 C C . LYS B 1 262 ? 23.464 40.130 40.683 1.00 16.31 261 LYS B C 1
ATOM 5692 O O . LYS B 1 262 ? 22.966 39.302 39.921 1.00 14.97 261 LYS B O 1
ATOM 5698 N N . TYR B 1 263 ? 24.596 39.914 41.368 1.00 13.18 262 TYR B N 1
ATOM 5699 C CA . TYR B 1 263 ? 25.265 38.622 41.319 1.00 12.78 262 TYR B CA 1
ATOM 5700 C C . TYR B 1 263 ? 24.446 37.525 42.029 1.00 15.32 262 TYR B C 1
ATOM 5701 O O . TYR B 1 263 ? 24.338 36.409 41.523 1.00 14.89 262 TYR B O 1
ATOM 5710 N N . GLU B 1 264 ? 23.875 37.828 43.190 1.00 11.81 263 GLU B N 1
ATOM 5711 C CA . GLU B 1 264 ? 23.027 36.845 43.876 1.00 13.83 263 GLU B CA 1
ATOM 5712 C C . GLU B 1 264 ? 21.848 36.408 42.993 1.00 14.14 263 GLU B C 1
ATOM 5713 O O . GLU B 1 264 ? 21.463 35.237 42.982 1.00 13.31 263 GLU B O 1
ATOM 5719 N N . ILE B 1 265 ? 21.296 37.345 42.237 1.00 12.31 264 ILE B N 1
ATOM 5720 C CA . ILE B 1 265 ? 20.141 37.028 41.396 1.00 11.44 264 ILE B CA 1
ATOM 5721 C C . ILE B 1 265 ? 20.559 36.177 40.193 1.00 15.04 264 ILE B C 1
ATOM 5722 O O . ILE B 1 265 ? 19.947 35.151 39.912 1.00 14.70 264 ILE B O 1
ATOM 5727 N N . ASN B 1 266 ? 21.630 36.561 39.509 1.00 11.33 265 ASN B N 1
ATOM 5728 C CA . ASN B 1 266 ? 22.088 35.748 38.386 1.00 15.78 265 ASN B CA 1
ATOM 5729 C C . ASN B 1 266 ? 22.508 34.338 38.814 1.00 17.53 265 ASN B C 1
ATOM 5730 O O . ASN B 1 266 ? 22.226 33.353 38.121 1.00 15.83 265 ASN B O 1
ATOM 5735 N N . SER B 1 267 ? 23.144 34.222 39.972 1.00 15.45 266 SER B N 1
ATOM 5736 C CA . SER B 1 267 ? 23.624 32.903 40.380 1.00 17.49 266 SER B CA 1
ATOM 5737 C C . SER B 1 267 ? 22.477 32.022 40.886 1.00 15.29 266 SER B C 1
ATOM 5738 O O . SER B 1 267 ? 22.566 30.795 40.817 1.00 15.01 266 SER B O 1
ATOM 5741 N N . ILE B 1 268 ? 21.393 32.620 41.365 1.00 14.01 267 ILE B N 1
ATOM 5742 C CA . ILE B 1 268 ? 20.303 31.795 41.889 1.00 16.83 267 ILE B CA 1
ATOM 5743 C C . ILE B 1 268 ? 19.455 31.176 40.781 1.00 16.22 267 ILE B C 1
ATOM 5744 O O . ILE B 1 268 ? 18.600 30.334 41.057 1.00 15.09 267 ILE B O 1
ATOM 5749 N N . MET B 1 269 ? 19.692 31.567 39.529 1.00 14.73 268 MET B N 1
ATOM 5750 C CA . MET B 1 269 ? 18.935 30.962 38.423 1.00 16.14 268 MET B CA 1
ATOM 5751 C C . MET B 1 269 ? 19.262 29.470 38.304 1.00 16.84 268 MET B C 1
ATOM 5752 O O . MET B 1 269 ? 18.374 28.652 38.076 1.00 15.17 268 MET B O 1
ATOM 5757 N N . GLU B 1 270 ? 20.533 29.113 38.483 1.00 12.02 269 GLU B N 1
ATOM 5758 C CA . GLU B 1 270 ? 20.939 27.710 38.462 1.00 13.33 269 GLU B CA 1
ATOM 5759 C C . GLU B 1 270 ? 20.340 26.957 39.644 1.00 12.99 269 GLU B C 1
ATOM 5760 O O . GLU B 1 270 ? 20.002 25.781 39.524 1.00 14.44 269 GLU B O 1
ATOM 5766 N N . THR B 1 271 ? 20.255 27.617 40.796 1.00 14.56 270 THR B N 1
ATOM 5767 C CA . THR B 1 271 ? 19.625 27.017 41.969 1.00 15.38 270 THR B CA 1
ATOM 5768 C C . THR B 1 271 ? 18.172 26.680 41.668 1.00 14.93 270 THR B C 1
ATOM 5769 O O . THR B 1 271 ? 17.705 25.582 41.970 1.00 15.72 270 THR B O 1
ATOM 5773 N N . ALA B 1 272 ? 17.454 27.625 41.073 1.00 13.34 271 ALA B N 1
ATOM 5774 C CA . ALA B 1 272 ? 16.035 27.410 40.775 1.00 15.14 271 ALA B CA 1
ATOM 5775 C C . ALA B 1 272 ? 15.823 26.285 39.752 1.00 12.79 271 ALA B C 1
ATOM 5776 O O . ALA B 1 272 ? 14.880 25.503 39.877 1.00 15.26 271 ALA B O 1
ATOM 5778 N N . VAL B 1 273 ? 16.689 26.211 38.741 1.00 13.93 272 VAL B N 1
ATOM 5779 C CA . VAL B 1 273 ? 16.627 25.115 37.777 1.00 12.09 272 VAL B CA 1
ATOM 5780 C C . VAL B 1 273 ? 16.867 23.787 38.497 1.00 15.27 272 VAL B C 1
ATOM 5781 O O . VAL B 1 273 ? 16.158 22.810 38.257 1.00 15.45 272 VAL B O 1
ATOM 5785 N N . LEU B 1 274 ? 17.843 23.741 39.400 1.00 11.36 273 LEU B N 1
ATOM 5786 C CA . LEU B 1 274 ? 18.084 22.500 40.137 1.00 15.91 273 LEU B CA 1
ATOM 5787 C C . LEU B 1 274 ? 16.898 22.118 41.028 1.00 14.22 273 LEU B C 1
ATOM 5788 O O . LEU B 1 274 ? 16.576 20.942 41.150 1.00 14.87 273 LEU B O 1
ATOM 5793 N N . VAL B 1 275 ? 16.241 23.101 41.639 1.00 12.68 274 VAL B N 1
ATOM 5794 C CA . VAL B 1 275 ? 15.036 22.809 42.406 1.00 13.73 274 VAL B CA 1
ATOM 5795 C C . VAL B 1 275 ? 13.965 22.228 41.484 1.00 11.75 274 VAL B C 1
ATOM 5796 O O . VAL B 1 275 ? 13.262 21.303 41.863 1.00 13.52 274 VAL B O 1
ATOM 5800 N N . GLY B 1 276 ? 13.888 22.748 40.265 1.00 12.72 275 GLY B N 1
ATOM 5801 C CA . GLY B 1 276 ? 12.924 22.276 39.280 1.00 16.13 275 GLY B CA 1
ATOM 5802 C C . GLY B 1 276 ? 13.171 20.849 38.824 1.00 16.41 275 GLY B C 1
ATOM 5803 O O . GLY B 1 276 ? 12.273 20.199 38.283 1.00 15.81 275 GLY B O 1
ATOM 5804 N N . PHE B 1 277 ? 14.386 20.361 39.029 1.00 13.81 276 PHE B N 1
ATOM 5805 C CA . PHE B 1 277 ? 14.694 18.941 38.802 1.00 16.85 276 PHE B CA 1
ATOM 5806 C C . PHE B 1 277 ? 14.053 18.058 39.859 1.00 13.09 276 PHE B C 1
ATOM 5807 O O . PHE B 1 277 ? 13.651 16.924 39.591 1.00 15.57 276 PHE B O 1
ATOM 5815 N N . GLN B 1 278 ? 13.994 18.577 41.076 1.00 11.47 277 GLN B N 1
ATOM 5816 C CA . GLN B 1 278 ? 13.391 17.861 42.189 1.00 12.49 277 GLN B CA 1
ATOM 5817 C C . GLN B 1 278 ? 11.872 17.998 42.152 1.00 13.41 277 GLN B C 1
ATOM 5818 O O . GLN B 1 278 ? 11.145 17.089 42.554 1.00 13.61 277 GLN B O 1
ATOM 5824 N N . LEU B 1 279 ? 11.405 19.139 41.658 1.00 11.13 278 LEU B N 1
ATOM 5825 C CA . LEU B 1 279 ? 9.968 19.442 41.604 1.00 11.65 278 LEU B CA 1
ATOM 5826 C C . LEU B 1 279 ? 9.580 20.041 40.252 1.00 12.40 278 LEU B C 1
ATOM 5827 O O . LEU B 1 279 ? 9.466 21.268 40.109 1.00 11.79 278 LEU B O 1
ATOM 5832 N N . PRO B 1 280 ? 9.389 19.180 39.240 1.00 12.55 279 PRO B N 1
ATOM 5833 C CA . PRO B 1 280 ? 9.148 19.671 37.878 1.00 16.82 279 PRO B CA 1
ATOM 5834 C C . PRO B 1 280 ? 7.856 20.480 37.739 1.00 15.10 279 PRO B C 1
ATOM 5835 O O . PRO B 1 280 ? 7.734 21.214 36.763 1.00 17.02 279 PRO B O 1
ATOM 5839 N N . ASP B 1 281 ? 6.943 20.380 38.701 1.00 13.96 280 ASP B N 1
ATOM 5840 C CA . ASP B 1 281 ? 5.717 21.208 38.706 1.00 14.12 280 ASP B CA 1
ATOM 5841 C C . ASP B 1 281 ? 6.047 22.701 38.674 1.00 18.88 280 ASP B C 1
ATOM 5842 O O . ASP B 1 281 ? 5.220 23.519 38.263 1.00 15.75 280 ASP B O 1
ATOM 5847 N N . LEU B 1 282 ? 7.257 23.044 39.114 1.00 15.79 281 LEU B N 1
ATOM 5848 C CA . LEU B 1 282 ? 7.708 24.432 39.152 1.00 17.52 281 LEU B CA 1
ATOM 5849 C C . LEU B 1 282 ? 8.179 24.960 37.803 1.00 16.16 281 LEU B C 1
ATOM 5850 O O . LEU B 1 282 ? 8.529 26.126 37.708 1.00 16.26 281 LEU B O 1
ATOM 5855 N N . LYS B 1 283 ? 8.172 24.120 36.766 1.00 13.56 282 LYS B N 1
ATOM 5856 C CA . LYS B 1 283 ? 8.723 24.507 35.459 1.00 17.34 282 LYS B CA 1
ATOM 5857 C C . LYS B 1 283 ? 8.312 25.903 34.979 1.00 18.51 282 LYS B C 1
ATOM 5858 O O . LYS B 1 283 ? 9.161 26.722 34.639 1.00 15.67 282 LYS B O 1
ATOM 5864 N N . GLU B 1 284 ? 7.011 26.187 34.960 1.00 18.81 283 GLU B N 1
ATOM 5865 C CA . GLU B 1 284 ? 6.573 27.488 34.454 1.00 22.38 283 GLU B CA 1
ATOM 5866 C C . GLU B 1 284 ? 7.009 28.639 35.367 1.00 21.79 283 GLU B C 1
ATOM 5867 O O . GLU B 1 284 ? 7.295 29.736 34.894 1.00 17.96 283 GLU B O 1
ATOM 5873 N N . THR B 1 285 ? 7.060 28.383 36.669 1.00 22.71 284 THR B N 1
ATOM 5874 C CA . THR B 1 285 ? 7.516 29.391 37.621 1.00 20.50 284 THR B CA 1
ATOM 5875 C C . THR B 1 285 ? 8.976 29.719 37.372 1.00 17.92 284 THR B C 1
ATOM 5876 O O . THR B 1 285 ? 9.366 30.881 37.383 1.00 18.92 284 THR B O 1
ATOM 5880 N N . ILE B 1 286 ? 9.777 28.682 37.148 1.00 17.68 285 ILE B N 1
ATOM 5881 C CA . ILE B 1 286 ? 11.203 28.841 36.890 1.00 16.02 285 ILE B CA 1
ATOM 5882 C C . ILE B 1 286 ? 11.455 29.565 35.570 1.00 15.26 285 ILE B C 1
ATOM 5883 O O . ILE B 1 286 ? 12.301 30.455 35.503 1.00 16.58 285 ILE B O 1
ATOM 5888 N N . LEU B 1 287 ? 10.715 29.211 34.523 1.00 19.08 286 LEU B N 1
ATOM 5889 C CA . LEU B 1 287 ? 10.862 29.909 33.248 1.00 18.46 286 LEU B CA 1
ATOM 5890 C C . LEU B 1 287 ? 10.413 31.367 33.361 1.00 19.66 286 LEU B C 1
ATOM 5891 O O . LEU B 1 287 ? 10.962 32.242 32.689 1.00 16.90 286 LEU B O 1
ATOM 5896 N N . ASP B 1 288 ? 9.422 31.634 34.209 1.00 17.37 287 ASP B N 1
ATOM 5897 C CA . ASP B 1 288 ? 8.991 33.021 34.423 1.00 17.72 287 ASP B CA 1
ATOM 5898 C C . ASP B 1 288 ? 10.109 33.780 35.139 1.00 16.73 287 ASP B C 1
ATOM 5899 O O . ASP B 1 288 ? 10.381 34.933 34.839 1.00 15.81 287 ASP B O 1
ATOM 5904 N N . LEU B 1 289 ? 10.739 33.114 36.099 1.00 15.74 288 LEU B N 1
ATOM 5905 C CA . LEU B 1 289 ? 11.892 33.663 36.789 1.00 15.86 288 LEU B CA 1
ATOM 5906 C C . LEU B 1 289 ? 13.004 34.017 35.808 1.00 15.71 288 LEU B C 1
ATOM 5907 O O . LEU B 1 289 ? 13.588 35.090 35.884 1.00 15.14 288 LEU B O 1
ATOM 5912 N N . ALA B 1 290 ? 13.285 33.119 34.871 1.00 14.56 289 ALA B N 1
ATOM 5913 C CA . ALA B 1 290 ? 14.322 33.367 33.877 1.00 16.29 289 ALA B CA 1
ATOM 5914 C C . ALA B 1 290 ? 14.035 34.591 33.015 1.00 16.99 289 ALA B C 1
ATOM 5915 O O . ALA B 1 290 ? 14.950 35.378 32.717 1.00 17.21 289 ALA B O 1
ATOM 5917 N N . ALA B 1 291 ? 12.773 34.757 32.620 1.00 17.31 290 ALA B N 1
ATOM 5918 C CA . ALA B 1 291 ? 12.361 35.942 31.865 1.00 18.76 290 ALA B CA 1
ATOM 5919 C C . ALA B 1 291 ? 12.560 37.230 32.674 1.00 17.47 290 ALA B C 1
ATOM 5920 O O . ALA B 1 291 ? 12.980 38.240 32.128 1.00 17.63 290 ALA B O 1
ATOM 5922 N N . LEU B 1 292 ? 12.226 37.201 33.963 1.00 15.91 291 LEU B N 1
ATOM 5923 C CA . LEU B 1 292 ? 12.422 38.368 34.825 1.00 14.82 291 LEU B CA 1
ATOM 5924 C C . LEU B 1 292 ? 13.895 38.739 34.937 1.00 17.70 291 LEU B C 1
ATOM 5925 O O . LEU B 1 292 ? 14.263 39.910 34.861 1.00 16.83 291 LEU B O 1
ATOM 5930 N N . ILE B 1 293 ? 14.741 37.739 35.128 1.00 14.61 292 ILE B N 1
ATOM 5931 C CA . ILE B 1 293 ? 16.167 37.995 35.261 1.00 15.50 292 ILE B CA 1
ATOM 5932 C C . ILE B 1 293 ? 16.729 38.440 33.915 1.00 19.39 292 ILE B C 1
ATOM 5933 O O . ILE B 1 293 ? 17.596 39.312 33.850 1.00 18.19 292 ILE B O 1
ATOM 5938 N N . SER B 1 294 ? 16.207 37.873 32.830 1.00 19.99 293 SER B N 1
ATOM 5939 C CA . SER B 1 294 ? 16.612 38.339 31.503 1.00 20.65 293 SER B CA 1
ATOM 5940 C C . SER B 1 294 ? 16.321 39.828 31.354 1.00 20.31 293 SER B C 1
ATOM 5941 O O . SER B 1 294 ? 17.184 40.604 30.935 1.00 24.27 293 SER B O 1
ATOM 5944 N N . ASN B 1 295 ? 15.115 40.232 31.726 1.00 23.01 294 ASN B N 1
ATOM 5945 C CA . ASN B 1 295 ? 14.727 41.637 31.608 1.00 21.54 294 ASN B CA 1
ATOM 5946 C C . ASN B 1 295 ? 15.599 42.545 32.484 1.00 24.03 294 ASN B C 1
ATOM 5947 O O . ASN B 1 295 ? 15.937 43.660 32.096 1.00 21.75 294 ASN B O 1
ATOM 5952 N N . MET B 1 296 ? 15.976 42.049 33.658 1.00 20.64 295 MET B N 1
ATOM 5953 C CA . MET B 1 296 ? 16.873 42.776 34.542 1.00 16.81 295 MET B CA 1
ATOM 5954 C C . MET B 1 296 ? 18.246 42.973 33.883 1.00 21.94 295 MET B C 1
ATOM 5955 O O . MET B 1 296 ? 18.823 44.060 33.943 1.00 20.08 295 MET B O 1
ATOM 5960 N N . ASN B 1 297 ? 18.765 41.935 33.232 1.00 20.38 296 ASN B N 1
ATOM 5961 C CA . ASN B 1 297 ? 20.090 42.018 32.613 1.00 22.81 296 ASN B CA 1
ATOM 5962 C C . ASN B 1 297 ? 20.099 42.810 31.308 1.00 26.43 296 ASN B C 1
ATOM 5963 O O . ASN B 1 297 ? 21.156 43.167 30.790 1.00 28.81 296 ASN B O 1
ATOM 5968 N N . LEU B 1 298 ? 18.907 43.080 30.794 1.00 25.22 297 LEU B N 1
ATOM 5969 C CA . LEU B 1 298 ? 18.714 43.769 29.521 1.00 29.09 297 LEU B CA 1
ATOM 5970 C C . LEU B 1 298 ? 18.894 45.274 29.687 1.00 31.47 297 LEU B C 1
ATOM 5971 O O . LEU B 1 298 ? 19.227 45.992 28.742 1.00 32.45 297 LEU B O 1
ATOM 5976 N N . VAL B 1 299 ? 18.683 45.730 30.913 1.00 28.89 298 VAL B N 1
ATOM 5977 C CA . VAL B 1 299 ? 18.638 47.148 31.250 1.00 29.00 298 VAL B CA 1
ATOM 5978 C C . VAL B 1 299 ? 19.999 47.833 31.138 1.00 37.97 298 VAL B C 1
ATOM 5979 O O . VAL B 1 299 ? 21.017 47.270 31.542 1.00 34.29 298 VAL B O 1
ATOM 5983 N N . SER B 1 300 ? 20.003 49.042 30.577 1.00 36.43 299 SER B N 1
ATOM 5984 C CA . SER B 1 300 ? 21.206 49.878 30.479 1.00 38.18 299 SER B CA 1
ATOM 5985 C C . SER B 1 300 ? 21.873 50.080 31.844 1.00 39.99 299 SER B C 1
ATOM 5986 O O . SER B 1 300 ? 21.184 50.159 32.861 1.00 36.09 299 SER B O 1
ATOM 5989 N N . PRO B 1 301 ? 23.217 50.186 31.864 1.00 43.05 300 PRO B N 1
ATOM 5990 C CA . PRO B 1 301 ? 24.027 50.310 33.089 1.00 44.66 300 PRO B CA 1
ATOM 5991 C C . PRO B 1 301 ? 23.574 51.399 34.069 1.00 44.42 300 PRO B C 1
ATOM 5992 O O . PRO B 1 301 ? 23.709 51.227 35.279 1.00 43.64 300 PRO B O 1
ATOM 5996 N N . ASP B 1 302 ? 23.041 52.501 33.557 1.00 46.11 301 ASP B N 1
ATOM 5997 C CA . ASP B 1 302 ? 22.724 53.648 34.408 1.00 51.17 301 ASP B CA 1
ATOM 5998 C C . ASP B 1 302 ? 21.410 53.536 35.200 1.00 50.31 301 ASP B C 1
ATOM 5999 O O . ASP B 1 302 ? 21.200 54.291 36.149 1.00 53.00 301 ASP B O 1
ATOM 6004 N N . LYS B 1 303 ? 20.538 52.602 34.834 1.00 47.07 302 LYS B N 1
ATOM 6005 C CA . LYS B 1 303 ? 19.162 52.623 35.351 1.00 44.31 302 LYS B CA 1
ATOM 6006 C C . LYS B 1 303 ? 18.941 51.930 36.701 1.00 35.21 302 LYS B C 1
ATOM 6007 O O . LYS B 1 303 ? 19.743 51.105 37.151 1.00 39.86 302 LYS B O 1
ATOM 6013 N N . GLU B 1 304 ? 17.823 52.282 37.326 1.00 33.07 303 GLU B N 1
ATOM 6014 C CA . GLU B 1 304 ? 17.399 51.721 38.603 1.00 31.17 303 GLU B CA 1
ATOM 6015 C C . GLU B 1 304 ? 16.783 50.332 38.419 1.00 28.72 303 GLU B C 1
ATOM 6016 O O . GLU B 1 304 ? 15.806 50.162 37.675 1.00 27.57 303 GLU B O 1
ATOM 6022 N N . LEU B 1 305 ? 17.338 49.345 39.114 1.00 23.74 304 LEU B N 1
ATOM 6023 C CA . LEU B 1 305 ? 16.888 47.976 38.942 1.00 22.63 304 LEU B CA 1
ATOM 6024 C C . LEU B 1 305 ? 15.830 47.505 39.940 1.00 19.80 304 LEU B C 1
ATOM 6025 O O . LEU B 1 305 ? 15.338 46.395 39.801 1.00 17.58 304 LEU B O 1
ATOM 6030 N N . PHE B 1 306 ? 15.461 48.319 40.929 1.00 22.04 305 PHE B N 1
ATOM 6031 C CA . PHE B 1 306 ? 14.526 47.831 41.952 1.00 20.46 305 PHE B CA 1
ATOM 6032 C C . PHE B 1 306 ? 13.226 47.197 41.436 1.00 19.36 305 PHE B C 1
ATOM 6033 O O . PHE B 1 306 ? 12.797 46.178 41.982 1.00 21.54 305 PHE B O 1
ATOM 6041 N N . PRO B 1 307 ? 12.575 47.798 40.416 1.00 18.94 306 PRO B N 1
ATOM 6042 C CA . PRO B 1 307 ? 11.332 47.156 39.970 1.00 20.14 306 PRO B CA 1
ATOM 6043 C C . PRO B 1 307 ? 11.544 45.692 39.593 1.00 20.21 306 PRO B C 1
ATOM 6044 O O . PRO B 1 307 ? 10.669 44.867 39.859 1.00 19.08 306 PRO B O 1
ATOM 6048 N N . HIS B 1 308 ? 12.703 45.388 39.012 1.00 18.62 307 HIS B N 1
ATOM 6049 C CA . HIS B 1 308 ? 13.064 44.013 38.681 1.00 17.08 307 HIS B CA 1
ATOM 6050 C C . HIS B 1 308 ? 13.327 43.199 39.940 1.00 19.58 307 HIS B C 1
ATOM 6051 O O . HIS B 1 308 ? 12.857 42.069 40.049 1.00 16.78 307 HIS B O 1
ATOM 6058 N N . TYR B 1 309 ? 14.083 43.769 40.879 1.00 15.33 308 TYR B N 1
ATOM 6059 C CA . TYR B 1 309 ? 14.334 43.101 42.161 1.00 16.73 308 TYR B CA 1
ATOM 6060 C C . TYR B 1 309 ? 13.020 42.684 42.835 1.00 15.93 308 TYR B C 1
ATOM 6061 O O . TYR B 1 309 ? 12.905 41.579 43.351 1.00 15.40 308 TYR B O 1
ATOM 6070 N N . LYS B 1 310 ? 12.049 43.591 42.843 1.00 13.12 309 LYS B N 1
ATOM 6071 C CA . LYS B 1 310 ? 10.749 43.364 43.478 1.00 16.72 309 LYS B CA 1
ATOM 6072 C C . LYS B 1 310 ? 10.043 42.152 42.871 1.00 16.46 309 LYS B C 1
ATOM 6073 O O . LYS B 1 310 ? 9.620 41.243 43.579 1.00 18.57 309 LYS B O 1
ATOM 6079 N N . LEU B 1 311 ? 9.958 42.125 41.549 1.00 17.77 310 LEU B N 1
ATOM 6080 C CA . LEU B 1 311 ? 9.306 41.025 40.846 1.00 15.25 310 LEU B CA 1
ATOM 6081 C C . LEU B 1 311 ? 10.015 39.688 41.062 1.00 16.12 310 LEU B C 1
ATOM 6082 O O . LEU B 1 311 ? 9.375 38.668 41.311 1.00 14.39 310 LEU B O 1
ATOM 6087 N N . ILE B 1 312 ? 11.339 39.724 40.941 1.00 12.62 311 ILE B N 1
ATOM 6088 C CA . ILE B 1 312 ? 12.208 38.558 41.083 1.00 17.12 311 ILE B CA 1
ATOM 6089 C C . ILE B 1 312 ? 12.126 37.934 42.475 1.00 13.03 311 ILE B C 1
ATOM 6090 O O . ILE B 1 312 ? 12.022 36.707 42.616 1.00 14.15 311 ILE B O 1
ATOM 6095 N N . LEU B 1 313 ? 12.173 38.771 43.502 1.00 13.81 312 LEU B N 1
ATOM 6096 C CA . LEU B 1 313 ? 12.057 38.298 44.879 1.00 12.29 312 LEU B CA 1
ATOM 6097 C C . LEU B 1 313 ? 10.695 37.635 45.105 1.00 15.44 312 LEU B C 1
ATOM 6098 O O . LEU B 1 313 ? 10.592 36.548 45.679 1.00 12.51 312 LEU B O 1
ATOM 6103 N N . ALA B 1 314 ? 9.647 38.289 44.633 1.00 16.24 313 ALA B N 1
ATOM 6104 C CA . ALA B 1 314 ? 8.303 37.706 44.714 1.00 14.28 313 ALA B CA 1
ATOM 6105 C C . ALA B 1 314 ? 8.278 36.306 44.085 1.00 14.83 313 ALA B C 1
ATOM 6106 O O . ALA B 1 314 ? 7.760 35.351 44.677 1.00 14.21 313 ALA B O 1
ATOM 6108 N N . LYS B 1 315 ? 8.856 36.190 42.894 1.00 13.96 314 LYS B N 1
ATOM 6109 C CA . LYS B 1 315 ? 8.827 34.942 42.148 1.00 15.40 314 LYS B CA 1
ATOM 6110 C C . LYS B 1 315 ? 9.641 33.890 42.898 1.00 15.83 314 LYS B C 1
ATOM 6111 O O . LYS B 1 315 ? 9.260 32.735 42.950 1.00 14.57 314 LYS B O 1
ATOM 6117 N N . LEU B 1 316 ? 10.757 34.301 43.494 1.00 15.36 315 LEU B N 1
ATOM 6118 C CA . LEU B 1 316 ? 11.558 33.399 44.319 1.00 14.12 315 LEU B CA 1
ATOM 6119 C C . LEU B 1 316 ? 10.800 32.922 45.549 1.00 15.70 315 LEU B C 1
ATOM 6120 O O . LEU B 1 316 ? 10.953 31.773 45.950 1.00 14.93 315 LEU B O 1
ATOM 6125 N N . PHE B 1 317 ? 9.966 33.781 46.144 1.00 12.18 316 PHE B N 1
ATOM 6126 C CA . PHE B 1 317 ? 9.156 33.317 47.269 1.00 16.18 316 PHE B CA 1
ATOM 6127 C C . PHE B 1 317 ? 8.075 32.307 46.820 1.00 13.84 316 PHE B C 1
ATOM 6128 O O . PHE B 1 317 ? 7.784 31.359 47.550 1.00 11.21 316 PHE B O 1
ATOM 6136 N N . GLU B 1 318 ? 7.532 32.470 45.612 1.00 11.74 317 GLU B N 1
ATOM 6137 C CA . GLU B 1 318 ? 6.638 31.443 45.061 1.00 16.85 317 GLU B CA 1
ATOM 6138 C C . GLU B 1 318 ? 7.295 30.069 45.037 1.00 15.54 317 GLU B C 1
ATOM 6139 O O . GLU B 1 318 ? 6.648 29.051 45.319 1.00 14.00 317 GLU B O 1
ATOM 6145 N N . ILE B 1 319 ? 8.582 30.038 44.690 1.00 13.78 318 ILE B N 1
ATOM 6146 C CA . ILE B 1 319 ? 9.304 28.780 44.594 1.00 12.47 318 ILE B CA 1
ATOM 6147 C C . ILE B 1 319 ? 9.531 28.179 45.978 1.00 14.90 318 ILE B C 1
ATOM 6148 O O . ILE B 1 319 ? 9.367 26.971 46.180 1.00 14.63 318 ILE B O 1
ATOM 6153 N N . CYS B 1 320 ? 9.919 29.032 46.928 1.00 14.71 319 CYS B N 1
ATOM 6154 C CA . CYS B 1 320 ? 10.138 28.605 48.303 1.00 14.32 319 CYS B CA 1
ATOM 6155 C C . CYS B 1 320 ? 8.886 28.038 48.932 1.00 13.02 319 CYS B C 1
ATOM 6156 O O . CYS B 1 320 ? 8.932 27.009 49.587 1.00 13.47 319 CYS B O 1
ATOM 6159 N N . ILE B 1 321 ? 7.763 28.732 48.763 1.00 15.77 320 ILE B N 1
ATOM 6160 C CA . ILE B 1 321 ? 6.524 28.294 49.404 1.00 15.55 320 ILE B CA 1
ATOM 6161 C C . ILE B 1 321 ? 6.117 26.920 48.861 1.00 13.26 320 ILE B C 1
ATOM 6162 O O . ILE B 1 321 ? 5.870 26.005 49.631 1.00 15.95 320 ILE B O 1
ATOM 6167 N N . PHE B 1 322 ? 6.097 26.768 47.540 1.00 15.18 321 PHE B N 1
ATOM 6168 C CA . PHE B 1 322 ? 5.804 25.482 46.910 1.00 14.62 321 PHE B CA 1
ATOM 6169 C C . PHE B 1 322 ? 6.761 24.377 47.389 1.00 16.06 321 PHE B C 1
ATOM 6170 O O . PHE B 1 322 ? 6.336 23.271 47.769 1.00 16.69 321 PHE B O 1
ATOM 6178 N N . ALA B 1 323 ? 8.056 24.672 47.358 1.00 15.50 322 ALA B N 1
ATOM 6179 C CA . ALA B 1 323 ? 9.058 23.683 47.748 1.00 14.47 322 ALA B CA 1
ATOM 6180 C C . ALA B 1 323 ? 8.835 23.256 49.187 1.00 14.36 322 ALA B C 1
ATOM 6181 O O . ALA B 1 323 ? 8.921 22.078 49.522 1.00 17.55 322 ALA B O 1
ATOM 6183 N N . THR B 1 324 ? 8.526 24.217 50.048 1.00 14.06 323 THR B N 1
ATOM 6184 C CA . THR B 1 324 ? 8.272 23.911 51.447 1.00 15.04 323 THR B CA 1
ATOM 6185 C C . THR B 1 324 ? 7.018 23.041 51.652 1.00 18.96 323 THR B C 1
ATOM 6186 O O . THR B 1 324 ? 7.033 22.081 52.425 1.00 19.09 323 THR B O 1
ATOM 6190 N N . LYS B 1 325 ? 5.941 23.359 50.943 1.00 17.95 324 LYS B N 1
ATOM 6191 C CA . LYS B 1 325 ? 4.716 22.568 51.038 1.00 18.97 324 LYS B CA 1
ATOM 6192 C C . LYS B 1 325 ? 4.924 21.150 50.498 1.00 20.23 324 LYS B C 1
ATOM 6193 O O . LYS B 1 325 ? 4.292 20.221 50.976 1.00 20.78 324 LYS B O 1
ATOM 6199 N N . ALA B 1 326 ? 5.816 20.986 49.517 1.00 17.58 325 ALA B N 1
ATOM 6200 C CA . ALA B 1 326 ? 6.084 19.664 48.935 1.00 17.31 325 ALA B CA 1
ATOM 6201 C C . ALA B 1 326 ? 6.741 18.733 49.953 1.00 16.76 325 ALA B C 1
ATOM 6202 O O . ALA B 1 326 ? 6.711 17.507 49.814 1.00 17.48 325 ALA B O 1
ATOM 6204 N N . ASN B 1 327 ? 7.352 19.324 50.969 1.00 13.97 326 ASN B N 1
ATOM 6205 C CA . ASN B 1 327 ? 7.965 18.568 52.051 1.00 18.98 326 ASN B CA 1
ATOM 6206 C C . ASN B 1 327 ? 9.013 17.542 51.572 1.00 18.29 326 ASN B C 1
ATOM 6207 O O . ASN B 1 327 ? 9.183 16.484 52.175 1.00 19.63 326 ASN B O 1
ATOM 6212 N N . ILE B 1 328 ? 9.696 17.834 50.473 1.00 15.87 327 ILE B N 1
ATOM 6213 C CA . ILE B 1 328 ? 10.818 16.995 50.100 1.00 17.02 327 ILE B CA 1
ATOM 6214 C C . ILE B 1 328 ? 12.101 17.726 50.482 1.00 20.34 327 ILE B C 1
ATOM 6215 O O . ILE B 1 328 ? 12.061 18.897 50.875 1.00 16.22 327 ILE B O 1
ATOM 6220 N N . CYS B 1 329 ? 13.225 17.017 50.393 1.00 15.33 328 CYS B N 1
ATOM 6221 C CA . CYS B 1 329 ? 14.520 17.535 50.824 1.00 15.19 328 CYS B CA 1
ATOM 6222 C C . CYS B 1 329 ? 15.212 18.274 49.690 1.00 14.84 328 CYS B C 1
ATOM 6223 O O . CYS B 1 329 ? 15.701 17.655 48.735 1.00 14.02 328 CYS B O 1
ATOM 6226 N N . ILE B 1 330 ? 15.225 19.602 49.782 1.00 12.48 329 ILE B N 1
ATOM 6227 C CA . ILE B 1 330 ? 15.740 20.437 48.712 1.00 12.55 329 ILE B CA 1
ATOM 6228 C C . ILE B 1 330 ? 17.222 20.687 48.953 1.00 15.69 329 ILE B C 1
ATOM 6229 O O . ILE B 1 330 ? 17.596 21.469 49.822 1.00 14.65 329 ILE B O 1
ATOM 6234 N N . LEU B 1 331 ? 18.055 20.000 48.183 1.00 14.29 330 LEU B N 1
ATOM 6235 C CA . LEU B 1 331 ? 19.496 20.066 48.340 1.00 12.71 330 LEU B CA 1
ATOM 6236 C C . LEU B 1 331 ? 20.174 20.250 46.985 1.00 16.78 330 LEU B C 1
ATOM 6237 O O . LEU B 1 331 ? 20.693 19.289 46.430 1.00 13.07 330 LEU B O 1
ATOM 6242 N N . PRO B 1 332 ? 20.172 21.485 46.456 1.00 15.67 331 PRO B N 1
ATOM 6243 C CA . PRO B 1 332 ? 20.680 21.736 45.097 1.00 16.04 331 PRO B CA 1
ATOM 6244 C C . PRO B 1 332 ? 22.123 21.255 44.868 1.00 15.66 331 PRO B C 1
ATOM 6245 O O . PRO B 1 332 ? 22.412 20.733 43.790 1.00 18.94 331 PRO B O 1
ATOM 6249 N N . SER B 1 333 ? 22.999 21.404 45.863 1.00 11.68 332 SER B N 1
ATOM 6250 C CA . SER B 1 333 ? 24.382 20.932 45.764 1.00 16.28 332 SER B CA 1
ATOM 6251 C C . SER B 1 333 ? 24.471 19.401 45.611 1.00 16.42 332 SER B C 1
ATOM 6252 O O . SER B 1 333 ? 25.323 18.874 44.873 1.00 16.17 332 SER B O 1
ATOM 6255 N N . PHE B 1 334 ? 23.584 18.704 46.320 1.00 13.22 333 PHE B N 1
ATOM 6256 C CA . PHE B 1 334 ? 23.522 17.240 46.320 1.00 12.57 333 PHE B CA 1
ATOM 6257 C C . PHE B 1 334 ? 23.037 16.764 44.954 1.00 12.95 333 PHE B C 1
ATOM 6258 O O . PHE B 1 334 ? 23.617 15.859 44.346 1.00 13.62 333 PHE B O 1
ATOM 6266 N N . ILE B 1 335 ? 22.024 17.447 44.442 1.00 10.98 334 ILE B N 1
ATOM 6267 C CA . ILE B 1 335 ? 21.485 17.126 43.132 1.00 12.18 334 ILE B CA 1
ATOM 6268 C C . ILE B 1 335 ? 22.522 17.352 42.043 1.00 12.34 334 ILE B C 1
ATOM 6269 O O . ILE B 1 335 ? 22.756 16.467 41.230 1.00 12.98 334 ILE B O 1
ATOM 6274 N N . LYS B 1 336 ? 23.149 18.527 42.030 1.00 12.36 335 LYS B N 1
ATOM 6275 C CA . LYS B 1 336 ? 24.204 18.794 41.041 1.00 14.14 335 LYS B CA 1
ATOM 6276 C C . LYS B 1 336 ? 25.334 17.762 41.110 1.00 13.96 335 LYS B C 1
ATOM 6277 O O . LYS B 1 336 ? 25.820 17.300 40.074 1.00 14.67 335 LYS B O 1
ATOM 6283 N N . GLY B 1 337 ? 25.744 17.376 42.318 1.00 13.22 336 GLY B N 1
ATOM 6284 C CA . GLY B 1 337 ? 26.756 16.338 42.460 1.00 15.12 336 GLY B CA 1
ATOM 6285 C C . GLY B 1 337 ? 26.348 15.014 41.818 1.00 15.22 336 GLY B C 1
ATOM 6286 O O . GLY B 1 337 ? 27.184 14.285 41.246 1.00 16.16 336 GLY B O 1
ATOM 6287 N N . HIS B 1 338 ? 25.064 14.694 41.908 1.00 13.67 337 HIS B N 1
ATOM 6288 C CA . HIS B 1 338 ? 24.556 13.461 41.313 1.00 15.56 337 HIS B CA 1
ATOM 6289 C C . HIS B 1 338 ? 24.304 13.585 39.819 1.00 14.88 337 HIS B C 1
ATOM 6290 O O . HIS B 1 338 ? 24.343 12.582 39.112 1.00 16.90 337 HIS B O 1
ATOM 6297 N N . LEU B 1 339 ? 24.069 14.800 39.336 1.00 15.28 338 LEU B N 1
ATOM 6298 C CA . LEU B 1 339 ? 24.004 15.020 37.891 1.00 17.82 338 LEU B CA 1
ATOM 6299 C C . LEU B 1 339 ? 25.379 14.804 37.272 1.00 17.14 338 LEU B C 1
ATOM 6300 O O . LEU B 1 339 ? 25.519 14.256 36.172 1.00 16.46 338 LEU B O 1
ATOM 6305 N N . ILE B 1 340 ? 26.401 15.255 37.983 1.00 19.40 339 ILE B N 1
ATOM 6306 C CA . ILE B 1 340 ? 27.765 15.038 37.543 1.00 16.16 339 ILE B CA 1
ATOM 6307 C C . ILE B 1 340 ? 28.090 13.549 37.498 1.00 19.38 339 ILE B C 1
ATOM 6308 O O . ILE B 1 340 ? 28.673 13.066 36.533 1.00 21.04 339 ILE B O 1
ATOM 6313 N N . GLU B 1 341 ? 27.718 12.817 38.541 1.00 14.64 340 GLU B N 1
ATOM 6314 C CA . GLU B 1 341 ? 27.983 11.380 38.570 1.00 21.52 340 GLU B CA 1
ATOM 6315 C C . GLU B 1 341 ? 27.254 10.672 37.429 1.00 19.41 340 GLU B C 1
ATOM 6316 O O . GLU B 1 341 ? 27.803 9.758 36.817 1.00 21.85 340 GLU B O 1
ATOM 6322 N N . PHE B 1 342 ? 26.014 11.081 37.158 1.00 19.12 341 PHE B N 1
ATOM 6323 C CA . PHE B 1 342 ? 25.250 10.481 36.061 1.00 19.51 341 PHE B CA 1
ATOM 6324 C C . PHE B 1 342 ? 25.986 10.613 34.724 1.00 24.29 341 PHE B C 1
ATOM 6325 O O . PHE B 1 342 ? 26.120 9.633 33.989 1.00 21.94 341 PHE B O 1
ATOM 6333 N N . GLU B 1 343 ? 26.472 11.816 34.424 1.00 19.68 342 GLU B N 1
ATOM 6334 C CA . GLU B 1 343 ? 27.219 12.051 33.191 1.00 26.26 342 GLU B CA 1
ATOM 6335 C C . GLU B 1 343 ? 28.504 11.242 33.130 1.00 26.47 342 GLU B C 1
ATOM 6336 O O . GLU B 1 343 ? 28.926 10.814 32.060 1.00 31.02 342 GLU B O 1
ATOM 6342 N N . ASP B 1 344 ? 29.137 11.039 34.278 1.00 24.31 343 ASP B N 1
ATOM 6343 C CA . ASP B 1 344 ? 30.391 10.305 34.299 1.00 27.98 343 ASP B CA 1
ATOM 6344 C C . ASP B 1 344 ? 30.167 8.811 34.054 1.00 27.56 343 ASP B C 1
ATOM 6345 O O . ASP B 1 344 ? 30.938 8.158 33.344 1.00 31.00 343 ASP B O 1
ATOM 6350 N N . VAL B 1 345 ? 29.110 8.277 34.650 1.00 26.54 344 VAL B N 1
ATOM 6351 C CA . VAL B 1 345 ? 28.722 6.894 34.434 1.00 27.95 344 VAL B CA 1
ATOM 6352 C C . VAL B 1 345 ? 28.328 6.685 32.973 1.00 28.31 344 VAL B C 1
ATOM 6353 O O . VAL B 1 345 ? 28.712 5.695 32.343 1.00 29.61 344 VAL B O 1
ATOM 6357 N N . LEU B 1 346 ? 27.556 7.624 32.443 1.00 25.93 345 LEU B N 1
ATOM 6358 C CA . LEU B 1 346 ? 27.142 7.571 31.045 1.00 30.25 345 LEU B CA 1
ATOM 6359 C C . LEU B 1 346 ? 28.358 7.565 30.115 1.00 28.60 345 LEU B C 1
ATOM 6360 O O . LEU B 1 346 ? 28.460 6.734 29.212 1.00 31.60 345 LEU B O 1
ATOM 6365 N N . LYS B 1 347 ? 29.279 8.491 30.352 1.00 31.10 346 LYS B N 1
ATOM 6366 C CA . LYS B 1 347 ? 30.491 8.606 29.544 1.00 34.54 346 LYS B CA 1
ATOM 6367 C C . LYS B 1 347 ? 31.325 7.319 29.516 1.00 34.80 346 LYS B C 1
ATOM 6368 O O . LYS B 1 347 ? 31.902 6.968 28.488 1.00 37.17 346 LYS B O 1
ATOM 6374 N N . ARG B 1 348 ? 31.375 6.605 30.635 1.00 33.54 347 ARG B N 1
ATOM 6375 C CA . ARG B 1 348 ? 32.181 5.393 30.719 1.00 33.47 347 ARG B CA 1
ATOM 6376 C C . ARG B 1 348 ? 31.385 4.125 30.416 1.00 33.87 347 ARG B C 1
ATOM 6377 O O . ARG B 1 348 ? 31.930 3.017 30.455 1.00 36.30 347 ARG B O 1
ATOM 6385 N N . SER B 1 349 ? 30.101 4.286 30.109 1.00 35.68 348 SER B N 1
ATOM 6386 C CA . SER B 1 349 ? 29.216 3.143 29.874 1.00 35.32 348 SER B CA 1
ATOM 6387 C C . SER B 1 349 ? 29.556 2.373 28.597 1.00 40.01 348 SER B C 1
ATOM 6388 O O . SER B 1 349 ? 30.119 2.926 27.652 1.00 38.47 348 SER B O 1
ATOM 6391 N N . ASN B 1 350 ? 29.183 1.097 28.579 1.00 41.19 349 ASN B N 1
ATOM 6392 C CA . ASN B 1 350 ? 29.426 0.227 27.434 1.00 45.20 349 ASN B CA 1
ATOM 6393 C C . ASN B 1 350 ? 28.375 0.373 26.338 1.00 47.68 349 ASN B C 1
ATOM 6394 O O . ASN B 1 350 ? 27.483 1.229 26.414 1.00 45.07 349 ASN B O 1
ATOM 6399 N N . ASP B 1 351 ? 28.484 -0.486 25.329 1.00 49.15 350 ASP B N 1
ATOM 6400 C CA . ASP B 1 351 ? 27.620 -0.406 24.164 1.00 47.92 350 ASP B CA 1
ATOM 6401 C C . ASP B 1 351 ? 26.469 -1.417 24.192 1.00 45.42 350 ASP B C 1
ATOM 6402 O O . ASP B 1 351 ? 25.583 -1.372 23.338 1.00 44.60 350 ASP B O 1
ATOM 6407 N N . ASP B 1 352 ? 26.464 -2.314 25.175 1.00 43.60 351 ASP B N 1
ATOM 6408 C CA . ASP B 1 352 ? 25.258 -3.095 25.446 1.00 46.37 351 ASP B CA 1
ATOM 6409 C C . ASP B 1 352 ? 24.518 -2.469 26.625 1.00 46.41 351 ASP B C 1
ATOM 6410 O O . ASP B 1 352 ? 23.829 -3.158 27.379 1.00 46.89 351 ASP B O 1
ATOM 6415 N N . GLU B 1 353 ? 24.673 -1.153 26.769 1.00 46.73 352 GLU B N 1
ATOM 6416 C CA . GLU B 1 353 ? 24.111 -0.416 27.899 1.00 43.08 352 GLU B CA 1
ATOM 6417 C C . GLU B 1 353 ? 23.490 0.909 27.465 1.00 42.50 352 GLU B C 1
ATOM 6418 O O . GLU B 1 353 ? 24.207 1.859 27.135 1.00 44.71 352 GLU B O 1
ATOM 6424 N N . ASP B 1 354 ? 22.160 0.977 27.478 1.00 38.16 353 ASP B N 1
ATOM 6425 C CA . ASP B 1 354 ? 21.479 2.228 27.168 1.00 34.76 353 ASP B CA 1
ATOM 6426 C C . ASP B 1 354 ? 20.907 2.859 28.435 1.00 33.00 353 ASP B C 1
ATOM 6427 O O . ASP B 1 354 ? 20.928 2.257 29.514 1.00 29.50 353 ASP B O 1
ATOM 6432 N N . LEU B 1 355 ? 20.400 4.077 28.288 1.00 29.91 354 LEU B N 1
ATOM 6433 C CA . LEU B 1 355 ? 19.926 4.866 29.415 1.00 34.85 354 LEU B CA 1
ATOM 6434 C C . LEU B 1 355 ? 18.927 4.098 30.272 1.00 28.15 354 LEU B C 1
ATOM 6435 O O . LEU B 1 355 ? 18.933 4.226 31.491 1.00 26.74 354 LEU B O 1
ATOM 6440 N N . ASN B 1 356 ? 18.100 3.281 29.629 1.00 30.29 355 ASN B N 1
ATOM 6441 C CA . ASN B 1 356 ? 17.108 2.462 30.316 1.00 32.09 355 ASN B CA 1
ATOM 6442 C C . ASN B 1 356 ? 17.734 1.526 31.361 1.00 33.78 355 ASN B C 1
ATOM 6443 O O . ASN B 1 356 ? 17.232 1.404 32.489 1.00 29.05 355 ASN B O 1
ATOM 6448 N N . TYR B 1 357 ? 18.824 0.863 30.972 1.00 24.15 356 TYR B N 1
ATOM 6449 C CA . TYR B 1 357 ? 19.555 -0.048 31.851 1.00 25.76 356 TYR B CA 1
ATOM 6450 C C . TYR B 1 357 ? 20.313 0.717 32.942 1.00 22.67 356 TYR B C 1
ATOM 6451 O O . TYR B 1 357 ? 20.364 0.303 34.109 1.00 25.56 356 TYR B O 1
ATOM 6460 N N . LEU B 1 358 ? 20.894 1.838 32.543 1.00 23.39 357 LEU B N 1
ATOM 6461 C CA . LEU B 1 358 ? 21.683 2.668 33.444 1.00 24.46 357 LEU B CA 1
ATOM 6462 C C . LEU B 1 358 ? 20.815 3.343 34.508 1.00 21.92 357 LEU B C 1
ATOM 6463 O O . LEU B 1 358 ? 21.233 3.470 35.651 1.00 24.76 357 LEU B O 1
ATOM 6468 N N . LEU B 1 359 ? 19.606 3.753 34.136 1.00 25.04 358 LEU B N 1
ATOM 6469 C CA . LEU B 1 359 ? 18.782 4.593 35.013 1.00 21.29 358 LEU B CA 1
ATOM 6470 C C . LEU B 1 359 ? 17.687 3.855 35.779 1.00 22.25 358 LEU B C 1
ATOM 6471 O O . LEU B 1 359 ? 17.187 4.353 36.791 1.00 20.56 358 LEU B O 1
ATOM 6476 N N . LEU B 1 360 ? 17.324 2.668 35.310 1.00 19.61 359 LEU B N 1
ATOM 6477 C CA . LEU B 1 360 ? 16.140 2.001 35.806 1.00 24.11 359 LEU B CA 1
ATOM 6478 C C . LEU B 1 360 ? 16.395 0.559 36.196 1.00 26.33 359 LEU B C 1
ATOM 6479 O O . LEU B 1 360 ? 17.067 -0.192 35.498 1.00 25.55 359 LEU B O 1
ATOM 6484 N N . LYS B 1 361 ? 15.866 0.211 37.356 1.00 27.57 360 LYS B N 1
ATOM 6485 C CA . LYS B 1 361 ? 15.711 -1.158 37.810 1.00 28.27 360 LYS B CA 1
ATOM 6486 C C . LYS B 1 361 ? 15.070 -2.028 36.728 1.00 32.46 360 LYS B C 1
ATOM 6487 O O . LYS B 1 361 ? 14.071 -1.644 36.115 1.00 31.04 360 LYS B O 1
ATOM 6493 N N . SER B 1 362 ? 15.656 -3.190 36.468 1.00 32.60 361 SER B N 1
ATOM 6494 C CA . SER B 1 362 ? 15.064 -4.137 35.530 1.00 37.87 361 SER B CA 1
ATOM 6495 C C . SER B 1 362 ? 13.738 -4.650 36.100 1.00 36.37 361 SER B C 1
ATOM 6496 O O . SER B 1 362 ? 13.578 -4.774 37.316 1.00 33.09 361 SER B O 1
ATOM 6499 N N . ARG B 1 363 ? 12.790 -4.955 35.222 1.00 40.62 362 ARG B N 1
ATOM 6500 C CA . ARG B 1 363 ? 11.430 -5.265 35.660 1.00 41.56 362 ARG B CA 1
ATOM 6501 C C . ARG B 1 363 ? 11.345 -6.501 36.561 1.00 36.55 362 ARG B C 1
ATOM 6502 O O . ARG B 1 363 ? 10.435 -6.620 37.374 1.00 41.28 362 ARG B O 1
ATOM 6510 N N . ASP B 1 364 ? 12.299 -7.412 36.433 1.00 38.13 363 ASP B N 1
ATOM 6511 C CA . ASP B 1 364 ? 12.267 -8.619 37.247 1.00 39.90 363 ASP B CA 1
ATOM 6512 C C . ASP B 1 364 ? 13.353 -8.622 38.318 1.00 32.16 363 ASP B C 1
ATOM 6513 O O . ASP B 1 364 ? 13.732 -9.680 38.815 1.00 29.95 363 ASP B O 1
ATOM 6518 N N . SER B 1 365 ? 13.832 -7.432 38.679 1.00 30.62 364 SER B N 1
ATOM 6519 C CA . SER B 1 365 ? 14.951 -7.280 39.616 1.00 26.56 364 SER B CA 1
ATOM 6520 C C . SER B 1 365 ? 14.723 -7.986 40.939 1.00 23.81 364 SER B C 1
ATOM 6521 O O . SER B 1 365 ? 15.643 -8.563 41.514 1.00 26.82 364 SER B O 1
ATOM 6524 N N . ASP B 1 366 ? 13.490 -7.941 41.421 1.00 24.63 365 ASP B N 1
ATOM 6525 C CA . ASP B 1 366 ? 13.160 -8.533 42.709 1.00 27.13 365 ASP B CA 1
ATOM 6526 C C . ASP B 1 366 ? 13.242 -10.058 42.678 1.00 30.81 365 ASP B C 1
ATOM 6527 O O . ASP B 1 366 ? 13.173 -10.704 43.721 1.00 28.02 365 ASP B O 1
ATOM 6532 N N . ASP B 1 367 ? 13.412 -10.626 41.486 1.00 31.14 366 ASP B N 1
ATOM 6533 C CA . ASP B 1 367 ? 13.608 -12.068 41.334 1.00 29.48 366 ASP B CA 1
ATOM 6534 C C . ASP B 1 367 ? 15.086 -12.440 41.363 1.00 32.27 366 ASP B C 1
ATOM 6535 O O . ASP B 1 367 ? 15.438 -13.618 41.338 1.00 31.17 366 ASP B O 1
ATOM 6540 N N . GLU B 1 368 ? 15.954 -11.432 41.416 1.00 26.15 367 GLU B N 1
ATOM 6541 C CA . GLU B 1 368 ? 17.389 -11.665 41.450 1.00 26.65 367 GLU B CA 1
ATOM 6542 C C . GLU B 1 368 ? 17.920 -11.590 42.875 1.00 28.33 367 GLU B C 1
ATOM 6543 O O . GLU B 1 368 ? 17.617 -10.643 43.601 1.00 25.41 367 GLU B O 1
ATOM 6549 N N . TYR B 1 369 ? 18.715 -12.583 43.263 1.00 21.25 368 TYR B N 1
ATOM 6550 C CA . TYR B 1 369 ? 19.215 -12.707 44.637 1.00 25.32 368 TYR B CA 1
ATOM 6551 C C . TYR B 1 369 ? 20.699 -12.995 44.686 1.00 22.85 368 TYR B C 1
ATOM 6552 O O . TYR B 1 369 ? 21.263 -13.264 45.753 1.00 23.56 368 TYR B O 1
ATOM 6561 N N . ASP B 1 370 ? 21.324 -12.989 43.519 1.00 28.46 369 ASP B N 1
ATOM 6562 C CA . ASP B 1 370 ? 22.739 -13.309 43.420 1.00 25.75 369 ASP B CA 1
ATOM 6563 C C . ASP B 1 370 ? 23.588 -12.176 43.986 1.00 28.19 369 ASP B C 1
ATOM 6564 O O . ASP B 1 370 ? 23.514 -11.041 43.519 1.00 26.49 369 ASP B O 1
ATOM 6569 N N . GLU B 1 371 ? 24.408 -12.502 44.983 1.00 25.47 370 GLU B N 1
ATOM 6570 C CA . GLU B 1 371 ? 25.207 -11.500 45.671 1.00 28.09 370 GLU B CA 1
ATOM 6571 C C . GLU B 1 371 ? 26.256 -10.860 44.769 1.00 32.06 370 GLU B C 1
ATOM 6572 O O . GLU B 1 371 ? 26.666 -9.722 44.994 1.00 28.60 370 GLU B O 1
ATOM 6578 N N . ASP B 1 372 ? 26.692 -11.589 43.749 1.00 31.77 371 ASP B N 1
ATOM 6579 C CA . ASP B 1 372 ? 27.670 -11.052 42.808 1.00 33.67 371 ASP B CA 1
ATOM 6580 C C . ASP B 1 372 ? 27.000 -10.193 41.747 1.00 28.29 371 ASP B C 1
ATOM 6581 O O . ASP B 1 372 ? 27.652 -9.716 40.825 1.00 30.91 371 ASP B O 1
ATOM 6586 N N . LYS B 1 373 ? 25.693 -10.005 41.881 1.00 29.92 372 LYS B N 1
ATOM 6587 C CA . LYS B 1 373 ? 24.937 -9.135 40.987 1.00 28.06 372 LYS B CA 1
ATOM 6588 C C . LYS B 1 373 ? 24.297 -7.979 41.751 1.00 26.65 372 LYS B C 1
ATOM 6589 O O . LYS B 1 373 ? 23.115 -8.024 42.083 1.00 27.45 372 LYS B O 1
ATOM 6595 N N . PRO B 1 374 ? 25.084 -6.927 42.014 1.00 28.03 373 PRO B N 1
ATOM 6596 C CA . PRO B 1 374 ? 24.606 -5.789 42.809 1.00 24.99 373 PRO B CA 1
ATOM 6597 C C . PRO B 1 374 ? 23.371 -5.163 42.190 1.00 21.05 373 PRO B C 1
ATOM 6598 O O . PRO B 1 374 ? 23.416 -4.841 41.003 1.00 21.65 373 PRO B O 1
ATOM 6602 N N . PRO B 1 375 ? 22.290 -4.998 42.968 1.00 18.74 374 PRO B N 1
ATOM 6603 C CA . PRO B 1 375 ? 21.131 -4.255 42.462 1.00 18.32 374 PRO B CA 1
ATOM 6604 C C . PRO B 1 375 ? 21.523 -2.822 42.100 1.00 19.56 374 PRO B C 1
ATOM 6605 O O . PRO B 1 375 ? 22.611 -2.365 42.462 1.00 16.95 374 PRO B O 1
ATOM 6609 N N . ILE B 1 376 ? 20.646 -2.124 41.395 1.00 17.79 375 ILE B N 1
ATOM 6610 C CA . ILE B 1 376 ? 21.065 -0.932 40.678 1.00 18.06 375 ILE B CA 1
ATOM 6611 C C . ILE B 1 376 ? 21.644 0.179 41.576 1.00 16.44 375 ILE B C 1
ATOM 6612 O O . ILE B 1 376 ? 22.578 0.868 41.176 1.00 15.84 375 ILE B O 1
ATOM 6617 N N . GLN B 1 377 ? 21.125 0.345 42.787 1.00 17.38 376 GLN B N 1
ATOM 6618 C CA . GLN B 1 377 ? 21.521 1.517 43.571 1.00 19.65 376 GLN B CA 1
ATOM 6619 C C . GLN B 1 377 ? 22.970 1.449 44.061 1.00 18.14 376 GLN B C 1
ATOM 6620 O O . GLN B 1 377 ? 23.589 2.487 44.304 1.00 18.95 376 GLN B O 1
ATOM 6626 N N . VAL B 1 378 ? 23.518 0.244 44.173 1.00 15.05 377 VAL B N 1
ATOM 6627 C CA . VAL B 1 378 ? 24.892 0.080 44.643 1.00 19.35 377 VAL B CA 1
ATOM 6628 C C . VAL B 1 378 ? 25.814 -0.437 43.532 1.00 21.04 377 VAL B C 1
ATOM 6629 O O . VAL B 1 378 ? 26.978 -0.749 43.771 1.00 21.40 377 VAL B O 1
ATOM 6633 N N . ASP B 1 379 ? 25.280 -0.528 42.317 1.00 20.73 378 ASP B N 1
ATOM 6634 C CA . ASP B 1 379 ? 26.044 -1.005 41.165 1.00 18.53 378 ASP B CA 1
ATOM 6635 C C . ASP B 1 379 ? 26.804 0.171 40.567 1.00 18.72 378 ASP B C 1
ATOM 6636 O O . ASP B 1 379 ? 26.205 1.094 40.022 1.00 20.33 378 ASP B O 1
ATOM 6641 N N . PRO B 1 380 ? 28.138 0.154 40.689 1.00 19.36 379 PRO B N 1
ATOM 6642 C CA . PRO B 1 380 ? 28.960 1.243 40.150 1.00 21.20 379 PRO B CA 1
ATOM 6643 C C . PRO B 1 380 ? 28.891 1.324 38.623 1.00 26.33 379 PRO B C 1
ATOM 6644 O O . PRO B 1 380 ? 29.330 2.323 38.052 1.00 23.06 379 PRO B O 1
ATOM 6648 N N . GLY B 1 381 ? 28.328 0.299 37.984 1.00 24.12 380 GLY B N 1
ATOM 6649 C CA . GLY B 1 381 ? 28.184 0.279 36.539 1.00 23.89 380 GLY B CA 1
ATOM 6650 C C . GLY B 1 381 ? 26.884 0.905 36.070 1.00 24.43 380 GLY B C 1
ATOM 6651 O O . GLY B 1 381 ? 26.703 1.181 34.885 1.00 24.39 380 GLY B O 1
ATOM 6652 N N . ARG B 1 382 ? 25.967 1.128 37.005 1.00 21.33 381 ARG B N 1
ATOM 6653 C CA . ARG B 1 382 ? 24.731 1.826 36.694 1.00 22.25 381 ARG B CA 1
ATOM 6654 C C . ARG B 1 382 ? 24.617 3.095 37.531 1.00 22.06 381 ARG B C 1
ATOM 6655 O O . ARG B 1 382 ? 25.549 3.475 38.230 1.00 17.72 381 ARG B O 1
ATOM 6663 N N . VAL B 1 383 ? 23.471 3.750 37.436 1.00 20.80 382 VAL B N 1
ATOM 6664 C CA . VAL B 1 383 ? 23.252 5.022 38.109 1.00 22.38 382 VAL B CA 1
ATOM 6665 C C . VAL B 1 383 ? 22.312 4.862 39.291 1.00 22.17 382 VAL B C 1
ATOM 6666 O O . VAL B 1 383 ? 21.230 4.302 39.137 1.00 19.71 382 VAL B O 1
ATOM 6670 N N . ASP B 1 384 ? 22.724 5.347 40.468 1.00 20.36 383 ASP B N 1
ATOM 6671 C CA . ASP B 1 384 ? 21.809 5.484 41.601 1.00 21.72 383 ASP B CA 1
ATOM 6672 C C . ASP B 1 384 ? 21.103 6.827 41.442 1.00 20.47 383 ASP B C 1
ATOM 6673 O O . ASP B 1 384 ? 21.629 7.873 41.830 1.00 19.67 383 ASP B O 1
ATOM 6678 N N . ASN B 1 385 ? 19.930 6.806 40.815 1.00 16.81 384 ASN B N 1
ATOM 6679 C CA . ASN B 1 385 ? 19.225 8.045 40.533 1.00 19.07 384 ASN B CA 1
ATOM 6680 C C . ASN B 1 385 ? 18.487 8.498 41.782 1.00 18.44 384 ASN B C 1
ATOM 6681 O O . ASN B 1 385 ? 17.427 7.952 42.104 1.00 15.16 384 ASN B O 1
ATOM 6686 N N . VAL B 1 386 ? 19.033 9.488 42.491 1.00 15.34 385 VAL B N 1
ATOM 6687 C CA . VAL B 1 386 ? 18.405 9.899 43.745 1.00 15.63 385 VAL B CA 1
ATOM 6688 C C . VAL B 1 386 ? 16.985 10.433 43.515 1.00 14.68 385 VAL B C 1
ATOM 6689 O O . VAL B 1 386 ? 16.163 10.452 44.431 1.00 15.59 385 VAL B O 1
ATOM 6693 N N . LEU B 1 387 ? 16.688 10.840 42.289 1.00 11.78 386 LEU B N 1
ATOM 6694 C CA . LEU B 1 387 ? 15.342 11.317 41.973 1.00 14.98 386 LEU B CA 1
ATOM 6695 C C . LEU B 1 387 ? 14.276 10.197 41.917 1.00 17.19 386 LEU B C 1
ATOM 6696 O O . LEU B 1 387 ? 13.095 10.472 41.704 1.00 16.25 386 LEU B O 1
ATOM 6701 N N . THR B 1 388 ? 14.675 8.940 42.102 1.00 15.92 387 THR B N 1
ATOM 6702 C CA . THR B 1 388 ? 13.674 7.875 42.225 1.00 17.02 387 THR B CA 1
ATOM 6703 C C . THR B 1 388 ? 13.242 7.719 43.681 1.00 21.09 387 THR B C 1
ATOM 6704 O O . THR B 1 388 ? 12.320 6.960 43.979 1.00 20.30 387 THR B O 1
ATOM 6708 N N . ASP B 1 389 ? 13.915 8.451 44.574 1.00 18.12 388 ASP B N 1
ATOM 6709 C CA . ASP B 1 389 ? 13.635 8.462 46.013 1.00 18.35 388 ASP B CA 1
ATOM 6710 C C . ASP B 1 389 ? 12.576 9.530 46.320 1.00 18.43 388 ASP B C 1
ATOM 6711 O O . ASP B 1 389 ? 12.728 10.689 45.923 1.00 18.87 388 ASP B O 1
ATOM 6716 N N . SER B 1 390 ? 11.514 9.143 47.018 1.00 19.01 389 SER B N 1
ATOM 6717 C CA . SER B 1 390 ? 10.395 10.051 47.283 1.00 17.44 389 SER B CA 1
ATOM 6718 C C . SER B 1 390 ? 10.792 11.269 48.125 1.00 19.06 389 SER B C 1
ATOM 6719 O O . SER B 1 390 ? 10.105 12.294 48.098 1.00 16.49 389 SER B O 1
ATOM 6722 N N . ASP B 1 391 ? 11.905 11.179 48.852 1.00 19.71 390 ASP B N 1
ATOM 6723 C CA . ASP B 1 391 ? 12.381 12.327 49.629 1.00 17.85 390 ASP B CA 1
ATOM 6724 C C . ASP B 1 391 ? 13.065 13.392 48.764 1.00 16.60 390 ASP B C 1
ATOM 6725 O O . ASP B 1 391 ? 13.336 14.492 49.250 1.00 17.81 390 ASP B O 1
ATOM 6730 N N . PHE B 1 392 ? 13.377 13.068 47.507 1.00 14.09 391 PHE B N 1
ATOM 6731 C CA . PHE B 1 392 ? 14.079 14.022 46.644 1.00 13.52 391 PHE B CA 1
ATOM 6732 C C . PHE B 1 392 ? 13.308 14.474 45.394 1.00 12.98 391 PHE B C 1
ATOM 6733 O O . PHE B 1 392 ? 13.820 15.298 44.629 1.00 11.95 391 PHE B O 1
ATOM 6741 N N . PHE B 1 393 ? 12.112 13.935 45.177 1.00 14.60 392 PHE B N 1
ATOM 6742 C CA . PHE B 1 393 ? 11.391 14.155 43.915 1.00 14.24 392 PHE B CA 1
ATOM 6743 C C . PHE B 1 393 ? 9.876 13.954 44.019 1.00 18.19 392 PHE B C 1
ATOM 6744 O O . PHE B 1 393 ? 9.397 12.993 44.625 1.00 16.39 392 PHE B O 1
ATOM 6752 N N . ASN B 1 394 ? 9.128 14.858 43.399 1.00 14.02 393 ASN B N 1
ATOM 6753 C CA . ASN B 1 394 ? 7.690 14.664 43.232 1.00 17.74 393 ASN B CA 1
ATOM 6754 C C . ASN B 1 394 ? 7.181 15.466 42.039 1.00 18.73 393 ASN B C 1
ATOM 6755 O O . ASN B 1 394 ? 7.711 16.523 41.720 1.00 14.27 393 ASN B O 1
ATOM 6760 N N . VAL B 1 395 ? 6.150 14.953 41.375 1.00 19.65 394 VAL B N 1
ATOM 6761 C CA . VAL B 1 395 ? 5.529 15.660 40.268 1.00 16.79 394 VAL B CA 1
ATOM 6762 C C . VAL B 1 395 ? 4.075 15.200 40.171 1.00 22.82 394 VAL B C 1
ATOM 6763 O O . VAL B 1 395 ? 3.754 14.067 40.512 1.00 22.29 394 VAL B O 1
ATOM 6767 N N . THR B 1 396 ? 3.196 16.096 39.750 1.00 18.65 395 THR B N 1
ATOM 6768 C CA . THR B 1 396 ? 1.815 15.716 39.499 1.00 24.65 395 THR B CA 1
ATOM 6769 C C . THR B 1 396 ? 1.740 14.994 38.153 1.00 23.54 395 THR B C 1
ATOM 6770 O O . THR B 1 396 ? 2.622 15.164 37.312 1.00 21.62 395 THR B O 1
ATOM 6774 N N . PRO B 1 397 ? 0.702 14.160 37.956 1.00 25.11 396 PRO B N 1
ATOM 6775 C CA . PRO B 1 397 ? 0.533 13.470 36.672 1.00 25.54 396 PRO B CA 1
ATOM 6776 C C . PRO B 1 397 ? 0.380 14.445 35.511 1.00 25.42 396 PRO B C 1
ATOM 6777 O O . PRO B 1 397 ? 0.804 14.149 34.398 1.00 29.81 396 PRO B O 1
ATOM 6781 N N . GLU B 1 398 ? -0.197 15.606 35.784 1.00 22.32 397 GLU B N 1
ATOM 6782 C CA . GLU B 1 398 ? -0.461 16.602 34.758 1.00 27.19 397 GLU B CA 1
ATOM 6783 C C . GLU B 1 398 ? 0.820 17.174 34.175 1.00 26.68 397 GLU B C 1
ATOM 6784 O O . GLU B 1 398 ? 0.838 17.617 33.029 1.00 30.33 397 GLU B O 1
ATOM 6790 N N . ASN B 1 399 ? 1.895 17.154 34.961 1.00 23.35 398 ASN B N 1
ATOM 6791 C CA . ASN B 1 399 ? 3.158 17.741 34.532 1.00 21.52 398 ASN B CA 1
ATOM 6792 C C . ASN B 1 399 ? 4.237 16.690 34.333 1.00 23.08 398 ASN B C 1
ATOM 6793 O O . ASN B 1 399 ? 5.356 17.011 33.944 1.00 23.86 398 ASN B O 1
ATOM 6798 N N . ALA B 1 400 ? 3.876 15.433 34.568 1.00 23.03 399 ALA B N 1
ATOM 6799 C CA . ALA B 1 400 ? 4.816 14.318 34.468 1.00 25.29 399 ALA B CA 1
ATOM 6800 C C . ALA B 1 400 ? 5.487 14.212 33.093 1.00 25.47 399 ALA B C 1
ATOM 6801 O O . ALA B 1 400 ? 6.612 13.730 32.978 1.00 25.53 399 ALA B O 1
ATOM 6803 N N . PHE B 1 401 ? 4.791 14.650 32.050 1.00 23.70 400 PHE B N 1
ATOM 6804 C CA . PHE B 1 401 ? 5.291 14.479 30.694 1.00 23.76 400 PHE B CA 1
ATOM 6805 C C . PHE B 1 401 ? 5.484 15.804 29.974 1.00 29.53 400 PHE B C 1
ATOM 6806 O O . PHE B 1 401 ? 5.248 15.916 28.773 1.00 26.94 400 PHE B O 1
ATOM 6814 N N . SER B 1 402 ? 5.933 16.806 30.720 1.00 25.82 401 SER B N 1
ATOM 6815 C CA . SER B 1 402 ? 6.364 18.055 30.114 1.00 29.39 401 SER B CA 1
ATOM 6816 C C . SER B 1 402 ? 7.896 18.110 30.106 1.00 33.11 401 SER B C 1
ATOM 6817 O O . SER B 1 402 ? 8.561 17.434 30.899 1.00 32.76 401 SER B O 1
ATOM 6820 N N . SER B 1 403 ? 8.457 18.886 29.187 1.00 37.85 402 SER B N 1
ATOM 6821 C CA . SER B 1 403 ? 9.896 19.107 29.183 1.00 32.29 402 SER B CA 1
ATOM 6822 C C . SER B 1 403 ? 10.216 19.889 30.457 1.00 33.64 402 SER B C 1
ATOM 6823 O O . SER B 1 403 ? 9.345 20.586 30.971 1.00 38.16 402 SER B O 1
ATOM 6826 N N . ILE B 1 404 ? 11.423 19.740 31.003 1.00 32.88 403 ILE B N 1
ATOM 6827 C CA . ILE B 1 404 ? 11.795 20.507 32.191 1.00 28.13 403 ILE B CA 1
ATOM 6828 C C . ILE B 1 404 ? 12.427 21.831 31.789 1.00 24.98 403 ILE B C 1
ATOM 6829 O O . ILE B 1 404 ? 12.936 21.979 30.679 1.00 24.95 403 ILE B O 1
ATOM 6834 N N . ALA B 1 405 ? 12.388 22.793 32.699 1.00 25.20 404 ALA B N 1
ATOM 6835 C CA . ALA B 1 405 ? 13.137 24.023 32.507 1.00 19.48 404 ALA B CA 1
ATOM 6836 C C . ALA B 1 405 ? 14.610 23.666 32.592 1.00 22.15 404 ALA B C 1
ATOM 6837 O O . ALA B 1 405 ? 15.051 22.996 33.538 1.00 17.43 404 ALA B O 1
ATOM 6839 N N . ILE B 1 406 ? 15.370 24.089 31.592 1.00 20.24 405 ILE B N 1
ATOM 6840 C CA . ILE B 1 406 ? 16.783 23.758 31.550 1.00 21.01 405 ILE B CA 1
ATOM 6841 C C . ILE B 1 406 ? 17.622 24.975 31.186 1.00 22.13 405 ILE B C 1
ATOM 6842 O O . ILE B 1 406 ? 17.188 25.858 30.439 1.00 15.97 405 ILE B O 1
ATOM 6847 N N . MET B 1 407 ? 18.818 25.022 31.758 1.00 23.34 406 MET B N 1
ATOM 6848 C CA . MET B 1 407 ? 19.835 25.988 31.385 1.00 24.74 406 MET B CA 1
ATOM 6849 C C . MET B 1 407 ? 21.131 25.205 31.329 1.00 24.60 406 MET B C 1
ATOM 6850 O O . MET B 1 407 ? 21.190 24.088 31.835 1.00 23.02 406 MET B O 1
ATOM 6855 N N . PRO B 1 408 ? 22.171 25.768 30.703 1.00 27.22 407 PRO B N 1
ATOM 6856 C CA . PRO B 1 408 ? 23.447 25.038 30.744 1.00 26.28 407 PRO B CA 1
ATOM 6857 C C . PRO B 1 408 ? 23.990 24.895 32.164 1.00 24.02 407 PRO B C 1
ATOM 6858 O O . PRO B 1 408 ? 24.118 25.882 32.902 1.00 20.48 407 PRO B O 1
ATOM 6862 N N . ILE B 1 409 ? 24.267 23.655 32.550 1.00 22.34 408 ILE B N 1
ATOM 6863 C CA . ILE B 1 409 ? 24.874 23.379 33.843 1.00 24.12 408 ILE B CA 1
ATOM 6864 C C . ILE B 1 409 ? 26.248 22.737 33.638 1.00 25.58 408 ILE B C 1
ATOM 6865 O O . ILE B 1 409 ? 26.382 21.725 32.961 1.00 21.93 408 ILE B O 1
ATOM 6870 N N . SER B 1 410 ? 27.272 23.360 34.205 1.00 25.49 409 SER B N 1
ATOM 6871 C CA . SER B 1 410 ? 28.623 22.831 34.131 1.00 24.38 409 SER B CA 1
ATOM 6872 C C . SER B 1 410 ? 29.349 23.048 35.452 1.00 21.41 409 SER B C 1
ATOM 6873 O O . SER B 1 410 ? 28.871 23.759 36.329 1.00 16.21 409 SER B O 1
ATOM 6876 N N . TYR B 1 411 ? 30.514 22.433 35.582 1.00 20.91 410 TYR B N 1
ATOM 6877 C CA . TYR B 1 411 ? 31.387 22.732 36.695 1.00 21.85 410 TYR B CA 1
ATOM 6878 C C . TYR B 1 411 ? 32.824 22.584 36.244 1.00 19.12 410 TYR B C 1
ATOM 6879 O O . TYR B 1 411 ? 33.119 21.830 35.319 1.00 20.25 410 TYR B O 1
ATOM 6888 N N . ASP B 1 412 ? 33.705 23.330 36.888 1.00 22.46 411 ASP B N 1
ATOM 6889 C CA . ASP B 1 412 ? 35.119 23.302 36.561 1.00 19.56 411 ASP B CA 1
ATOM 6890 C C . ASP B 1 412 ? 35.852 22.316 37.467 1.00 21.07 411 ASP B C 1
ATOM 6891 O O . ASP B 1 412 ? 35.739 22.367 38.693 1.00 24.07 411 ASP B O 1
ATOM 6896 N N . LYS B 1 413 ? 36.601 21.414 36.850 1.00 17.36 412 LYS B N 1
ATOM 6897 C CA . LYS B 1 413 ? 37.318 20.373 37.569 1.00 17.06 412 LYS B CA 1
ATOM 6898 C C . LYS B 1 413 ? 38.808 20.747 37.630 1.00 18.27 412 LYS B C 1
ATOM 6899 O O . LYS B 1 413 ? 39.457 20.865 36.597 1.00 17.61 412 LYS B O 1
ATOM 6905 N N . THR B 1 414 ? 39.349 20.938 38.830 1.00 15.84 413 THR B N 1
ATOM 6906 C CA . THR B 1 414 ? 40.764 21.322 38.968 1.00 16.48 413 THR B CA 1
ATOM 6907 C C . THR B 1 414 ? 41.687 20.156 38.617 1.00 15.29 413 THR B C 1
ATOM 6908 O O . THR B 1 414 ? 41.584 19.084 39.211 1.00 17.98 413 THR B O 1
ATOM 6912 N N . ILE B 1 415 ? 42.584 20.350 37.651 1.00 18.80 414 ILE B N 1
ATOM 6913 C CA . ILE B 1 415 ? 43.401 19.233 37.167 1.00 21.54 414 ILE B CA 1
ATOM 6914 C C . ILE B 1 415 ? 44.911 19.457 37.234 1.00 21.72 414 ILE B C 1
ATOM 6915 O O . ILE B 1 415 ? 45.685 18.498 37.182 1.00 23.55 414 ILE B O 1
ATOM 6920 N N . ASP B 1 416 ? 45.344 20.708 37.348 1.00 20.56 415 ASP B N 1
ATOM 6921 C CA . ASP B 1 416 ? 46.771 20.976 37.480 1.00 21.71 415 ASP B CA 1
ATOM 6922 C C . ASP B 1 416 ? 47.025 22.370 38.036 1.00 21.14 415 ASP B C 1
ATOM 6923 O O . ASP B 1 416 ? 46.100 23.167 38.204 1.00 19.06 415 ASP B O 1
ATOM 6928 N N . VAL B 1 417 ? 48.287 22.650 38.349 1.00 19.09 416 VAL B N 1
ATOM 6929 C CA . VAL B 1 417 ? 48.705 23.983 38.777 1.00 19.92 416 VAL B CA 1
ATOM 6930 C C . VAL B 1 417 ? 49.997 24.350 38.061 1.00 24.66 416 VAL B C 1
ATOM 6931 O O . VAL B 1 417 ? 50.967 23.599 38.123 1.00 27.43 416 VAL B O 1
ATOM 6935 N N . GLU B 1 418 ? 50.004 25.488 37.371 1.00 22.36 417 GLU B N 1
ATOM 6936 C CA . GLU B 1 418 ? 51.229 26.003 36.754 1.00 28.81 417 GLU B CA 1
ATOM 6937 C C . GLU B 1 418 ? 51.620 27.313 37.428 1.00 27.41 417 GLU B C 1
ATOM 6938 O O . GLU B 1 418 ? 51.023 28.363 37.165 1.00 25.48 417 GLU B O 1
ATOM 6944 N N . ASP B 1 419 ? 52.614 27.228 38.306 1.00 24.68 418 ASP B N 1
ATOM 6945 C CA . ASP B 1 419 ? 53.039 28.358 39.129 1.00 28.01 418 ASP B CA 1
ATOM 6946 C C . ASP B 1 419 ? 51.867 28.846 39.975 1.00 23.38 418 ASP B C 1
ATOM 6947 O O . ASP B 1 419 ? 51.376 28.116 40.841 1.00 23.81 418 ASP B O 1
ATOM 6952 N N . ASN B 1 420 ? 51.401 30.063 39.726 1.00 22.28 419 ASN B N 1
ATOM 6953 C CA . ASN B 1 420 ? 50.271 30.571 40.500 1.00 21.86 419 ASN B CA 1
ATOM 6954 C C . ASN B 1 420 ? 48.927 30.368 39.803 1.00 21.58 419 ASN B C 1
ATOM 6955 O O . ASN B 1 420 ? 47.886 30.781 40.325 1.00 20.66 419 ASN B O 1
ATOM 6960 N N . GLU B 1 421 ? 48.937 29.727 38.637 1.00 18.14 420 GLU B N 1
ATOM 6961 C CA . GLU B 1 421 ? 47.699 29.533 37.887 1.00 19.43 420 GLU B CA 1
ATOM 6962 C C . GLU B 1 421 ? 47.178 28.112 38.009 1.00 20.06 420 GLU B C 1
ATOM 6963 O O . GLU B 1 421 ? 47.851 27.144 37.658 1.00 18.34 420 GLU B O 1
ATOM 6969 N N . ILE B 1 422 ? 45.961 28.003 38.528 1.00 18.93 421 ILE B N 1
ATOM 6970 C CA . ILE B 1 422 ? 45.280 26.723 38.637 1.00 18.34 421 ILE B CA 1
ATOM 6971 C C . ILE B 1 422 ? 44.610 26.396 37.314 1.00 18.38 421 ILE B C 1
ATOM 6972 O O . ILE B 1 422 ? 43.920 27.240 36.742 1.00 21.15 421 ILE B O 1
ATOM 6977 N N . GLN B 1 423 ? 44.820 25.173 36.830 1.00 17.69 422 GLN B N 1
ATOM 6978 C CA . GLN B 1 423 ? 44.241 24.729 35.567 1.00 17.76 422 GLN B CA 1
ATOM 6979 C C . GLN B 1 423 ? 42.986 23.914 35.824 1.00 18.13 422 GLN B C 1
ATOM 6980 O O . GLN B 1 423 ? 42.930 23.113 36.761 1.00 17.43 422 GLN B O 1
ATOM 6986 N N . VAL B 1 424 ? 41.968 24.117 35.002 1.00 16.38 423 VAL B N 1
ATOM 6987 C CA . VAL B 1 424 ? 40.747 23.341 35.176 1.00 21.03 423 VAL B CA 1
ATOM 6988 C C . VAL B 1 424 ? 40.313 22.701 33.873 1.00 23.85 423 VAL B C 1
ATOM 6989 O O . VAL B 1 424 ? 40.840 23.020 32.805 1.00 21.38 423 VAL B O 1
ATOM 6993 N N . LEU B 1 425 ? 39.352 21.792 33.992 1.00 18.19 424 LEU B N 1
ATOM 6994 C CA . LEU B 1 425 ? 38.642 21.224 32.854 1.00 20.87 424 LEU B CA 1
ATOM 6995 C C . LEU B 1 425 ? 37.154 21.497 33.028 1.00 23.25 424 LEU B C 1
ATOM 6996 O O . LEU B 1 425 ? 36.555 21.089 34.028 1.00 18.90 424 LEU B O 1
ATOM 7001 N N . GLU B 1 426 ? 36.556 22.203 32.075 1.00 24.32 425 GLU B N 1
ATOM 7002 C CA . GLU B 1 426 ? 35.122 22.434 32.140 1.00 23.27 425 GLU B CA 1
ATOM 7003 C C . GLU B 1 426 ? 34.391 21.157 31.782 1.00 26.53 425 GLU B C 1
ATOM 7004 O O . GLU B 1 426 ? 34.658 20.541 30.744 1.00 22.35 425 GLU B O 1
ATOM 7010 N N . VAL B 1 427 ? 33.464 20.760 32.643 1.00 22.58 426 VAL B N 1
ATOM 7011 C CA . VAL B 1 427 ? 32.652 19.588 32.379 1.00 23.06 426 VAL B CA 1
ATOM 7012 C C . VAL B 1 427 ? 31.251 20.073 32.120 1.00 31.01 426 VAL B C 1
ATOM 7013 O O . VAL B 1 427 ? 30.551 20.489 33.042 1.00 24.86 426 VAL B O 1
ATOM 7017 N N . GLU B 1 428 ? 30.865 20.056 30.852 1.00 35.33 427 GLU B N 1
ATOM 7018 C CA . GLU B 1 428 ? 29.544 20.505 30.453 1.00 37.37 427 GLU B CA 1
ATOM 7019 C C . GLU B 1 428 ? 28.636 19.293 30.408 1.00 37.61 427 GLU B C 1
ATOM 7020 O O . GLU B 1 428 ? 28.979 18.256 29.837 1.00 39.37 427 GLU B O 1
ATOM 7026 N N . MET B 1 429 ? 27.483 19.412 31.041 1.00 36.09 428 MET B N 1
ATOM 7027 C CA . MET B 1 429 ? 26.584 18.286 31.119 1.00 35.51 428 MET B CA 1
ATOM 7028 C C . MET B 1 429 ? 25.376 18.523 30.246 1.00 36.31 428 MET B C 1
ATOM 7029 O O . MET B 1 429 ? 24.661 19.507 30.403 1.00 37.57 428 MET B O 1
ATOM 7034 N N . GLN B 1 430 ? 25.186 17.625 29.290 1.00 36.07 429 GLN B N 1
ATOM 7035 C CA . GLN B 1 430 ? 24.245 17.865 28.218 1.00 34.35 429 GLN B CA 1
ATOM 7036 C C . GLN B 1 430 ? 23.154 16.818 28.162 1.00 30.96 429 GLN B C 1
ATOM 7037 O O . GLN B 1 430 ? 22.267 16.893 27.322 1.00 33.10 429 GLN B O 1
ATOM 7043 N N . SER B 1 431 ? 23.213 15.848 29.060 1.00 28.86 430 SER B N 1
ATOM 7044 C CA . SER B 1 431 ? 22.188 14.811 29.076 1.00 29.18 430 SER B CA 1
ATOM 7045 C C . SER B 1 431 ? 21.389 14.814 30.371 1.00 28.33 430 SER B C 1
ATOM 7046 O O . SER B 1 431 ? 20.841 13.787 30.758 1.00 26.07 430 SER B O 1
ATOM 7049 N N . LEU B 1 432 ? 21.313 15.975 31.020 1.00 26.20 431 LEU B N 1
ATOM 7050 C CA . LEU B 1 432 ? 20.723 16.100 32.359 1.00 27.71 431 LEU B CA 1
ATOM 7051 C C . LEU B 1 432 ? 19.259 15.701 32.438 1.00 22.68 431 LEU B C 1
ATOM 7052 O O . LEU B 1 432 ? 18.826 15.104 33.421 1.00 22.64 431 LEU B O 1
ATOM 7057 N N . SER B 1 433 ? 18.499 16.051 31.408 1.00 25.16 432 SER B N 1
ATOM 7058 C CA . SER B 1 433 ? 17.058 15.809 31.405 1.00 23.71 432 SER B CA 1
ATOM 7059 C C . SER B 1 433 ? 16.721 14.338 31.660 1.00 24.99 432 SER B C 1
ATOM 7060 O O . SER B 1 433 ? 15.696 14.027 32.267 1.00 20.77 432 SER B O 1
ATOM 7063 N N . ALA B 1 434 ? 17.601 13.444 31.221 1.00 23.57 433 ALA B N 1
ATOM 7064 C CA . ALA B 1 434 ? 17.372 12.006 31.361 1.00 24.35 433 ALA B CA 1
ATOM 7065 C C . ALA B 1 434 ? 17.132 11.536 32.803 1.00 25.17 433 ALA B C 1
ATOM 7066 O O . ALA B 1 434 ? 16.382 10.583 33.025 1.00 20.17 433 ALA B O 1
ATOM 7068 N N . VAL B 1 435 ? 17.768 12.177 33.786 1.00 23.86 434 VAL B N 1
ATOM 7069 C CA . VAL B 1 435 ? 17.572 11.733 35.162 1.00 21.55 434 VAL B CA 1
ATOM 7070 C C . VAL B 1 435 ? 16.156 12.092 35.620 1.00 19.72 434 VAL B C 1
ATOM 7071 O O . VAL B 1 435 ? 15.567 11.367 36.423 1.00 19.63 434 VAL B O 1
ATOM 7075 N N . VAL B 1 436 ? 15.601 13.187 35.106 1.00 17.64 435 VAL B N 1
ATOM 7076 C CA . VAL B 1 436 ? 14.236 13.566 35.458 1.00 21.85 435 VAL B CA 1
ATOM 7077 C C . VAL B 1 436 ? 13.240 12.641 34.763 1.00 22.56 435 VAL B C 1
ATOM 7078 O O . VAL B 1 436 ? 12.255 12.188 35.362 1.00 20.59 435 VAL B O 1
ATOM 7082 N N . TYR B 1 437 ? 13.503 12.366 33.490 1.00 19.97 436 TYR B N 1
ATOM 7083 C CA . TYR B 1 437 ? 12.680 11.436 32.728 1.00 24.33 436 TYR B CA 1
ATOM 7084 C C . TYR B 1 437 ? 12.746 10.059 33.381 1.00 20.07 436 TYR B C 1
ATOM 7085 O O . TYR B 1 437 ? 11.730 9.371 33.519 1.00 22.31 436 TYR B O 1
ATOM 7094 N N . GLY B 1 438 ? 13.939 9.689 33.821 1.00 18.65 437 GLY B N 1
ATOM 7095 C CA . GLY B 1 438 ? 14.140 8.455 34.558 1.00 19.02 437 GLY B CA 1
ATOM 7096 C C . GLY B 1 438 ? 13.360 8.423 35.860 1.00 19.04 437 GLY B C 1
ATOM 7097 O O . GLY B 1 438 ? 12.846 7.376 36.253 1.00 23.64 437 GLY B O 1
ATOM 7098 N N . ALA B 1 439 ? 13.266 9.565 36.533 1.00 20.25 438 ALA B N 1
ATOM 7099 C CA . ALA B 1 439 ? 12.471 9.654 37.756 1.00 20.72 438 ALA B CA 1
ATOM 7100 C C . ALA B 1 439 ? 10.985 9.450 37.470 1.00 20.09 438 ALA B C 1
ATOM 7101 O O . ALA B 1 439 ? 10.281 8.790 38.228 1.00 21.17 438 ALA B O 1
ATOM 7103 N N . VAL B 1 440 ? 10.511 10.038 36.382 1.00 23.86 439 VAL B N 1
ATOM 7104 C CA . VAL B 1 440 ? 9.112 9.879 35.993 1.00 21.38 439 VAL B CA 1
ATOM 7105 C C . VAL B 1 440 ? 8.831 8.428 35.616 1.00 22.01 439 VAL B C 1
ATOM 7106 O O . VAL B 1 440 ? 7.847 7.844 36.068 1.00 27.04 439 VAL B O 1
ATOM 7110 N N . ALA B 1 441 ? 9.710 7.854 34.800 1.00 21.56 440 ALA B N 1
ATOM 7111 C CA . ALA B 1 441 ? 9.605 6.460 34.395 1.00 25.48 440 ALA B CA 1
ATOM 7112 C C . ALA B 1 441 ? 9.492 5.550 35.613 1.00 26.34 440 ALA B C 1
ATOM 7113 O O . ALA B 1 441 ? 8.690 4.625 35.630 1.00 26.94 440 ALA B O 1
ATOM 7115 N N . SER B 1 442 ? 10.287 5.842 36.638 1.00 24.07 441 SER B N 1
ATOM 7116 C CA . SER B 1 442 ? 10.305 5.031 37.846 1.00 24.41 441 SER B CA 1
ATOM 7117 C C . SER B 1 442 ? 8.992 5.179 38.611 1.00 27.47 441 SER B C 1
ATOM 7118 O O . SER B 1 442 ? 8.380 4.185 39.015 1.00 27.88 441 SER B O 1
ATOM 7121 N N . LYS B 1 443 ? 8.559 6.425 38.783 1.00 24.27 442 LYS B N 1
ATOM 7122 C CA . LYS B 1 443 ? 7.339 6.745 39.522 1.00 29.12 442 LYS B CA 1
ATOM 7123 C C . LYS B 1 443 ? 6.119 6.050 38.927 1.00 34.36 442 LYS B C 1
ATOM 7124 O O . LYS B 1 443 ? 5.274 5.545 39.662 1.00 36.41 442 LYS B O 1
ATOM 7130 N N . TYR B 1 444 ? 6.053 6.000 37.598 1.00 30.74 443 TYR B N 1
ATOM 7131 C CA . TYR B 1 444 ? 4.858 5.525 36.901 1.00 34.77 443 TYR B CA 1
ATOM 7132 C C . TYR B 1 444 ? 5.059 4.184 36.191 1.00 36.80 443 TYR B C 1
ATOM 7133 O O . TYR B 1 444 ? 4.200 3.739 35.424 1.00 35.31 443 TYR B O 1
ATOM 7142 N N . GLY B 1 445 ? 6.194 3.542 36.444 1.00 36.00 444 GLY B N 1
ATOM 7143 C CA . GLY B 1 445 ? 6.427 2.193 35.960 1.00 31.24 444 GLY B CA 1
ATOM 7144 C C . GLY B 1 445 ? 6.547 2.053 34.456 1.00 37.76 444 GLY B C 1
ATOM 7145 O O . GLY B 1 445 ? 6.129 1.046 33.884 1.00 44.25 444 GLY B O 1
ATOM 7146 N N . LEU B 1 446 ? 7.133 3.056 33.815 1.00 32.22 445 LEU B N 1
ATOM 7147 C CA . LEU B 1 446 ? 7.294 3.054 32.367 1.00 29.55 445 LEU B CA 1
ATOM 7148 C C . LEU B 1 446 ? 8.759 2.903 31.989 1.00 32.72 445 LEU B C 1
ATOM 7149 O O . LEU B 1 446 ? 9.641 3.060 32.831 1.00 35.34 445 LEU B O 1
ATOM 7154 N N . SER B 1 447 ? 9.020 2.604 30.722 1.00 28.49 446 SER B N 1
ATOM 7155 C CA . SER B 1 447 ? 10.368 2.698 30.187 1.00 31.28 446 SER B CA 1
ATOM 7156 C C . SER B 1 447 ? 10.686 4.157 29.883 1.00 31.27 446 SER B C 1
ATOM 7157 O O . SER B 1 447 ? 9.791 5.005 29.872 1.00 30.35 446 SER B O 1
ATOM 7160 N N . LEU B 1 448 ? 11.958 4.452 29.647 1.00 27.46 447 LEU B N 1
ATOM 7161 C CA . LEU B 1 448 ? 12.354 5.788 29.224 1.00 31.05 447 LEU B CA 1
ATOM 7162 C C . LEU B 1 448 ? 11.715 6.152 27.887 1.00 33.39 447 LEU B C 1
ATOM 7163 O O . LEU B 1 448 ? 11.205 7.261 27.725 1.00 32.53 447 LEU B O 1
ATOM 7168 N N . GLU B 1 449 ? 11.742 5.216 26.938 1.00 33.36 448 GLU B N 1
ATOM 7169 C CA . GLU B 1 449 ? 11.186 5.459 25.605 1.00 33.02 448 GLU B CA 1
ATOM 7170 C C . GLU B 1 449 ? 9.716 5.876 25.688 1.00 31.48 448 GLU B C 1
ATOM 7171 O O . GLU B 1 449 ? 9.280 6.791 24.982 1.00 30.71 448 GLU B O 1
ATOM 7177 N N . GLN B 1 450 ? 8.963 5.213 26.560 1.00 26.00 449 GLN B N 1
ATOM 7178 C CA . GLN B 1 450 ? 7.562 5.562 26.784 1.00 30.86 449 GLN B CA 1
ATOM 7179 C C . GLN B 1 450 ? 7.374 6.984 27.304 1.00 31.84 449 GLN B C 1
ATOM 7180 O O . GLN B 1 450 ? 6.463 7.706 26.868 1.00 29.50 449 GLN B O 1
ATOM 7186 N N . VAL B 1 451 ? 8.214 7.370 28.261 1.00 25.65 450 VAL B N 1
ATOM 7187 C CA . VAL B 1 451 ? 8.155 8.714 28.814 1.00 25.03 450 VAL B CA 1
ATOM 7188 C C . VAL B 1 451 ? 8.483 9.740 27.745 1.00 25.59 450 VAL B C 1
ATOM 7189 O O . VAL B 1 451 ? 7.751 10.708 27.572 1.00 26.69 450 VAL B O 1
ATOM 7193 N N . ILE B 1 452 ? 9.600 9.530 27.048 1.00 26.27 451 ILE B N 1
ATOM 7194 C CA . ILE B 1 452 ? 10.045 10.440 26.002 1.00 28.02 451 ILE B CA 1
ATOM 7195 C C . ILE B 1 452 ? 8.994 10.567 24.902 1.00 33.59 451 ILE B C 1
ATOM 7196 O O . ILE B 1 452 ? 8.807 11.645 24.336 1.00 32.63 451 ILE B O 1
ATOM 7201 N N . ARG B 1 453 ? 8.274 9.480 24.630 1.00 29.81 452 ARG B N 1
ATOM 7202 C CA . ARG B 1 453 ? 7.288 9.488 23.544 1.00 39.00 452 ARG B CA 1
ATOM 7203 C C . ARG B 1 453 ? 6.226 10.574 23.742 1.00 35.33 452 ARG B C 1
ATOM 7204 O O . ARG B 1 453 ? 5.503 10.917 22.820 1.00 38.95 452 ARG B O 1
ATOM 7212 N N . LYS B 1 454 ? 6.165 11.144 24.937 1.00 42.36 453 LYS B N 1
ATOM 7213 C CA . LYS B 1 454 ? 5.334 12.317 25.167 1.00 44.26 453 LYS B CA 1
ATOM 7214 C C . LYS B 1 454 ? 5.894 13.594 24.525 1.00 50.08 453 LYS B C 1
ATOM 7215 O O . LYS B 1 454 ? 6.120 14.617 25.191 1.00 47.99 453 LYS B O 1
ATOM 7221 N N . LEU B 1 455 ? 6.141 13.496 23.219 1.00 54.00 454 LEU B N 1
ATOM 7222 C CA . LEU B 1 455 ? 6.135 14.637 22.318 1.00 49.89 454 LEU B CA 1
ATOM 7223 C C . LEU B 1 455 ? 4.658 14.993 22.198 1.00 51.41 454 LEU B C 1
ATOM 7224 O O . LEU B 1 455 ? 3.827 14.115 21.967 1.00 50.27 454 LEU B O 1
ATOM 7229 N N . ASN B 1 456 ? 4.318 16.259 22.391 1.00 55.10 455 ASN B N 1
ATOM 7230 C CA . ASN B 1 456 ? 2.921 16.667 22.433 1.00 54.59 455 ASN B CA 1
ATOM 7231 C C . ASN B 1 456 ? 2.671 17.979 21.694 1.00 62.13 455 ASN B C 1
ATOM 7232 O O . ASN B 1 456 ? 2.223 18.966 22.278 1.00 63.02 455 ASN B O 1
#

Radius of gyration: 32.73 Å; Cα contacts (8 Å, |Δi|>4): 1335; chains: 2; bounding box: 60×111×60 Å

Foldseek 3Di:
DADPVLDDQQLLFDCLQDPSVLSNVLVVFFDPQQSRLSSRLLGLAADFPVVSVVSHDGHTDPLQPLCSVLCVLLSVLSSLLRCLVSLVVLLVLLQVQQCVQQVDPVSLVVLVVLVCLLCVPPPDDVCVQLASVQLGLQRAAPVSLVVNLVRLVVSCVVAPQDADPPVVVLLVLLSVRYVLFDGDDQRDNVQSVQLSVVSNCSSVSPPDRRDAQQVPDDPPRNSSSSSRSSSSSRSSNSSNVSVVSSVVSVVVSLVSLVVCLLLLLLLCLAEVVCQVLSVVLVVLNVVLVPDDPPDDSSVSSSVNSNSSSVSVVVSSVLQARRDSVVSLVLLVLQQVLVVVADPVADLLNQQDWDPCNVVDDDPVDDTRLPDSNHGNLCLLPSNRHDYDPVCLQEFHRDDWDWDWAFDDDDDPDTDTDIDIGDPSSLSSLSSSCSVVVHGSVVRNVSHD/DFDPVLDDPQLLFDCLQDPSVLSVVLVQWFDPQQSRLSSRLLGLAADFPVVSVVSHDGHTDPLQPLCCVLVVLLSVLSSLLRCLVSLVVLLVLVQVQQCVQQVDPVSLVLLVVLCCLQCVVPPDDVCCQLFSVQLGLRRAAPVSLVVNLVRLVVSCVVAPQDADPPVVVLLVLLSVRYHLFDQDDQRYNVQSVQLSVVSNCSSVSPPDHRDAQQVVDPPPNNSRSSSRSSSSSRSSNSSNVSVVSSVVSVVVSLVSLVVCLLLLLLLCLQEVQCQVLSVVLVVLNVVLVVDDPPDDRSVSSSVNSNSSSVSVVVSSVLSARRDSVVSLVLLVLQQVLVVPADDVDDLQNQLDFDPCNVVDDDPVDDTNLPDSNHGNLCLLPSNRHDYDPVRLQPQGDDDWDWDWAFDDDDPPDTDTDIDTRDPSSSSSLSSSCSVVVHTSCVSPVPPD

Solvent-accessible surface area: 38267 Å² total; per-residue (Å²): 182,61,31,117,72,1,96,54,109,29,0,30,5,59,96,57,4,4,56,79,75,16,0,104,16,1,81,90,0,2,59,178,88,0,14,32,8,1,0,9,0,4,5,77,0,6,8,10,2,12,33,1,8,24,26,8,32,14,17,7,88,131,148,16,8,64,3,14,33,2,0,55,49,0,2,45,0,0,0,0,0,0,26,6,49,28,14,86,78,30,11,144,49,0,18,66,18,2,104,21,18,30,93,80,143,127,23,82,144,78,5,62,188,0,0,130,28,0,10,98,93,42,234,91,108,29,31,71,34,21,0,16,74,0,27,22,42,13,0,0,14,43,42,4,13,95,97,0,22,137,29,0,61,81,7,46,135,29,33,138,36,161,74,47,68,100,2,114,130,70,2,112,86,3,103,42,40,0,52,20,3,84,56,15,135,6,7,31,74,96,0,0,52,30,0,23,88,5,3,86,28,4,4,89,34,53,133,120,113,13,54,4,2,6,64,70,44,136,112,68,85,42,17,8,0,8,0,0,1,0,0,0,0,0,0,2,0,0,0,0,3,10,36,10,9,18,38,0,9,35,5,0,0,55,29,16,0,6,49,10,0,44,31,1,0,8,0,4,0,0,3,9,35,5,34,108,28,0,16,70,0,0,43,32,0,6,74,4,34,136,46,54,78,90,137,85,16,16,78,40,0,78,95,0,0,46,40,1,1,85,0,0,48,78,0,19,166,32,82,7,2,0,8,14,31,0,2,18,1,16,4,14,23,0,6,49,3,37,128,124,28,85,153,136,45,81,47,43,94,0,4,24,90,64,227,100,31,14,100,71,91,56,67,123,118,44,31,20,35,22,21,101,39,30,6,6,9,3,4,52,32,94,44,0,10,67,6,58,90,147,51,3,60,40,25,4,3,29,10,55,2,26,24,41,53,1,66,82,36,134,122,33,99,5,114,26,90,89,34,93,14,118,56,6,28,6,5,3,22,0,1,3,0,48,97,72,73,49,29,4,88,62,0,76,175,114,35,192,183,61,30,114,79,3,94,51,131,43,0,32,8,60,107,60,4,8,56,126,68,16,1,115,14,1,104,94,0,2,59,170,81,0,13,31,8,2,0,8,0,4,7,69,0,6,8,11,2,10,35,1,7,28,21,7,31,10,18,8,81,146,139,10,9,68,2,15,35,2,0,43,48,0,3,45,1,0,1,0,0,0,23,8,45,30,14,84,81,34,12,148,52,0,17,70,20,3,105,23,16,23,94,76,133,144,19,76,158,80,2,63,163,0,1,125,22,0,9,100,104,44,234,78,97,42,22,83,42,21,0,20,89,0,26,23,39,16,0,0,12,47,36,5,14,94,95,0,20,136,30,0,58,87,6,43,137,29,28,146,53,177,70,52,77,90,16,139,104,73,3,110,83,3,98,47,35,0,52,15,3,81,56,16,159,5,7,31,74,96,0,0,57,34,0,26,84,7,2,84,27,4,5,89,36,51,133,119,111,10,49,4,4,10,63,71,41,127,101,67,77,34,16,9,0,7,0,0,1,0,0,0,0,0,0,3,0,0,0,0,1,11,40,9,10,17,35,0,9,37,6,0,0,60,28,18,0,8,47,11,0,40,30,2,0,7,0,6,0,0,2,10,32,5,34,111,26,0,17,70,0,0,43,34,0,8,71,4,31,143,45,67,102,108,126,86,18,17,73,40,0,75,97,0,0,45,36,1,0,84,1,0,49,77,1,19,169,32,82,7,2,0,8,14,33,0,2,16,2,17,4,22,24,1,25,55,4,48,167,94,33,91,156,129,42,81,53,37,94,0,3,23,90,62,221,99,31,13,94,75,91,58,71,128,119,43,28,24,34,22,20,81,36,28,6,7,10,4,4,56,32,95,47,0,11,69,5,56,83,142,56,5,57,40,46,5,5,28,7,49,0,28,28,42,52,0,65,74,35,103,132,35,92,3,55,34,87,87,34,75,7,158,41,5,31,11,5,2,50,0,1,4,1,49,95,72,69,54,31,6,104,93,5,90,196,109,154,166

Nearest PDB structures (foldseek):
  5b1q-assembly1_B  TM=1.000E+00  e=2.557E-62  Human betaherpesvirus 6B
  8btj-assembly1_B  TM=8.723E-01  e=6.295E-15  Muromegalovirus
  8btj-assembly1_A  TM=8.659E-01  e=3.676E-15  Muromegalovirus
  5b1q-assembly1_B  TM=1.002E+00  e=5.493E-66  Human betaherpesvirus 6B
  8btj-assembly1_A  TM=8.773E-01  e=5.261E-16  Muromegalovirus

Sequence (896 aa):
NIPTFVLDENCNFIPDVLSRANAKFIKEVLIRDSYNAVCLANSFIPMATQTVEQILIIITKFKFSRSRDLLMSVFRLGVHINRFYAGKNQVKHMITMMKSLFDTEEAMRQLDRALMGLFVDARDNSYMPLIALSLHENGLPDSKFIKAVRLIQTTVNSFHNRPDADIEQYAEKLRAYNYLYKIPKYTLKEAVDIYSDNLKDLTIGVNKKPTLLFTSSDDAYLSHIYNDLLFLTSTWNMIYNCKKEIRRLNTWIKYEINSIMETAVLVGFQLPDLKETILDLAALISNMNLVSPDKELFPHYKLILAKLFEICIFATKANICILPSFIKGHLIEFEDVLKRSNDDEDLNYLLLKSRDSDDEYDEDKPPIQVDPGRVDNVLTDSDFFNVTPENAFSSIAIMPISYDKTIDVEDNEIQVLEVEMQSLSAVVYGAVASKYGLSLEQVIRKLNNIPTFVLDENCNFIPDVLSRANAKFIKEVLIRDSYNAVCLANSFIPMATQTVEQILIIITKFKFSRSRDLLMSVFRLGVHINRFYAGKNQVKHMITMMKSLFDTEEAMRQLDRALMGLFVDARDNSYMPLIALSLHENGLPDSKFIKAVRLIQTTVNSFHNRPDADIEQYAEKLRAYNYLYKIPKYTLKEAVDIYSDNLKDLTIGVNKKPTLLFTSSDDAYLSHIYNDLLFLTSTWNMIYNCKKEIRRLNTWIKYEINSIMETAVLVGFQLPDLKETILDLAALISNMNLVSPDKELFPHYKLILAKLFEICIFATKANICILPSFIKGHLIEFEDVLKRSNDDEDLNYLLLKSRDSDDEYDEDKPPIQVDPGRVDNVLTDSDFFNVTPENAFSSIAIMPISYDKTIDVEDNEIQVLEVEMQSLSAVVYGAVASKYGLSLEQVIRKLN